Protein AF-A0A7W3T4W5-F1 (afdb_monomer_lite)

Sequence (788 aa):
MAALDNLVVTTALPVIREDLDGSLAALEWIVNGYTLPFACLLLFAAGLGDRFGRRRVFAGGVVVFTLASALAALAGTTGELIAARALQGVGAAVLLPLSLTLITASVPAERRGTAFGIWGAINGLAVAGGPLVGGAVTEHLSWHWIFWLNVPVGLLLLPLIRLRLPGGRGTDAPLDVPGALLATAGLLGVVLGIIRGHEHGWTAPSTLGPLTAGAAVLVLFVLWERRTPAPLLPLDLFRSRTFALVNAASLLMFLGMFGSIFLLTQFLQIIQGHGPQAAGLRMLPWTAMPLLIAPLAGVLTDRIGGRPVVTTGLGLMAAGLAWFALVADPAVGYGAQLPAFVLCGLGMAMFFAPAGAMVMGSVPPERQGVASGVNNSLREVGGALGIALLASVFAARGGYAPPTAFVDGLVPALWWGAAALLTAGLLVFLVPRGGGAAGAAADPAAPLGGTAGTGGPARRLLTAGNDEDIVRAVREADTTGTPLLVLGGGSNLVVSDDGFDGTVVRIASTGVRFDGTRLEVAAGENWSALVDRVVAAGLAGIECLAGIPGSVGATPVQNVGAYGQEVADVLTEVVALDRADGGIVTLPAAECGFAYRHSRFKAEPDRWVVLRVRMELEDAGGLSAPLKYAETARLLGVSPGDRVPIGEARDGVLRLRAGKGMVLDPDDHDTWSAGSFFTNPILDDAALAAFRRRVAERLGPDAAPPLYPAGEGLTKTSAAWLIERAGFGRGHGEGPARISGKHTLALTNRGGARTADLLALAREVRAGVREAFGVTLVNEPVTVGVEL

Secondary structure (DSSP, 8-state):
-HHHHHHHHHHHHHHHHHHHT--HHHHHHHHHHHHHHHHHHHHHHHHHHHHH-HHHHHHHHHHHHHHHHHHHHT--SHHHHHHHHHHHHHHHHHHHHHHHHHHHHHS-GGGHHHHHHHHHHHHHHHHHHHHHHHHHHHHHT-THHHHHTHHHHHHHHHHHHHHHSPP-PPP-----HHHHHHHHHHHHHHHHHHHHHHHH-TTSHHHHHHHHHHHHHHHHHHHHHTT-SS-SS-GGGGGSHHHHHHHHHHHHHHHHHHHHHHHHHHIIIIIS---HHHHHHHHHHHHTHHHHHHHHHHHHHHHH-HHHHHHHHHHHHHHHHHHHHHH--TT--HHHHHHHHHHHHHHHHHHHHHHHHHHHTTS-GGGHHHHHHHHHHHHHHHHHHHHHHHHHHHHTT--SSSHHHHHHHHHHHHHHHHHHHHHHHHHHHTS-TT-SS-----BTT-B---TT----BEEEEEEE-SHHHHHHHHHHHHHHT--EEEESSSTTEEE-TT-EEEEEEEE----EEEETTEEEEETTSBHHHHHHHHHHTTEESSGGGTT--SBGGGTTTTT-EETTEEGGGTEEEEEEEETTT-SEEEEEGGGTT-BTTB-HHHHSTTTEEEEEEEEE-EE-TTBPSP---HHHHHHTT--TT---BHHHHHHHHHHHHHHTT-S--TT-GGG-EEEESBPPPEEEHHHHHHHHHHHHHHH-TT----EEE-STTEEEE-HHHHHHHHT--TT--SSSEEE-SS-TTEEEE-SS--HHHHHHHHHHHHHHHHHHHS----B-SEEES---

Foldseek 3Di:
DLLLLLQLVLLCLVVCCVQQVDDLLLSLLLNLLQLLLLLLCLLLLLLVCQAANLLVSLLVLLVQLLVLLLQLLVDNHSVSSSPSSNSNSNSNSNNPLSVLVQLVVQDDPVCSVVSVVVVVLVSLCSQLCNLQVSLCCCPPPNNSVSSVVSNVVSVVVNVCSVPPGDTDGHDNDDGDPVLSVLSSQLLCLCLQLLSVCLVPNNPDCSNCVSNVVSPVSVVVSVVCQVPDPHHSDNCVLCVQLLLVLLLLLLLLLLLLPLQLSSLQSCLCCLLVVDGSNRSSVLLSLQSVLLVVCLVVLVVVCLVQNLLVLLLQLLLLLLVLLLQCLVQDDSPRDSVSNNSSSNSNNNSVNSHDPRSLLSQQLSDDVVCSSSSVSSSVSSNSSSNSNNNSNLVSQLSVQADSPDSVRNSRSSSRSSNSSSVSSNVSSVSSNPNDPQRSFRWFPFDQWDALQALLRAAGGDNTEGEQAAPVSVLVQLVVCLVVVFDEAEAWRSLQELYANNHARGYYYYYQHADWDDDPQKIKTFFNAWPQVVLVVCLVVLWAQCLLVHQQGTTPQCQLLQQDDDQPGTQLRWWQWWWKQFPVVSDIDIGGSVRQCDAHRHTPCNVCVSGIGTGMTMTGTDNPVQKYQFRQHQQLQVLLVHGGGDIDRSVSSNVSSVVVCVLQLNHRDPVAQLVSFSHQFWDFDKDAPVLVVLQLVLCCVQVNNPDDFDWDDRDDRIITGDLQVLLVSLPQDAQDDDDQWHHHNRGRRTIGGNPDDYSVRSVVVVVVSQVSSCVRRVDGTDTSGDYHPDDD

Organism: NCBI:txid1485586

InterPro domains:
  IPR003170 UDP-N-acetylenolpyruvoylglucosamine reductase [MF_00037] (451-788)
  IPR003170 UDP-N-acetylenolpyruvoylglucosamine reductase [TIGR00179] (451-780)
  IPR004638 Drug resistance transporter EmrB-like [TIGR00711] (1-395)
  IPR006094 FAD linked oxidase, N-terminal [PF01565] (461-587)
  IPR011601 UDP-N-acetylenolpyruvoylglucosamine reductase, C-terminal [PF02873] (653-783)
  IPR011701 Major facilitator superfamily [PF07690] (2-386)
  IPR016166 FAD-binding domain, PCMH-type [PS51387] (454-620)
  IPR016167 FAD-binding, type PCMH, subdomain 1 [G3DSA:3.30.43.10] (446-508)
  IPR016169 FAD-binding, type PCMH, subdomain 2 [G3DSA:3.30.465.10] (511-661)
  IPR020846 Major facilitator superfamily domain [PS50850] (1-435)
  IPR036259 MFS transporter superfamily [G3DSA:1.20.1250.20] (236-434)
  IPR036259 MFS transporter superfamily [SSF103473] (2-433)
  IPR036318 FAD-binding, type PCMH-like superfamily [SSF56176] (451-620)
  IPR036635 UDP-N-acetylenolpyruvoylglucosamine reductase, C-terminal domain superfamily [G3DSA:3.90.78.10] (662-788)
  IPR036635 UDP-N-acetylenolpyruvoylglucosamine reductase, C-terminal domain superfamily [SSF56194] (646-785)

Radius of gyration: 33.36 Å; chains: 1; bounding box: 76×58×103 Å

Structure (mmCIF, N/CA/C/O backbone):
data_AF-A0A7W3T4W5-F1
#
_entry.id   AF-A0A7W3T4W5-F1
#
loop_
_atom_site.group_PDB
_atom_site.id
_atom_site.type_symbol
_atom_site.label_atom_id
_atom_site.label_alt_id
_atom_site.label_comp_id
_atom_site.label_asym_id
_atom_site.label_entity_id
_atom_site.label_seq_id
_atom_site.pdbx_PDB_ins_code
_atom_site.Cartn_x
_atom_site.Cartn_y
_atom_site.Cartn_z
_atom_site.occupancy
_atom_site.B_iso_or_equiv
_atom_site.auth_seq_id
_atom_site.auth_comp_id
_atom_site.auth_asym_id
_atom_site.auth_atom_id
_atom_site.pdbx_PDB_model_num
ATOM 1 N N . MET A 1 1 ? 17.329 -14.001 -7.468 1.00 81.12 1 MET A N 1
ATOM 2 C CA . MET A 1 1 ? 17.359 -14.586 -8.825 1.00 81.12 1 MET A CA 1
ATOM 3 C C . MET A 1 1 ? 16.554 -13.746 -9.811 1.00 81.12 1 MET A C 1
ATOM 5 O O . MET A 1 1 ? 17.187 -12.939 -10.459 1.00 81.12 1 MET A O 1
ATOM 9 N N . ALA A 1 2 ? 15.214 -13.784 -9.858 1.00 84.38 2 ALA A N 1
ATOM 10 C CA . ALA A 1 2 ? 14.432 -13.107 -10.915 1.00 84.38 2 ALA A CA 1
ATOM 11 C C . ALA A 1 2 ? 14.723 -11.598 -11.117 1.00 84.38 2 ALA A C 1
ATOM 13 O O . ALA A 1 2 ? 14.983 -11.170 -12.234 1.00 84.38 2 ALA A O 1
ATOM 14 N N . ALA A 1 3 ? 14.731 -10.788 -10.050 1.00 80.19 3 ALA A N 1
ATOM 15 C CA . ALA A 1 3 ? 15.004 -9.346 -10.176 1.00 80.19 3 ALA A CA 1
ATOM 16 C C . ALA A 1 3 ? 16.448 -9.035 -10.612 1.00 80.19 3 ALA A C 1
ATOM 18 O O . ALA A 1 3 ? 16.672 -8.124 -11.400 1.00 80.19 3 ALA A O 1
ATOM 19 N N . LEU A 1 4 ? 17.413 -9.814 -10.109 1.00 82.81 4 LEU A N 1
ATOM 20 C CA . LEU A 1 4 ? 18.830 -9.681 -10.450 1.00 82.81 4 LEU A CA 1
ATOM 21 C C . LEU A 1 4 ? 19.048 -10.001 -11.936 1.00 82.81 4 LEU A C 1
ATOM 23 O O . LEU A 1 4 ? 19.684 -9.250 -12.663 1.00 82.81 4 LEU A O 1
ATOM 27 N N . ASP A 1 5 ? 18.454 -11.097 -12.390 1.00 83.56 5 ASP A N 1
ATOM 28 C CA . ASP A 1 5 ? 18.610 -11.642 -13.732 1.00 83.56 5 ASP A CA 1
ATOM 29 C C . ASP A 1 5 ? 18.096 -10.700 -14.841 1.00 83.56 5 ASP A C 1
ATOM 31 O O . ASP A 1 5 ? 18.687 -10.622 -15.916 1.00 83.56 5 ASP A O 1
ATOM 35 N N . ASN A 1 6 ? 17.068 -9.896 -14.547 1.00 77.62 6 ASN A N 1
ATOM 36 C CA . ASN A 1 6 ? 16.547 -8.887 -15.475 1.00 77.62 6 ASN A CA 1
ATOM 37 C C . ASN A 1 6 ? 17.584 -7.795 -15.829 1.00 77.62 6 ASN A C 1
ATOM 39 O O . ASN A 1 6 ? 17.563 -7.253 -16.929 1.00 77.62 6 ASN A O 1
ATOM 43 N N . LEU A 1 7 ? 18.501 -7.472 -14.909 1.00 77.25 7 LEU A N 1
ATOM 44 C CA . LEU A 1 7 ? 19.478 -6.380 -15.061 1.00 77.25 7 LEU A CA 1
ATOM 45 C C . LEU A 1 7 ? 20.920 -6.858 -15.231 1.00 77.25 7 LEU A C 1
ATOM 47 O O . LEU A 1 7 ? 21.763 -6.113 -15.713 1.00 77.25 7 LEU A O 1
ATOM 51 N N . VAL A 1 8 ? 21.225 -8.087 -14.829 1.00 83.94 8 VAL A N 1
ATOM 52 C CA . VAL A 1 8 ? 22.555 -8.674 -15.017 1.00 83.94 8 VAL A CA 1
ATOM 53 C C . VAL A 1 8 ? 22.827 -8.958 -16.497 1.00 83.94 8 VAL A C 1
ATOM 55 O O . VAL A 1 8 ? 23.946 -8.768 -16.961 1.00 83.94 8 VAL A O 1
ATOM 58 N N . VAL A 1 9 ? 21.813 -9.381 -17.259 1.00 87.06 9 VAL A N 1
ATOM 59 C CA . VAL A 1 9 ? 21.981 -9.698 -18.688 1.00 87.06 9 VAL A CA 1
ATOM 60 C C . VAL A 1 9 ? 22.274 -8.444 -19.511 1.00 87.06 9 VAL A C 1
ATOM 62 O O . VAL A 1 9 ? 23.063 -8.512 -20.449 1.00 87.06 9 VAL A O 1
ATOM 65 N N . THR A 1 10 ? 21.701 -7.288 -19.157 1.00 81.75 10 THR A N 1
ATOM 66 C CA . THR A 1 10 ? 21.853 -6.052 -19.944 1.00 81.75 10 THR A CA 1
ATOM 67 C C . THR A 1 10 ? 23.299 -5.563 -20.005 1.00 81.75 10 THR A C 1
ATOM 69 O O . THR A 1 10 ? 23.703 -5.009 -21.025 1.00 81.75 10 THR A O 1
ATOM 72 N N . THR A 1 11 ? 24.106 -5.808 -18.966 1.00 83.00 11 THR A N 1
ATOM 73 C CA . THR A 1 11 ? 25.538 -5.470 -18.972 1.00 83.00 11 THR A CA 1
ATOM 74 C C . THR A 1 11 ? 26.405 -6.461 -19.734 1.00 83.00 11 THR A C 1
ATOM 76 O O . THR A 1 11 ? 27.499 -6.081 -20.142 1.00 83.00 11 THR A O 1
ATOM 79 N N . ALA A 1 12 ? 25.921 -7.678 -19.982 1.00 87.38 12 ALA A N 1
ATOM 80 C CA . ALA A 1 12 ? 26.623 -8.698 -20.756 1.00 87.38 12 ALA A CA 1
ATOM 81 C C . ALA A 1 12 ? 26.286 -8.678 -22.253 1.00 87.38 12 ALA A C 1
ATOM 83 O O . ALA A 1 12 ? 26.966 -9.338 -23.033 1.00 87.38 12 ALA A O 1
ATOM 84 N N . LEU A 1 13 ? 25.251 -7.936 -22.667 1.00 86.50 13 LEU A N 1
ATOM 85 C CA . LEU A 1 13 ? 24.751 -7.940 -24.045 1.00 86.50 13 LEU A CA 1
ATOM 86 C C . LEU A 1 13 ? 25.830 -7.706 -25.113 1.00 86.50 13 LEU A C 1
ATOM 88 O O . LEU A 1 13 ? 25.816 -8.455 -26.086 1.00 86.50 13 LEU A O 1
ATOM 92 N N . PRO A 1 14 ? 26.767 -6.742 -24.978 1.00 84.00 14 PRO A N 1
ATOM 93 C CA . PRO A 1 14 ? 27.813 -6.562 -25.985 1.00 84.00 14 PRO A CA 1
ATOM 94 C C . PRO A 1 14 ? 28.716 -7.793 -26.125 1.00 84.00 14 PRO A C 1
ATOM 96 O O . PRO A 1 14 ? 29.000 -8.213 -27.239 1.00 84.00 14 PRO A O 1
ATOM 99 N N . VAL A 1 15 ? 29.077 -8.431 -25.009 1.00 86.62 15 VAL A N 1
ATOM 100 C CA . VAL A 1 15 ? 29.899 -9.652 -25.005 1.00 86.62 15 VAL A CA 1
ATOM 101 C C . VAL A 1 15 ? 29.131 -10.836 -25.598 1.00 86.62 15 VAL A C 1
ATOM 103 O O . VAL A 1 15 ? 29.668 -11.569 -26.419 1.00 86.62 15 VAL A O 1
ATOM 106 N N . ILE A 1 16 ? 27.850 -10.995 -25.246 1.00 88.38 16 ILE A N 1
ATOM 107 C CA . ILE A 1 16 ? 26.973 -12.029 -25.825 1.00 88.38 16 ILE A CA 1
ATOM 108 C C . ILE A 1 16 ? 26.829 -11.830 -27.339 1.00 88.38 16 ILE A C 1
ATOM 110 O O . ILE A 1 16 ? 26.769 -12.800 -28.091 1.00 88.38 16 ILE A O 1
ATOM 114 N N . ARG A 1 17 ? 26.774 -10.573 -27.794 1.00 86.38 17 ARG A N 1
ATOM 115 C CA . ARG A 1 17 ? 26.706 -10.233 -29.216 1.00 86.38 17 ARG A CA 1
ATOM 116 C C . ARG A 1 17 ? 27.922 -10.745 -29.974 1.00 86.38 17 ARG A C 1
ATOM 118 O O . ARG A 1 17 ? 27.748 -11.325 -31.037 1.00 86.38 17 ARG A O 1
ATOM 125 N N . GLU A 1 18 ? 29.112 -10.473 -29.448 1.00 84.88 18 GLU A N 1
ATOM 126 C CA . GLU A 1 18 ? 30.381 -10.859 -30.065 1.00 84.88 18 GLU A CA 1
ATOM 127 C C . GLU A 1 18 ? 30.559 -12.381 -30.070 1.00 84.88 18 GLU A C 1
ATOM 129 O O . GLU A 1 18 ? 30.992 -12.935 -31.074 1.00 84.88 18 GLU A O 1
ATOM 134 N N . ASP A 1 19 ? 30.170 -13.056 -28.985 1.00 88.31 19 ASP A N 1
ATOM 135 C CA . ASP A 1 19 ? 30.322 -14.508 -28.835 1.00 88.31 19 ASP A CA 1
ATOM 136 C C . ASP A 1 19 ? 29.324 -15.312 -29.691 1.00 88.31 19 ASP A C 1
ATOM 138 O O . ASP A 1 19 ? 29.669 -16.356 -30.238 1.00 88.31 19 ASP A O 1
ATOM 142 N N . LEU A 1 20 ? 28.086 -14.821 -29.845 1.00 88.12 20 LEU A N 1
ATOM 143 C CA . LEU A 1 20 ? 27.011 -15.510 -30.580 1.00 88.12 20 LEU A CA 1
ATOM 144 C C . LEU A 1 20 ? 26.725 -14.927 -31.977 1.00 88.12 20 LEU A C 1
ATOM 146 O O . LEU A 1 20 ? 25.739 -15.324 -32.597 1.00 88.12 20 LEU A O 1
ATOM 150 N N . ASP A 1 21 ? 27.539 -13.977 -32.443 1.00 77.75 21 ASP A N 1
ATOM 151 C CA . ASP A 1 21 ? 27.377 -13.232 -33.706 1.00 77.75 21 ASP A CA 1
ATOM 152 C C . ASP A 1 21 ? 25.954 -12.657 -33.905 1.00 77.75 21 ASP A C 1
ATOM 154 O O . ASP A 1 21 ? 25.275 -12.846 -34.917 1.00 77.75 21 ASP A O 1
ATOM 158 N N . GLY A 1 22 ? 25.453 -11.981 -32.866 1.00 74.19 22 GLY A N 1
ATOM 159 C CA . GLY A 1 22 ? 24.078 -11.479 -32.800 1.00 74.19 22 GLY A CA 1
ATOM 160 C C . GLY A 1 22 ? 23.863 -10.106 -33.459 1.00 74.19 22 GLY A C 1
ATOM 161 O O . GLY A 1 22 ? 24.687 -9.193 -33.358 1.00 74.19 22 GLY A O 1
ATOM 162 N N . SER A 1 23 ? 22.689 -9.904 -34.066 1.00 79.06 23 SER A N 1
ATOM 163 C CA . SER A 1 23 ? 22.210 -8.579 -34.495 1.00 79.06 23 SER A CA 1
ATOM 164 C C . SER A 1 23 ? 21.701 -7.721 -33.318 1.00 79.06 23 SER A C 1
ATOM 166 O O . SER A 1 23 ? 21.510 -8.202 -32.201 1.00 79.06 23 SER A O 1
ATOM 168 N N . LEU A 1 24 ? 21.420 -6.434 -33.559 1.00 72.12 24 LEU A N 1
ATOM 169 C CA . LEU A 1 24 ? 20.738 -5.577 -32.573 1.00 72.12 24 LEU A CA 1
ATOM 170 C C . LEU A 1 24 ? 19.378 -6.166 -32.160 1.00 72.12 24 LEU A C 1
ATOM 172 O O . LEU A 1 24 ? 19.080 -6.254 -30.971 1.00 72.12 24 LEU A O 1
ATOM 176 N N . ALA A 1 25 ? 18.598 -6.651 -33.128 1.00 78.00 25 ALA A N 1
ATOM 177 C CA . ALA A 1 25 ? 17.320 -7.296 -32.851 1.00 78.00 25 ALA A CA 1
ATOM 178 C C . ALA A 1 25 ? 17.487 -8.557 -31.993 1.00 78.00 25 ALA A C 1
ATOM 180 O O . ALA A 1 25 ? 16.663 -8.823 -31.121 1.00 78.00 25 ALA A O 1
ATOM 181 N N . ALA A 1 26 ? 18.569 -9.316 -32.184 1.00 83.94 26 ALA A N 1
ATOM 182 C CA . ALA A 1 26 ? 18.904 -10.439 -31.317 1.00 83.94 26 ALA A CA 1
ATOM 183 C C . ALA A 1 26 ? 19.134 -9.998 -29.859 1.00 83.94 26 ALA A C 1
ATOM 185 O O . ALA A 1 26 ? 18.601 -10.633 -28.948 1.00 83.94 26 ALA A O 1
ATOM 186 N N . LEU A 1 27 ? 19.847 -8.891 -29.621 1.00 83.75 27 LEU A N 1
ATOM 187 C CA . LEU A 1 27 ? 20.033 -8.338 -28.271 1.00 83.75 27 LEU A CA 1
ATOM 188 C C . LEU A 1 27 ? 18.718 -7.878 -27.641 1.00 83.75 27 LEU A C 1
ATOM 190 O O . LEU A 1 27 ? 18.464 -8.155 -26.467 1.00 83.75 27 LEU A O 1
ATOM 194 N N . GLU A 1 28 ? 17.859 -7.225 -28.424 1.00 84.19 28 GLU A N 1
ATOM 195 C CA . GLU A 1 28 ? 16.517 -6.846 -27.981 1.00 84.19 28 GLU A CA 1
ATOM 196 C C . GLU A 1 28 ? 15.694 -8.080 -27.597 1.00 84.19 28 GLU A C 1
ATOM 198 O O . GLU A 1 28 ? 15.056 -8.085 -26.545 1.00 84.19 28 GLU A O 1
ATOM 203 N N . TRP A 1 29 ? 15.747 -9.154 -28.390 1.00 88.81 29 TRP A N 1
ATOM 204 C CA . TRP A 1 29 ? 15.044 -10.407 -28.105 1.00 88.81 29 TRP A CA 1
ATOM 205 C C . TRP A 1 29 ? 15.613 -11.181 -26.917 1.00 88.81 29 TRP A C 1
ATOM 207 O O . TRP A 1 29 ? 14.845 -11.846 -26.225 1.00 88.81 29 TRP A O 1
ATOM 217 N N . ILE A 1 30 ? 16.910 -11.087 -26.622 1.00 89.81 30 ILE A N 1
ATOM 218 C CA . ILE A 1 30 ? 17.492 -11.702 -25.417 1.00 89.81 30 ILE A CA 1
ATOM 219 C C . ILE A 1 30 ? 16.890 -11.079 -24.145 1.00 89.81 30 ILE A C 1
ATOM 221 O O . ILE A 1 30 ? 16.630 -11.786 -23.162 1.00 89.81 30 ILE A O 1
ATOM 225 N N . VAL A 1 31 ? 16.621 -9.769 -24.161 1.00 88.06 31 VAL A N 1
ATOM 226 C CA . VAL A 1 31 ? 15.975 -9.078 -23.035 1.00 88.06 31 VAL A CA 1
ATOM 227 C C . VAL A 1 31 ? 14.455 -9.252 -23.077 1.00 88.06 31 VAL A C 1
ATOM 229 O O . VAL A 1 31 ? 13.868 -9.767 -22.126 1.00 88.06 31 VAL A O 1
ATOM 232 N N . ASN A 1 32 ? 13.809 -8.905 -24.193 1.00 86.38 32 ASN A N 1
ATOM 233 C CA . ASN A 1 32 ? 12.354 -8.979 -24.351 1.00 86.38 32 ASN A CA 1
ATOM 234 C C . ASN A 1 32 ? 11.816 -10.409 -24.275 1.00 86.38 32 ASN A C 1
ATOM 236 O O . ASN A 1 32 ? 10.699 -10.611 -23.803 1.00 86.38 32 ASN A O 1
ATOM 240 N N . GLY A 1 33 ? 12.608 -11.405 -24.676 1.00 88.12 33 GLY A N 1
ATOM 241 C CA . GLY A 1 33 ? 12.278 -12.817 -24.526 1.00 88.12 33 GLY A CA 1
ATOM 242 C C . GLY A 1 33 ? 11.983 -13.176 -23.074 1.00 88.12 33 GLY A C 1
ATOM 243 O O . GLY A 1 33 ? 11.062 -13.934 -22.824 1.00 88.12 33 GLY A O 1
ATOM 244 N N . TYR A 1 34 ? 12.670 -12.565 -22.109 1.00 89.44 34 TYR A N 1
ATOM 245 C CA . TYR A 1 34 ? 12.365 -12.720 -20.687 1.00 89.44 34 TYR A CA 1
ATOM 246 C C . TYR A 1 34 ? 11.221 -11.815 -20.223 1.00 89.44 34 TYR A C 1
ATOM 248 O O . TYR A 1 34 ? 10.286 -12.282 -19.567 1.00 89.44 34 TYR A O 1
ATOM 256 N N . THR A 1 35 ? 11.274 -10.528 -20.573 1.00 85.12 35 THR A N 1
ATOM 257 C CA . THR A 1 35 ? 10.346 -9.518 -20.045 1.00 85.12 35 THR A CA 1
ATOM 258 C C . THR A 1 35 ? 8.913 -9.720 -20.542 1.00 85.12 35 THR A C 1
ATOM 260 O O . THR A 1 35 ? 7.974 -9.492 -19.784 1.00 85.12 35 THR A O 1
ATOM 263 N N . LEU A 1 36 ? 8.707 -10.199 -21.776 1.00 84.94 36 LEU A N 1
ATOM 264 C CA . LEU A 1 36 ? 7.363 -10.380 -22.338 1.00 84.94 36 LEU A CA 1
ATOM 265 C C . LEU A 1 36 ? 6.567 -11.499 -21.654 1.00 84.94 36 LEU A C 1
ATOM 267 O O . LEU A 1 36 ? 5.485 -11.196 -21.142 1.00 84.94 36 LEU A O 1
ATOM 271 N N . PRO A 1 37 ? 7.043 -12.760 -21.573 1.00 87.06 37 PRO A N 1
ATOM 272 C CA . PRO A 1 37 ? 6.335 -13.792 -20.821 1.00 87.06 37 PRO A CA 1
ATOM 273 C C . PRO A 1 37 ? 6.206 -13.422 -19.347 1.00 87.06 37 PRO A C 1
ATOM 275 O O . PRO A 1 37 ? 5.164 -13.692 -18.750 1.00 87.06 37 PRO A O 1
ATOM 278 N N . PHE A 1 38 ? 7.223 -12.759 -18.779 1.00 86.56 38 PHE A N 1
ATOM 279 C CA . PHE A 1 38 ? 7.161 -12.274 -17.407 1.00 86.56 38 PHE A CA 1
ATOM 280 C C . PHE A 1 38 ? 5.978 -11.316 -17.207 1.00 86.56 38 PHE A C 1
ATOM 282 O O . PHE A 1 38 ? 5.139 -11.560 -16.343 1.00 86.56 38 PHE A O 1
ATOM 289 N N . ALA A 1 39 ? 5.853 -10.286 -18.044 1.00 81.25 39 ALA A N 1
ATOM 290 C CA . ALA A 1 39 ? 4.787 -9.293 -17.966 1.00 81.25 39 ALA A CA 1
ATOM 291 C C . ALA A 1 39 ? 3.390 -9.887 -18.211 1.00 81.25 39 ALA A C 1
ATOM 293 O O . ALA A 1 39 ? 2.446 -9.580 -17.483 1.00 81.25 39 ALA A O 1
ATOM 294 N N . CYS A 1 40 ? 3.251 -10.742 -19.229 1.00 81.44 40 CYS A N 1
ATOM 295 C CA . CYS A 1 40 ? 1.949 -11.249 -19.671 1.00 81.44 40 CYS A CA 1
ATOM 296 C C . CYS A 1 40 ? 1.372 -12.305 -18.725 1.00 81.44 40 CYS A C 1
ATOM 298 O O . CYS A 1 40 ? 0.159 -12.384 -18.538 1.00 81.44 40 CYS A O 1
ATOM 300 N N . LEU A 1 41 ? 2.235 -13.133 -18.132 1.00 87.12 41 LEU A N 1
ATOM 301 C CA . LEU A 1 41 ? 1.805 -14.266 -17.318 1.00 87.12 41 LEU A CA 1
ATOM 302 C C . LEU A 1 41 ? 1.776 -13.952 -15.823 1.00 87.12 41 LEU A C 1
ATOM 304 O O . LEU A 1 41 ? 1.298 -14.786 -15.062 1.00 87.12 41 LEU A O 1
ATOM 308 N N . LEU A 1 42 ? 2.240 -12.776 -15.381 1.00 85.06 42 LEU A N 1
ATOM 309 C CA . LEU A 1 42 ? 2.296 -12.407 -13.961 1.00 85.06 42 LEU A CA 1
ATOM 310 C C . LEU A 1 42 ? 0.919 -12.497 -13.286 1.00 85.06 42 LEU A C 1
ATOM 312 O O . LEU A 1 42 ? 0.777 -13.138 -12.242 1.00 85.06 42 LEU A O 1
ATOM 316 N N . LEU A 1 43 ? -0.109 -11.896 -13.896 1.00 77.56 43 LEU A N 1
ATOM 317 C CA . LEU A 1 43 ? -1.485 -11.918 -13.376 1.00 77.56 43 LEU A CA 1
ATOM 318 C C . LEU A 1 43 ? -2.077 -13.330 -13.399 1.00 77.56 43 LEU A C 1
ATOM 320 O O . LEU A 1 43 ? -2.684 -13.774 -12.425 1.00 77.56 43 LEU A O 1
ATOM 324 N N . PHE A 1 44 ? -1.838 -14.066 -14.484 1.00 85.38 44 PHE A N 1
ATOM 325 C CA . PHE A 1 44 ? -2.294 -15.447 -14.624 1.00 85.38 44 PHE A CA 1
ATOM 326 C C . PHE A 1 44 ? -1.639 -16.376 -13.588 1.00 85.38 44 PHE A C 1
ATOM 328 O O . PHE A 1 44 ? -2.296 -17.232 -12.993 1.00 85.38 44 PHE A O 1
ATOM 335 N N . ALA A 1 45 ? -0.350 -16.176 -13.311 1.00 86.19 45 ALA A N 1
ATOM 336 C CA . ALA A 1 45 ? 0.416 -16.957 -12.353 1.00 86.19 45 ALA A CA 1
ATOM 337 C C . ALA A 1 45 ? -0.026 -16.739 -10.900 1.00 86.19 45 ALA A C 1
ATOM 339 O O . ALA A 1 45 ? 0.001 -17.685 -10.106 1.00 86.19 45 ALA A O 1
ATOM 340 N N . ALA A 1 46 ? -0.487 -15.533 -10.554 1.00 79.00 46 ALA A N 1
ATOM 341 C CA . ALA A 1 46 ? -1.121 -15.278 -9.263 1.00 79.00 46 ALA A CA 1
ATOM 342 C C . ALA A 1 46 ? -2.385 -16.143 -9.090 1.00 79.00 46 ALA A C 1
ATOM 344 O O . ALA A 1 46 ? -2.503 -16.865 -8.097 1.00 79.00 46 ALA A O 1
ATOM 345 N N . GLY A 1 47 ? -3.259 -16.171 -10.106 1.00 80.81 47 GLY A N 1
ATOM 346 C CA . GLY A 1 47 ? -4.461 -17.012 -10.114 1.00 80.81 47 GLY A CA 1
ATOM 347 C C . GLY A 1 47 ? -4.152 -18.511 -10.052 1.00 80.81 47 GLY A C 1
ATOM 348 O O . GLY A 1 47 ? -4.806 -19.252 -9.315 1.00 80.81 47 GLY A O 1
ATOM 349 N N . LEU A 1 48 ? -3.112 -18.975 -10.762 1.00 86.44 48 LEU A N 1
ATOM 350 C CA . LEU A 1 48 ? -2.647 -20.365 -10.669 1.00 86.44 48 LEU A CA 1
ATOM 351 C C . LEU A 1 48 ? -2.325 -20.748 -9.220 1.00 86.44 48 LEU A C 1
ATOM 353 O O . LEU A 1 48 ? -2.701 -21.835 -8.775 1.00 86.44 48 LEU A O 1
ATOM 357 N N . GLY A 1 49 ? -1.644 -19.866 -8.482 1.00 83.25 49 GLY A N 1
ATOM 358 C CA . GLY A 1 49 ? -1.307 -20.088 -7.079 1.00 83.25 49 GLY A CA 1
ATOM 359 C C . GLY A 1 49 ? -2.532 -20.217 -6.180 1.00 83.25 49 GLY A C 1
ATOM 360 O O . GLY A 1 49 ? -2.549 -21.087 -5.307 1.00 83.25 49 GLY A O 1
ATOM 361 N N . ASP A 1 50 ? -3.563 -19.411 -6.411 1.00 81.94 50 ASP A N 1
ATOM 362 C CA . ASP A 1 50 ? -4.807 -19.499 -5.648 1.00 81.94 50 ASP A CA 1
ATOM 363 C C . ASP A 1 50 ? -5.576 -20.791 -5.961 1.00 81.94 50 ASP A C 1
ATOM 365 O O . ASP A 1 50 ? -6.042 -21.448 -5.031 1.00 81.94 50 ASP A O 1
ATOM 369 N N . ARG A 1 51 ? -5.605 -21.241 -7.225 1.00 85.25 51 ARG A N 1
ATOM 370 C CA . ARG A 1 51 ? -6.320 -22.466 -7.633 1.00 85.25 51 ARG A CA 1
ATOM 371 C C . ARG A 1 51 ? -5.612 -23.772 -7.275 1.00 85.25 51 ARG A C 1
ATOM 373 O O . ARG A 1 51 ? -6.223 -24.718 -6.788 1.00 85.25 51 ARG A O 1
ATOM 380 N N . PHE A 1 52 ? -4.312 -23.869 -7.538 1.00 87.25 52 PHE A N 1
ATOM 381 C CA . PHE A 1 52 ? -3.556 -25.122 -7.379 1.00 87.25 52 PHE A CA 1
ATOM 382 C C . PHE A 1 52 ? -2.770 -25.200 -6.061 1.00 87.25 52 PHE A C 1
ATOM 384 O O . PHE A 1 52 ? -2.191 -26.243 -5.730 1.00 87.25 52 PHE A O 1
ATOM 391 N N . GLY A 1 53 ? -2.786 -24.115 -5.283 1.00 87.62 53 GLY A N 1
ATOM 392 C CA . GLY A 1 53 ? -2.077 -23.967 -4.020 1.00 87.62 53 GLY A CA 1
ATOM 393 C C . GLY A 1 53 ? -0.716 -23.293 -4.204 1.00 87.62 53 GLY A C 1
ATOM 394 O O . GLY A 1 53 ? 0.181 -23.813 -4.876 1.00 87.62 53 GLY A O 1
ATOM 395 N N . ARG A 1 54 ? -0.537 -22.154 -3.525 1.00 87.94 54 ARG A N 1
ATOM 396 C CA . ARG A 1 54 ? 0.594 -21.223 -3.692 1.00 87.94 54 ARG A CA 1
ATOM 397 C C . ARG A 1 54 ? 1.960 -21.896 -3.571 1.00 87.94 54 ARG A C 1
ATOM 399 O O . ARG A 1 54 ? 2.836 -21.647 -4.390 1.00 87.94 54 ARG A O 1
ATOM 406 N N . ARG A 1 55 ? 2.133 -22.820 -2.616 1.00 91.12 55 ARG A N 1
ATOM 407 C CA . ARG A 1 55 ? 3.393 -23.566 -2.428 1.00 91.12 55 ARG A CA 1
ATOM 408 C C . ARG A 1 55 ? 3.768 -24.421 -3.641 1.00 91.12 55 ARG A C 1
ATOM 410 O O . ARG A 1 55 ? 4.935 -24.460 -4.017 1.00 91.12 55 ARG A O 1
ATOM 417 N N . ARG A 1 56 ? 2.801 -25.139 -4.230 1.00 91.00 56 ARG A N 1
ATOM 418 C CA . ARG A 1 56 ? 3.054 -26.048 -5.363 1.00 91.00 56 ARG A CA 1
ATOM 419 C C . ARG A 1 56 ? 3.402 -25.265 -6.617 1.00 91.00 56 ARG A C 1
ATOM 421 O O . ARG A 1 56 ? 4.370 -25.601 -7.288 1.00 91.00 56 ARG A O 1
ATOM 428 N N . VAL A 1 57 ? 2.640 -24.209 -6.887 1.00 92.88 57 VAL A N 1
ATOM 429 C CA . VAL A 1 57 ? 2.865 -23.357 -8.055 1.00 92.88 57 VAL A CA 1
ATOM 430 C C . VAL A 1 57 ? 4.185 -22.605 -7.919 1.00 92.88 57 VAL A C 1
ATOM 432 O O . VAL A 1 57 ? 4.972 -22.624 -8.855 1.00 92.88 57 VAL A O 1
ATOM 435 N N . PHE A 1 58 ? 4.504 -22.064 -6.738 1.00 92.94 58 PHE A N 1
ATOM 436 C CA . PHE A 1 58 ? 5.800 -21.428 -6.486 1.00 92.94 58 PHE A CA 1
ATOM 437 C C . PHE A 1 58 ? 6.978 -22.394 -6.682 1.00 92.94 58 PHE A C 1
ATOM 439 O O . PHE A 1 58 ? 7.942 -22.044 -7.357 1.00 92.94 58 PHE A O 1
ATOM 446 N N . ALA A 1 59 ? 6.886 -23.630 -6.172 1.00 94.62 59 ALA A N 1
ATOM 447 C CA . ALA A 1 59 ? 7.899 -24.659 -6.420 1.00 94.62 59 ALA A CA 1
ATOM 448 C C . ALA A 1 59 ? 8.046 -24.972 -7.919 1.00 94.62 59 ALA A C 1
ATOM 450 O O . ALA A 1 59 ? 9.165 -25.050 -8.416 1.00 94.62 59 ALA A O 1
ATOM 451 N N . GLY A 1 60 ? 6.928 -25.102 -8.643 1.00 95.31 60 GLY A N 1
ATOM 452 C CA . GLY A 1 60 ? 6.929 -25.280 -10.097 1.00 95.31 60 GLY A CA 1
ATOM 453 C C . GLY A 1 60 ? 7.602 -24.116 -10.827 1.00 95.31 60 GLY A C 1
ATOM 454 O O . GLY A 1 60 ? 8.436 -24.346 -11.696 1.00 95.31 60 GLY A O 1
ATOM 455 N N . GLY A 1 61 ? 7.321 -22.877 -10.415 1.00 94.81 61 GLY A N 1
ATOM 456 C CA . GLY A 1 61 ? 7.975 -21.675 -10.935 1.00 94.81 61 GLY A CA 1
ATOM 457 C C . GLY A 1 61 ? 9.488 -21.673 -10.713 1.00 94.81 61 GLY A C 1
ATOM 458 O O . GLY A 1 61 ? 10.232 -21.348 -11.635 1.00 94.81 61 GLY A O 1
ATOM 459 N N . VAL A 1 62 ? 9.957 -22.100 -9.531 1.00 95.81 62 VAL A N 1
ATOM 460 C CA . VAL A 1 62 ? 11.398 -22.264 -9.255 1.00 95.81 62 VAL A CA 1
ATOM 461 C C . VAL A 1 62 ? 12.009 -23.317 -10.174 1.00 95.81 62 VAL A C 1
ATOM 463 O O . VAL A 1 62 ? 13.044 -23.046 -10.769 1.00 95.81 62 VAL A O 1
ATOM 466 N N . VAL A 1 63 ? 11.368 -24.479 -10.349 1.00 96.94 63 VAL A N 1
ATOM 467 C CA . VAL A 1 63 ? 11.862 -25.524 -11.266 1.00 96.94 63 VAL A CA 1
ATOM 468 C C . VAL A 1 63 ? 11.988 -24.986 -12.690 1.00 96.94 63 VAL A C 1
ATOM 470 O O . VAL A 1 63 ? 13.050 -25.120 -13.293 1.00 96.94 63 VAL A O 1
ATOM 473 N N . VAL A 1 64 ? 10.935 -24.347 -13.212 1.00 97.06 64 VAL A N 1
ATOM 474 C CA . VAL A 1 64 ? 10.930 -23.782 -14.570 1.00 97.06 64 VAL A CA 1
ATOM 475 C C . VAL A 1 64 ? 12.032 -22.737 -14.722 1.00 97.06 64 VAL A C 1
ATOM 477 O O . VAL A 1 64 ? 12.815 -22.828 -15.661 1.00 97.06 64 VAL A O 1
ATOM 480 N N . PHE A 1 65 ? 12.153 -21.795 -13.780 1.00 96.31 65 PHE A N 1
ATOM 481 C CA . PHE A 1 65 ? 13.196 -20.770 -13.829 1.00 96.31 65 PHE A CA 1
ATOM 482 C C . PHE A 1 65 ? 14.597 -21.388 -13.785 1.00 96.31 65 PHE A C 1
ATOM 484 O O . PHE A 1 65 ? 15.470 -20.991 -14.548 1.00 96.31 65 PHE A O 1
ATOM 491 N N . THR A 1 66 ? 14.834 -22.354 -12.898 1.00 96.69 66 THR A N 1
ATOM 492 C CA . THR A 1 66 ? 16.146 -22.987 -12.725 1.00 96.69 66 THR A CA 1
ATOM 493 C C . THR A 1 66 ? 16.561 -23.800 -13.942 1.00 96.69 66 THR A C 1
ATOM 495 O O . THR A 1 66 ? 17.700 -23.670 -14.383 1.00 96.69 66 THR A O 1
ATOM 498 N N . LEU A 1 67 ? 15.649 -24.591 -14.513 1.00 97.31 67 LEU A N 1
ATOM 499 C CA . LEU A 1 67 ? 15.916 -25.334 -15.745 1.00 97.31 67 LEU A CA 1
ATOM 500 C C . LEU A 1 67 ? 16.143 -24.385 -16.921 1.00 97.31 67 LEU A C 1
ATOM 502 O O . LEU A 1 67 ? 17.104 -24.560 -17.658 1.00 97.31 67 LEU A O 1
ATOM 506 N N . ALA A 1 68 ? 15.316 -23.349 -17.059 1.00 96.81 68 ALA A N 1
ATOM 507 C CA . ALA A 1 68 ? 15.486 -22.340 -18.097 1.00 96.81 68 ALA A CA 1
ATOM 508 C C . ALA A 1 68 ? 16.819 -21.592 -17.972 1.00 96.81 68 ALA A C 1
ATOM 510 O O . ALA A 1 68 ? 17.485 -21.356 -18.971 1.00 96.81 68 ALA A O 1
ATOM 511 N N . SER A 1 69 ? 17.245 -21.280 -16.746 1.00 96.12 69 SER A N 1
ATOM 512 C CA . SER A 1 69 ? 18.549 -20.671 -16.489 1.00 96.12 69 SER A CA 1
ATOM 513 C C . SER A 1 69 ? 19.690 -21.626 -16.851 1.00 96.12 69 SER A C 1
ATOM 515 O O . SER A 1 69 ? 20.654 -21.209 -17.474 1.00 96.12 69 SER A O 1
ATOM 517 N N . ALA A 1 70 ? 19.583 -22.922 -16.543 1.00 96.88 70 ALA A N 1
ATOM 518 C CA . ALA A 1 70 ? 20.576 -23.902 -16.991 1.00 96.88 70 ALA A CA 1
ATOM 519 C C . ALA A 1 70 ? 20.625 -24.013 -18.528 1.00 96.88 70 ALA A C 1
ATOM 521 O O . ALA A 1 70 ? 21.709 -24.070 -19.095 1.00 96.88 70 ALA A O 1
ATOM 522 N N . LEU A 1 71 ? 19.470 -23.983 -19.205 1.00 96.94 71 LEU A N 1
ATOM 523 C CA . LEU A 1 71 ? 19.395 -23.967 -20.670 1.00 96.94 71 LEU A CA 1
ATOM 524 C C . LEU A 1 71 ? 20.026 -22.701 -21.262 1.00 96.94 71 LEU A C 1
ATOM 526 O O . LEU A 1 71 ? 20.774 -22.797 -22.225 1.00 96.94 71 LEU A O 1
ATOM 530 N N . ALA A 1 72 ? 19.785 -21.532 -20.662 1.00 94.75 72 ALA A N 1
ATOM 531 C CA . ALA A 1 72 ? 20.409 -20.276 -21.079 1.00 94.75 72 ALA A CA 1
ATOM 532 C C . ALA A 1 72 ? 21.933 -20.304 -20.881 1.00 94.75 72 ALA A C 1
ATOM 534 O O . ALA A 1 72 ? 22.673 -19.799 -21.717 1.00 94.75 72 ALA A O 1
ATOM 535 N N . ALA A 1 73 ? 22.406 -20.945 -19.809 1.00 94.56 73 ALA A N 1
ATOM 536 C CA . ALA A 1 73 ? 23.828 -21.132 -19.529 1.00 94.56 73 ALA A CA 1
ATOM 537 C C . ALA A 1 73 ? 24.528 -22.136 -20.463 1.00 94.56 73 ALA A C 1
ATOM 539 O O . ALA A 1 73 ? 25.753 -22.213 -20.457 1.00 94.56 73 ALA A O 1
ATOM 540 N N . LEU A 1 74 ? 23.759 -22.939 -21.202 1.00 95.56 74 LEU A N 1
ATOM 541 C CA . LEU A 1 74 ? 24.238 -23.936 -22.163 1.00 95.56 74 LEU A CA 1
ATOM 542 C C . LEU A 1 74 ? 23.975 -23.520 -23.617 1.00 95.56 74 LEU A C 1
ATOM 544 O O . LEU A 1 74 ? 24.300 -24.281 -24.526 1.00 95.56 74 LEU A O 1
ATOM 548 N N . ALA A 1 75 ? 23.350 -22.362 -23.838 1.00 94.56 75 ALA A N 1
ATOM 549 C CA . ALA A 1 75 ? 22.962 -21.909 -25.164 1.00 94.56 75 ALA A CA 1
ATOM 550 C C . ALA A 1 75 ? 24.202 -21.605 -26.012 1.00 94.56 75 ALA A C 1
ATOM 552 O O . ALA A 1 75 ? 25.007 -20.754 -25.646 1.00 94.56 75 ALA A O 1
ATOM 553 N N . GLY A 1 76 ? 24.321 -22.276 -27.159 1.00 91.94 76 GLY A N 1
ATOM 554 C CA . GLY A 1 76 ? 25.398 -22.050 -28.126 1.00 91.94 76 GLY A CA 1
ATOM 555 C C . GLY A 1 76 ? 24.991 -21.127 -29.273 1.00 91.94 76 GLY A C 1
ATOM 556 O O . GLY A 1 76 ? 25.815 -20.787 -30.116 1.00 91.94 76 GLY A O 1
ATOM 557 N N . THR A 1 77 ? 23.716 -20.735 -29.340 1.00 92.31 77 THR A N 1
ATOM 558 C CA . THR A 1 77 ? 23.191 -19.834 -30.372 1.00 92.31 77 THR A CA 1
ATOM 559 C C . THR A 1 77 ? 22.242 -18.799 -29.776 1.00 92.31 77 THR A C 1
ATOM 561 O O . THR A 1 77 ? 21.606 -19.023 -28.742 1.00 92.31 77 THR A O 1
ATOM 564 N N . THR A 1 78 ? 22.071 -17.667 -30.464 1.00 89.25 78 THR A N 1
ATOM 565 C CA . THR A 1 78 ? 21.119 -16.632 -30.036 1.00 89.25 78 THR A CA 1
ATOM 566 C C . THR A 1 78 ? 19.690 -17.171 -29.928 1.00 89.25 78 THR A C 1
ATOM 568 O O . THR A 1 78 ? 18.970 -16.827 -28.994 1.00 89.25 78 THR A O 1
ATOM 571 N N . GLY A 1 79 ? 19.266 -18.031 -30.861 1.00 90.25 79 GLY A N 1
ATOM 572 C CA . GLY A 1 79 ? 17.916 -18.601 -30.864 1.00 90.25 79 GLY A CA 1
ATOM 573 C C . GLY A 1 79 ? 17.645 -19.481 -29.642 1.00 90.25 79 GLY A C 1
ATOM 574 O O . GLY A 1 79 ? 16.597 -19.347 -29.008 1.00 90.25 79 GLY A O 1
ATOM 575 N N . GLU A 1 80 ? 18.609 -20.328 -29.273 1.00 93.81 80 GLU A N 1
ATOM 576 C CA . GLU A 1 80 ? 18.546 -21.139 -28.050 1.00 93.81 80 GLU A CA 1
ATOM 577 C C . GLU A 1 80 ? 18.480 -20.261 -26.801 1.00 93.81 80 GLU A C 1
ATOM 579 O O . GLU A 1 80 ? 17.644 -20.501 -25.927 1.00 93.81 80 GLU A O 1
ATOM 584 N N . LEU A 1 81 ? 19.300 -19.206 -26.746 1.00 94.19 81 LEU A N 1
ATOM 585 C CA . LEU A 1 81 ? 19.297 -18.272 -25.628 1.00 94.19 81 LEU A CA 1
ATOM 586 C C . LEU A 1 81 ? 17.938 -17.573 -25.507 1.00 94.19 81 LEU A C 1
ATOM 588 O O . LEU A 1 81 ? 17.350 -17.579 -24.432 1.00 94.19 81 LEU A O 1
ATOM 592 N N . ILE A 1 82 ? 17.383 -17.041 -26.598 1.00 92.81 82 ILE A N 1
ATOM 593 C CA . ILE A 1 82 ? 16.064 -16.385 -26.599 1.00 92.81 82 ILE A CA 1
ATOM 594 C C . ILE A 1 82 ? 14.963 -17.353 -26.136 1.00 92.81 82 ILE A C 1
ATOM 596 O O . ILE A 1 82 ? 14.117 -16.979 -25.320 1.00 92.81 82 ILE A O 1
ATOM 600 N N . ALA A 1 83 ? 14.980 -18.606 -26.600 1.00 94.12 83 ALA A N 1
ATOM 601 C CA . ALA A 1 83 ? 14.010 -19.618 -26.181 1.00 94.12 83 ALA A CA 1
ATOM 602 C C . ALA A 1 83 ? 14.132 -19.951 -24.683 1.00 94.12 83 ALA A C 1
ATOM 604 O O . ALA A 1 83 ? 13.124 -20.022 -23.971 1.00 94.12 83 ALA A O 1
ATOM 605 N N . ALA A 1 84 ? 15.360 -20.093 -24.179 1.00 95.88 84 ALA A N 1
ATOM 606 C CA . ALA A 1 84 ? 15.617 -20.297 -22.760 1.00 95.88 84 ALA A CA 1
ATOM 607 C C . ALA A 1 84 ? 15.159 -19.089 -21.925 1.00 95.88 84 ALA A C 1
ATOM 609 O O . ALA A 1 84 ? 14.492 -19.264 -20.905 1.00 95.88 84 ALA A O 1
ATOM 610 N N . ARG A 1 85 ? 15.414 -17.860 -22.394 1.00 94.38 85 ARG A N 1
ATOM 611 C CA . ARG A 1 85 ? 14.942 -16.612 -21.770 1.00 94.38 85 ARG A CA 1
ATOM 612 C C . ARG A 1 85 ? 13.419 -16.544 -21.711 1.00 94.38 85 ARG A C 1
ATOM 614 O O . ARG A 1 85 ? 12.879 -16.158 -20.675 1.00 94.38 85 ARG A O 1
ATOM 621 N N . ALA A 1 86 ? 12.729 -16.990 -22.761 1.00 92.56 86 ALA A N 1
ATOM 622 C CA . ALA A 1 86 ? 11.273 -17.078 -22.772 1.00 92.56 86 ALA A CA 1
ATOM 623 C C . ALA A 1 86 ? 10.738 -18.004 -21.680 1.00 92.56 86 ALA A C 1
ATOM 625 O O . ALA A 1 86 ? 9.871 -17.606 -20.897 1.00 92.56 86 ALA A O 1
ATOM 626 N N . LEU A 1 87 ? 11.310 -19.202 -21.552 1.00 94.88 87 LEU A N 1
ATOM 627 C CA . LEU A 1 87 ? 10.950 -20.128 -20.479 1.00 94.88 87 LEU A CA 1
ATOM 628 C C . LEU A 1 87 ? 11.300 -19.563 -19.091 1.00 94.88 87 LEU A C 1
ATOM 630 O O . LEU A 1 87 ? 10.549 -19.739 -18.129 1.00 94.88 87 LEU A O 1
ATOM 634 N N . GLN A 1 88 ? 12.409 -18.833 -18.983 1.00 94.56 88 GLN A N 1
ATOM 635 C CA . GLN A 1 88 ? 12.843 -18.201 -17.741 1.00 94.56 88 GLN A CA 1
ATOM 636 C C . GLN A 1 88 ? 11.872 -17.096 -17.300 1.00 94.56 88 GLN A C 1
ATOM 638 O O . GLN A 1 88 ? 11.541 -17.013 -16.114 1.00 94.56 88 GLN A O 1
ATOM 643 N N . GLY A 1 89 ? 11.346 -16.311 -18.247 1.00 92.19 89 GLY A N 1
ATOM 644 C CA . GLY A 1 89 ? 10.294 -15.319 -18.015 1.00 92.19 89 GLY A CA 1
ATOM 645 C C . GLY A 1 89 ? 8.995 -15.939 -17.485 1.00 92.19 89 GLY A C 1
ATOM 646 O O . GLY A 1 89 ? 8.394 -15.401 -16.553 1.00 92.19 89 GLY A O 1
ATOM 647 N N . VAL A 1 90 ? 8.603 -17.121 -17.985 1.00 92.62 90 VAL A N 1
ATOM 648 C CA . VAL A 1 90 ? 7.459 -17.893 -17.447 1.00 92.62 90 VAL A CA 1
ATOM 649 C C . VAL A 1 90 ? 7.692 -18.256 -15.978 1.00 92.62 90 VAL A C 1
ATOM 651 O O . VAL A 1 90 ? 6.804 -18.083 -15.143 1.00 92.62 90 VAL A O 1
ATOM 654 N N . GLY A 1 91 ? 8.897 -18.721 -15.637 1.00 93.31 91 GLY A N 1
ATOM 655 C CA . GLY A 1 91 ? 9.277 -18.970 -14.247 1.00 93.31 91 GLY A CA 1
ATOM 656 C C . GLY A 1 91 ? 9.197 -17.698 -13.396 1.00 93.31 91 GLY A C 1
ATOM 657 O O . GLY A 1 91 ? 8.598 -17.706 -12.321 1.00 93.31 91 GLY A O 1
ATOM 658 N N . ALA A 1 92 ? 9.733 -16.579 -13.893 1.00 91.06 92 ALA A N 1
ATOM 659 C CA . ALA A 1 92 ? 9.749 -15.296 -13.189 1.00 91.06 92 ALA A CA 1
ATOM 660 C C . ALA A 1 92 ? 8.340 -14.763 -12.877 1.00 91.06 92 ALA A C 1
ATOM 662 O O . ALA A 1 92 ? 8.104 -14.290 -11.759 1.00 91.06 92 ALA A O 1
ATOM 663 N N . ALA A 1 93 ? 7.399 -14.922 -13.818 1.00 89.81 93 ALA A N 1
ATOM 664 C CA . ALA A 1 93 ? 5.986 -14.563 -13.656 1.00 89.81 93 ALA A CA 1
ATOM 665 C C . ALA A 1 93 ? 5.333 -15.248 -12.458 1.00 89.81 93 ALA A C 1
ATOM 667 O O . ALA A 1 93 ? 4.481 -14.661 -11.797 1.00 89.81 93 ALA A O 1
ATOM 668 N N . VAL A 1 94 ? 5.764 -16.469 -12.144 1.00 91.00 94 VAL A N 1
ATOM 669 C CA . VAL A 1 94 ? 5.284 -17.221 -10.984 1.00 91.00 94 VAL A CA 1
ATOM 670 C C . VAL A 1 94 ? 5.954 -16.760 -9.693 1.00 91.00 94 VAL A C 1
ATOM 672 O O . VAL A 1 94 ? 5.294 -16.629 -8.661 1.00 91.00 94 VAL A O 1
ATOM 675 N N . LEU A 1 95 ? 7.263 -16.510 -9.729 1.00 90.94 95 LEU A N 1
ATOM 676 C CA . LEU A 1 95 ? 8.048 -16.232 -8.527 1.00 90.94 95 LEU A CA 1
ATOM 677 C C . LEU A 1 95 ? 7.645 -14.922 -7.845 1.00 90.94 95 LEU A C 1
ATOM 679 O O . LEU A 1 95 ? 7.458 -14.902 -6.627 1.00 90.94 95 LEU A O 1
ATOM 683 N N . LEU A 1 96 ? 7.519 -13.831 -8.605 1.00 83.88 96 LEU A N 1
ATOM 684 C CA . LEU A 1 96 ? 7.324 -12.499 -8.029 1.00 83.88 96 LEU A CA 1
ATOM 685 C C . LEU A 1 96 ? 6.000 -12.374 -7.239 1.00 83.88 96 LEU A C 1
ATOM 687 O O . LEU A 1 96 ? 6.077 -12.131 -6.029 1.00 83.88 96 LEU A O 1
ATOM 691 N N . PRO A 1 97 ? 4.806 -12.583 -7.836 1.00 80.62 97 PRO A N 1
ATOM 692 C CA . PRO A 1 97 ? 3.539 -12.397 -7.127 1.00 80.62 97 PRO A CA 1
ATOM 693 C C . PRO A 1 97 ? 3.354 -13.418 -6.000 1.00 80.62 97 PRO A C 1
ATOM 695 O O . PRO A 1 97 ? 2.940 -13.060 -4.895 1.00 80.62 97 PRO A O 1
ATOM 698 N N . LEU A 1 98 ? 3.720 -14.686 -6.228 1.00 86.44 98 LEU A N 1
ATOM 699 C CA . LEU A 1 98 ? 3.535 -15.715 -5.208 1.00 86.44 98 LEU A CA 1
ATOM 700 C C . LEU A 1 98 ? 4.470 -15.523 -4.012 1.00 86.44 98 LEU A C 1
ATOM 702 O O . LEU A 1 98 ? 4.054 -15.822 -2.896 1.00 86.44 98 LEU A O 1
ATOM 706 N N . SER A 1 99 ? 5.669 -14.954 -4.190 1.00 87.75 99 SER A N 1
ATOM 707 C CA . SER A 1 99 ? 6.555 -14.647 -3.058 1.00 87.75 99 SER A CA 1
ATOM 708 C C . SER A 1 99 ? 5.907 -13.692 -2.043 1.00 87.75 99 SER A C 1
ATOM 710 O O . SER A 1 99 ? 5.942 -13.970 -0.845 1.00 87.75 99 SER A O 1
ATOM 712 N N . LEU A 1 100 ? 5.225 -12.635 -2.503 1.00 79.00 100 LEU A N 1
ATOM 713 C CA . LEU A 1 100 ? 4.517 -11.677 -1.640 1.00 79.00 100 LEU A CA 1
ATOM 714 C C . LEU A 1 100 ? 3.346 -12.334 -0.894 1.00 79.00 100 LEU A C 1
ATOM 716 O O . LEU A 1 100 ? 3.171 -12.150 0.315 1.00 79.00 100 LEU A O 1
ATOM 720 N N . THR A 1 101 ? 2.562 -13.153 -1.600 1.00 78.31 101 THR A N 1
ATOM 721 C CA . THR A 1 101 ? 1.431 -13.867 -0.982 1.00 78.31 101 THR A CA 1
ATOM 722 C C . THR A 1 101 ? 1.884 -14.914 0.039 1.00 78.31 101 THR A C 1
ATOM 724 O O . THR A 1 101 ? 1.247 -15.072 1.081 1.00 78.31 101 THR A O 1
ATOM 727 N N . LEU A 1 102 ? 3.002 -15.601 -0.218 1.00 85.25 102 LEU A N 1
ATOM 728 C CA . LEU A 1 102 ? 3.593 -16.573 0.700 1.00 85.25 102 LEU A CA 1
ATOM 729 C C . LEU A 1 102 ? 4.161 -15.895 1.947 1.00 85.25 102 LEU A C 1
ATOM 731 O O . LEU A 1 102 ? 3.997 -16.438 3.037 1.00 85.25 102 LEU A O 1
ATOM 735 N N . ILE A 1 103 ? 4.749 -14.701 1.819 1.00 85.12 103 ILE A N 1
ATOM 736 C CA . ILE A 1 103 ? 5.164 -13.886 2.972 1.00 85.12 103 ILE A CA 1
ATOM 737 C C . ILE A 1 103 ? 3.954 -13.549 3.845 1.00 85.12 103 ILE A C 1
ATOM 739 O O . ILE A 1 103 ? 3.989 -13.765 5.052 1.00 85.12 103 ILE A O 1
ATOM 743 N N . THR A 1 104 ? 2.852 -13.107 3.237 1.00 77.31 104 THR A N 1
ATOM 744 C CA . THR A 1 104 ? 1.635 -12.733 3.980 1.00 77.31 104 THR A CA 1
ATOM 745 C C . THR A 1 104 ? 1.028 -13.922 4.726 1.00 77.31 104 THR A C 1
ATOM 747 O O . THR A 1 104 ? 0.556 -13.770 5.851 1.00 77.31 104 THR A O 1
ATOM 750 N N . ALA A 1 105 ? 1.060 -15.109 4.110 1.00 79.25 105 ALA A N 1
ATOM 751 C CA . ALA A 1 105 ? 0.539 -16.343 4.695 1.00 79.25 105 ALA A CA 1
ATOM 752 C C . ALA A 1 105 ? 1.466 -16.966 5.754 1.00 79.25 105 ALA A C 1
ATOM 754 O O . ALA A 1 105 ? 0.998 -17.730 6.592 1.00 79.25 105 ALA A O 1
ATOM 755 N N . SER A 1 106 ? 2.769 -16.672 5.708 1.00 83.69 106 SER A N 1
ATOM 756 C CA . SER A 1 106 ? 3.770 -17.295 6.589 1.00 83.69 106 SER A CA 1
ATOM 757 C C . SER A 1 106 ? 4.190 -16.403 7.761 1.00 83.69 106 SER A C 1
ATOM 759 O O . SER A 1 106 ? 4.894 -16.873 8.652 1.00 83.69 106 SER A O 1
ATOM 761 N N . VAL A 1 107 ? 3.797 -15.124 7.763 1.00 82.31 107 VAL A N 1
ATOM 762 C CA . VAL A 1 107 ? 4.210 -14.135 8.767 1.00 82.31 107 VAL A CA 1
ATOM 763 C C . VAL A 1 107 ? 2.984 -13.586 9.522 1.00 82.31 107 VAL A C 1
ATOM 765 O O . VAL A 1 107 ? 2.038 -13.118 8.875 1.00 82.31 107 VAL A O 1
ATOM 768 N N . PRO A 1 108 ? 2.996 -13.605 10.875 1.00 77.25 108 PRO A N 1
ATOM 769 C CA . PRO A 1 108 ? 1.968 -12.977 11.712 1.00 77.25 108 PRO A CA 1
ATOM 770 C C . PRO A 1 108 ? 1.755 -11.502 11.362 1.00 77.25 108 PRO A C 1
ATOM 772 O O . PRO A 1 108 ? 2.698 -10.829 10.933 1.00 77.25 108 PRO A O 1
ATOM 775 N N . ALA A 1 109 ? 0.529 -10.997 11.530 1.00 66.75 109 ALA A N 1
ATOM 776 C CA . ALA A 1 109 ? 0.131 -9.664 11.069 1.00 66.75 109 ALA A CA 1
ATOM 777 C C . ALA A 1 109 ? 1.052 -8.548 11.594 1.00 66.75 109 ALA A C 1
ATOM 779 O O . ALA A 1 109 ? 1.413 -7.643 10.842 1.00 66.75 109 ALA A O 1
ATOM 780 N N . GLU A 1 110 ? 1.529 -8.691 12.828 1.00 61.91 110 GLU A N 1
ATOM 781 C CA . GLU A 1 110 ? 2.376 -7.746 13.562 1.00 61.91 110 GLU A CA 1
ATOM 782 C C . GLU A 1 110 ? 3.784 -7.625 12.956 1.00 61.91 110 GLU A C 1
ATOM 784 O O . GLU A 1 110 ? 4.466 -6.621 13.146 1.00 61.91 110 GLU A O 1
ATOM 789 N N . ARG A 1 111 ? 4.241 -8.643 12.210 1.00 75.56 111 ARG A N 1
ATOM 790 C CA . ARG A 1 111 ? 5.588 -8.706 11.607 1.00 75.56 111 ARG A CA 1
ATOM 791 C C . ARG A 1 111 ? 5.591 -8.545 10.087 1.00 75.56 111 ARG A C 1
ATOM 793 O O . ARG A 1 111 ? 6.667 -8.520 9.482 1.00 75.56 111 ARG A O 1
ATOM 800 N N . ARG A 1 112 ? 4.420 -8.431 9.446 1.00 72.75 112 ARG A N 1
ATOM 801 C CA . ARG A 1 112 ? 4.310 -8.329 7.977 1.00 72.75 112 ARG A CA 1
ATOM 802 C C . ARG A 1 112 ? 5.048 -7.116 7.425 1.00 72.75 112 ARG A C 1
ATOM 804 O O . ARG A 1 112 ? 5.730 -7.252 6.416 1.00 72.75 112 ARG A O 1
ATOM 811 N N . GLY A 1 113 ? 4.976 -5.971 8.108 1.00 61.25 113 GLY A N 1
ATOM 812 C CA . GLY A 1 113 ? 5.698 -4.757 7.713 1.00 61.25 113 GLY A CA 1
ATOM 813 C C . GLY A 1 113 ? 7.207 -4.991 7.596 1.00 61.25 113 GLY A C 1
ATOM 814 O O . GLY A 1 113 ? 7.798 -4.716 6.554 1.00 61.25 113 GLY A O 1
ATOM 815 N N . THR A 1 114 ? 7.818 -5.608 8.612 1.00 67.25 114 THR A N 1
ATOM 816 C CA . THR A 1 114 ? 9.243 -5.975 8.597 1.00 67.25 114 THR A CA 1
ATOM 817 C C . THR A 1 114 ? 9.565 -6.968 7.483 1.00 67.25 114 THR A C 1
ATOM 819 O O . THR A 1 114 ? 10.566 -6.813 6.788 1.00 67.25 114 THR A O 1
ATOM 822 N N . ALA A 1 115 ? 8.712 -7.974 7.268 1.00 73.38 115 ALA A N 1
ATOM 823 C CA . ALA A 1 115 ? 8.927 -8.971 6.221 1.00 73.38 115 ALA A CA 1
ATOM 824 C C . ALA A 1 115 ? 8.860 -8.369 4.806 1.00 73.38 115 ALA A C 1
ATOM 826 O O . ALA A 1 115 ? 9.717 -8.666 3.972 1.00 73.38 115 ALA A O 1
ATOM 827 N N . PHE A 1 116 ? 7.894 -7.483 4.542 1.00 72.06 116 PHE A N 1
ATOM 828 C CA . PHE A 1 116 ? 7.826 -6.737 3.285 1.00 72.06 116 PHE A CA 1
ATOM 829 C C . PHE A 1 116 ? 8.994 -5.762 3.126 1.00 72.06 116 PHE A C 1
ATOM 831 O O . PHE A 1 116 ? 9.518 -5.631 2.022 1.00 72.06 116 PHE A O 1
ATOM 838 N N . GLY A 1 117 ? 9.453 -5.144 4.218 1.00 65.06 117 GLY A N 1
ATOM 839 C CA . GLY A 1 117 ? 10.657 -4.314 4.232 1.00 65.06 117 GLY A CA 1
ATOM 840 C C . GLY A 1 117 ? 11.908 -5.093 3.815 1.00 65.06 117 GLY A C 1
ATOM 841 O O . GLY A 1 117 ? 12.634 -4.652 2.928 1.00 65.06 117 GLY A O 1
ATOM 842 N N . ILE A 1 118 ? 12.123 -6.290 4.375 1.00 80.06 118 ILE A N 1
ATOM 843 C CA . ILE A 1 118 ? 13.238 -7.177 3.997 1.00 80.06 118 ILE A CA 1
ATOM 844 C C . ILE A 1 118 ? 13.115 -7.617 2.533 1.00 80.06 118 ILE A C 1
ATOM 846 O O . ILE A 1 118 ? 14.092 -7.553 1.788 1.00 80.06 118 ILE A O 1
ATOM 850 N N . TRP A 1 119 ? 11.923 -8.036 2.096 1.00 83.62 119 TRP A N 1
ATOM 851 C CA . TRP A 1 119 ? 11.680 -8.425 0.702 1.00 83.62 119 TRP A CA 1
ATOM 852 C C . TRP A 1 119 ? 11.991 -7.280 -0.270 1.00 83.62 119 TRP A C 1
ATOM 854 O O . TRP A 1 119 ? 12.694 -7.484 -1.262 1.00 83.62 119 TRP A O 1
ATOM 864 N N . GLY A 1 120 ? 11.527 -6.068 0.046 1.00 71.62 120 GLY A N 1
ATOM 865 C CA . GLY A 1 120 ? 11.785 -4.864 -0.737 1.00 71.62 120 GLY A CA 1
ATOM 866 C C . GLY A 1 120 ? 13.267 -4.493 -0.764 1.00 71.62 120 GLY A C 1
ATOM 867 O O . GLY A 1 120 ? 13.791 -4.190 -1.831 1.00 71.62 120 GLY A O 1
ATOM 868 N N . ALA A 1 121 ? 13.968 -4.595 0.369 1.00 76.25 121 ALA A N 1
ATOM 869 C CA . ALA A 1 121 ? 15.406 -4.339 0.454 1.00 76.25 121 ALA A CA 1
ATOM 870 C C . ALA A 1 121 ? 16.223 -5.330 -0.390 1.00 76.25 121 ALA A C 1
ATOM 872 O O . ALA A 1 121 ? 17.116 -4.916 -1.126 1.00 76.25 121 ALA A O 1
ATOM 873 N N . ILE A 1 122 ? 15.891 -6.627 -0.348 1.00 84.50 122 ILE A N 1
ATOM 874 C CA . ILE A 1 122 ? 16.540 -7.653 -1.182 1.00 84.50 122 ILE A CA 1
ATOM 875 C C . ILE A 1 122 ? 16.279 -7.384 -2.669 1.00 84.50 122 ILE A C 1
ATOM 877 O O . ILE A 1 122 ? 17.192 -7.501 -3.486 1.00 84.50 122 ILE A O 1
ATOM 881 N N . ASN A 1 123 ? 15.047 -7.014 -3.030 1.00 81.25 123 ASN A N 1
ATOM 882 C CA . ASN A 1 123 ? 14.701 -6.669 -4.407 1.00 81.25 123 ASN A CA 1
ATOM 883 C C . ASN A 1 123 ? 15.468 -5.423 -4.884 1.00 81.25 123 ASN A C 1
ATOM 885 O O . ASN A 1 123 ? 16.083 -5.453 -5.948 1.00 81.25 123 ASN A O 1
ATOM 889 N N . GLY A 1 124 ? 15.516 -4.373 -4.061 1.00 75.25 124 GLY A N 1
ATOM 890 C CA . GLY A 1 124 ? 16.278 -3.156 -4.333 1.00 75.25 124 GLY A CA 1
ATOM 891 C C . GLY A 1 124 ? 17.779 -3.414 -4.465 1.00 75.25 124 GLY A C 1
ATOM 892 O O . GLY A 1 124 ? 18.403 -2.897 -5.386 1.00 75.25 124 GLY A O 1
ATOM 893 N N . LEU A 1 125 ? 18.351 -4.274 -3.616 1.00 83.00 125 LEU A N 1
ATOM 894 C CA . LEU A 1 125 ? 19.755 -4.678 -3.710 1.00 83.00 125 LEU A CA 1
ATOM 895 C C . LEU A 1 125 ? 20.036 -5.467 -4.994 1.00 83.00 125 LEU A C 1
ATOM 897 O O . LEU A 1 125 ? 21.062 -5.248 -5.630 1.00 83.00 125 LEU A O 1
ATOM 901 N N . ALA A 1 126 ? 19.123 -6.353 -5.401 1.00 83.75 126 ALA A N 1
ATOM 902 C CA . ALA A 1 126 ? 19.235 -7.074 -6.666 1.00 83.75 126 ALA A CA 1
ATOM 903 C C . ALA A 1 126 ? 19.208 -6.122 -7.872 1.00 83.75 126 ALA A C 1
ATOM 905 O O . ALA A 1 126 ? 19.975 -6.310 -8.813 1.00 83.75 126 ALA A O 1
ATOM 906 N N . VAL A 1 127 ? 18.372 -5.080 -7.823 1.00 77.38 127 VAL A N 1
ATOM 907 C CA . VAL A 1 127 ? 18.300 -4.048 -8.866 1.00 77.38 127 VAL A CA 1
ATOM 908 C C . VAL A 1 127 ? 19.561 -3.183 -8.896 1.00 77.38 127 VAL A C 1
ATOM 910 O O . VAL A 1 127 ? 20.156 -2.997 -9.955 1.00 77.38 127 VAL A O 1
ATOM 913 N N . ALA A 1 128 ? 20.010 -2.699 -7.738 1.00 78.19 128 ALA A N 1
ATOM 914 C CA . ALA A 1 128 ? 21.203 -1.864 -7.621 1.00 78.19 128 ALA A CA 1
ATOM 915 C C . ALA A 1 128 ? 22.481 -2.622 -8.013 1.00 78.19 128 ALA A C 1
ATOM 917 O O . ALA A 1 128 ? 23.332 -2.091 -8.727 1.00 78.19 128 ALA A O 1
ATOM 918 N N . GLY A 1 129 ? 22.592 -3.872 -7.559 1.00 81.62 129 GLY A N 1
ATOM 919 C CA . GLY A 1 129 ? 23.742 -4.740 -7.782 1.00 81.62 129 GLY A CA 1
ATOM 920 C C . GLY A 1 129 ? 23.776 -5.406 -9.155 1.00 81.62 129 GLY A C 1
ATOM 921 O O . GLY A 1 129 ? 24.835 -5.895 -9.533 1.00 81.62 129 GLY A O 1
ATOM 922 N N . GLY A 1 130 ? 22.671 -5.413 -9.909 1.00 83.88 130 GLY A N 1
ATOM 923 C CA . GLY A 1 130 ? 22.569 -6.085 -11.209 1.00 83.88 130 GLY A CA 1
ATOM 924 C C . GLY A 1 130 ? 23.704 -5.731 -12.174 1.00 83.88 130 GLY A C 1
ATOM 925 O O . GLY A 1 130 ? 24.474 -6.622 -12.533 1.00 83.88 130 GLY A O 1
ATOM 926 N N . PRO A 1 131 ? 23.901 -4.446 -12.521 1.00 82.25 131 PRO A N 1
ATOM 927 C CA . PRO A 1 131 ? 24.980 -4.049 -13.420 1.00 82.25 131 PRO A CA 1
ATOM 928 C C . PRO A 1 131 ? 26.383 -4.407 -12.913 1.00 82.25 131 PRO A C 1
ATOM 930 O O . PRO A 1 131 ? 27.234 -4.810 -13.702 1.00 82.25 131 PRO A O 1
ATOM 933 N N . LEU A 1 132 ? 26.625 -4.296 -11.602 1.00 84.44 132 LEU A N 1
ATOM 934 C CA . LEU A 1 132 ? 27.925 -4.581 -10.990 1.00 84.44 132 LEU A CA 1
ATOM 935 C C . LEU A 1 132 ? 28.243 -6.082 -11.003 1.00 84.44 132 LEU A C 1
ATOM 937 O O . LEU A 1 132 ? 29.326 -6.478 -11.426 1.00 84.44 132 LEU A O 1
ATOM 941 N N . VAL A 1 133 ? 27.293 -6.910 -10.556 1.00 86.62 133 VAL A N 1
ATOM 942 C CA . VAL A 1 133 ? 27.431 -8.372 -10.531 1.00 86.62 133 VAL A CA 1
ATOM 943 C C . VAL A 1 133 ? 27.535 -8.904 -11.955 1.00 86.62 133 VAL A C 1
ATOM 945 O O . VAL A 1 133 ? 28.419 -9.708 -12.230 1.00 86.62 133 VAL A O 1
ATOM 948 N N . GLY A 1 134 ? 26.694 -8.424 -12.874 1.00 84.56 134 GLY A N 1
ATOM 949 C CA . GLY A 1 134 ? 26.756 -8.834 -14.275 1.00 84.56 134 GLY A CA 1
ATOM 950 C C . GLY A 1 134 ? 28.035 -8.417 -14.965 1.00 84.56 134 GLY A C 1
ATOM 951 O O . GLY A 1 134 ? 28.644 -9.240 -15.642 1.00 84.56 134 GLY A O 1
ATOM 952 N N . GLY A 1 135 ? 28.505 -7.196 -14.713 1.00 86.06 135 GLY A N 1
ATOM 953 C CA . GLY A 1 135 ? 29.787 -6.739 -15.227 1.00 86.06 135 GLY A CA 1
ATOM 954 C C . GLY A 1 135 ? 30.950 -7.593 -14.718 1.00 86.06 135 GLY A C 1
ATOM 955 O O . GLY A 1 135 ? 31.728 -8.098 -15.517 1.00 86.06 135 GLY A O 1
ATOM 956 N N . ALA A 1 136 ? 31.024 -7.836 -13.406 1.00 88.75 136 ALA A N 1
ATOM 957 C CA . ALA A 1 136 ? 32.093 -8.636 -12.807 1.00 88.75 136 ALA A CA 1
ATOM 958 C C . ALA A 1 136 ? 32.076 -10.107 -13.264 1.00 88.75 136 ALA A C 1
ATOM 960 O O . ALA A 1 136 ? 33.123 -10.664 -13.581 1.00 88.75 136 ALA A O 1
ATOM 961 N N . VAL A 1 137 ? 30.902 -10.745 -13.318 1.00 89.94 137 VAL A N 1
ATOM 962 C CA . VAL A 1 137 ? 30.778 -12.141 -13.775 1.00 89.94 137 VAL A CA 1
ATOM 963 C C . VAL A 1 137 ? 31.122 -12.266 -15.259 1.00 89.94 137 VAL A C 1
ATOM 965 O O . VAL A 1 137 ? 31.796 -13.215 -15.649 1.00 89.94 137 VAL A O 1
ATOM 968 N N . THR A 1 138 ? 30.701 -11.306 -16.081 1.00 88.38 138 THR A N 1
ATOM 969 C CA . THR A 1 138 ? 31.002 -11.317 -17.519 1.00 88.38 138 THR A CA 1
ATOM 970 C C . THR A 1 138 ? 32.487 -11.097 -17.784 1.00 88.38 138 THR A C 1
ATOM 972 O O . THR A 1 138 ? 33.051 -11.775 -18.633 1.00 88.38 138 THR A O 1
ATOM 975 N N . GLU A 1 139 ? 33.121 -10.178 -17.053 1.00 86.31 139 GLU A N 1
ATOM 976 C CA . GLU A 1 139 ? 34.518 -9.789 -17.274 1.00 86.31 139 GLU A CA 1
ATOM 977 C C . GLU A 1 139 ? 35.526 -10.819 -16.741 1.00 86.31 139 GLU A C 1
ATOM 979 O O . GLU A 1 139 ? 36.526 -11.083 -17.401 1.00 86.31 139 GLU A O 1
ATOM 984 N N . HIS A 1 140 ? 35.268 -11.430 -15.576 1.00 88.25 140 HIS A N 1
ATOM 985 C CA . HIS A 1 140 ? 36.237 -12.325 -14.910 1.00 88.25 140 HIS A CA 1
ATOM 986 C C . HIS A 1 140 ? 35.964 -13.821 -15.088 1.00 88.25 140 HIS A C 1
ATOM 988 O O . HIS A 1 140 ? 36.813 -14.639 -14.738 1.00 88.25 140 HIS A O 1
ATOM 994 N N . LEU A 1 141 ? 34.779 -14.202 -15.569 1.00 88.44 141 LEU A N 1
ATOM 995 C CA . LEU A 1 141 ? 34.402 -15.603 -15.773 1.00 88.44 141 LEU A CA 1
ATOM 996 C C . LEU A 1 141 ? 33.963 -15.824 -17.224 1.00 88.44 141 LEU A C 1
ATOM 998 O O . LEU A 1 141 ? 34.773 -16.101 -18.099 1.00 88.44 141 LEU A O 1
ATOM 1002 N N . SER A 1 142 ? 32.659 -15.755 -17.463 1.00 90.12 142 SER A N 1
ATOM 1003 C CA . SER A 1 142 ? 32.011 -15.860 -18.766 1.00 90.12 142 SER A CA 1
ATOM 1004 C C . SER A 1 142 ? 30.571 -15.395 -18.588 1.00 90.12 142 SER A C 1
ATOM 1006 O O . SER A 1 142 ? 29.982 -15.599 -17.521 1.00 90.12 142 SER A O 1
ATOM 1008 N N . TRP A 1 143 ? 29.965 -14.833 -19.631 1.00 92.06 143 TRP A N 1
ATOM 1009 C CA . TRP A 1 143 ? 28.558 -14.435 -19.594 1.00 92.06 143 TRP A CA 1
ATOM 1010 C C . TRP A 1 143 ? 27.626 -15.615 -19.259 1.00 92.06 143 TRP A C 1
ATOM 1012 O O . TRP A 1 143 ? 26.619 -15.416 -18.589 1.00 92.06 143 TRP A O 1
ATOM 1022 N N . HIS A 1 144 ? 27.986 -16.858 -19.604 1.00 93.25 144 HIS A N 1
ATOM 1023 C CA . HIS A 1 144 ? 27.218 -18.058 -19.242 1.00 93.25 144 HIS A CA 1
ATOM 1024 C C . HIS A 1 144 ? 27.020 -18.200 -17.717 1.00 93.25 144 HIS A C 1
ATOM 1026 O O . HIS A 1 144 ? 25.996 -18.712 -17.253 1.00 93.25 144 HIS A O 1
ATOM 1032 N N . TRP A 1 145 ? 27.970 -17.713 -16.905 1.00 93.31 145 TRP A N 1
ATOM 1033 C CA . TRP A 1 145 ? 27.903 -17.803 -15.442 1.00 93.31 145 TRP A CA 1
ATOM 1034 C C . TRP A 1 145 ? 26.830 -16.918 -14.811 1.00 93.31 145 TRP A C 1
ATOM 1036 O O . TRP A 1 145 ? 26.388 -17.209 -13.697 1.00 93.31 145 TRP A O 1
ATOM 1046 N N . ILE A 1 146 ? 26.347 -15.903 -15.534 1.00 91.50 146 ILE A N 1
ATOM 1047 C CA . ILE A 1 146 ? 25.161 -15.124 -15.148 1.00 91.50 146 ILE A CA 1
ATOM 1048 C C . ILE A 1 146 ? 23.981 -16.059 -14.899 1.00 91.50 146 ILE A C 1
ATOM 1050 O O . ILE A 1 146 ? 23.267 -15.932 -13.904 1.00 91.50 146 ILE A O 1
ATOM 1054 N N . PHE A 1 147 ? 23.819 -17.037 -15.785 1.00 93.94 147 PHE A N 1
ATOM 1055 C CA . PHE A 1 147 ? 22.725 -17.985 -15.733 1.00 93.94 147 PHE A CA 1
ATOM 1056 C C . PHE A 1 147 ? 23.031 -19.165 -14.803 1.00 93.94 147 PHE A C 1
ATOM 1058 O O . PHE A 1 147 ? 22.134 -19.623 -14.086 1.00 93.94 147 PHE A O 1
ATOM 1065 N N . TRP A 1 148 ? 24.288 -19.623 -14.722 1.00 94.81 148 TRP A N 1
ATOM 1066 C CA . TRP A 1 148 ? 24.670 -20.651 -13.745 1.00 94.81 148 TRP A CA 1
ATOM 1067 C C . TRP A 1 148 ? 24.472 -20.200 -12.297 1.00 94.81 148 TRP A C 1
ATOM 1069 O O . TRP A 1 148 ? 24.093 -21.027 -11.471 1.00 94.81 148 TRP A O 1
ATOM 1079 N N . LEU A 1 149 ? 24.629 -18.909 -11.980 1.00 91.12 149 LEU A N 1
ATOM 1080 C CA . LEU A 1 149 ? 24.430 -18.368 -10.627 1.00 91.12 149 LEU A CA 1
ATOM 1081 C C . LEU A 1 149 ? 23.048 -18.711 -10.040 1.00 91.12 149 LEU A C 1
ATOM 1083 O O . LEU A 1 149 ? 22.911 -18.957 -8.840 1.00 91.12 149 LEU A O 1
ATOM 1087 N N . ASN A 1 150 ? 22.012 -18.763 -10.879 1.00 93.06 150 ASN A N 1
ATOM 1088 C CA . ASN A 1 150 ? 20.651 -19.056 -10.437 1.00 93.06 150 ASN A CA 1
ATOM 1089 C C . ASN A 1 150 ? 20.419 -20.543 -10.123 1.00 93.06 150 ASN A C 1
ATOM 1091 O O . ASN A 1 150 ? 19.479 -20.867 -9.391 1.00 93.06 150 ASN A O 1
ATOM 1095 N N . VAL A 1 151 ? 21.233 -21.453 -10.673 1.00 95.12 151 VAL A N 1
ATOM 1096 C CA . VAL A 1 151 ? 21.001 -22.901 -10.571 1.00 95.12 151 VAL A CA 1
ATOM 1097 C C . VAL A 1 151 ? 21.219 -23.419 -9.144 1.00 95.12 151 VAL A C 1
ATOM 1099 O O . VAL A 1 151 ? 20.281 -24.008 -8.600 1.00 95.12 151 VAL A O 1
ATOM 1102 N N . PRO A 1 152 ? 22.356 -23.147 -8.466 1.00 94.81 152 PRO A N 1
ATOM 1103 C CA . PRO A 1 152 ? 22.543 -23.528 -7.066 1.00 94.81 152 PRO A CA 1
ATOM 1104 C C . PRO A 1 152 ? 21.479 -22.929 -6.143 1.00 94.81 152 PRO A C 1
ATOM 1106 O O . PRO A 1 152 ? 20.976 -23.610 -5.251 1.00 94.81 152 PRO A O 1
ATOM 1109 N N . VAL A 1 153 ? 21.090 -21.671 -6.386 1.00 93.12 153 VAL A N 1
ATOM 1110 C CA . VAL A 1 153 ? 20.048 -20.986 -5.607 1.00 93.12 153 VAL A CA 1
ATOM 1111 C C . VAL A 1 153 ? 18.709 -21.705 -5.755 1.00 93.12 153 VAL A C 1
ATOM 1113 O O . VAL A 1 153 ? 18.047 -21.983 -4.758 1.00 93.12 153 VAL A O 1
ATOM 1116 N N . GLY A 1 154 ? 18.322 -22.060 -6.980 1.00 93.44 154 GLY A N 1
ATOM 1117 C CA . GLY A 1 154 ? 17.107 -22.824 -7.243 1.00 93.44 154 GLY A CA 1
ATOM 1118 C C . GLY A 1 154 ? 17.104 -24.200 -6.584 1.00 93.44 154 GLY A C 1
ATOM 1119 O O . GLY A 1 154 ? 16.146 -24.550 -5.894 1.00 93.44 154 GLY A O 1
ATOM 1120 N N . LEU A 1 155 ? 18.200 -24.952 -6.725 1.00 95.19 155 LEU A N 1
ATOM 1121 C CA . LEU A 1 155 ? 18.360 -26.274 -6.111 1.00 95.19 155 LEU A CA 1
ATOM 1122 C C . LEU A 1 155 ? 18.286 -26.221 -4.579 1.00 95.19 155 LEU A C 1
ATOM 1124 O O . LEU A 1 155 ? 17.717 -27.126 -3.974 1.00 95.19 155 LEU A O 1
ATOM 1128 N N . LEU A 1 156 ? 18.795 -25.153 -3.956 1.00 95.56 156 LEU A N 1
ATOM 1129 C CA . LEU A 1 156 ? 18.679 -24.916 -2.515 1.00 95.56 156 LEU A CA 1
ATOM 1130 C C . LEU A 1 156 ? 17.256 -24.502 -2.100 1.00 95.56 156 LEU A C 1
ATOM 1132 O O . LEU A 1 156 ? 16.769 -24.904 -1.042 1.00 95.56 156 LEU A O 1
ATOM 1136 N N . LEU A 1 157 ? 16.568 -23.705 -2.922 1.00 93.75 157 LEU A N 1
ATOM 1137 C CA . LEU A 1 157 ? 15.218 -23.224 -2.626 1.00 93.75 157 LEU A CA 1
ATOM 1138 C C . LEU A 1 157 ? 14.171 -24.339 -2.664 1.00 93.75 157 LEU A C 1
ATOM 1140 O O . LEU A 1 157 ? 13.261 -24.329 -1.840 1.00 93.75 157 LEU A O 1
ATOM 1144 N N . LEU A 1 158 ? 14.282 -25.314 -3.568 1.00 93.94 158 LEU A N 1
ATOM 1145 C CA . LEU A 1 158 ? 13.309 -26.410 -3.694 1.00 93.94 158 LEU A CA 1
ATOM 1146 C C . LEU A 1 158 ? 13.077 -27.213 -2.393 1.00 93.94 158 LEU A C 1
ATOM 1148 O O . LEU A 1 158 ? 11.912 -27.358 -1.995 1.00 93.94 158 LEU A O 1
ATOM 1152 N N . PRO A 1 159 ? 14.110 -27.712 -1.681 1.00 94.06 159 PRO A N 1
ATOM 1153 C CA . PRO A 1 159 ? 13.912 -28.377 -0.398 1.00 94.06 159 PRO A CA 1
ATOM 1154 C C . PRO A 1 159 ? 13.401 -27.406 0.672 1.00 94.06 159 PRO A C 1
ATOM 1156 O O . PRO A 1 159 ? 12.505 -27.771 1.432 1.00 94.06 159 PRO A O 1
ATOM 1159 N N . LEU A 1 160 ? 13.880 -26.156 0.703 1.00 93.19 160 LEU A N 1
ATOM 1160 C CA . LEU A 1 160 ? 13.400 -25.145 1.655 1.00 93.19 160 LEU A CA 1
ATOM 1161 C C . LEU A 1 160 ? 11.906 -24.852 1.479 1.00 93.19 160 LEU A C 1
ATOM 1163 O O . LEU A 1 160 ? 11.169 -24.833 2.460 1.00 93.19 160 LEU A O 1
ATOM 1167 N N . ILE A 1 161 ? 11.434 -24.705 0.242 1.00 91.62 161 ILE A N 1
ATOM 1168 C CA . ILE A 1 161 ? 10.015 -24.519 -0.088 1.00 91.62 161 ILE A CA 1
ATOM 1169 C C . ILE A 1 161 ? 9.192 -25.700 0.418 1.00 91.62 161 ILE A C 1
ATOM 1171 O O . ILE A 1 161 ? 8.132 -25.514 1.016 1.00 91.62 161 ILE A O 1
ATOM 1175 N N . ARG A 1 162 ? 9.678 -26.925 0.205 1.00 87.94 162 ARG A N 1
ATOM 1176 C CA . ARG A 1 162 ? 8.959 -28.135 0.609 1.00 87.94 162 ARG A CA 1
ATOM 1177 C C . ARG A 1 162 ? 8.887 -28.293 2.131 1.00 87.94 162 ARG A C 1
ATOM 1179 O O . ARG A 1 162 ? 7.859 -28.749 2.627 1.00 87.94 162 ARG A O 1
ATOM 1186 N N . LEU A 1 163 ? 9.955 -27.926 2.841 1.00 89.62 163 LEU A N 1
ATOM 1187 C CA . LEU A 1 163 ? 10.112 -28.132 4.285 1.00 89.62 163 LEU A CA 1
ATOM 1188 C C . LEU A 1 163 ? 9.579 -26.974 5.140 1.00 89.62 163 LEU A C 1
ATOM 1190 O O . LEU A 1 163 ? 9.125 -27.211 6.254 1.00 89.62 163 LEU A O 1
ATOM 1194 N N . ARG A 1 164 ? 9.667 -25.727 4.659 1.00 88.50 164 ARG A N 1
ATOM 1195 C CA . ARG A 1 164 ? 9.399 -24.521 5.464 1.00 88.50 164 ARG A CA 1
ATOM 1196 C C . ARG A 1 164 ? 8.108 -23.800 5.101 1.00 88.50 164 ARG A C 1
ATOM 1198 O O . ARG A 1 164 ? 7.589 -23.085 5.950 1.00 88.50 164 ARG A O 1
ATOM 1205 N N . LEU A 1 165 ? 7.591 -23.957 3.880 1.00 87.00 165 LEU A N 1
ATOM 1206 C CA . LEU A 1 165 ? 6.360 -23.271 3.485 1.00 87.00 165 LEU A CA 1
ATOM 1207 C C . LEU A 1 165 ? 5.115 -24.113 3.802 1.00 87.00 165 LEU A C 1
ATOM 1209 O O . LEU A 1 165 ? 5.093 -25.320 3.506 1.00 87.00 165 LEU A O 1
ATOM 1213 N N . PRO A 1 166 ? 4.056 -23.487 4.355 1.00 77.75 166 PRO A N 1
ATOM 1214 C CA . PRO A 1 166 ? 2.822 -24.177 4.699 1.00 77.75 166 PRO A CA 1
ATOM 1215 C C . PRO A 1 166 ? 2.181 -24.808 3.456 1.00 77.75 166 PRO A C 1
ATOM 1217 O O . PRO A 1 166 ? 2.149 -24.232 2.365 1.00 77.75 166 PRO A O 1
ATOM 1220 N N . GLY A 1 167 ? 1.699 -26.042 3.609 1.00 67.88 167 GLY A N 1
ATOM 1221 C CA . GLY A 1 167 ? 0.931 -26.728 2.577 1.00 67.88 167 GLY A CA 1
ATOM 1222 C C . GLY A 1 167 ? -0.544 -26.350 2.664 1.00 67.88 167 GLY A C 1
ATOM 1223 O O . GLY A 1 167 ? -1.128 -26.446 3.734 1.00 67.88 167 GLY A O 1
ATOM 1224 N N . GLY A 1 168 ? -1.151 -25.973 1.540 1.00 66.38 168 GLY A N 1
ATOM 1225 C CA . GLY A 1 168 ? -2.589 -25.721 1.429 1.00 66.38 168 GLY A CA 1
ATOM 1226 C C . GLY A 1 168 ? -3.124 -26.228 0.093 1.00 66.38 168 GLY A C 1
ATOM 1227 O O . GLY A 1 168 ? -2.387 -26.258 -0.900 1.00 66.38 168 GLY A O 1
ATOM 1228 N N . ARG A 1 169 ? -4.385 -26.671 0.075 1.00 68.12 169 ARG A N 1
ATOM 1229 C CA . ARG A 1 169 ? -5.126 -26.904 -1.171 1.00 68.12 169 ARG A CA 1
ATOM 1230 C C . ARG A 1 169 ? -5.591 -25.544 -1.691 1.00 68.12 169 ARG A C 1
ATOM 1232 O O . ARG A 1 169 ? -5.968 -24.696 -0.889 1.00 68.12 169 ARG A O 1
ATOM 1239 N N . GLY A 1 170 ? -5.477 -25.325 -2.998 1.00 69.06 170 GLY A N 1
ATOM 1240 C CA . GLY A 1 170 ? -6.035 -24.122 -3.604 1.00 69.06 170 GLY A CA 1
ATOM 1241 C C . GLY A 1 170 ? -7.564 -24.155 -3.615 1.00 69.06 170 GLY A C 1
ATOM 1242 O O . GLY A 1 170 ? -8.171 -25.154 -3.224 1.00 69.06 170 GLY A O 1
ATOM 1243 N N . THR A 1 171 ? -8.168 -23.044 -4.011 1.00 74.62 171 THR A N 1
ATOM 1244 C CA . THR A 1 171 ? -9.619 -22.866 -4.116 1.00 74.62 171 THR A CA 1
ATOM 1245 C C . THR A 1 171 ? -10.116 -23.261 -5.510 1.00 74.62 171 THR A C 1
ATOM 1247 O O . THR A 1 171 ? -9.333 -23.353 -6.453 1.00 74.62 171 THR A O 1
ATOM 1250 N N . ASP A 1 172 ? -11.428 -23.418 -5.691 1.00 73.44 172 ASP A N 1
ATOM 1251 C CA . ASP A 1 172 ? -12.038 -23.598 -7.021 1.00 73.44 172 ASP A CA 1
ATOM 1252 C C . ASP A 1 172 ? -12.139 -22.274 -7.810 1.00 73.44 172 ASP A C 1
ATOM 1254 O O . ASP A 1 172 ? -13.072 -22.053 -8.583 1.00 73.44 172 ASP A O 1
ATOM 1258 N N . ALA A 1 173 ? -11.176 -21.365 -7.617 1.00 71.12 173 ALA A N 1
ATOM 1259 C CA . ALA A 1 173 ? -11.165 -20.078 -8.294 1.00 71.12 173 ALA A CA 1
ATOM 1260 C C . ALA A 1 173 ? -11.044 -20.262 -9.824 1.00 71.12 173 ALA A C 1
ATOM 1262 O O . ALA A 1 173 ? -10.147 -20.974 -10.302 1.00 71.12 173 ALA A O 1
ATOM 1263 N N . PRO A 1 174 ? -11.929 -19.632 -10.618 1.00 77.94 174 PRO A N 1
ATOM 1264 C CA . PRO A 1 174 ? -11.838 -19.655 -12.074 1.00 77.94 174 PRO A CA 1
ATOM 1265 C C . PRO A 1 174 ? -10.550 -18.972 -12.559 1.00 77.94 174 PRO A C 1
ATOM 1267 O O . PRO A 1 174 ? -10.090 -17.993 -11.978 1.00 77.94 174 PRO A O 1
ATOM 1270 N N . LEU A 1 175 ? -9.969 -19.504 -13.639 1.00 84.56 175 LEU A N 1
ATOM 1271 C CA . LEU A 1 175 ? -8.786 -18.945 -14.299 1.00 84.56 175 LEU A CA 1
ATOM 1272 C C . LEU A 1 175 ? -9.174 -18.426 -15.674 1.00 84.56 175 LEU A C 1
ATOM 1274 O O . LEU A 1 175 ? -9.753 -19.171 -16.468 1.00 84.56 175 LEU A O 1
ATOM 1278 N N . ASP A 1 176 ? -8.775 -17.203 -15.987 1.00 87.44 176 ASP A N 1
ATOM 1279 C CA . ASP A 1 176 ? -8.987 -16.625 -17.308 1.00 87.44 176 ASP A CA 1
ATOM 1280 C C . ASP A 1 176 ? -7.814 -16.934 -18.249 1.00 87.44 176 ASP A C 1
ATOM 1282 O O . ASP A 1 176 ? -6.918 -16.133 -18.511 1.00 87.44 176 ASP A O 1
ATOM 1286 N N . VAL A 1 177 ? -7.812 -18.179 -18.730 1.00 89.25 177 VAL A N 1
ATOM 1287 C CA . VAL A 1 177 ? -6.857 -18.670 -19.733 1.00 89.25 177 VAL A CA 1
ATOM 1288 C C . VAL A 1 177 ? -6.997 -17.923 -21.070 1.00 89.25 177 VAL A C 1
ATOM 1290 O O . VAL A 1 177 ? -5.963 -17.546 -21.627 1.00 89.25 177 VAL A O 1
ATOM 1293 N N . PRO A 1 178 ? -8.213 -17.669 -21.609 1.00 91.06 178 PRO A N 1
ATOM 1294 C CA . PRO A 1 178 ? -8.353 -16.920 -22.857 1.00 91.06 178 PRO A CA 1
ATOM 1295 C C . PRO A 1 178 ? -7.786 -15.502 -22.761 1.00 91.06 178 PRO A C 1
ATOM 1297 O O . PRO A 1 178 ? -7.061 -15.087 -23.664 1.00 91.06 178 PRO A O 1
ATOM 1300 N N . GLY A 1 179 ? -8.035 -14.793 -21.654 1.00 88.88 179 GLY A N 1
ATOM 1301 C CA . GLY A 1 179 ? -7.456 -13.476 -21.395 1.00 88.88 179 GLY A CA 1
ATOM 1302 C C . GLY A 1 179 ? -5.928 -13.510 -21.427 1.00 88.88 179 GLY A C 1
ATOM 1303 O O . GLY A 1 179 ? -5.307 -12.690 -22.103 1.00 88.88 179 GLY A O 1
ATOM 1304 N N . ALA A 1 180 ? -5.308 -14.517 -20.798 1.00 87.06 180 ALA A N 1
ATOM 1305 C CA . ALA A 1 180 ? -3.849 -14.652 -20.756 1.00 87.06 180 ALA A CA 1
ATOM 1306 C C . ALA A 1 180 ? -3.257 -14.871 -22.155 1.00 87.06 180 ALA A C 1
ATOM 1308 O O . ALA A 1 180 ? -2.241 -14.266 -22.509 1.00 87.06 180 ALA A O 1
ATOM 1309 N N . LEU A 1 181 ? -3.903 -15.714 -22.966 1.00 89.56 181 LEU A N 1
ATOM 1310 C CA . LEU A 1 181 ? -3.481 -15.982 -24.340 1.00 89.56 181 LEU A CA 1
ATOM 1311 C C . LEU A 1 181 ? -3.628 -14.743 -25.226 1.00 89.56 181 LEU A C 1
ATOM 1313 O O . LEU A 1 181 ? -2.707 -14.431 -25.979 1.00 89.56 181 LEU A O 1
ATOM 1317 N N . LEU A 1 182 ? -4.743 -14.013 -25.111 1.00 92.06 182 LEU A N 1
ATOM 1318 C CA . LEU A 1 182 ? -4.974 -12.783 -25.871 1.00 92.06 182 LEU A CA 1
ATOM 1319 C C . LEU A 1 182 ? -3.969 -11.689 -25.486 1.00 92.06 182 LEU A C 1
ATOM 1321 O O . LEU A 1 182 ? -3.363 -11.089 -26.370 1.00 92.06 182 LEU A O 1
ATOM 1325 N N . ALA A 1 183 ? -3.728 -11.463 -24.191 1.00 88.62 183 ALA A N 1
ATOM 1326 C CA . ALA A 1 183 ? -2.737 -10.488 -23.732 1.00 88.62 183 ALA A CA 1
ATOM 1327 C C . ALA A 1 183 ? -1.329 -10.828 -24.245 1.00 88.62 183 ALA A C 1
ATOM 1329 O O . ALA A 1 183 ? -0.647 -9.968 -24.804 1.00 88.62 183 ALA A O 1
ATOM 1330 N N . THR A 1 184 ? -0.927 -12.099 -24.120 1.00 86.56 184 THR A N 1
ATOM 1331 C CA . THR A 1 184 ? 0.389 -12.582 -24.565 1.00 86.56 184 THR A CA 1
ATOM 1332 C C . THR A 1 184 ? 0.556 -12.442 -26.077 1.00 86.56 184 THR A C 1
ATOM 1334 O O . THR A 1 184 ? 1.541 -11.868 -26.536 1.00 86.56 184 THR A O 1
ATOM 1337 N N . ALA A 1 185 ? -0.412 -12.920 -26.865 1.00 89.50 185 ALA A N 1
ATOM 1338 C CA . ALA A 1 185 ? -0.359 -12.849 -28.323 1.00 89.50 185 ALA A CA 1
ATOM 1339 C C . ALA A 1 185 ? -0.402 -11.399 -28.834 1.00 89.50 185 ALA A C 1
ATOM 1341 O O . ALA A 1 185 ? 0.321 -11.049 -29.767 1.00 89.50 185 ALA A O 1
ATOM 1342 N N . GLY A 1 186 ? -1.213 -10.545 -28.203 1.00 91.31 186 GLY A N 1
ATOM 1343 C CA . GLY A 1 186 ? -1.328 -9.133 -28.549 1.00 91.31 186 GLY A CA 1
ATOM 1344 C C . GLY A 1 186 ? -0.036 -8.356 -28.299 1.00 91.31 186 GLY A C 1
ATOM 1345 O O . GLY A 1 186 ? 0.464 -7.688 -29.205 1.00 91.31 186 GLY A O 1
ATOM 1346 N N . LEU A 1 187 ? 0.546 -8.488 -27.101 1.00 88.19 187 LEU A N 1
ATOM 1347 C CA . LEU A 1 187 ? 1.812 -7.833 -26.750 1.00 88.19 187 LEU A CA 1
ATOM 1348 C C . LEU A 1 187 ? 2.981 -8.355 -27.588 1.00 88.19 187 LEU A C 1
ATOM 1350 O O . LEU A 1 187 ? 3.783 -7.554 -28.072 1.00 88.19 187 LEU A O 1
ATOM 1354 N N . LEU A 1 188 ? 3.045 -9.670 -27.822 1.00 87.12 188 LEU A N 1
ATOM 1355 C CA . LEU A 1 188 ? 4.042 -10.269 -28.708 1.00 87.12 188 LEU A CA 1
ATOM 1356 C C . LEU A 1 188 ? 3.939 -9.695 -30.125 1.00 87.12 188 LEU A C 1
ATOM 1358 O O . LEU A 1 188 ? 4.960 -9.327 -30.694 1.00 87.12 188 LEU A O 1
ATOM 1362 N N . GLY A 1 189 ? 2.729 -9.584 -30.681 1.00 89.38 189 GLY A N 1
ATOM 1363 C CA . GLY A 1 189 ? 2.509 -9.017 -32.013 1.00 89.38 189 GLY A CA 1
ATOM 1364 C C . GLY A 1 189 ? 2.967 -7.561 -32.122 1.00 89.38 189 GLY A C 1
ATOM 1365 O O . GLY A 1 189 ? 3.662 -7.208 -33.074 1.00 89.38 189 GLY A O 1
ATOM 1366 N N . VAL A 1 190 ? 2.648 -6.735 -31.119 1.00 90.62 190 VAL A N 1
ATOM 1367 C CA . VAL A 1 190 ? 3.073 -5.325 -31.075 1.00 90.62 190 VAL A CA 1
ATOM 1368 C C . VAL A 1 190 ? 4.593 -5.205 -31.005 1.00 90.62 190 VAL A C 1
ATOM 1370 O O . VAL A 1 190 ? 5.183 -4.478 -31.801 1.00 90.62 190 VAL A O 1
ATOM 1373 N N . VAL A 1 191 ? 5.239 -5.935 -30.095 1.00 86.81 191 VAL A N 1
ATOM 1374 C CA . VAL A 1 191 ? 6.697 -5.863 -29.913 1.00 86.81 191 VAL A CA 1
ATOM 1375 C C . VAL A 1 191 ? 7.423 -6.441 -31.123 1.00 86.81 191 VAL A C 1
ATOM 1377 O O . VAL A 1 191 ? 8.344 -5.811 -31.631 1.00 86.81 191 VAL A O 1
ATOM 1380 N N . LEU A 1 192 ? 6.955 -7.569 -31.664 1.00 85.81 192 LEU A N 1
ATOM 1381 C CA . LEU A 1 192 ? 7.469 -8.141 -32.910 1.00 85.81 192 LEU A CA 1
ATOM 1382 C C . LEU A 1 192 ? 7.361 -7.147 -34.072 1.00 85.81 192 LEU A C 1
ATOM 1384 O O . LEU A 1 192 ? 8.297 -7.031 -34.859 1.00 85.81 192 LEU A O 1
ATOM 1388 N N . GLY A 1 193 ? 6.240 -6.428 -34.171 1.00 86.94 193 GLY A N 1
ATOM 1389 C CA . GLY A 1 193 ? 6.046 -5.367 -35.154 1.00 86.94 193 GLY A CA 1
ATOM 1390 C C . GLY A 1 193 ? 7.060 -4.235 -34.992 1.00 86.94 193 GLY A C 1
ATOM 1391 O O . GLY A 1 193 ? 7.693 -3.854 -35.968 1.00 86.94 193 GLY A O 1
ATOM 1392 N N . ILE A 1 194 ? 7.271 -3.733 -33.772 1.00 87.50 194 ILE A N 1
ATOM 1393 C CA . ILE A 1 194 ? 8.235 -2.651 -33.502 1.00 87.50 194 ILE A CA 1
ATOM 1394 C C . ILE A 1 194 ? 9.664 -3.076 -33.870 1.00 87.50 194 ILE A C 1
ATOM 1396 O O . ILE A 1 194 ? 10.344 -2.350 -34.595 1.00 87.50 194 ILE A O 1
ATOM 1400 N N . ILE A 1 195 ? 10.090 -4.265 -33.432 1.00 82.19 195 ILE A N 1
ATOM 1401 C CA . ILE A 1 195 ? 11.441 -4.786 -33.695 1.00 82.19 195 ILE A CA 1
ATOM 1402 C C . ILE A 1 195 ? 11.658 -4.963 -35.207 1.00 82.19 195 ILE A C 1
ATOM 1404 O O . ILE A 1 195 ? 12.642 -4.482 -35.769 1.00 82.19 195 ILE A O 1
ATOM 1408 N N . ARG A 1 196 ? 10.698 -5.586 -35.910 1.00 83.44 196 ARG A N 1
ATOM 1409 C CA . ARG A 1 196 ? 10.787 -5.792 -37.368 1.00 83.44 196 ARG A CA 1
ATOM 1410 C C . ARG A 1 196 ? 10.699 -4.502 -38.173 1.00 83.44 196 ARG A C 1
ATOM 1412 O O . ARG A 1 196 ? 11.242 -4.457 -39.275 1.00 83.44 196 ARG A O 1
ATOM 1419 N N . GLY A 1 197 ? 10.042 -3.474 -37.637 1.00 81.00 197 GLY A N 1
ATOM 1420 C CA . GLY A 1 197 ? 9.901 -2.177 -38.290 1.00 81.00 197 GLY A CA 1
ATOM 1421 C C . GLY A 1 197 ? 11.236 -1.512 -38.587 1.00 81.00 197 GLY A C 1
ATOM 1422 O O . GLY A 1 197 ? 11.376 -0.895 -39.643 1.00 81.00 197 GLY A O 1
ATOM 1423 N N . HIS A 1 198 ? 12.231 -1.698 -37.718 1.00 72.00 198 HIS A N 1
ATOM 1424 C CA . HIS A 1 198 ? 13.583 -1.230 -37.993 1.00 72.00 198 HIS A CA 1
ATOM 1425 C C . HIS A 1 198 ? 14.319 -2.113 -39.022 1.00 72.00 198 HIS A C 1
ATOM 1427 O O . HIS A 1 198 ? 14.921 -1.575 -39.946 1.00 72.00 198 HIS A O 1
ATOM 1433 N N . GLU A 1 199 ? 14.236 -3.445 -38.919 1.00 73.69 199 GLU A N 1
ATOM 1434 C CA . GLU A 1 199 ? 14.973 -4.361 -39.812 1.00 73.69 199 GLU A CA 1
ATOM 1435 C C . GLU A 1 199 ? 14.457 -4.377 -41.260 1.00 73.69 199 GLU A C 1
ATOM 1437 O O . GLU A 1 199 ? 15.236 -4.409 -42.208 1.00 73.69 199 GLU A O 1
ATOM 1442 N N . HIS A 1 200 ? 13.133 -4.397 -41.435 1.00 79.44 200 HIS A N 1
ATOM 1443 C CA . HIS A 1 200 ? 12.476 -4.631 -42.727 1.00 79.44 200 HIS A CA 1
ATOM 1444 C C . HIS A 1 200 ? 11.745 -3.388 -43.257 1.00 79.44 200 HIS A C 1
ATOM 1446 O O . HIS A 1 200 ? 11.212 -3.409 -44.367 1.00 79.44 200 HIS A O 1
ATOM 1452 N N . GLY A 1 201 ? 11.707 -2.309 -42.470 1.00 81.00 201 GLY A N 1
ATOM 1453 C CA . GLY A 1 201 ? 10.992 -1.075 -42.774 1.00 81.00 201 GLY A CA 1
ATOM 1454 C C . GLY A 1 201 ? 9.556 -1.043 -42.238 1.00 81.00 201 GLY A C 1
ATOM 1455 O O . GLY A 1 201 ? 8.862 -2.058 -42.117 1.00 81.00 201 GLY A O 1
ATOM 1456 N N . TRP A 1 202 ? 9.080 0.168 -41.943 1.00 87.38 202 TRP A N 1
ATOM 1457 C CA . TRP A 1 202 ? 7.775 0.417 -41.316 1.00 87.38 202 TRP A CA 1
ATOM 1458 C C . TRP A 1 202 ? 6.564 0.129 -42.208 1.00 87.38 202 TRP A C 1
ATOM 1460 O O . TRP A 1 202 ? 5.467 -0.095 -41.704 1.00 87.38 202 TRP A O 1
ATOM 1470 N N . THR A 1 203 ? 6.751 0.127 -43.527 1.00 88.12 203 THR A N 1
ATOM 1471 C CA . THR A 1 203 ? 5.694 -0.145 -44.511 1.00 88.12 203 THR A CA 1
ATOM 1472 C C . THR A 1 203 ? 5.648 -1.605 -44.954 1.00 88.12 203 THR A C 1
ATOM 1474 O O . THR A 1 203 ? 4.739 -1.993 -45.688 1.00 88.12 203 THR A O 1
ATOM 1477 N N . ALA A 1 204 ? 6.605 -2.432 -44.523 1.00 88.38 204 ALA A N 1
ATOM 1478 C CA . ALA A 1 204 ? 6.656 -3.828 -44.919 1.00 88.38 204 ALA A CA 1
ATOM 1479 C C . ALA A 1 204 ? 5.472 -4.617 -44.323 1.00 88.38 204 ALA A C 1
ATOM 1481 O O . ALA A 1 204 ? 5.140 -4.439 -43.144 1.00 88.38 204 ALA A O 1
ATOM 1482 N N . PRO A 1 205 ? 4.861 -5.553 -45.077 1.00 88.44 205 PRO A N 1
ATOM 1483 C CA . PRO A 1 205 ? 3.821 -6.436 -44.544 1.00 88.44 205 PRO A CA 1
ATOM 1484 C C . PRO A 1 205 ? 4.284 -7.250 -43.326 1.00 88.44 205 PRO A C 1
ATOM 1486 O O . PRO A 1 205 ? 3.492 -7.530 -42.429 1.00 88.44 205 PRO A O 1
ATOM 1489 N N . SER A 1 206 ? 5.579 -7.581 -43.263 1.00 85.50 206 SER A N 1
ATOM 1490 C CA . SER A 1 206 ? 6.221 -8.267 -42.134 1.00 85.50 206 SER A CA 1
ATOM 1491 C C . SER A 1 206 ? 6.248 -7.446 -40.838 1.00 85.50 206 SER A C 1
ATOM 1493 O O . SER A 1 206 ? 6.394 -8.045 -39.771 1.00 85.50 206 SER A O 1
ATOM 1495 N N . THR A 1 207 ? 6.069 -6.125 -40.930 1.00 87.81 207 THR A N 1
ATOM 1496 C CA . THR A 1 207 ? 5.985 -5.164 -39.820 1.00 87.81 207 THR A CA 1
ATOM 1497 C C . THR A 1 207 ? 4.531 -4.822 -39.503 1.00 87.81 207 THR A C 1
ATOM 1499 O O . THR A 1 207 ? 4.071 -4.998 -38.374 1.00 87.81 207 THR A O 1
ATOM 1502 N N . LEU A 1 208 ? 3.780 -4.366 -40.515 1.00 89.88 208 LEU A N 1
ATOM 1503 C CA . LEU A 1 208 ? 2.396 -3.918 -40.346 1.00 89.88 208 LEU A CA 1
ATOM 1504 C C . LEU A 1 208 ? 1.469 -5.065 -39.944 1.00 89.88 208 LEU A C 1
ATOM 1506 O O . LEU A 1 208 ? 0.562 -4.847 -39.144 1.00 89.88 208 LEU A O 1
ATOM 1510 N N . GLY A 1 209 ? 1.702 -6.281 -40.450 1.00 92.12 209 GLY A N 1
ATOM 1511 C CA . GLY A 1 209 ? 0.917 -7.468 -40.109 1.00 92.12 209 GLY A CA 1
ATOM 1512 C C . GLY A 1 209 ? 0.931 -7.755 -38.604 1.00 92.12 209 GLY A C 1
ATOM 1513 O O . GLY A 1 209 ? -0.121 -7.652 -37.975 1.00 92.12 209 GLY A O 1
ATOM 1514 N N . PRO A 1 210 ? 2.096 -8.050 -37.994 1.00 90.81 210 PRO A N 1
ATOM 1515 C CA . PRO A 1 210 ? 2.199 -8.261 -36.550 1.00 90.81 210 PRO A CA 1
ATOM 1516 C C . PRO A 1 210 ? 1.724 -7.070 -35.714 1.00 90.81 210 PRO A C 1
ATOM 1518 O O . PRO A 1 210 ? 1.030 -7.276 -34.721 1.00 90.81 210 PRO A O 1
ATOM 1521 N N . LEU A 1 211 ? 2.031 -5.835 -36.129 1.00 90.38 211 LEU A N 1
ATOM 1522 C CA . LEU A 1 211 ? 1.654 -4.635 -35.381 1.00 90.38 211 LEU A CA 1
ATOM 1523 C C . LEU A 1 211 ? 0.130 -4.431 -35.342 1.00 90.38 211 LEU A C 1
ATOM 1525 O O . LEU A 1 211 ? -0.446 -4.230 -34.273 1.00 90.38 211 LEU A O 1
ATOM 1529 N N . THR A 1 212 ? -0.538 -4.515 -36.498 1.00 93.25 212 THR A N 1
ATOM 1530 C CA . THR A 1 212 ? -1.997 -4.339 -36.603 1.00 93.25 212 THR A CA 1
ATOM 1531 C C . THR A 1 212 ? -2.759 -5.522 -36.017 1.00 93.25 212 THR A C 1
ATOM 1533 O O . THR A 1 212 ? -3.723 -5.313 -35.281 1.00 93.25 212 THR A O 1
ATOM 1536 N N . ALA A 1 213 ? -2.306 -6.756 -36.266 1.00 94.00 213 ALA A N 1
ATOM 1537 C CA . ALA A 1 213 ? -2.888 -7.951 -35.663 1.00 94.00 213 ALA A CA 1
ATOM 1538 C C . ALA A 1 213 ? -2.712 -7.945 -34.139 1.00 94.00 213 ALA A C 1
ATOM 1540 O O . ALA A 1 213 ? -3.670 -8.204 -33.419 1.00 94.00 213 ALA A O 1
ATOM 1541 N N . GLY A 1 214 ? -1.528 -7.579 -33.639 1.00 92.81 214 GLY A N 1
ATOM 1542 C CA . GLY A 1 214 ? -1.254 -7.440 -32.209 1.00 92.81 214 GLY A CA 1
ATOM 1543 C C . GLY A 1 214 ? -2.163 -6.404 -31.551 1.00 92.81 214 GLY A C 1
ATOM 1544 O O . GLY A 1 214 ? -2.821 -6.705 -30.557 1.00 92.81 214 GLY A O 1
ATOM 1545 N N . ALA A 1 215 ? -2.291 -5.216 -32.151 1.00 93.81 215 ALA A N 1
ATOM 1546 C CA . ALA A 1 215 ? -3.213 -4.184 -31.678 1.00 93.81 215 ALA A CA 1
ATOM 1547 C C . ALA A 1 215 ? -4.678 -4.658 -31.688 1.00 93.81 215 ALA A C 1
ATOM 1549 O O . ALA A 1 215 ? -5.397 -4.454 -30.710 1.00 93.81 215 ALA A O 1
ATOM 1550 N N . ALA A 1 216 ? -5.116 -5.343 -32.749 1.00 96.38 216 ALA A N 1
ATOM 1551 C CA . ALA A 1 216 ? -6.459 -5.913 -32.828 1.00 96.38 216 ALA A CA 1
ATOM 1552 C C . ALA A 1 216 ? -6.696 -6.975 -31.741 1.00 96.38 216 ALA A C 1
ATOM 1554 O O . ALA A 1 216 ? -7.739 -6.965 -31.089 1.00 96.38 216 ALA A O 1
ATOM 1555 N N . VAL A 1 217 ? -5.717 -7.847 -31.482 1.00 95.81 217 VAL A N 1
ATOM 1556 C CA . VAL A 1 217 ? -5.780 -8.858 -30.417 1.00 95.81 217 VAL A CA 1
ATOM 1557 C C . VAL A 1 217 ? -5.816 -8.209 -29.030 1.00 95.81 217 VAL A C 1
ATOM 1559 O O . VAL A 1 217 ? -6.569 -8.672 -28.177 1.00 95.81 217 VAL A O 1
ATOM 1562 N N . LEU A 1 218 ? -5.102 -7.102 -28.799 1.00 92.75 218 LEU A N 1
ATOM 1563 C CA . LEU A 1 218 ? -5.210 -6.336 -27.549 1.00 92.75 218 LEU A CA 1
ATOM 1564 C C . LEU A 1 218 ? -6.586 -5.677 -27.379 1.00 92.75 218 LEU A C 1
ATOM 1566 O O . LEU A 1 218 ? -7.115 -5.629 -26.269 1.00 92.75 218 LEU A O 1
ATOM 1570 N N . VAL A 1 219 ? -7.208 -5.210 -28.464 1.00 94.81 219 VAL A N 1
ATOM 1571 C CA . VAL A 1 219 ? -8.601 -4.739 -28.418 1.00 94.81 219 VAL A CA 1
ATOM 1572 C C . VAL A 1 219 ? -9.538 -5.896 -28.066 1.00 94.81 219 VAL A C 1
ATOM 1574 O O . VAL A 1 219 ? -10.390 -5.740 -27.192 1.00 94.81 219 VAL A O 1
ATOM 1577 N N . LEU A 1 220 ? -9.360 -7.070 -28.681 1.00 95.06 220 LEU A N 1
ATOM 1578 C CA . LEU A 1 220 ? -10.130 -8.272 -28.346 1.00 95.06 220 LEU A CA 1
ATOM 1579 C C . LEU A 1 220 ? -9.928 -8.698 -26.888 1.00 95.06 220 LEU A C 1
ATOM 1581 O O . LEU A 1 220 ? -10.909 -9.039 -26.234 1.00 95.06 220 LEU A O 1
ATOM 1585 N N . PHE A 1 221 ? -8.704 -8.611 -26.362 1.00 93.62 221 PHE A N 1
ATOM 1586 C CA . PHE A 1 221 ? -8.395 -8.822 -24.948 1.00 93.62 221 PHE A CA 1
ATOM 1587 C C . PHE A 1 221 ? -9.219 -7.886 -24.057 1.00 93.62 221 PHE A C 1
ATOM 1589 O O . PHE A 1 221 ? -9.962 -8.353 -23.202 1.00 93.62 221 PHE A O 1
ATOM 1596 N N . VAL A 1 222 ? -9.194 -6.573 -24.305 1.00 92.94 222 VAL A N 1
ATOM 1597 C CA . VAL A 1 222 ? -9.985 -5.614 -23.512 1.00 92.94 222 VAL A CA 1
ATOM 1598 C C . VAL A 1 222 ? -11.489 -5.895 -23.622 1.00 92.94 222 VAL A C 1
ATOM 1600 O O . VAL A 1 222 ? -12.217 -5.773 -22.639 1.00 92.94 222 VAL A O 1
ATOM 1603 N N . LEU A 1 223 ? -11.986 -6.282 -24.800 1.00 93.62 223 LEU A N 1
ATOM 1604 C CA . LEU A 1 223 ? -13.394 -6.646 -24.994 1.00 93.62 223 LEU A CA 1
ATOM 1605 C C . LEU A 1 223 ? -13.775 -7.963 -24.298 1.00 93.62 223 LEU A C 1
ATOM 1607 O O . LEU A 1 223 ? -14.931 -8.114 -23.895 1.00 93.62 223 LEU A O 1
ATOM 1611 N N . TRP A 1 224 ? -12.835 -8.898 -24.171 1.00 94.25 224 TRP A N 1
ATOM 1612 C CA . TRP A 1 224 ? -12.988 -10.151 -23.435 1.00 94.25 224 TRP A CA 1
ATOM 1613 C C . TRP A 1 224 ? -13.031 -9.907 -21.924 1.00 94.25 224 TRP A C 1
ATOM 1615 O O . TRP A 1 224 ? -13.985 -10.316 -21.264 1.00 94.25 224 TRP A O 1
ATOM 1625 N N . GLU A 1 225 ? -12.076 -9.134 -21.403 1.00 92.25 225 GLU A N 1
ATOM 1626 C CA . GLU A 1 225 ? -11.973 -8.758 -19.985 1.00 92.25 225 GLU A CA 1
ATOM 1627 C C . GLU A 1 225 ? -13.219 -8.009 -19.480 1.00 92.25 225 GLU A C 1
ATOM 1629 O O . GLU A 1 225 ? -13.590 -8.104 -18.315 1.00 92.25 225 GLU A O 1
ATOM 1634 N N . ARG A 1 226 ? -13.937 -7.300 -20.364 1.00 90.62 226 ARG A N 1
ATOM 1635 C CA . ARG A 1 226 ? -15.227 -6.663 -20.028 1.00 90.62 226 ARG A CA 1
ATOM 1636 C C . ARG A 1 226 ? -16.375 -7.646 -19.795 1.00 90.62 226 ARG A C 1
ATOM 1638 O O . ARG A 1 226 ? -17.387 -7.243 -19.227 1.00 90.62 226 ARG A O 1
ATOM 1645 N N . ARG A 1 227 ? -16.281 -8.871 -20.315 1.00 89.62 227 ARG A N 1
ATOM 1646 C CA . ARG A 1 227 ? -17.375 -9.858 -20.324 1.00 89.62 227 ARG A CA 1
ATOM 1647 C C . ARG A 1 227 ? -17.104 -11.067 -19.439 1.00 89.62 227 ARG A C 1
ATOM 1649 O O . ARG A 1 227 ? -18.056 -11.708 -19.003 1.00 89.62 227 ARG A O 1
ATOM 1656 N N . THR A 1 228 ? -15.838 -11.411 -19.232 1.00 88.62 228 THR A N 1
ATOM 1657 C CA . THR A 1 228 ? -15.456 -12.589 -18.453 1.00 88.62 228 THR A CA 1
ATOM 1658 C C . THR A 1 228 ? -15.864 -12.432 -16.975 1.00 88.62 228 THR A C 1
ATOM 1660 O O . THR A 1 228 ? -15.695 -11.353 -16.406 1.00 88.62 228 THR A O 1
ATOM 1663 N N . PRO A 1 229 ? -16.397 -13.482 -16.320 1.00 81.56 229 PRO A N 1
ATOM 1664 C CA . PRO A 1 229 ? -16.749 -13.436 -14.896 1.00 81.56 229 PRO A CA 1
ATOM 1665 C C . PRO A 1 229 ? -15.545 -13.306 -13.952 1.00 81.56 229 PRO A C 1
ATOM 1667 O O . PRO A 1 229 ? -15.716 -12.939 -12.793 1.00 81.56 229 PRO A O 1
ATOM 1670 N N . ALA A 1 230 ? -14.341 -13.643 -14.424 1.00 82.00 230 ALA A N 1
ATOM 1671 C CA . ALA A 1 230 ? -13.118 -13.676 -13.626 1.00 82.00 230 ALA A CA 1
ATOM 1672 C C . ALA A 1 230 ? -11.942 -13.024 -14.380 1.00 82.00 230 ALA A C 1
ATOM 1674 O O . ALA A 1 230 ? -11.034 -13.736 -14.801 1.00 82.00 230 ALA A O 1
ATOM 1675 N N . PRO A 1 231 ? -11.977 -11.697 -14.597 1.00 85.25 231 PRO A N 1
ATOM 1676 C CA . PRO A 1 231 ? -11.008 -10.994 -15.441 1.00 85.25 231 PRO A CA 1
ATOM 1677 C C . PRO A 1 231 ? -9.587 -11.038 -14.875 1.00 85.25 231 PRO A C 1
ATOM 1679 O O . PRO A 1 231 ? -9.394 -10.838 -13.671 1.00 85.25 231 PRO A O 1
ATOM 1682 N N . LEU A 1 232 ? -8.583 -11.232 -15.741 1.00 82.06 232 LEU A N 1
ATOM 1683 C CA . LEU A 1 232 ? -7.176 -11.022 -15.371 1.00 82.06 232 LEU A CA 1
ATOM 1684 C C . LEU A 1 232 ? -6.891 -9.557 -15.080 1.00 82.06 232 LEU A C 1
ATOM 1686 O O . LEU A 1 232 ? -6.115 -9.243 -14.175 1.00 82.06 232 LEU A O 1
ATOM 1690 N N . LEU A 1 233 ? -7.495 -8.667 -15.865 1.00 86.06 233 LEU A N 1
ATOM 1691 C CA . LEU A 1 233 ? -7.354 -7.228 -15.756 1.00 86.06 233 LEU A CA 1
ATOM 1692 C C . LEU A 1 233 ? -8.715 -6.632 -15.384 1.00 86.06 233 LEU A C 1
ATOM 1694 O O . LEU A 1 233 ? -9.503 -6.290 -16.267 1.00 86.06 233 LEU A O 1
ATOM 1698 N N . PRO A 1 234 ? -9.002 -6.447 -14.084 1.00 85.25 234 PRO A N 1
ATOM 1699 C CA . PRO A 1 234 ? -10.257 -5.856 -13.651 1.00 85.25 234 PRO A CA 1
ATOM 1700 C C . PRO A 1 234 ? -10.336 -4.389 -14.094 1.00 85.25 234 PRO A C 1
ATOM 1702 O O . PRO A 1 234 ? -9.773 -3.480 -13.476 1.00 85.25 234 PRO A O 1
ATOM 1705 N N . LEU A 1 235 ? -11.030 -4.152 -15.209 1.00 88.88 235 LEU A N 1
ATOM 1706 C CA . LEU A 1 235 ? -11.129 -2.837 -15.850 1.00 88.88 235 LEU A CA 1
ATOM 1707 C C . LEU A 1 235 ? -11.888 -1.813 -14.997 1.00 88.88 235 LEU A C 1
ATOM 1709 O O . LEU A 1 235 ? -11.775 -0.608 -15.214 1.00 88.88 235 LEU A O 1
ATOM 1713 N N . ASP A 1 236 ? -12.643 -2.278 -14.006 1.00 87.25 236 ASP A N 1
ATOM 1714 C CA . ASP A 1 236 ? -13.351 -1.433 -13.058 1.00 87.25 236 ASP A CA 1
ATOM 1715 C C . ASP A 1 236 ? -12.397 -0.642 -12.144 1.00 87.25 236 ASP A C 1
ATOM 1717 O O . ASP A 1 236 ? -12.723 0.486 -11.773 1.00 87.25 236 ASP A O 1
ATOM 1721 N N . LEU A 1 237 ? -11.183 -1.151 -11.884 1.00 86.31 237 LEU A N 1
ATOM 1722 C CA . LEU A 1 237 ? -10.130 -0.415 -11.168 1.00 86.31 237 LEU A CA 1
ATOM 1723 C C . LEU A 1 237 ? -9.723 0.871 -11.901 1.00 86.31 237 LEU A C 1
ATOM 1725 O O . LEU A 1 237 ? -9.447 1.893 -11.274 1.00 86.31 237 LEU A O 1
ATOM 1729 N N . PHE A 1 238 ? -9.762 0.862 -13.235 1.00 90.19 238 PHE A N 1
ATOM 1730 C CA . PHE A 1 238 ? -9.422 2.021 -14.066 1.00 90.19 238 PHE A CA 1
ATOM 1731 C C . PHE A 1 238 ? -10.511 3.103 -14.082 1.00 90.19 238 PHE A C 1
ATOM 1733 O O . PHE A 1 238 ? -10.299 4.172 -14.655 1.00 90.19 238 PHE A O 1
ATOM 1740 N N . ARG A 1 239 ? -11.658 2.883 -13.418 1.00 86.81 239 ARG A N 1
ATOM 1741 C CA . ARG A 1 239 ? -12.639 3.952 -13.155 1.00 86.81 239 ARG A CA 1
ATOM 1742 C C . ARG A 1 239 ? -12.085 4.984 -12.169 1.00 86.81 239 ARG A C 1
ATOM 1744 O O . ARG A 1 239 ? -12.468 6.151 -12.230 1.00 86.81 239 ARG A O 1
ATOM 1751 N N . SER A 1 240 ? -11.155 4.579 -11.298 1.00 88.75 240 SER A N 1
ATOM 1752 C CA . SER A 1 240 ? -10.393 5.505 -10.461 1.00 88.75 240 SER A CA 1
ATOM 1753 C C . SER A 1 240 ? -9.388 6.271 -11.321 1.00 88.75 240 SER A C 1
ATOM 1755 O O . SER A 1 240 ? -8.437 5.700 -11.859 1.00 88.75 240 SER A O 1
ATOM 1757 N N . ARG A 1 241 ? -9.575 7.594 -11.433 1.00 90.12 241 ARG A N 1
ATOM 1758 C CA . ARG A 1 241 ? -8.654 8.468 -12.185 1.00 90.12 241 ARG A CA 1
ATOM 1759 C C . ARG A 1 241 ? -7.228 8.386 -11.643 1.00 90.12 241 ARG A C 1
ATOM 1761 O O . ARG A 1 241 ? -6.291 8.360 -12.432 1.00 90.12 241 ARG A O 1
ATOM 1768 N N . THR A 1 242 ? -7.062 8.304 -10.322 1.00 89.31 242 THR A N 1
ATOM 1769 C CA . THR A 1 242 ? -5.748 8.131 -9.684 1.00 89.31 242 THR A CA 1
ATOM 1770 C C . THR A 1 242 ? -5.105 6.816 -10.111 1.00 89.31 242 THR A C 1
ATOM 1772 O O . THR A 1 242 ? -3.966 6.827 -10.572 1.00 89.31 242 THR A O 1
ATOM 1775 N N . PHE A 1 243 ? -5.845 5.704 -10.038 1.00 91.12 243 PHE A N 1
ATOM 1776 C CA . PHE A 1 243 ? -5.336 4.395 -10.444 1.00 91.12 243 PHE A CA 1
ATOM 1777 C C . PHE A 1 243 ? -4.908 4.391 -11.917 1.00 91.12 243 PHE A C 1
ATOM 1779 O O . PHE A 1 243 ? -3.806 3.947 -12.234 1.00 91.12 243 PHE A O 1
ATOM 1786 N N . ALA A 1 244 ? -5.741 4.928 -12.814 1.00 94.69 244 ALA A N 1
ATOM 1787 C CA . ALA A 1 244 ? -5.451 4.976 -14.244 1.00 94.69 244 ALA A CA 1
ATOM 1788 C C . ALA A 1 244 ? -4.223 5.847 -14.571 1.00 94.69 244 ALA A C 1
ATOM 1790 O O . ALA A 1 244 ? -3.331 5.402 -15.292 1.00 94.69 244 ALA A O 1
ATOM 1791 N N . LEU A 1 245 ? -4.143 7.062 -14.016 1.00 95.62 245 LEU A N 1
ATOM 1792 C CA . LEU A 1 245 ? -3.051 8.003 -14.292 1.00 95.62 245 LEU A CA 1
ATOM 1793 C C . LEU A 1 245 ? -1.707 7.524 -13.734 1.00 95.62 245 LEU A C 1
ATOM 1795 O O . LEU A 1 245 ? -0.699 7.608 -14.432 1.00 95.62 245 LEU A O 1
ATOM 1799 N N . VAL A 1 246 ? -1.677 6.988 -12.508 1.00 94.19 246 VAL A N 1
ATOM 1800 C CA . VAL A 1 246 ? -0.431 6.498 -11.889 1.00 94.19 246 VAL A CA 1
ATOM 1801 C C . VAL A 1 246 ? 0.081 5.246 -12.601 1.00 94.19 246 VAL A C 1
ATOM 1803 O O . VAL A 1 246 ? 1.286 5.109 -12.815 1.00 94.19 246 VAL A O 1
ATOM 1806 N N . ASN A 1 247 ? -0.810 4.349 -13.029 1.00 95.31 247 ASN A N 1
ATOM 1807 C CA . ASN A 1 247 ? -0.416 3.178 -13.810 1.00 95.31 247 ASN A CA 1
ATOM 1808 C C . ASN A 1 247 ? 0.069 3.546 -15.220 1.00 95.31 247 ASN A C 1
ATOM 1810 O O . ASN A 1 247 ? 1.086 3.015 -15.662 1.00 95.31 247 ASN A O 1
ATOM 1814 N N . ALA A 1 248 ? -0.583 4.497 -15.898 1.00 96.62 248 ALA A N 1
ATOM 1815 C CA . ALA A 1 248 ? -0.103 5.020 -17.179 1.00 96.62 248 ALA A CA 1
ATOM 1816 C C . ALA A 1 248 ? 1.276 5.692 -17.039 1.00 96.62 248 ALA A C 1
ATOM 1818 O O . ALA A 1 248 ? 2.176 5.441 -17.838 1.00 96.62 248 ALA A O 1
ATOM 1819 N N . ALA A 1 249 ? 1.475 6.481 -15.980 1.00 96.56 249 ALA A N 1
ATOM 1820 C CA . ALA A 1 249 ? 2.772 7.066 -15.662 1.00 96.56 249 ALA A CA 1
ATOM 1821 C C . ALA A 1 249 ? 3.834 6.004 -15.332 1.00 96.56 249 ALA A C 1
ATOM 1823 O O . ALA A 1 249 ? 4.980 6.157 -15.736 1.00 96.56 249 ALA A O 1
ATOM 1824 N N . SER A 1 250 ? 3.462 4.913 -14.654 1.00 95.62 250 SER A N 1
ATOM 1825 C CA . SER A 1 250 ? 4.368 3.790 -14.365 1.00 95.62 250 SER A CA 1
ATOM 1826 C C . SER A 1 250 ? 4.830 3.083 -15.633 1.00 95.62 250 SER A C 1
ATOM 1828 O O . SER A 1 250 ? 6.017 2.799 -15.769 1.00 95.62 250 SER A O 1
ATOM 1830 N N . LEU A 1 251 ? 3.917 2.854 -16.580 1.00 95.62 251 LEU A N 1
ATOM 1831 C CA . LEU A 1 251 ? 4.251 2.289 -17.884 1.00 95.62 251 LEU A CA 1
ATOM 1832 C C . LEU A 1 251 ? 5.223 3.200 -18.647 1.00 95.62 251 LEU A C 1
ATOM 1834 O O . LEU A 1 251 ? 6.254 2.730 -19.118 1.00 95.62 251 LEU A O 1
ATOM 1838 N N . LEU A 1 252 ? 4.934 4.504 -18.725 1.00 97.50 252 LEU A N 1
ATOM 1839 C CA . LEU A 1 252 ? 5.792 5.479 -19.413 1.00 97.50 252 LEU A CA 1
ATOM 1840 C C . LEU A 1 252 ? 7.154 5.668 -18.733 1.00 97.50 252 LEU A C 1
ATOM 1842 O O . LEU A 1 252 ? 8.165 5.826 -19.415 1.00 97.50 252 LEU A O 1
ATOM 1846 N N . MET A 1 253 ? 7.191 5.629 -17.400 1.00 96.19 253 MET A N 1
ATOM 1847 C CA . MET A 1 253 ? 8.431 5.687 -16.632 1.00 96.19 253 MET A CA 1
ATOM 1848 C C . MET A 1 253 ? 9.327 4.501 -16.972 1.00 96.19 253 MET A C 1
ATOM 1850 O O . MET A 1 253 ? 10.488 4.704 -17.313 1.00 96.19 253 MET A O 1
ATOM 1854 N N . PHE A 1 254 ? 8.779 3.283 -16.959 1.00 93.19 254 PHE A N 1
ATOM 1855 C CA . PHE A 1 254 ? 9.524 2.078 -17.320 1.00 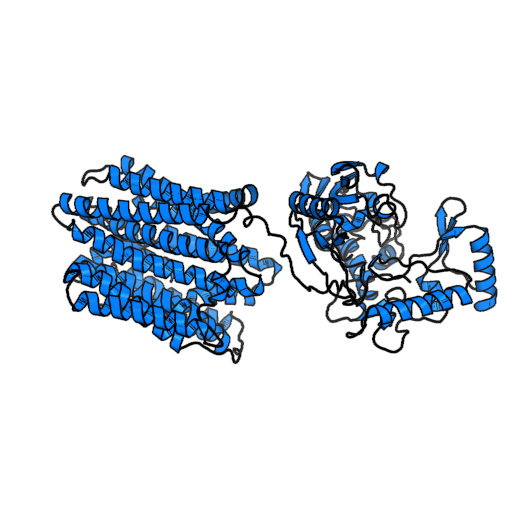93.19 254 PHE A CA 1
ATOM 1856 C C . PHE A 1 254 ? 9.967 2.088 -18.784 1.00 93.19 254 PHE A C 1
ATOM 1858 O O . PHE A 1 254 ? 11.108 1.727 -19.063 1.00 93.19 254 PHE A O 1
ATOM 1865 N N . LEU A 1 255 ? 9.115 2.577 -19.689 1.00 94.44 255 LEU A N 1
ATOM 1866 C CA . LEU A 1 255 ? 9.427 2.752 -21.108 1.00 94.44 255 LEU A CA 1
ATOM 1867 C C . LEU A 1 255 ? 10.643 3.663 -21.313 1.00 94.44 255 LEU A C 1
ATOM 1869 O O . LEU A 1 255 ? 11.614 3.259 -21.952 1.00 94.44 255 LEU A O 1
ATOM 1873 N N . GLY A 1 256 ? 10.625 4.869 -20.738 1.00 94.75 256 GLY A N 1
ATOM 1874 C CA . GLY A 1 256 ? 11.735 5.812 -20.881 1.00 94.75 256 GLY A CA 1
ATOM 1875 C C . GLY A 1 256 ? 13.007 5.336 -20.175 1.00 94.75 256 GLY A C 1
ATOM 1876 O O . GLY A 1 256 ? 14.102 5.452 -20.722 1.00 94.75 256 GLY A O 1
ATOM 1877 N N . MET A 1 257 ? 12.861 4.756 -18.983 1.00 90.81 257 MET A N 1
ATOM 1878 C CA . MET A 1 257 ? 13.963 4.319 -18.127 1.00 90.81 257 MET A CA 1
ATOM 1879 C C . MET A 1 257 ? 14.715 3.111 -18.702 1.00 90.81 257 MET A C 1
ATOM 1881 O O . MET A 1 257 ? 15.920 3.190 -18.928 1.00 90.81 257 MET A O 1
ATOM 1885 N N . PHE A 1 258 ? 14.023 1.996 -18.960 1.00 86.56 258 PHE A N 1
ATOM 1886 C CA . PHE A 1 258 ? 14.677 0.751 -19.384 1.00 86.56 258 PHE A CA 1
ATOM 1887 C C . PHE A 1 258 ? 15.252 0.847 -20.796 1.00 86.56 258 PHE A C 1
ATOM 1889 O O . PHE A 1 258 ? 16.361 0.365 -21.023 1.00 86.56 258 PHE A O 1
ATOM 1896 N N . GLY A 1 259 ? 14.554 1.517 -21.720 1.00 89.69 259 GLY A N 1
ATOM 1897 C CA . GLY A 1 259 ? 15.093 1.758 -23.059 1.00 89.69 259 GLY A CA 1
ATOM 1898 C C . GLY A 1 259 ? 16.358 2.624 -23.029 1.00 89.69 259 GLY A C 1
ATOM 1899 O O . GLY A 1 259 ? 17.329 2.322 -23.721 1.00 89.69 259 GLY A O 1
ATOM 1900 N N . SER A 1 260 ? 16.404 3.642 -22.161 1.00 93.38 260 SER A N 1
ATOM 1901 C CA . SER A 1 260 ? 17.599 4.483 -22.005 1.00 93.38 260 SER A CA 1
ATOM 1902 C C . SER A 1 260 ? 18.748 3.734 -21.336 1.00 93.38 260 SER A C 1
ATOM 1904 O O . SER A 1 260 ? 19.874 3.819 -21.811 1.00 93.38 260 SER A O 1
ATOM 1906 N N . ILE A 1 261 ? 18.483 2.963 -20.275 1.00 89.19 261 ILE A N 1
ATOM 1907 C CA . ILE A 1 261 ? 19.498 2.125 -19.615 1.00 89.19 261 ILE A CA 1
ATOM 1908 C C . ILE A 1 261 ? 20.133 1.167 -20.629 1.00 89.19 261 ILE A C 1
ATOM 1910 O O . ILE A 1 261 ? 21.356 1.113 -20.716 1.00 89.19 261 ILE A O 1
ATOM 1914 N N . PHE A 1 262 ? 19.320 0.479 -21.437 1.00 88.25 262 PHE A N 1
ATOM 1915 C CA . PHE A 1 262 ? 19.792 -0.440 -22.476 1.00 88.25 262 PHE A CA 1
ATOM 1916 C C . PHE A 1 262 ? 20.767 0.225 -23.463 1.00 88.25 262 PHE A C 1
ATOM 1918 O O . PHE A 1 262 ? 21.832 -0.328 -23.748 1.00 88.25 262 PHE A O 1
ATOM 1925 N N . LEU A 1 263 ? 20.440 1.420 -23.964 1.00 91.12 263 LEU A N 1
ATOM 1926 C CA . LEU A 1 263 ? 21.295 2.147 -24.909 1.00 91.12 263 LEU A CA 1
ATOM 1927 C C . LEU A 1 263 ? 22.536 2.757 -24.243 1.00 91.12 263 LEU A C 1
ATOM 1929 O O . LEU A 1 263 ? 23.618 2.740 -24.825 1.00 91.12 263 LEU A O 1
ATOM 1933 N N . LEU A 1 264 ? 22.410 3.269 -23.017 1.00 92.38 264 LEU A N 1
ATOM 1934 C CA . LEU A 1 264 ? 23.517 3.894 -22.290 1.00 92.38 264 LEU A CA 1
ATOM 1935 C C . LEU A 1 264 ? 24.556 2.875 -21.826 1.00 92.38 264 LEU A C 1
ATOM 1937 O O . LEU A 1 264 ? 25.751 3.153 -21.885 1.00 92.38 264 LEU A O 1
ATOM 1941 N N . THR A 1 265 ? 24.133 1.673 -21.431 1.00 88.62 265 THR A N 1
ATOM 1942 C CA . THR A 1 265 ? 25.067 0.573 -21.167 1.00 88.62 265 THR A CA 1
ATOM 1943 C C . THR A 1 265 ? 25.880 0.237 -22.420 1.00 88.62 265 THR A C 1
ATOM 1945 O O . THR A 1 265 ? 27.098 0.088 -22.333 1.00 88.62 265 THR A O 1
ATOM 1948 N N . GLN A 1 266 ? 25.237 0.184 -23.591 1.00 88.88 266 GLN A N 1
ATOM 1949 C CA . GLN A 1 266 ? 25.924 -0.053 -24.863 1.00 88.88 266 GLN A CA 1
ATOM 1950 C C . GLN A 1 266 ? 26.846 1.103 -25.259 1.00 88.88 266 GLN A C 1
ATOM 1952 O O . GLN A 1 266 ? 27.950 0.852 -25.724 1.00 88.88 266 GLN A O 1
ATOM 1957 N N . PHE A 1 267 ? 26.447 2.353 -25.024 1.00 92.56 267 PHE A N 1
ATOM 1958 C CA . PHE A 1 267 ? 27.297 3.521 -25.251 1.00 92.56 267 PHE A CA 1
ATOM 1959 C C . PHE A 1 267 ? 28.603 3.443 -24.447 1.00 92.56 267 PHE A C 1
ATOM 1961 O O . PHE A 1 267 ? 29.690 3.587 -25.003 1.00 92.56 267 PHE A O 1
ATOM 1968 N N . LEU A 1 268 ? 28.514 3.158 -23.143 1.00 92.06 268 LEU A N 1
ATOM 1969 C CA . LEU A 1 268 ? 29.690 3.057 -22.275 1.00 92.06 268 LEU A CA 1
ATOM 1970 C C . LEU A 1 268 ? 30.644 1.936 -22.712 1.00 92.06 268 LEU A C 1
ATOM 1972 O O . LEU A 1 268 ? 31.859 2.099 -22.618 1.00 92.06 268 LEU A O 1
ATOM 1976 N N . GLN A 1 269 ? 30.108 0.810 -23.184 1.00 91.25 269 GLN A N 1
ATOM 1977 C CA . GLN A 1 269 ? 30.924 -0.347 -23.554 1.00 91.25 269 GLN A CA 1
ATOM 1978 C C . GLN A 1 269 ? 31.463 -0.260 -24.985 1.00 91.25 269 GLN A C 1
ATOM 1980 O O . GLN A 1 269 ? 32.665 -0.371 -25.196 1.00 91.25 269 GLN A O 1
ATOM 1985 N N . ILE A 1 270 ? 30.591 -0.012 -25.962 1.00 89.31 270 ILE A N 1
ATOM 1986 C CA . ILE A 1 270 ? 30.928 -0.070 -27.390 1.00 89.31 270 ILE A CA 1
ATOM 1987 C C . ILE A 1 270 ? 31.607 1.222 -27.854 1.00 89.31 270 ILE A C 1
ATOM 1989 O O . ILE A 1 270 ? 32.535 1.170 -28.654 1.00 89.31 270 ILE A O 1
ATOM 1993 N N . ILE A 1 271 ? 31.167 2.384 -27.353 1.00 92.38 271 ILE A N 1
ATOM 1994 C CA . ILE A 1 271 ? 31.693 3.685 -27.793 1.00 92.38 271 ILE A CA 1
ATOM 1995 C C . ILE A 1 271 ? 32.803 4.191 -26.882 1.00 92.38 271 ILE A C 1
ATOM 1997 O O . ILE A 1 271 ? 33.854 4.593 -27.373 1.00 92.38 271 ILE A O 1
ATOM 2001 N N . GLN A 1 272 ? 32.605 4.147 -25.562 1.00 91.88 272 GLN A N 1
ATOM 2002 C CA . GLN A 1 272 ? 33.628 4.607 -24.614 1.00 91.88 272 GLN A CA 1
ATOM 2003 C C . GLN A 1 272 ? 34.674 3.534 -24.269 1.00 91.88 272 GLN A C 1
ATOM 2005 O O . GLN A 1 272 ? 35.613 3.810 -23.519 1.00 91.88 272 GLN A O 1
ATOM 2010 N N . GLY A 1 273 ? 34.527 2.316 -24.804 1.00 88.88 273 GLY A N 1
ATOM 2011 C CA . GLY A 1 273 ? 35.495 1.228 -24.650 1.00 88.88 273 GLY A CA 1
ATOM 2012 C C . GLY A 1 273 ? 35.653 0.730 -23.211 1.00 88.88 273 GLY A C 1
ATOM 2013 O O . GLY A 1 273 ? 36.707 0.209 -22.848 1.00 88.88 273 GLY A O 1
ATOM 2014 N N . HIS A 1 274 ? 34.659 0.940 -22.346 1.00 91.19 274 HIS A N 1
ATOM 2015 C CA . HIS A 1 274 ? 34.712 0.449 -20.974 1.00 91.19 274 HIS A CA 1
ATOM 2016 C C . HIS A 1 274 ? 34.328 -1.031 -20.910 1.00 91.19 274 HIS A C 1
ATOM 2018 O O . HIS A 1 274 ? 33.311 -1.433 -21.464 1.00 91.19 274 HIS A O 1
ATOM 2024 N N . GLY A 1 275 ? 35.096 -1.832 -20.165 1.00 89.44 275 GLY A N 1
ATOM 2025 C CA . GLY A 1 275 ? 34.715 -3.215 -19.867 1.00 89.44 275 GLY A CA 1
ATOM 2026 C C . GLY A 1 275 ? 33.371 -3.312 -19.118 1.00 89.44 275 GLY A C 1
ATOM 2027 O O . GLY A 1 275 ? 32.926 -2.319 -18.520 1.00 89.44 275 GLY A O 1
ATOM 2028 N N . PRO A 1 276 ? 32.715 -4.488 -19.103 1.00 86.94 276 PRO A N 1
ATOM 2029 C CA . PRO A 1 276 ? 31.404 -4.672 -18.478 1.00 86.94 276 PRO A CA 1
ATOM 2030 C C . PRO A 1 276 ? 31.343 -4.237 -17.005 1.00 86.94 276 PRO A C 1
ATOM 2032 O O . PRO A 1 276 ? 30.398 -3.547 -16.606 1.00 86.94 276 PRO A O 1
ATOM 2035 N N . GLN A 1 277 ? 32.351 -4.566 -16.184 1.00 88.69 277 GLN A N 1
ATOM 2036 C CA . GLN A 1 277 ? 32.405 -4.136 -14.782 1.00 88.69 277 GLN A CA 1
ATOM 2037 C C . GLN A 1 277 ? 32.570 -2.619 -14.675 1.00 88.69 277 GLN A C 1
ATOM 2039 O O . GLN A 1 277 ? 31.908 -1.968 -13.864 1.00 88.69 277 GLN A O 1
ATOM 2044 N N . ALA A 1 278 ? 33.435 -2.042 -15.508 1.00 89.94 278 ALA A N 1
ATOM 2045 C CA . ALA A 1 278 ? 33.717 -0.614 -15.532 1.00 89.94 278 ALA A CA 1
ATOM 2046 C C . ALA A 1 278 ? 32.494 0.218 -15.969 1.00 89.94 278 ALA A C 1
ATOM 2048 O O . ALA A 1 278 ? 32.271 1.306 -15.425 1.00 89.94 278 ALA A O 1
ATOM 2049 N N . ALA A 1 279 ? 31.691 -0.285 -16.911 1.00 89.56 279 ALA A N 1
ATOM 2050 C CA . ALA A 1 279 ? 30.419 0.312 -17.311 1.00 89.56 279 ALA A CA 1
ATOM 2051 C C . ALA A 1 279 ? 29.366 0.190 -16.197 1.00 89.56 279 ALA A C 1
ATOM 2053 O O . ALA A 1 279 ? 28.744 1.187 -15.831 1.00 89.56 279 ALA A O 1
ATOM 2054 N N . GLY A 1 280 ? 29.231 -0.992 -15.581 1.00 88.38 280 GLY A N 1
ATOM 2055 C CA . GLY A 1 280 ? 28.339 -1.202 -14.437 1.00 88.38 280 GLY A CA 1
ATOM 2056 C C . GLY A 1 280 ? 28.657 -0.278 -13.254 1.00 88.38 280 GLY A C 1
ATOM 2057 O O . GLY A 1 280 ? 27.750 0.327 -12.683 1.00 88.38 280 GLY A O 1
ATOM 2058 N N . LEU A 1 281 ? 29.944 -0.089 -12.938 1.00 90.38 281 LEU A N 1
ATOM 2059 C CA . LEU A 1 281 ? 30.402 0.816 -11.877 1.00 90.38 281 LEU A CA 1
ATOM 2060 C C . LEU A 1 281 ? 30.034 2.281 -12.162 1.00 90.38 281 LEU A C 1
ATOM 2062 O O . LEU A 1 281 ? 29.614 3.001 -11.259 1.00 90.38 281 LEU A O 1
ATOM 2066 N N . ARG A 1 282 ? 30.144 2.721 -13.421 1.00 91.62 282 ARG A N 1
ATOM 2067 C CA . ARG A 1 282 ? 29.762 4.078 -13.852 1.00 91.62 282 ARG A CA 1
ATOM 2068 C C . ARG A 1 282 ? 28.256 4.322 -13.794 1.00 91.62 282 ARG A C 1
ATOM 2070 O O . ARG A 1 282 ? 27.838 5.460 -13.620 1.00 91.62 282 ARG A O 1
ATOM 2077 N N . MET A 1 283 ? 27.442 3.273 -13.900 1.00 90.00 283 MET A N 1
ATOM 2078 C CA . MET A 1 283 ? 25.984 3.370 -13.773 1.00 90.00 283 MET A CA 1
ATOM 2079 C C . MET A 1 283 ? 25.491 3.307 -12.319 1.00 90.00 283 MET A C 1
ATOM 2081 O O . MET A 1 283 ? 24.317 3.577 -12.071 1.00 90.00 283 MET A O 1
ATOM 2085 N N . LEU A 1 284 ? 26.359 3.020 -11.339 1.00 89.75 284 LEU A N 1
ATOM 2086 C CA . LEU A 1 284 ? 25.968 2.951 -9.924 1.00 89.75 284 LEU A CA 1
ATOM 2087 C C . LEU A 1 284 ? 25.272 4.211 -9.387 1.00 89.75 284 LEU A C 1
ATOM 2089 O O . LEU A 1 284 ? 24.304 4.046 -8.647 1.00 89.75 284 LEU A O 1
ATOM 2093 N N . PRO A 1 285 ? 25.673 5.455 -9.724 1.00 91.94 285 PRO A N 1
ATOM 2094 C CA . PRO A 1 285 ? 24.947 6.636 -9.254 1.00 91.94 285 PRO A CA 1
ATOM 2095 C C . PRO A 1 285 ? 23.476 6.644 -9.682 1.00 91.94 285 PRO A C 1
ATOM 2097 O O . PRO A 1 285 ? 22.647 7.235 -9.002 1.00 91.94 285 PRO A O 1
ATOM 2100 N N . TRP A 1 286 ? 23.127 5.953 -10.766 1.00 91.25 286 TRP A N 1
ATOM 2101 C CA . TRP A 1 286 ? 21.739 5.748 -11.155 1.00 91.25 286 TRP A CA 1
ATOM 2102 C C . TRP A 1 286 ? 21.076 4.662 -10.308 1.00 91.25 286 TRP A C 1
ATOM 2104 O O . TRP A 1 286 ? 20.047 4.903 -9.677 1.00 91.25 286 TRP A O 1
ATOM 2114 N N . THR A 1 287 ? 21.649 3.458 -10.279 1.00 85.69 287 THR A N 1
ATOM 2115 C CA . THR A 1 287 ? 20.970 2.270 -9.734 1.00 85.69 287 THR A CA 1
ATOM 2116 C C . THR A 1 287 ? 21.060 2.144 -8.213 1.00 85.69 287 THR A C 1
ATOM 2118 O O . THR A 1 287 ? 20.199 1.508 -7.608 1.00 85.69 287 THR A O 1
ATOM 2121 N N . ALA A 1 288 ? 22.051 2.774 -7.574 1.00 86.44 288 ALA A N 1
ATOM 2122 C CA . ALA A 1 288 ? 22.256 2.742 -6.125 1.00 86.44 288 ALA A CA 1
ATOM 2123 C C . ALA A 1 288 ? 21.537 3.877 -5.375 1.00 86.44 288 ALA A C 1
ATOM 2125 O O . ALA A 1 288 ? 21.218 3.716 -4.198 1.00 86.44 288 ALA A O 1
ATOM 2126 N N . MET A 1 289 ? 21.230 5.006 -6.026 1.00 89.12 289 MET A N 1
ATOM 2127 C CA . MET A 1 289 ? 20.507 6.119 -5.386 1.00 89.12 289 MET A CA 1
ATOM 2128 C C . MET A 1 289 ? 19.149 5.719 -4.789 1.00 89.12 289 MET A C 1
ATOM 2130 O O . MET A 1 289 ? 18.857 6.170 -3.680 1.00 89.12 289 MET A O 1
ATOM 2134 N N . PRO A 1 290 ? 18.340 4.839 -5.415 1.00 85.38 290 PRO A N 1
ATOM 2135 C CA . PRO A 1 290 ? 17.138 4.301 -4.784 1.00 85.38 290 PRO A CA 1
ATOM 2136 C C . PRO A 1 290 ? 17.374 3.686 -3.401 1.00 85.38 290 PRO A C 1
ATOM 2138 O O . PRO A 1 290 ? 16.546 3.883 -2.520 1.00 85.38 290 PRO A O 1
ATOM 2141 N N . LEU A 1 291 ? 18.507 3.015 -3.164 1.00 82.88 291 LEU A N 1
ATOM 2142 C CA . LEU A 1 291 ? 18.821 2.430 -1.855 1.00 82.88 291 LEU A CA 1
ATOM 2143 C C . LEU A 1 291 ? 19.029 3.505 -0.775 1.00 82.88 291 LEU A C 1
ATOM 2145 O O . LEU A 1 291 ? 18.657 3.301 0.378 1.00 82.88 291 LEU A O 1
ATOM 2149 N N . LEU A 1 292 ? 19.604 4.648 -1.154 1.00 85.38 292 LEU A N 1
ATOM 2150 C CA . LEU A 1 292 ? 19.930 5.744 -0.239 1.00 85.38 292 LEU A CA 1
ATOM 2151 C C . LEU A 1 292 ? 18.740 6.684 -0.007 1.00 85.38 292 LEU A C 1
ATOM 2153 O O . LEU A 1 292 ? 18.528 7.172 1.100 1.00 85.38 292 LEU A O 1
ATOM 2157 N N . ILE A 1 293 ? 17.967 6.949 -1.059 1.00 87.88 293 ILE A N 1
ATOM 2158 C CA . ILE A 1 293 ? 16.998 8.049 -1.095 1.00 87.88 293 ILE A CA 1
ATOM 2159 C C . ILE A 1 293 ? 15.556 7.560 -0.906 1.00 87.88 293 ILE A C 1
ATOM 2161 O O . ILE A 1 293 ? 14.714 8.343 -0.466 1.00 87.88 293 ILE A O 1
ATOM 2165 N N . ALA A 1 294 ? 15.246 6.279 -1.151 1.00 80.12 294 ALA A N 1
ATOM 2166 C CA . ALA A 1 294 ? 13.885 5.758 -0.976 1.00 80.12 294 ALA A CA 1
ATOM 2167 C C . ALA A 1 294 ? 13.300 5.958 0.441 1.00 80.12 294 ALA A C 1
ATOM 2169 O O . ALA A 1 294 ? 12.126 6.331 0.521 1.00 80.12 294 ALA A O 1
ATOM 2170 N N . PRO A 1 295 ? 14.055 5.799 1.554 1.00 79.31 295 PRO A N 1
ATOM 2171 C CA . PRO A 1 295 ? 13.527 6.092 2.891 1.00 79.31 295 PRO A CA 1
ATOM 2172 C C . PRO A 1 295 ? 13.114 7.561 3.047 1.00 79.31 295 PRO A C 1
ATOM 2174 O O . PRO A 1 295 ? 12.043 7.861 3.571 1.00 79.31 295 PRO A O 1
ATOM 2177 N N . LEU A 1 296 ? 13.933 8.482 2.526 1.00 84.31 296 LEU A N 1
ATOM 2178 C CA . LEU A 1 296 ? 13.645 9.917 2.526 1.00 84.31 296 LEU A CA 1
ATOM 2179 C C . LEU A 1 296 ? 12.430 10.251 1.656 1.00 84.31 296 LEU A C 1
ATOM 2181 O O . LEU A 1 296 ? 11.594 11.057 2.056 1.00 84.31 296 LEU A O 1
ATOM 2185 N N . ALA A 1 297 ? 12.313 9.619 0.487 1.00 79.19 297 ALA A N 1
ATOM 2186 C CA . ALA A 1 297 ? 11.161 9.778 -0.394 1.00 79.19 297 ALA A CA 1
ATOM 2187 C C . ALA A 1 297 ? 9.857 9.307 0.272 1.00 79.19 297 ALA A C 1
ATOM 2189 O O . ALA A 1 297 ? 8.819 9.939 0.074 1.00 79.19 297 ALA A O 1
ATOM 2190 N N . GLY A 1 298 ? 9.915 8.250 1.092 1.00 73.38 298 GLY A N 1
ATOM 2191 C CA . GLY A 1 298 ? 8.803 7.806 1.938 1.00 73.38 298 GLY A CA 1
ATOM 2192 C C . GLY A 1 298 ? 8.395 8.870 2.958 1.00 73.38 298 GLY A C 1
ATOM 2193 O O . GLY A 1 298 ? 7.264 9.341 2.926 1.00 73.38 298 GLY A O 1
ATOM 2194 N N . VAL A 1 299 ? 9.341 9.358 3.769 1.00 73.69 299 VAL A N 1
ATOM 2195 C CA . VAL A 1 299 ? 9.074 10.418 4.765 1.00 73.69 299 VAL A CA 1
ATOM 2196 C C . VAL A 1 299 ? 8.537 11.697 4.114 1.00 73.69 299 VAL A C 1
ATOM 2198 O O . VAL A 1 299 ? 7.646 12.356 4.649 1.00 73.69 299 VAL A O 1
ATOM 2201 N N . LEU A 1 300 ? 9.070 12.074 2.950 1.00 74.94 300 LEU A N 1
ATOM 2202 C CA . LEU A 1 300 ? 8.592 13.237 2.208 1.00 74.94 300 LEU A CA 1
ATOM 2203 C C . LEU A 1 300 ? 7.163 13.017 1.694 1.00 74.94 300 LEU A C 1
ATOM 2205 O O . LEU A 1 300 ? 6.344 13.931 1.746 1.00 74.94 300 LEU A O 1
ATOM 2209 N N . THR A 1 301 ? 6.850 11.801 1.254 1.00 77.50 301 THR A N 1
ATOM 2210 C CA . THR A 1 301 ? 5.500 11.410 0.829 1.00 77.50 301 THR A CA 1
ATOM 2211 C C . THR A 1 301 ? 4.499 11.510 1.969 1.00 77.50 301 THR A C 1
ATOM 2213 O O . THR A 1 301 ? 3.412 12.038 1.752 1.00 77.50 301 THR A O 1
ATOM 2216 N N . ASP A 1 302 ? 4.881 11.114 3.181 1.00 73.00 302 ASP A N 1
ATOM 2217 C CA . ASP A 1 302 ? 4.020 11.240 4.361 1.00 73.00 302 ASP A CA 1
ATOM 2218 C C . ASP A 1 302 ? 3.754 12.710 4.731 1.00 73.00 302 ASP A C 1
ATOM 2220 O O . ASP A 1 302 ? 2.696 13.040 5.262 1.00 73.00 302 ASP A O 1
ATOM 2224 N N . ARG A 1 303 ? 4.697 13.619 4.432 1.00 76.81 303 ARG A N 1
ATOM 2225 C CA . ARG A 1 303 ? 4.583 15.052 4.761 1.00 76.81 303 ARG A CA 1
ATOM 2226 C C . ARG A 1 303 ? 3.830 15.884 3.727 1.00 76.81 303 ARG A C 1
ATOM 2228 O O . ARG A 1 303 ? 3.079 16.772 4.111 1.00 76.81 303 ARG A O 1
ATOM 2235 N N . ILE A 1 304 ? 4.085 15.673 2.434 1.00 81.06 304 ILE A N 1
ATOM 2236 C CA . ILE A 1 304 ? 3.540 16.519 1.350 1.00 81.06 304 ILE A CA 1
ATOM 2237 C C . ILE A 1 304 ? 2.672 15.745 0.345 1.00 81.06 304 ILE A C 1
ATOM 2239 O O . ILE A 1 304 ? 2.204 16.314 -0.644 1.00 81.06 304 ILE A O 1
ATOM 2243 N N . GLY A 1 305 ? 2.431 14.455 0.593 1.00 78.81 305 GLY A N 1
ATOM 2244 C CA . GLY A 1 305 ? 1.684 13.548 -0.276 1.00 78.81 305 GLY A CA 1
ATOM 2245 C C . GLY A 1 305 ? 2.521 12.982 -1.430 1.00 78.81 305 GLY A C 1
ATOM 2246 O O . GLY A 1 305 ? 3.510 13.569 -1.868 1.00 78.81 305 GLY A O 1
ATOM 2247 N N . GLY A 1 306 ? 2.094 11.842 -1.985 1.00 85.38 306 GLY A N 1
ATOM 2248 C CA . GLY A 1 306 ? 2.854 11.147 -3.039 1.00 85.38 306 GLY A CA 1
ATOM 2249 C C . GLY A 1 306 ? 2.921 11.905 -4.365 1.00 85.38 306 GLY A C 1
ATOM 2250 O O . GLY A 1 306 ? 3.930 11.873 -5.062 1.00 85.38 306 GLY A O 1
ATOM 2251 N N . ARG A 1 307 ? 1.876 12.665 -4.705 1.00 90.62 307 ARG A N 1
ATOM 2252 C CA . ARG A 1 307 ? 1.768 13.355 -5.998 1.00 90.62 307 ARG A CA 1
ATOM 2253 C C . ARG A 1 307 ? 2.924 14.330 -6.298 1.00 90.62 307 ARG A C 1
ATOM 2255 O O . ARG A 1 307 ? 3.515 14.193 -7.372 1.00 90.62 307 ARG A O 1
ATOM 2262 N N . PRO A 1 308 ? 3.266 15.312 -5.434 1.00 92.88 308 PRO A N 1
ATOM 2263 C CA . PRO A 1 308 ? 4.409 16.193 -5.687 1.00 92.88 308 PRO A CA 1
ATOM 2264 C C . PRO A 1 308 ? 5.741 15.437 -5.707 1.00 92.88 308 PRO A C 1
ATOM 2266 O O . PRO A 1 308 ? 6.596 15.768 -6.521 1.00 92.88 308 PRO A O 1
ATOM 2269 N N . VAL A 1 309 ? 5.909 14.400 -4.880 1.00 92.62 309 VAL A N 1
ATOM 2270 C CA . VAL A 1 309 ? 7.148 13.608 -4.829 1.00 92.62 309 VAL A CA 1
ATOM 2271 C C . VAL A 1 309 ? 7.364 12.845 -6.137 1.00 92.62 309 VAL A C 1
ATOM 2273 O O . VAL A 1 309 ? 8.408 12.998 -6.766 1.00 92.62 309 VAL A O 1
ATOM 2276 N N . VAL A 1 310 ? 6.354 12.110 -6.609 1.00 95.44 310 VAL A N 1
ATOM 2277 C CA . VAL A 1 310 ? 6.423 11.357 -7.872 1.00 95.44 310 VAL A CA 1
ATOM 2278 C C . VAL A 1 310 ? 6.589 12.293 -9.072 1.00 95.44 310 VAL A C 1
ATOM 2280 O O . VAL A 1 310 ? 7.397 12.014 -9.954 1.00 95.44 310 VAL A O 1
ATOM 2283 N N . THR A 1 311 ? 5.862 13.417 -9.109 1.00 96.75 311 THR A N 1
ATOM 2284 C CA . THR A 1 311 ? 5.964 14.395 -10.210 1.00 96.75 311 THR A CA 1
ATOM 2285 C C . THR A 1 311 ? 7.376 14.971 -10.303 1.00 96.75 311 THR A C 1
ATOM 2287 O O . THR A 1 311 ? 7.964 14.990 -11.383 1.00 96.75 311 THR A O 1
ATOM 2290 N N . THR A 1 312 ? 7.945 15.393 -9.169 1.00 96.56 312 THR A N 1
ATOM 2291 C CA . THR A 1 312 ? 9.327 15.884 -9.104 1.00 96.56 312 THR A CA 1
ATOM 2292 C C . THR A 1 312 ? 10.310 14.789 -9.496 1.00 96.56 312 THR A C 1
ATOM 2294 O O . THR A 1 312 ? 11.213 15.049 -10.284 1.00 96.56 312 THR A O 1
ATOM 2297 N N . GLY A 1 313 ? 10.108 13.555 -9.024 1.00 96.75 313 GLY A N 1
ATOM 2298 C CA . GLY A 1 313 ? 10.956 12.423 -9.385 1.00 96.75 313 GLY A CA 1
ATOM 2299 C C . GLY A 1 313 ? 11.004 12.175 -10.894 1.00 96.75 313 GLY A C 1
ATOM 2300 O O . GLY A 1 313 ? 12.082 12.070 -11.472 1.00 96.75 313 GLY A O 1
ATOM 2301 N N . LEU A 1 314 ? 9.846 12.161 -11.558 1.00 98.06 314 LEU A N 1
ATOM 2302 C CA . LEU A 1 314 ? 9.745 12.026 -13.018 1.00 98.06 314 LEU A CA 1
ATOM 2303 C C . LEU A 1 314 ? 10.390 13.205 -13.758 1.00 98.06 314 LEU A C 1
ATOM 2305 O O . LEU A 1 314 ? 11.083 12.990 -14.752 1.00 98.06 314 LEU A O 1
ATOM 2309 N N . GLY A 1 315 ? 10.235 14.427 -13.243 1.00 98.12 315 GLY A N 1
ATOM 2310 C CA . GLY A 1 315 ? 10.910 15.615 -13.769 1.00 98.12 315 GLY A CA 1
ATOM 2311 C C . GLY A 1 315 ? 12.437 15.537 -13.663 1.00 98.12 315 GLY A C 1
ATOM 2312 O O . GLY A 1 315 ? 13.127 15.848 -14.630 1.00 98.12 315 GLY A O 1
ATOM 2313 N N . LEU A 1 316 ? 12.972 15.064 -12.531 1.00 98.12 316 LEU A N 1
ATOM 2314 C CA . LEU A 1 316 ? 14.414 14.861 -12.342 1.00 98.12 316 LEU A CA 1
ATOM 2315 C C . LEU A 1 316 ? 14.965 13.798 -13.297 1.00 98.12 316 LEU A C 1
ATOM 2317 O O . LEU A 1 316 ? 16.010 14.017 -13.902 1.00 98.12 316 LEU A O 1
ATOM 2321 N N . MET A 1 317 ? 14.252 12.681 -13.490 1.00 97.94 317 MET A N 1
ATOM 2322 C CA . MET A 1 317 ? 14.667 11.660 -14.461 1.00 97.94 317 MET A CA 1
ATOM 2323 C C . MET A 1 317 ? 14.668 12.207 -15.891 1.00 97.94 317 MET A C 1
ATOM 2325 O O . MET A 1 317 ? 15.626 11.991 -16.629 1.00 97.94 317 MET A O 1
ATOM 2329 N N . ALA A 1 318 ? 13.627 12.948 -16.280 1.00 98.38 318 ALA A N 1
ATOM 2330 C CA . ALA A 1 318 ? 13.574 13.573 -17.596 1.00 98.38 318 ALA A CA 1
ATOM 2331 C C . ALA A 1 318 ? 14.711 14.581 -17.806 1.00 98.38 318 ALA A C 1
ATOM 2333 O O . ALA A 1 318 ? 15.344 14.576 -18.859 1.00 98.38 318 ALA A O 1
ATOM 2334 N N . ALA A 1 319 ? 14.999 15.410 -16.798 1.00 98.38 319 ALA A N 1
ATOM 2335 C CA . ALA A 1 319 ? 16.120 16.342 -16.824 1.00 98.38 319 ALA A CA 1
ATOM 2336 C C . ALA A 1 319 ? 17.466 15.611 -16.915 1.00 98.38 319 ALA A C 1
ATOM 2338 O O . ALA A 1 319 ? 18.341 16.053 -17.650 1.00 98.38 319 ALA A O 1
ATOM 2339 N N . GLY A 1 320 ? 17.621 14.476 -16.226 1.00 98.00 320 GLY A N 1
ATOM 2340 C CA . GLY A 1 320 ? 18.809 13.632 -16.317 1.00 98.00 320 GLY A CA 1
ATOM 2341 C C . GLY A 1 320 ? 19.017 13.053 -17.719 1.00 98.00 320 GLY A C 1
ATOM 2342 O O . GLY A 1 320 ? 20.112 13.171 -18.265 1.00 98.00 320 GLY A O 1
ATOM 2343 N N . LEU A 1 321 ? 17.972 12.503 -18.347 1.00 97.94 321 LEU A N 1
ATOM 2344 C CA . LEU A 1 321 ? 18.062 12.012 -19.729 1.00 97.94 321 LEU A CA 1
ATOM 2345 C C . LEU A 1 321 ? 18.321 13.138 -20.735 1.00 97.94 321 LEU A C 1
ATOM 2347 O O . LEU A 1 321 ? 19.152 12.978 -21.625 1.00 97.94 321 LEU A O 1
ATOM 2351 N N . ALA A 1 322 ? 17.649 14.282 -20.580 1.00 98.12 322 ALA A N 1
ATOM 2352 C CA . ALA A 1 322 ? 17.872 15.457 -21.418 1.00 98.12 322 ALA A CA 1
ATOM 2353 C C . ALA A 1 322 ? 19.304 15.990 -21.268 1.00 98.12 322 ALA A C 1
ATOM 2355 O O . ALA A 1 322 ? 19.955 16.291 -22.262 1.00 98.12 322 ALA A O 1
ATOM 2356 N N . TRP A 1 323 ? 19.827 16.046 -20.039 1.00 98.25 323 TRP A N 1
ATOM 2357 C CA . TRP A 1 323 ? 21.219 16.404 -19.779 1.00 98.25 323 TRP A CA 1
ATOM 2358 C C . TRP A 1 323 ? 22.168 15.458 -20.503 1.00 98.25 323 TRP A C 1
ATOM 2360 O O . TRP A 1 323 ? 23.065 15.920 -21.201 1.00 98.25 323 TRP A O 1
ATOM 2370 N N . PHE A 1 324 ? 21.949 14.145 -20.384 1.00 96.38 324 PHE A N 1
ATOM 2371 C CA . PHE A 1 324 ? 22.774 13.163 -21.081 1.00 96.38 324 PHE A CA 1
ATOM 2372 C C . PHE A 1 324 ? 22.717 13.372 -22.597 1.00 96.38 324 PHE A C 1
ATOM 2374 O O . PHE A 1 324 ? 23.757 13.402 -23.241 1.00 96.38 324 PHE A O 1
ATOM 2381 N N . ALA A 1 325 ? 21.527 13.591 -23.161 1.00 96.62 325 ALA A N 1
ATOM 2382 C CA . ALA A 1 325 ? 21.351 13.859 -24.586 1.00 96.62 325 ALA A CA 1
ATOM 2383 C C . ALA A 1 325 ? 22.093 15.123 -25.061 1.00 96.62 325 ALA A C 1
ATOM 2385 O O . ALA A 1 325 ? 22.547 15.164 -26.199 1.00 96.62 325 ALA A O 1
ATOM 2386 N N . LEU A 1 326 ? 22.232 16.140 -24.204 1.00 96.94 326 LEU A N 1
ATOM 2387 C CA . LEU A 1 326 ? 22.955 17.379 -24.513 1.00 96.94 326 LEU A CA 1
ATOM 2388 C C . LEU A 1 326 ? 24.477 17.220 -24.466 1.00 96.94 326 LEU A C 1
ATOM 2390 O O . LEU A 1 326 ? 25.178 17.894 -25.214 1.00 96.94 326 LEU A O 1
ATOM 2394 N N . VAL A 1 327 ? 24.986 16.370 -23.571 1.00 96.31 327 VAL A N 1
ATOM 2395 C CA . VAL A 1 327 ? 26.434 16.146 -23.405 1.00 96.31 327 VAL A CA 1
ATOM 2396 C C . VAL A 1 327 ? 26.940 14.912 -24.151 1.00 96.31 327 VAL A C 1
ATOM 2398 O O . VAL A 1 327 ? 28.133 14.629 -24.100 1.00 96.31 327 VAL A O 1
ATOM 2401 N N . ALA A 1 328 ? 26.052 14.156 -24.802 1.00 94.12 328 ALA A N 1
ATOM 2402 C CA . ALA A 1 328 ? 26.397 12.932 -25.507 1.00 94.12 328 ALA A CA 1
ATOM 2403 C C . ALA A 1 328 ? 27.377 13.228 -26.648 1.00 94.12 328 ALA A C 1
ATOM 2405 O O . ALA A 1 328 ? 27.034 13.849 -27.648 1.00 94.12 328 ALA A O 1
ATOM 2406 N N . ASP A 1 329 ? 28.598 12.740 -26.481 1.00 93.81 329 ASP A N 1
ATOM 2407 C CA . ASP A 1 329 ? 29.686 12.822 -27.446 1.00 93.81 329 ASP A CA 1
ATOM 2408 C C . ASP A 1 329 ? 30.562 11.573 -27.265 1.00 93.81 329 ASP A C 1
ATOM 2410 O O . ASP A 1 329 ? 30.709 11.114 -26.127 1.00 93.81 329 ASP A O 1
ATOM 2414 N N . PRO A 1 330 ? 31.159 10.992 -28.322 1.00 92.00 330 PRO A N 1
ATOM 2415 C CA . PRO A 1 330 ? 31.987 9.796 -28.173 1.00 92.00 330 PRO A CA 1
ATOM 2416 C C . PRO A 1 330 ? 33.119 9.946 -27.140 1.00 92.00 330 PRO A C 1
ATOM 2418 O O . PRO A 1 330 ? 33.446 8.984 -26.447 1.00 92.00 330 PRO A O 1
ATOM 2421 N N . ALA A 1 331 ? 33.675 11.152 -26.986 1.00 91.62 331 ALA A N 1
ATOM 2422 C CA . ALA A 1 331 ? 34.765 11.469 -26.067 1.00 91.62 331 ALA A CA 1
ATOM 2423 C C . ALA A 1 331 ? 34.296 12.101 -24.738 1.00 91.62 331 ALA A C 1
ATOM 2425 O O . ALA A 1 331 ? 35.128 12.574 -23.957 1.00 91.62 331 ALA A O 1
ATOM 2426 N N . VAL A 1 332 ? 32.987 12.121 -24.442 1.00 94.06 332 VAL A N 1
ATOM 2427 C CA . VAL A 1 332 ? 32.465 12.769 -23.228 1.00 94.06 332 VAL A CA 1
ATOM 2428 C C . VAL A 1 332 ? 33.025 12.134 -21.951 1.00 94.06 332 VAL A C 1
ATOM 2430 O O . VAL A 1 332 ? 32.824 10.953 -21.654 1.00 94.06 332 VAL A O 1
ATOM 2433 N N . GLY A 1 333 ? 33.694 12.945 -21.131 1.00 93.62 333 GLY A N 1
ATOM 2434 C CA . GLY A 1 333 ? 34.231 12.506 -19.846 1.00 93.62 333 GLY A CA 1
ATOM 2435 C C . GLY A 1 333 ? 33.136 12.152 -18.832 1.00 93.62 333 GLY A C 1
ATOM 2436 O O . GLY A 1 333 ? 32.080 12.783 -18.780 1.00 93.62 333 GLY A O 1
ATOM 2437 N N . TYR A 1 334 ? 33.414 11.184 -17.955 1.00 93.94 334 TYR A N 1
ATOM 2438 C CA . TYR A 1 334 ? 32.463 10.723 -16.932 1.00 93.94 334 TYR A CA 1
ATOM 2439 C C . TYR A 1 334 ? 31.961 11.845 -16.005 1.00 93.94 334 TYR A C 1
ATOM 2441 O O . TYR A 1 334 ? 30.803 11.835 -15.598 1.00 93.94 334 TYR A O 1
ATOM 2449 N N . GLY A 1 335 ? 32.791 12.856 -15.720 1.00 94.88 335 GLY A N 1
ATOM 2450 C CA . GLY A 1 335 ? 32.392 14.007 -14.901 1.00 94.88 335 GLY A CA 1
ATOM 2451 C C . GLY A 1 335 ? 31.201 14.791 -15.469 1.00 94.88 335 GLY A C 1
ATOM 2452 O O . GLY A 1 335 ? 30.384 15.282 -14.698 1.00 94.88 335 GLY A O 1
ATOM 2453 N N . ALA A 1 336 ? 31.054 14.853 -16.798 1.00 94.88 336 ALA A N 1
ATOM 2454 C CA . ALA A 1 336 ? 29.911 15.497 -17.450 1.00 94.88 336 ALA A CA 1
ATOM 2455 C C . ALA A 1 336 ? 28.655 14.604 -17.470 1.00 94.88 336 ALA A C 1
ATOM 2457 O O . ALA A 1 336 ? 27.535 15.116 -17.503 1.00 94.88 336 ALA A O 1
ATOM 2458 N N . GLN A 1 337 ? 28.836 13.280 -17.407 1.00 95.25 337 GLN A N 1
ATOM 2459 C CA . GLN A 1 337 ? 27.758 12.284 -17.369 1.00 95.25 337 GLN A CA 1
ATOM 2460 C C . GLN A 1 337 ? 27.194 12.083 -15.954 1.00 95.25 337 GLN A C 1
ATOM 2462 O O . GLN A 1 337 ? 26.006 11.816 -15.779 1.00 95.25 337 GLN A O 1
ATOM 2467 N N . LEU A 1 338 ? 28.038 12.222 -14.927 1.00 95.94 338 LEU A N 1
ATOM 2468 C CA . LEU A 1 338 ? 27.690 11.949 -13.533 1.00 95.94 338 LEU A CA 1
ATOM 2469 C C . LEU A 1 338 ? 26.433 12.703 -13.046 1.00 95.94 338 LEU A C 1
ATOM 2471 O O . LEU A 1 338 ? 25.581 12.053 -12.434 1.00 95.94 338 LEU A O 1
ATOM 2475 N N . PRO A 1 339 ? 26.239 14.011 -13.331 1.00 96.81 339 PRO A N 1
ATOM 2476 C CA . PRO A 1 339 ? 25.011 14.712 -12.959 1.00 96.81 339 PRO A CA 1
ATOM 2477 C C . PRO A 1 339 ? 23.748 14.066 -13.534 1.00 96.81 339 PRO A C 1
ATOM 2479 O O . PRO A 1 339 ? 22.756 13.939 -12.820 1.00 96.81 339 PRO A O 1
ATOM 2482 N N . ALA A 1 340 ? 23.786 13.593 -14.785 1.00 96.44 340 ALA A N 1
ATOM 2483 C CA . ALA A 1 340 ? 22.650 12.913 -15.402 1.00 96.44 340 ALA A CA 1
ATOM 2484 C C . ALA A 1 340 ? 22.297 11.614 -14.666 1.00 96.44 340 ALA A C 1
ATOM 2486 O O . ALA A 1 340 ? 21.127 11.391 -14.350 1.00 96.44 340 ALA A O 1
ATOM 2487 N N . PHE A 1 341 ? 23.296 10.790 -14.329 1.00 95.31 341 PHE A N 1
ATOM 2488 C CA . PHE A 1 341 ? 23.075 9.552 -13.575 1.00 95.31 341 PHE A CA 1
ATOM 2489 C C . PHE A 1 341 ? 22.525 9.811 -12.171 1.00 95.31 341 PHE A C 1
ATOM 2491 O O . PHE A 1 341 ? 21.594 9.127 -11.748 1.00 95.31 341 PHE A O 1
ATOM 2498 N N . VAL A 1 342 ? 23.036 10.830 -11.474 1.00 96.50 342 VAL A N 1
ATOM 2499 C CA . VAL A 1 342 ? 22.536 11.226 -10.148 1.00 96.50 342 VAL A CA 1
ATOM 2500 C C . VAL A 1 342 ? 21.089 11.718 -10.225 1.00 96.50 342 VAL A C 1
ATOM 2502 O O . VAL A 1 342 ? 20.266 11.293 -9.418 1.00 96.50 342 VAL A O 1
ATOM 2505 N N . LEU A 1 343 ? 20.748 12.563 -11.204 1.00 97.38 343 LEU A N 1
ATOM 2506 C CA . LEU A 1 343 ? 19.376 13.049 -11.402 1.00 97.38 343 LEU A CA 1
ATOM 2507 C C . LEU A 1 343 ? 18.404 11.904 -11.710 1.00 97.38 343 LEU A C 1
ATOM 2509 O O . LEU A 1 343 ? 17.322 11.839 -11.119 1.00 97.38 343 LEU A O 1
ATOM 2513 N N . CYS A 1 344 ? 18.803 10.967 -12.575 1.00 95.81 344 CYS A N 1
ATOM 2514 C CA . CYS A 1 344 ? 17.992 9.791 -12.880 1.00 95.81 344 CYS A CA 1
ATOM 2515 C C . CYS A 1 344 ? 17.810 8.889 -11.653 1.00 95.81 344 CYS A C 1
ATOM 2517 O O . CYS A 1 344 ? 16.694 8.449 -11.379 1.00 95.81 344 CYS A O 1
ATOM 2519 N N . GLY A 1 345 ? 18.871 8.660 -10.877 1.00 93.38 345 GLY A N 1
ATOM 2520 C CA . GLY A 1 345 ? 18.821 7.860 -9.656 1.00 93.38 345 GLY A CA 1
ATOM 2521 C C . GLY A 1 345 ? 17.970 8.488 -8.545 1.00 93.38 345 GLY A C 1
ATOM 2522 O O . GLY A 1 345 ? 17.145 7.802 -7.937 1.00 93.38 345 GLY A O 1
ATOM 2523 N N . LEU A 1 346 ? 18.112 9.798 -8.311 1.00 95.19 346 LEU A N 1
ATOM 2524 C CA . LEU A 1 346 ? 17.273 10.565 -7.380 1.00 95.19 346 LEU A CA 1
ATOM 2525 C C . LEU A 1 346 ? 15.803 10.494 -7.782 1.00 95.19 346 LEU A C 1
ATOM 2527 O O . LEU A 1 346 ? 14.937 10.190 -6.961 1.00 95.19 346 LEU A O 1
ATOM 2531 N N . GLY A 1 347 ? 15.524 10.735 -9.062 1.00 95.25 347 GLY A N 1
ATOM 2532 C CA . GLY A 1 347 ? 14.166 10.695 -9.566 1.00 95.25 347 GLY A CA 1
ATOM 2533 C C . GLY A 1 347 ? 13.537 9.306 -9.442 1.00 95.25 347 GLY A C 1
ATOM 2534 O O . GLY A 1 347 ? 12.406 9.184 -8.971 1.00 95.25 347 GLY A O 1
ATOM 2535 N N . MET A 1 348 ? 14.295 8.252 -9.761 1.00 92.06 348 MET A N 1
ATOM 2536 C CA . MET A 1 348 ? 13.889 6.852 -9.599 1.00 92.06 348 MET A CA 1
ATOM 2537 C C . MET A 1 348 ? 13.550 6.516 -8.139 1.00 92.06 348 MET A C 1
ATOM 2539 O O . MET A 1 348 ? 12.538 5.862 -7.874 1.00 92.06 348 MET A O 1
ATOM 2543 N N . ALA A 1 349 ? 14.338 7.014 -7.182 1.00 89.88 349 ALA A N 1
ATOM 2544 C CA . ALA A 1 349 ? 14.081 6.845 -5.752 1.00 89.88 349 ALA A CA 1
ATOM 2545 C C . ALA A 1 349 ? 12.770 7.509 -5.297 1.00 89.88 349 ALA A C 1
ATOM 2547 O O . ALA A 1 349 ? 12.020 6.937 -4.505 1.00 89.88 349 ALA A O 1
ATOM 2548 N N . MET A 1 350 ? 12.471 8.695 -5.835 1.00 92.50 350 MET A N 1
ATOM 2549 C CA . MET A 1 350 ? 11.235 9.442 -5.570 1.00 92.50 350 MET A CA 1
ATOM 2550 C C . MET A 1 350 ? 10.000 8.848 -6.264 1.00 92.50 350 MET A C 1
ATOM 2552 O O . MET A 1 350 ? 8.874 9.244 -5.966 1.00 92.50 350 MET A O 1
ATOM 2556 N N . PHE A 1 351 ? 10.186 7.898 -7.182 1.00 92.12 351 PHE A N 1
ATOM 2557 C CA . PHE A 1 351 ? 9.097 7.273 -7.922 1.00 92.12 351 PHE A CA 1
ATOM 2558 C C . PHE A 1 351 ? 8.565 6.007 -7.240 1.00 92.12 351 PHE A C 1
ATOM 2560 O O . PHE A 1 351 ? 7.368 5.919 -6.987 1.00 92.12 351 PHE A O 1
ATOM 2567 N N . PHE A 1 352 ? 9.422 5.027 -6.925 1.00 83.62 352 PHE A N 1
ATOM 2568 C CA . PHE A 1 352 ? 8.965 3.669 -6.586 1.00 83.62 352 PHE A CA 1
ATOM 2569 C C . PHE A 1 352 ? 8.059 3.573 -5.362 1.00 83.62 352 PHE A C 1
ATOM 2571 O O . PHE A 1 352 ? 6.940 3.067 -5.469 1.00 83.62 352 PHE A O 1
ATOM 2578 N N . ALA A 1 353 ? 8.537 4.027 -4.202 1.00 79.50 353 ALA A N 1
ATOM 2579 C CA . ALA A 1 353 ? 7.757 3.928 -2.972 1.00 79.50 353 ALA A CA 1
ATOM 2580 C C . ALA A 1 353 ? 6.486 4.800 -3.035 1.00 79.50 353 ALA A C 1
ATOM 2582 O O . ALA A 1 353 ? 5.398 4.276 -2.776 1.00 79.50 353 ALA A O 1
ATOM 2583 N N . PRO A 1 354 ? 6.560 6.076 -3.464 1.00 84.25 354 PRO A N 1
ATOM 2584 C CA . PRO A 1 354 ? 5.387 6.945 -3.471 1.00 84.25 354 PRO A CA 1
ATOM 2585 C C . PRO A 1 354 ? 4.351 6.564 -4.539 1.00 84.25 354 PRO A C 1
ATOM 2587 O O . PRO A 1 354 ? 3.154 6.580 -4.257 1.00 84.25 354 PRO A O 1
ATOM 2590 N N . ALA A 1 355 ? 4.774 6.157 -5.744 1.00 87.88 355 ALA A N 1
ATOM 2591 C CA . ALA A 1 355 ? 3.848 5.697 -6.781 1.00 87.88 355 ALA A CA 1
ATOM 2592 C C . ALA A 1 355 ? 3.145 4.398 -6.364 1.00 87.88 355 ALA A C 1
ATOM 2594 O O . ALA A 1 355 ? 1.933 4.279 -6.542 1.00 87.88 355 ALA A O 1
ATOM 2595 N N . GLY A 1 356 ? 3.871 3.460 -5.742 1.00 83.56 356 GLY A N 1
ATOM 2596 C CA . GLY A 1 356 ? 3.282 2.246 -5.174 1.00 83.56 356 GLY A CA 1
ATOM 2597 C C . GLY A 1 356 ? 2.207 2.559 -4.130 1.00 83.56 356 GLY A C 1
ATOM 2598 O O . GLY A 1 356 ? 1.097 2.030 -4.215 1.00 83.56 356 GLY A O 1
ATOM 2599 N N . ALA A 1 357 ? 2.491 3.482 -3.206 1.00 78.50 357 ALA A N 1
ATOM 2600 C CA . ALA A 1 357 ? 1.526 3.939 -2.207 1.00 78.50 357 ALA A CA 1
ATOM 2601 C C . ALA A 1 357 ? 0.290 4.602 -2.844 1.00 78.50 357 ALA A C 1
ATOM 2603 O O . ALA A 1 357 ? -0.834 4.301 -2.448 1.00 78.50 357 ALA A O 1
ATOM 2604 N N . MET A 1 358 ? 0.469 5.437 -3.875 1.00 85.94 358 MET A N 1
ATOM 2605 C CA . MET A 1 358 ? -0.647 6.054 -4.605 1.00 85.94 358 MET A CA 1
ATOM 2606 C C . MET A 1 358 ? -1.541 5.023 -5.309 1.00 85.94 358 MET A C 1
ATOM 2608 O O . MET A 1 358 ? -2.760 5.186 -5.321 1.00 85.94 358 MET A O 1
ATOM 2612 N N . VAL A 1 359 ? -0.967 3.955 -5.879 1.00 86.56 359 VAL A N 1
ATOM 2613 C CA . VAL A 1 359 ? -1.759 2.861 -6.467 1.00 86.56 359 VAL A CA 1
ATOM 2614 C C . VAL A 1 359 ? -2.537 2.129 -5.376 1.00 86.56 359 VAL A C 1
ATOM 2616 O O . VAL A 1 359 ? -3.749 1.966 -5.512 1.00 86.56 359 VAL A O 1
ATOM 2619 N N . MET A 1 360 ? -1.877 1.730 -4.285 1.00 81.94 360 MET A N 1
ATOM 2620 C CA . MET A 1 360 ? -2.526 0.973 -3.206 1.00 81.94 360 MET A CA 1
ATOM 2621 C C . MET A 1 360 ? -3.603 1.785 -2.479 1.00 81.94 360 MET A C 1
ATOM 2623 O O . MET A 1 360 ? -4.641 1.236 -2.126 1.00 81.94 360 MET A O 1
ATOM 2627 N N . GLY A 1 361 ? -3.392 3.091 -2.297 1.00 79.19 361 GLY A N 1
ATOM 2628 C CA . GLY A 1 361 ? -4.361 4.000 -1.681 1.00 79.19 361 GLY A CA 1
ATOM 2629 C C . GLY A 1 361 ? -5.536 4.377 -2.588 1.00 79.19 361 GLY A C 1
ATOM 2630 O O . GLY A 1 361 ? -6.495 4.985 -2.124 1.00 79.19 361 GLY A O 1
ATOM 2631 N N . SER A 1 362 ? -5.486 4.026 -3.877 1.00 81.38 362 SER A N 1
ATOM 2632 C CA . SER A 1 362 ? -6.567 4.304 -4.834 1.00 81.38 362 SER A CA 1
ATOM 2633 C C . SER A 1 362 ? -7.606 3.183 -4.945 1.00 81.38 362 SER A C 1
ATOM 2635 O O . SER A 1 362 ? -8.559 3.318 -5.717 1.00 81.38 362 SER A O 1
ATOM 2637 N N . VAL A 1 363 ? -7.417 2.090 -4.194 1.00 77.69 363 VAL A N 1
ATOM 2638 C CA . VAL A 1 363 ? -8.278 0.901 -4.187 1.00 77.69 363 VAL A CA 1
ATOM 2639 C C . VAL A 1 363 ? -8.568 0.438 -2.748 1.00 77.69 363 VAL A C 1
ATOM 2641 O O . VAL A 1 363 ? -7.747 0.680 -1.862 1.00 77.69 363 VAL A O 1
ATOM 2644 N N . PRO A 1 364 ? -9.698 -0.251 -2.493 1.00 69.25 364 PRO A N 1
ATOM 2645 C CA . PRO A 1 364 ? -9.987 -0.841 -1.183 1.00 69.25 364 PRO A CA 1
ATOM 2646 C C . PRO A 1 364 ? -8.920 -1.863 -0.740 1.00 69.25 364 PRO A C 1
ATOM 2648 O O . PRO A 1 364 ? -8.338 -2.526 -1.613 1.00 69.25 364 PRO A O 1
ATOM 2651 N N . PRO A 1 365 ? -8.674 -2.041 0.577 1.00 63.00 365 PRO A N 1
ATOM 2652 C CA . PRO A 1 365 ? -7.666 -2.966 1.110 1.00 63.00 365 PRO A CA 1
ATOM 2653 C C . PRO A 1 365 ? -7.757 -4.390 0.544 1.00 63.00 365 PRO A C 1
ATOM 2655 O O . PRO A 1 365 ? -6.741 -5.006 0.225 1.00 63.00 365 PRO A O 1
ATOM 2658 N N . GLU A 1 366 ? -8.971 -4.887 0.320 1.00 66.31 366 GLU A N 1
ATOM 2659 C CA . GLU A 1 366 ? -9.256 -6.241 -0.167 1.00 66.31 366 GLU A CA 1
ATOM 2660 C C . GLU A 1 366 ? -8.778 -6.446 -1.613 1.00 66.31 366 GLU A C 1
ATOM 2662 O O . GLU A 1 366 ? -8.530 -7.572 -2.046 1.00 66.31 366 GLU A O 1
ATOM 2667 N N . ARG A 1 367 ? -8.620 -5.355 -2.375 1.00 73.38 367 ARG A N 1
ATOM 2668 C CA . ARG A 1 367 ? -8.212 -5.369 -3.788 1.00 73.38 367 ARG A CA 1
ATOM 2669 C C . ARG A 1 367 ? -6.770 -4.927 -4.019 1.00 73.38 367 ARG A C 1
ATOM 2671 O O . ARG A 1 367 ? -6.310 -4.966 -5.162 1.00 73.38 367 ARG A O 1
ATOM 2678 N N . GLN A 1 368 ? -6.031 -4.567 -2.969 1.00 67.81 368 GLN A N 1
ATOM 2679 C CA . GLN A 1 368 ? -4.638 -4.113 -3.077 1.00 67.81 368 GLN A CA 1
ATOM 2680 C C . GLN A 1 368 ? -3.716 -5.161 -3.717 1.00 67.81 368 GLN A C 1
ATOM 2682 O O . GLN A 1 368 ? -2.856 -4.811 -4.524 1.00 67.81 368 GLN A O 1
ATOM 2687 N N . GLY A 1 369 ? -3.932 -6.453 -3.446 1.00 70.75 369 GLY A N 1
ATOM 2688 C CA . GLY A 1 369 ? -3.161 -7.530 -4.080 1.00 70.75 369 GLY A CA 1
ATOM 2689 C C . GLY A 1 369 ? -3.307 -7.548 -5.607 1.00 70.75 369 GLY A C 1
ATOM 2690 O O . GLY A 1 369 ? -2.312 -7.605 -6.331 1.00 70.75 369 GLY A O 1
ATOM 2691 N N . VAL A 1 370 ? -4.541 -7.414 -6.103 1.00 76.50 370 VAL A N 1
ATOM 2692 C CA . VAL A 1 370 ? -4.838 -7.371 -7.545 1.00 76.50 370 VAL A CA 1
ATOM 2693 C C . VAL A 1 370 ? -4.297 -6.085 -8.172 1.00 76.50 370 VAL A C 1
ATOM 2695 O O . VAL A 1 370 ? -3.633 -6.131 -9.205 1.00 76.50 370 VAL A O 1
ATOM 2698 N N . ALA A 1 371 ? -4.500 -4.940 -7.517 1.00 81.31 371 ALA A N 1
ATOM 2699 C CA . ALA A 1 371 ? -3.960 -3.650 -7.943 1.00 81.31 371 ALA A CA 1
ATOM 2700 C C . ALA A 1 371 ? -2.427 -3.657 -8.070 1.00 81.31 371 ALA A C 1
ATOM 2702 O O . ALA A 1 371 ? -1.884 -3.120 -9.036 1.00 81.31 371 ALA A O 1
ATOM 2703 N N . SER A 1 372 ? -1.728 -4.295 -7.125 1.00 80.00 372 SER A N 1
ATOM 2704 C CA . SER A 1 372 ? -0.270 -4.457 -7.162 1.00 80.00 372 SER A CA 1
ATOM 2705 C C . SER A 1 372 ? 0.165 -5.324 -8.344 1.00 80.00 372 SER A C 1
ATOM 2707 O O . SER A 1 372 ? 1.108 -4.975 -9.056 1.00 80.00 372 SER A O 1
ATOM 2709 N N . GLY A 1 373 ? -0.564 -6.414 -8.611 1.00 79.12 373 GLY A N 1
ATOM 2710 C CA . GLY A 1 373 ? -0.342 -7.264 -9.782 1.00 79.12 373 GLY A CA 1
ATOM 2711 C C . GLY A 1 373 ? -0.487 -6.501 -11.100 1.00 79.12 373 GLY A C 1
ATOM 2712 O O . GLY A 1 373 ? 0.386 -6.596 -11.966 1.00 79.12 373 GLY A O 1
ATOM 2713 N N . VAL A 1 374 ? -1.545 -5.694 -11.238 1.00 84.94 374 VAL A N 1
ATOM 2714 C CA . VAL A 1 374 ? -1.772 -4.859 -12.431 1.00 84.94 374 VAL A CA 1
ATOM 2715 C C . VAL A 1 374 ? -0.643 -3.843 -12.603 1.00 84.94 374 VAL A C 1
ATOM 2717 O O . VAL A 1 374 ? -0.098 -3.715 -13.698 1.00 84.94 374 VAL A O 1
ATOM 2720 N N . ASN A 1 375 ? -0.238 -3.171 -11.522 1.00 87.62 375 ASN A N 1
ATOM 2721 C CA . ASN A 1 375 ? 0.850 -2.198 -11.568 1.00 87.62 375 ASN A CA 1
ATOM 2722 C C . ASN A 1 375 ? 2.187 -2.823 -11.979 1.00 87.62 375 ASN A C 1
ATOM 2724 O O . ASN A 1 375 ? 2.864 -2.287 -12.854 1.00 87.62 375 ASN A O 1
ATOM 2728 N N . ASN A 1 376 ? 2.552 -3.969 -11.401 1.00 83.06 376 ASN A N 1
ATOM 2729 C CA . ASN A 1 376 ? 3.776 -4.675 -11.780 1.00 83.06 376 ASN A CA 1
ATOM 2730 C C . ASN A 1 376 ? 3.736 -5.130 -13.243 1.00 83.06 376 ASN A C 1
ATOM 2732 O O . ASN A 1 376 ? 4.708 -4.935 -13.962 1.00 83.06 376 ASN A O 1
ATOM 2736 N N . SER A 1 377 ? 2.601 -5.652 -13.711 1.00 84.44 377 SER A N 1
ATOM 2737 C CA . SER A 1 377 ? 2.458 -6.086 -15.107 1.00 84.44 377 SER A CA 1
ATOM 2738 C C . SER A 1 377 ? 2.649 -4.920 -16.079 1.00 84.44 377 SER A C 1
ATOM 2740 O O . SER A 1 377 ? 3.418 -5.027 -17.029 1.00 84.44 377 SER A O 1
ATOM 2742 N N . LEU A 1 378 ? 2.018 -3.770 -15.815 1.00 88.94 378 LEU A N 1
ATOM 2743 C CA . LEU A 1 378 ? 2.160 -2.576 -16.655 1.00 88.94 378 LEU A CA 1
ATOM 2744 C C . LEU A 1 378 ? 3.583 -2.007 -16.658 1.00 88.94 378 LEU A C 1
ATOM 2746 O O . LEU A 1 378 ? 4.022 -1.489 -17.684 1.00 88.94 378 LEU A O 1
ATOM 2750 N N . ARG A 1 379 ? 4.310 -2.115 -15.540 1.00 89.50 379 ARG A N 1
ATOM 2751 C CA . ARG A 1 379 ? 5.729 -1.738 -15.461 1.00 89.50 379 ARG A CA 1
ATOM 2752 C C . ARG A 1 379 ? 6.589 -2.614 -16.372 1.00 89.50 379 ARG A C 1
ATOM 2754 O O . ARG A 1 379 ? 7.359 -2.078 -17.162 1.00 89.50 379 ARG A O 1
ATOM 2761 N N . GLU A 1 380 ? 6.423 -3.934 -16.319 1.00 86.81 380 GLU A N 1
ATOM 2762 C CA . GLU A 1 380 ? 7.188 -4.858 -17.170 1.00 86.81 380 GLU A CA 1
ATOM 2763 C C . GLU A 1 380 ? 6.830 -4.700 -18.660 1.00 86.81 380 GLU A C 1
ATOM 2765 O O . GLU A 1 380 ? 7.722 -4.662 -19.508 1.00 86.81 380 GLU A O 1
ATOM 2770 N N . VAL A 1 381 ? 5.545 -4.494 -18.990 1.00 89.56 381 VAL A N 1
ATOM 2771 C CA . VAL A 1 381 ? 5.121 -4.127 -20.358 1.00 89.56 381 VAL A CA 1
ATOM 2772 C C . VAL A 1 381 ? 5.798 -2.831 -20.808 1.00 89.56 381 VAL A C 1
ATOM 2774 O O . VAL A 1 381 ? 6.317 -2.765 -21.921 1.00 89.56 381 VAL A O 1
ATOM 2777 N N . GLY A 1 382 ? 5.824 -1.812 -19.942 1.00 92.06 382 GLY A N 1
ATOM 2778 C CA . GLY A 1 382 ? 6.527 -0.558 -20.197 1.00 92.06 382 GLY A CA 1
ATOM 2779 C C . GLY A 1 382 ? 8.004 -0.780 -20.505 1.00 92.06 382 GLY A C 1
ATOM 2780 O O . GLY A 1 382 ? 8.498 -0.242 -21.489 1.00 92.06 382 GLY A O 1
ATOM 2781 N N . GLY A 1 383 ? 8.690 -1.624 -19.730 1.00 89.44 383 GLY A N 1
ATOM 2782 C CA . GLY A 1 383 ? 10.101 -1.950 -19.942 1.00 89.44 383 GLY A CA 1
ATOM 2783 C C . GLY A 1 383 ? 10.368 -2.611 -21.296 1.00 89.44 383 GLY A C 1
ATOM 2784 O O . GLY A 1 383 ? 11.246 -2.160 -22.031 1.00 89.44 383 GLY A O 1
ATOM 2785 N N . ALA A 1 384 ? 9.573 -3.622 -21.664 1.00 87.69 384 ALA A N 1
ATOM 2786 C CA . ALA A 1 384 ? 9.718 -4.319 -22.945 1.00 87.69 384 ALA A CA 1
ATOM 2787 C C . ALA A 1 384 ? 9.449 -3.398 -24.151 1.00 87.69 384 ALA A C 1
ATOM 2789 O O . ALA A 1 384 ? 10.217 -3.372 -25.116 1.00 87.69 384 ALA A O 1
ATOM 2790 N N . LEU A 1 385 ? 8.382 -2.592 -24.076 1.00 91.12 385 LEU A N 1
ATOM 2791 C CA . LEU A 1 385 ? 8.080 -1.584 -25.096 1.00 91.12 385 LEU A CA 1
ATOM 2792 C C . LEU A 1 385 ? 9.163 -0.504 -25.160 1.00 91.12 385 LEU A C 1
ATOM 2794 O O . LEU A 1 385 ? 9.496 -0.052 -26.248 1.00 91.12 385 LEU A O 1
ATOM 2798 N N . GLY A 1 386 ? 9.730 -0.110 -24.018 1.00 91.75 386 GLY A N 1
ATOM 2799 C CA . GLY A 1 386 ? 10.819 0.860 -23.924 1.00 91.75 386 GLY A CA 1
ATOM 2800 C C . GLY A 1 386 ? 12.058 0.440 -24.681 1.00 91.75 386 GLY A C 1
ATOM 2801 O O . GLY A 1 386 ? 12.563 1.219 -25.485 1.00 91.75 386 GLY A O 1
ATOM 2802 N N . ILE A 1 387 ? 12.513 -0.794 -24.470 1.00 88.94 387 ILE A N 1
ATOM 2803 C CA . ILE A 1 387 ? 13.674 -1.335 -25.181 1.00 88.94 387 ILE A CA 1
ATOM 2804 C C . ILE A 1 387 ? 13.409 -1.340 -26.687 1.00 88.94 387 ILE A C 1
ATOM 2806 O O . ILE A 1 387 ? 14.190 -0.757 -27.430 1.00 88.94 387 ILE A O 1
ATOM 2810 N N . ALA A 1 388 ? 12.279 -1.899 -27.131 1.00 88.88 388 ALA A N 1
ATOM 2811 C CA . ALA A 1 388 ? 11.961 -1.992 -28.557 1.00 88.88 388 ALA A CA 1
ATOM 2812 C C . ALA A 1 388 ? 11.780 -0.609 -29.222 1.00 88.88 388 ALA A C 1
ATOM 2814 O O . ALA A 1 388 ? 12.299 -0.360 -30.308 1.00 88.88 388 ALA A O 1
ATOM 2815 N N . LEU A 1 389 ? 11.060 0.321 -28.580 1.00 91.50 389 LEU A N 1
ATOM 2816 C CA . LEU A 1 389 ? 10.791 1.649 -29.143 1.00 91.50 389 LEU A CA 1
ATOM 2817 C C . LEU A 1 389 ? 12.045 2.523 -29.182 1.00 91.50 389 LEU A C 1
ATOM 2819 O O . LEU A 1 389 ? 12.324 3.123 -30.217 1.00 91.50 389 LEU A O 1
ATOM 2823 N N . LEU A 1 390 ? 12.806 2.610 -28.084 1.00 92.69 390 LEU A N 1
ATOM 2824 C CA . LEU A 1 390 ? 14.006 3.450 -28.052 1.00 92.69 390 LEU A CA 1
ATOM 2825 C C . LEU A 1 390 ? 15.117 2.865 -28.927 1.00 92.69 390 LEU A C 1
ATOM 2827 O O . LEU A 1 390 ? 15.817 3.638 -29.577 1.00 92.69 390 LEU A O 1
ATOM 2831 N N . ALA A 1 391 ? 15.250 1.538 -29.012 1.00 88.69 391 ALA A N 1
ATOM 2832 C CA . ALA A 1 391 ? 16.183 0.911 -29.945 1.00 88.69 391 ALA A CA 1
ATOM 2833 C C . ALA A 1 391 ? 15.778 1.152 -31.407 1.00 88.69 391 ALA A C 1
ATOM 2835 O O . ALA A 1 391 ? 16.627 1.480 -32.232 1.00 88.69 391 ALA A O 1
ATOM 2836 N N . SER A 1 392 ? 14.481 1.119 -31.720 1.00 88.69 392 SER A N 1
ATOM 2837 C CA . SER A 1 392 ? 13.987 1.474 -33.053 1.00 88.69 392 SER A CA 1
ATOM 2838 C C . SER A 1 392 ? 14.248 2.947 -33.408 1.00 88.69 392 SER A C 1
ATOM 2840 O O . SER A 1 392 ? 14.688 3.252 -34.519 1.00 88.69 392 SER A O 1
ATOM 2842 N N . VAL A 1 393 ? 14.059 3.872 -32.456 1.00 91.69 393 VAL A N 1
ATOM 2843 C CA . VAL A 1 393 ? 14.429 5.290 -32.623 1.00 91.69 393 VAL A CA 1
ATOM 2844 C C . VAL A 1 393 ? 15.935 5.445 -32.833 1.00 91.69 393 VAL A C 1
ATOM 2846 O O . VAL A 1 393 ? 16.346 6.174 -33.736 1.00 91.69 393 VAL A O 1
ATOM 2849 N N . PHE A 1 394 ? 16.746 4.755 -32.026 1.00 92.12 394 PHE A N 1
ATOM 2850 C CA . PHE A 1 394 ? 18.200 4.736 -32.160 1.00 92.12 394 PHE A CA 1
ATOM 2851 C C . PHE A 1 394 ? 18.603 4.294 -33.563 1.00 92.12 394 PHE A C 1
ATOM 2853 O O . PHE A 1 394 ? 19.362 4.974 -34.247 1.00 92.12 394 PHE A O 1
ATOM 2860 N N . ALA A 1 395 ? 18.036 3.192 -34.029 1.00 87.38 395 ALA A N 1
ATOM 2861 C CA . ALA A 1 395 ? 18.467 2.552 -35.252 1.00 87.38 395 ALA A CA 1
ATOM 2862 C C . ALA A 1 395 ? 17.907 3.224 -36.525 1.00 87.38 395 ALA A C 1
ATOM 2864 O O . ALA A 1 395 ? 18.421 3.022 -37.621 1.00 87.38 395 ALA A O 1
ATOM 2865 N N . ALA A 1 396 ? 16.905 4.102 -36.396 1.00 87.00 396 ALA A N 1
ATOM 2866 C CA . ALA A 1 396 ? 16.429 4.945 -37.494 1.00 87.00 396 ALA A CA 1
ATOM 2867 C C . ALA A 1 396 ? 17.448 6.009 -37.944 1.00 87.00 396 ALA A C 1
ATOM 2869 O O . ALA A 1 396 ? 17.349 6.513 -39.064 1.00 87.00 396 ALA A O 1
ATOM 2870 N N . ARG A 1 397 ? 18.385 6.399 -37.069 1.00 85.00 397 ARG A N 1
ATOM 2871 C CA . ARG A 1 397 ? 19.392 7.439 -37.354 1.00 85.00 397 ARG A CA 1
ATOM 2872 C C . ARG A 1 397 ? 20.820 7.049 -37.002 1.00 85.00 397 ARG A C 1
ATOM 2874 O O . ARG A 1 397 ? 21.733 7.749 -37.424 1.00 85.00 397 ARG A O 1
ATOM 2881 N N . GLY A 1 398 ? 21.008 5.978 -36.240 1.00 87.12 398 GLY A N 1
ATOM 2882 C CA . GLY A 1 398 ? 22.306 5.587 -35.727 1.00 87.12 398 GLY A CA 1
ATOM 2883 C C . GLY A 1 398 ? 22.819 4.248 -36.222 1.00 87.12 398 GLY A C 1
ATOM 2884 O O . GLY A 1 398 ? 22.189 3.540 -37.003 1.00 87.12 398 GLY A O 1
ATOM 2885 N N . GLY A 1 399 ? 24.008 3.911 -35.738 1.00 84.94 399 GLY A N 1
ATOM 2886 C CA . GLY A 1 399 ? 24.708 2.668 -36.034 1.00 84.94 399 GLY A CA 1
ATOM 2887 C C . GLY A 1 399 ? 25.830 2.430 -35.030 1.00 84.94 399 GLY A C 1
ATOM 2888 O O . GLY A 1 399 ? 26.165 3.305 -34.242 1.00 84.94 399 GLY A O 1
ATOM 2889 N N . TYR A 1 400 ? 26.423 1.238 -35.039 1.00 82.25 400 TYR A N 1
ATOM 2890 C CA . TYR A 1 400 ? 27.484 0.889 -34.082 1.00 82.25 400 TYR A CA 1
ATOM 2891 C C . TYR A 1 400 ? 28.872 1.401 -34.471 1.00 82.25 400 TYR A C 1
ATOM 2893 O O . TYR A 1 400 ? 29.752 1.496 -33.621 1.00 82.25 400 TYR A O 1
ATOM 2901 N N . ALA A 1 401 ? 29.064 1.737 -35.744 1.00 81.62 401 ALA A N 1
ATOM 2902 C CA . ALA A 1 401 ? 30.290 2.322 -36.257 1.00 81.62 401 ALA A CA 1
ATOM 2903 C C . ALA A 1 401 ? 29.962 3.253 -37.440 1.00 81.62 401 ALA A C 1
ATOM 2905 O O . ALA A 1 401 ? 29.085 2.906 -38.237 1.00 81.62 401 ALA A O 1
ATOM 2906 N N . PRO A 1 402 ? 30.662 4.397 -37.589 1.00 90.06 402 PRO A N 1
ATOM 2907 C CA . PRO A 1 402 ? 31.641 4.976 -36.653 1.00 90.06 402 PRO A CA 1
ATOM 2908 C C . PRO A 1 402 ? 30.985 5.495 -35.350 1.00 90.06 402 PRO A C 1
ATOM 2910 O O . PRO A 1 402 ? 29.765 5.640 -35.311 1.00 90.06 402 PRO A O 1
ATOM 2913 N N . PRO A 1 403 ? 31.753 5.813 -34.284 1.00 90.19 403 PRO A N 1
ATOM 2914 C CA . PRO A 1 403 ? 31.202 6.244 -32.992 1.00 90.19 403 PRO A CA 1
ATOM 2915 C C . PRO A 1 403 ? 30.218 7.418 -33.032 1.00 90.19 403 PRO A C 1
ATOM 2917 O O . PRO A 1 403 ? 29.290 7.482 -32.227 1.00 90.19 403 PRO A O 1
ATOM 2920 N N . THR A 1 404 ? 30.389 8.333 -33.986 1.00 91.94 404 THR A N 1
ATOM 2921 C CA . THR A 1 404 ? 29.473 9.458 -34.210 1.00 91.94 404 THR A CA 1
ATOM 2922 C C . THR A 1 404 ? 28.075 8.987 -34.605 1.00 91.94 404 THR A C 1
ATOM 2924 O O . THR A 1 404 ? 27.100 9.481 -34.051 1.00 91.94 404 THR A O 1
ATOM 2927 N N . ALA A 1 405 ? 27.969 7.955 -35.451 1.00 92.25 405 ALA A N 1
ATOM 2928 C CA . ALA A 1 405 ? 26.684 7.380 -35.841 1.00 92.25 405 ALA A CA 1
ATOM 2929 C C . ALA A 1 405 ? 25.944 6.776 -34.637 1.00 92.25 405 ALA A C 1
ATOM 2931 O O . ALA A 1 405 ? 24.720 6.819 -34.574 1.00 92.25 405 ALA A O 1
ATOM 2932 N N . PHE A 1 406 ? 26.655 6.243 -33.641 1.00 93.38 406 PHE A N 1
ATOM 2933 C CA . PHE A 1 406 ? 26.000 5.757 -32.425 1.00 93.38 406 PHE A CA 1
ATOM 2934 C C . PHE A 1 406 ? 25.363 6.913 -31.655 1.00 93.38 406 PHE A C 1
ATOM 2936 O O . PHE A 1 406 ? 24.215 6.817 -31.226 1.00 93.38 406 PHE A O 1
ATOM 2943 N N . VAL A 1 407 ? 26.087 8.023 -31.502 1.00 94.88 407 VAL A N 1
ATOM 2944 C CA . VAL A 1 407 ? 25.577 9.220 -30.820 1.00 94.88 407 VAL A CA 1
ATOM 2945 C C . VAL A 1 407 ? 24.397 9.835 -31.583 1.00 94.88 407 VAL A C 1
ATOM 2947 O O . VAL A 1 407 ? 23.400 10.190 -30.951 1.00 94.88 407 VAL A O 1
ATOM 2950 N N . ASP A 1 408 ? 24.443 9.849 -32.919 1.00 94.19 408 ASP A N 1
ATOM 2951 C CA . ASP A 1 408 ? 23.354 10.330 -33.785 1.00 94.19 408 ASP A CA 1
ATOM 2952 C C . ASP A 1 408 ? 22.039 9.551 -33.590 1.00 94.19 408 ASP A C 1
ATOM 2954 O O . ASP A 1 408 ? 20.952 10.118 -33.728 1.00 94.19 408 ASP A O 1
ATOM 2958 N N . GLY A 1 409 ? 22.122 8.264 -33.231 1.00 93.62 409 GLY A N 1
ATOM 2959 C CA . GLY A 1 409 ? 20.972 7.452 -32.818 1.00 93.62 409 GLY A CA 1
ATOM 2960 C C . GLY A 1 409 ? 20.612 7.605 -31.337 1.00 93.62 409 GLY A C 1
ATOM 2961 O O . GLY A 1 409 ? 19.434 7.681 -30.977 1.00 93.62 409 GLY A O 1
ATOM 2962 N N . LEU A 1 410 ? 21.617 7.672 -30.459 1.00 95.69 410 LEU A N 1
ATOM 2963 C CA . LEU A 1 410 ? 21.435 7.732 -29.008 1.00 95.69 410 LEU A CA 1
ATOM 2964 C C . LEU A 1 410 ? 20.701 9.006 -28.586 1.00 95.69 410 LEU A C 1
ATOM 2966 O O . LEU A 1 410 ? 19.761 8.938 -27.797 1.00 95.69 410 LEU A O 1
ATOM 2970 N N . VAL A 1 411 ? 21.099 10.164 -29.117 1.00 97.06 411 VAL A N 1
ATOM 2971 C CA . VAL A 1 411 ? 20.544 11.466 -28.720 1.00 97.06 411 VAL A CA 1
ATOM 2972 C C . VAL A 1 411 ? 19.026 11.540 -28.955 1.00 97.06 411 VAL A C 1
ATOM 2974 O O . VAL A 1 411 ? 18.301 11.838 -28.001 1.00 97.06 411 VAL A O 1
ATOM 2977 N N . PRO A 1 412 ? 18.487 11.221 -30.152 1.00 96.94 412 PRO A N 1
ATOM 2978 C CA . PRO A 1 412 ? 17.042 11.139 -30.361 1.00 96.94 412 PRO A CA 1
ATOM 2979 C C . PRO A 1 412 ? 16.341 10.150 -29.425 1.00 96.94 412 PRO A C 1
ATOM 2981 O O . PRO A 1 412 ? 15.262 10.460 -28.920 1.00 96.94 412 PRO A O 1
ATOM 2984 N N . ALA A 1 413 ? 16.936 8.982 -29.169 1.00 96.38 413 ALA A N 1
ATOM 2985 C CA . ALA A 1 413 ? 16.342 7.977 -28.289 1.00 96.38 413 ALA A CA 1
ATOM 2986 C C . ALA A 1 413 ? 16.228 8.477 -26.838 1.00 96.38 413 ALA A C 1
ATOM 2988 O O . ALA A 1 413 ? 15.182 8.309 -26.208 1.00 96.38 413 ALA A O 1
ATOM 2989 N N . LEU A 1 414 ? 17.253 9.170 -26.331 1.00 97.56 414 LEU A N 1
ATOM 2990 C CA . LEU A 1 414 ? 17.229 9.789 -25.003 1.00 97.56 414 LEU A CA 1
ATOM 2991 C C . LEU A 1 414 ? 16.204 10.925 -24.911 1.00 97.56 414 LEU A C 1
ATOM 2993 O O . LEU A 1 414 ? 15.519 11.037 -23.895 1.00 97.56 414 LEU A O 1
ATOM 2997 N N . TRP A 1 415 ? 16.030 11.725 -25.968 1.00 98.12 415 TRP A N 1
ATOM 2998 C CA . TRP A 1 415 ? 14.967 12.735 -26.020 1.00 98.12 415 TRP A CA 1
ATOM 2999 C C . TRP A 1 415 ? 13.567 12.118 -25.990 1.00 98.12 415 TRP A C 1
ATOM 3001 O O . TRP A 1 415 ? 12.694 12.628 -25.287 1.00 98.12 415 TRP A O 1
ATOM 3011 N N . TRP A 1 416 ? 13.349 10.999 -26.686 1.00 97.44 416 TRP A N 1
ATOM 3012 C CA . TRP A 1 416 ? 12.097 10.242 -26.595 1.00 97.44 416 TRP A CA 1
ATOM 3013 C C . TRP A 1 416 ? 11.872 9.661 -25.195 1.00 97.44 416 TRP A C 1
ATOM 3015 O O . TRP A 1 416 ? 10.763 9.757 -24.664 1.00 97.44 416 TRP A O 1
ATOM 3025 N N . GLY A 1 417 ? 12.922 9.134 -24.558 1.00 97.38 417 GLY A N 1
ATOM 3026 C CA . GLY A 1 417 ? 12.875 8.704 -23.159 1.00 97.38 417 GLY A CA 1
ATOM 3027 C C . GLY A 1 417 ? 12.518 9.851 -22.206 1.00 97.38 417 GLY A C 1
ATOM 3028 O O . GLY A 1 417 ? 11.635 9.704 -21.358 1.00 97.38 417 GLY A O 1
ATOM 3029 N N . ALA A 1 418 ? 13.139 11.022 -22.380 1.00 98.12 418 ALA A N 1
ATOM 3030 C CA . ALA A 1 418 ? 12.853 12.219 -21.593 1.00 98.12 418 ALA A CA 1
ATOM 3031 C C . ALA A 1 418 ? 11.410 12.705 -21.802 1.00 98.12 418 ALA A C 1
ATOM 3033 O O . ALA A 1 418 ? 10.721 13.022 -20.833 1.00 98.12 418 ALA A O 1
ATOM 3034 N N . ALA A 1 419 ? 10.914 12.702 -23.042 1.00 98.19 419 ALA A N 1
ATOM 3035 C CA . ALA A 1 419 ? 9.536 13.064 -23.364 1.00 98.19 419 ALA A CA 1
ATOM 3036 C C . ALA A 1 419 ? 8.517 12.102 -22.728 1.00 98.19 419 ALA A C 1
ATOM 3038 O O . ALA A 1 419 ? 7.499 12.550 -22.191 1.00 98.19 419 ALA A O 1
ATOM 3039 N N . ALA A 1 420 ? 8.800 10.794 -22.721 1.00 97.88 420 ALA A N 1
ATOM 3040 C CA . ALA A 1 420 ? 7.971 9.806 -22.034 1.00 97.88 420 ALA A CA 1
ATOM 3041 C C . ALA A 1 420 ? 7.910 10.071 -20.519 1.00 97.88 420 ALA A C 1
ATOM 3043 O O . ALA A 1 420 ? 6.824 10.065 -19.937 1.00 97.88 420 ALA A O 1
ATOM 3044 N N . LEU A 1 421 ? 9.048 10.389 -19.891 1.00 98.19 421 LEU A N 1
ATOM 3045 C CA . LEU A 1 421 ? 9.127 10.721 -18.463 1.00 98.19 421 LEU A CA 1
ATOM 3046 C C . LEU A 1 421 ? 8.437 12.048 -18.116 1.00 98.19 421 LEU A C 1
ATOM 3048 O O . LEU A 1 421 ? 7.724 12.114 -17.116 1.00 98.19 421 LEU A O 1
ATOM 3052 N N . LEU A 1 422 ? 8.575 13.087 -18.948 1.00 98.00 422 LEU A N 1
ATOM 3053 C CA . LEU A 1 422 ? 7.839 14.348 -18.778 1.00 98.00 422 LEU A CA 1
ATOM 3054 C C . LEU A 1 422 ? 6.332 14.132 -18.899 1.00 98.00 422 LEU A C 1
ATOM 3056 O O . LEU A 1 422 ? 5.565 14.658 -18.094 1.00 98.00 422 LEU A O 1
ATOM 3060 N N . THR A 1 423 ? 5.908 13.319 -19.867 1.00 98.19 423 THR A N 1
ATOM 3061 C CA . THR A 1 423 ? 4.497 12.958 -20.045 1.00 98.19 423 THR A CA 1
ATOM 3062 C C . THR A 1 423 ? 3.985 12.194 -18.828 1.00 98.19 423 THR A C 1
ATOM 3064 O O . THR A 1 423 ? 2.928 12.529 -18.300 1.00 98.19 423 THR A O 1
ATOM 3067 N N . ALA A 1 424 ? 4.754 11.230 -18.312 1.00 97.50 424 ALA A N 1
ATOM 3068 C CA . ALA A 1 424 ? 4.438 10.542 -17.064 1.00 97.50 424 ALA A CA 1
ATOM 3069 C C . ALA A 1 424 ? 4.299 11.531 -15.894 1.00 97.50 424 ALA A C 1
ATOM 3071 O O . ALA A 1 424 ? 3.334 11.455 -15.133 1.00 97.50 424 ALA A O 1
ATOM 3072 N N . GLY A 1 425 ? 5.224 12.490 -15.776 1.00 97.12 425 GLY A N 1
ATOM 3073 C CA . GLY A 1 425 ? 5.184 13.548 -14.767 1.00 97.12 425 GLY A CA 1
ATOM 3074 C C . GLY A 1 425 ? 3.921 14.398 -14.873 1.00 97.12 425 GLY A C 1
ATOM 3075 O O . GLY A 1 425 ? 3.261 14.645 -13.866 1.00 97.12 425 GLY A O 1
ATOM 3076 N N . LEU A 1 426 ? 3.523 14.772 -16.092 1.00 97.31 426 LEU A N 1
ATOM 3077 C CA . LEU A 1 426 ? 2.284 15.503 -16.351 1.00 97.31 426 LEU A CA 1
ATOM 3078 C C . LEU A 1 426 ? 1.045 14.679 -15.972 1.00 97.31 426 LEU A C 1
ATOM 3080 O O . LEU A 1 426 ? 0.147 15.204 -15.317 1.00 97.31 426 LEU A O 1
ATOM 3084 N N . LEU A 1 427 ? 0.999 13.388 -16.316 1.00 96.81 427 LEU A N 1
ATOM 3085 C CA . LEU A 1 427 ? -0.107 12.504 -15.929 1.00 96.81 427 LEU A CA 1
ATOM 3086 C C . LEU A 1 427 ? -0.254 12.422 -14.405 1.00 96.81 427 LEU A C 1
ATOM 3088 O O . LEU A 1 427 ? -1.368 12.520 -13.890 1.00 96.81 427 LEU A O 1
ATOM 3092 N N . VAL A 1 428 ? 0.857 12.303 -13.674 1.00 95.31 428 VAL A N 1
ATOM 3093 C CA . VAL A 1 428 ? 0.839 12.308 -12.204 1.00 95.31 428 VAL A CA 1
ATOM 3094 C C . VAL A 1 428 ? 0.457 13.683 -11.659 1.00 95.31 428 VAL A C 1
ATOM 3096 O O . VAL A 1 428 ? -0.313 13.773 -10.704 1.00 95.31 428 VAL A O 1
ATOM 3099 N N . PHE A 1 429 ? 0.913 14.769 -12.278 1.00 93.31 429 PHE A N 1
ATOM 3100 C CA . PHE A 1 429 ? 0.521 16.123 -11.894 1.00 93.31 429 PHE A CA 1
ATOM 3101 C C . PHE A 1 429 ? -0.991 16.364 -12.041 1.00 93.31 429 PHE A C 1
ATOM 3103 O O . PHE A 1 429 ? -1.577 17.102 -11.241 1.00 93.31 429 PHE A O 1
ATOM 3110 N N . LEU A 1 430 ? -1.627 15.712 -13.020 1.00 92.19 430 LEU A N 1
ATOM 3111 C CA . LEU A 1 430 ? -3.073 15.731 -13.257 1.00 92.19 430 LEU A CA 1
ATOM 3112 C C . LEU A 1 430 ? -3.868 14.828 -12.301 1.00 92.19 430 LEU A C 1
ATOM 3114 O O . LEU A 1 430 ? -5.098 14.916 -12.271 1.00 92.19 430 LEU A O 1
ATOM 3118 N N . VAL A 1 431 ? -3.208 13.990 -11.492 1.00 88.56 431 VAL A N 1
ATOM 3119 C CA . VAL A 1 431 ? -3.885 13.247 -10.420 1.00 88.56 431 VAL A CA 1
ATOM 3120 C C . VAL A 1 431 ? -4.552 14.261 -9.481 1.00 88.56 431 VAL A C 1
ATOM 3122 O O . VAL A 1 431 ? -3.894 15.223 -9.068 1.00 88.56 431 VAL A O 1
ATOM 3125 N N . PRO A 1 432 ? -5.840 14.096 -9.128 1.00 80.94 432 PRO A N 1
ATOM 3126 C CA . PRO A 1 432 ? -6.533 15.026 -8.241 1.00 80.94 432 PRO A CA 1
ATOM 3127 C C . PRO A 1 432 ? -5.739 15.298 -6.952 1.00 80.94 432 PRO A C 1
ATOM 3129 O O . PRO A 1 432 ? -5.228 14.371 -6.317 1.00 80.94 432 PRO A O 1
ATOM 3132 N N . ARG A 1 433 ? -5.615 16.580 -6.565 1.00 62.56 433 ARG A N 1
ATOM 3133 C CA . ARG A 1 433 ? -5.059 16.995 -5.262 1.00 62.56 433 ARG A CA 1
ATOM 3134 C C . ARG A 1 433 ? -6.029 16.535 -4.168 1.00 62.56 433 ARG A C 1
ATOM 3136 O O . ARG A 1 433 ? -6.930 17.272 -3.798 1.00 62.56 433 ARG A O 1
ATOM 3143 N N . GLY A 1 434 ? -5.889 15.287 -3.734 1.00 49.19 434 GLY A N 1
ATOM 3144 C CA . GLY A 1 434 ? -6.758 14.691 -2.715 1.00 49.19 434 GLY A CA 1
ATOM 3145 C C . GLY A 1 434 ? -6.565 13.189 -2.493 1.00 49.19 434 GLY A C 1
ATOM 3146 O O . GLY A 1 434 ? -7.475 12.543 -1.997 1.00 49.19 434 GLY A O 1
ATOM 3147 N N . GLY A 1 435 ? -5.424 12.612 -2.891 1.00 38.53 435 GLY A N 1
ATOM 3148 C CA . GLY A 1 435 ? -5.208 11.154 -2.867 1.00 38.53 435 GLY A CA 1
ATOM 3149 C C . GLY A 1 435 ? -3.897 10.693 -2.225 1.00 38.53 435 GLY A C 1
ATOM 3150 O O . GLY A 1 435 ? -3.415 9.622 -2.571 1.00 38.53 435 GLY A O 1
ATOM 3151 N N . GLY A 1 436 ? -3.281 11.515 -1.368 1.00 34.91 436 GLY A N 1
ATOM 3152 C CA . GLY A 1 436 ? -2.003 11.210 -0.698 1.00 34.91 436 GLY A CA 1
ATOM 3153 C C . GLY A 1 436 ? -2.055 11.155 0.832 1.00 34.91 436 GLY A C 1
ATOM 3154 O O . GLY A 1 436 ? -1.080 10.747 1.443 1.00 34.91 436 GLY A O 1
ATOM 3155 N N . ALA A 1 437 ? -3.181 11.516 1.436 1.00 35.78 437 ALA A N 1
ATOM 3156 C CA . ALA A 1 437 ? -3.545 11.167 2.802 1.00 35.78 437 ALA A CA 1
ATOM 3157 C C . ALA A 1 437 ? -4.911 10.493 2.679 1.00 35.78 437 ALA A C 1
ATOM 3159 O O . ALA A 1 437 ? -5.721 10.958 1.874 1.00 35.78 437 ALA A O 1
ATOM 3160 N N . ALA A 1 438 ? -5.103 9.363 3.359 1.00 40.25 438 ALA A N 1
ATOM 3161 C CA . ALA A 1 438 ? -6.288 8.515 3.288 1.00 40.25 438 ALA A CA 1
ATOM 3162 C C . ALA A 1 438 ? -7.572 9.343 3.127 1.00 40.25 438 ALA A C 1
ATOM 3164 O O . ALA A 1 438 ? -8.063 9.955 4.072 1.00 40.25 438 ALA A O 1
ATOM 3165 N N . GLY A 1 439 ? -8.087 9.392 1.896 1.00 33.38 439 GLY A N 1
ATOM 3166 C CA . GLY A 1 439 ? -9.346 10.050 1.616 1.00 33.38 439 GLY A CA 1
ATOM 3167 C C . GLY A 1 439 ? -10.418 9.302 2.382 1.00 33.38 439 GLY A C 1
ATOM 3168 O O . GLY A 1 439 ? -10.576 8.099 2.182 1.00 33.38 439 GLY A O 1
ATOM 3169 N N . ALA A 1 440 ? -11.114 10.019 3.259 1.00 41.03 440 ALA A N 1
ATOM 3170 C CA . ALA A 1 440 ? -12.367 9.610 3.857 1.00 41.03 440 ALA A CA 1
ATOM 3171 C C . ALA A 1 440 ? -13.236 8.911 2.818 1.00 41.03 440 ALA A C 1
ATOM 3173 O O . ALA A 1 440 ? -13.891 9.565 2.008 1.00 41.03 440 ALA A O 1
ATOM 3174 N N . ALA A 1 441 ? -13.195 7.577 2.831 1.00 38.16 441 ALA A N 1
ATOM 3175 C CA . ALA A 1 441 ? -14.086 6.757 2.044 1.00 38.16 441 ALA A CA 1
ATOM 3176 C C . ALA A 1 441 ? -15.492 7.131 2.502 1.00 38.16 441 ALA A C 1
ATOM 3178 O O . ALA A 1 441 ? -15.853 6.859 3.646 1.00 38.16 441 ALA A O 1
ATOM 3179 N N . ALA A 1 442 ? -16.214 7.845 1.637 1.00 39.16 442 ALA A N 1
ATOM 3180 C CA . ALA A 1 442 ? -17.650 7.970 1.729 1.00 39.16 442 ALA A CA 1
ATOM 3181 C C . ALA A 1 442 ? -18.209 6.589 1.400 1.00 39.16 442 ALA A C 1
ATOM 3183 O O . ALA A 1 442 ? -18.316 6.253 0.224 1.00 39.16 442 ALA A O 1
ATOM 3184 N N . ASP A 1 443 ? -18.455 5.778 2.424 1.00 41.03 443 ASP A N 1
ATOM 3185 C CA . ASP A 1 443 ? -19.041 4.451 2.256 1.00 41.03 443 ASP A CA 1
ATOM 3186 C C . ASP A 1 443 ? -20.565 4.597 2.383 1.00 41.03 443 ASP A C 1
ATOM 3188 O O . ASP A 1 443 ? -21.061 4.885 3.481 1.00 41.03 443 ASP A O 1
ATOM 3192 N N . PRO A 1 444 ? -21.338 4.521 1.286 1.00 38.22 444 PRO A N 1
ATOM 3193 C CA . PRO A 1 444 ? -22.782 4.456 1.400 1.00 38.22 444 PRO A CA 1
ATOM 3194 C C . PRO A 1 444 ? -23.155 3.077 1.962 1.00 38.22 444 PRO A C 1
ATOM 3196 O O . PRO A 1 444 ? -22.866 2.057 1.344 1.00 38.22 444 PRO A O 1
ATOM 3199 N N . ALA A 1 445 ? -23.836 3.069 3.113 1.00 47.59 445 ALA A N 1
ATOM 3200 C CA . ALA A 1 445 ? -24.416 1.889 3.765 1.00 47.59 445 ALA A CA 1
ATOM 3201 C C . ALA A 1 445 ? -23.482 0.966 4.584 1.00 47.59 445 ALA A C 1
ATOM 3203 O O . ALA A 1 445 ? -23.793 -0.214 4.755 1.00 47.59 445 ALA A O 1
ATOM 3204 N N . ALA A 1 446 ? -22.403 1.482 5.182 1.00 48.59 446 ALA A N 1
ATOM 3205 C CA . ALA A 1 446 ? -21.710 0.747 6.246 1.00 48.59 446 ALA A CA 1
ATOM 3206 C C . ALA A 1 446 ? -22.605 0.652 7.507 1.00 48.59 446 ALA A C 1
ATOM 3208 O O . ALA A 1 446 ? -23.121 1.687 7.954 1.00 48.59 446 ALA A O 1
ATOM 3209 N N . PRO A 1 447 ? -22.810 -0.544 8.097 1.00 60.16 447 PRO A N 1
ATOM 3210 C CA . PRO A 1 447 ? -23.540 -0.675 9.353 1.00 60.16 447 PRO A CA 1
ATOM 3211 C C . PRO A 1 447 ? -22.761 0.015 10.474 1.00 60.16 447 PRO A C 1
ATOM 3213 O O . PRO A 1 447 ? -21.565 -0.218 10.648 1.00 60.16 447 PRO A O 1
ATOM 3216 N N . LEU A 1 448 ? -23.446 0.835 11.270 1.00 72.44 448 LEU A N 1
ATOM 3217 C CA . LEU A 1 448 ? -22.875 1.489 12.455 1.00 72.44 448 LEU A CA 1
ATOM 3218 C C . LEU A 1 448 ? -22.794 0.546 13.665 1.00 72.44 448 LEU A C 1
ATOM 3220 O O . LEU A 1 448 ? -22.676 1.002 14.803 1.00 72.44 448 LEU A O 1
ATOM 3224 N N . GLY A 1 449 ? -22.853 -0.764 13.409 1.00 63.25 449 GLY A N 1
ATOM 3225 C CA . GLY A 1 449 ? -22.744 -1.810 14.407 1.00 63.25 449 GLY A CA 1
ATOM 3226 C C . GLY A 1 449 ? -21.411 -1.714 15.125 1.00 63.25 449 GLY A C 1
ATOM 3227 O O . GLY A 1 449 ? -20.382 -2.118 14.592 1.00 63.25 449 GLY A O 1
ATOM 3228 N N . GLY A 1 450 ? -21.442 -1.146 16.330 1.00 70.94 450 GLY A N 1
ATOM 3229 C CA . GLY A 1 450 ? -20.309 -1.114 17.243 1.00 70.94 450 GLY A CA 1
ATOM 3230 C C . GLY A 1 450 ? -19.914 -2.517 17.704 1.00 70.94 450 GLY A C 1
ATOM 3231 O O . GLY A 1 450 ? -20.269 -3.528 17.105 1.00 70.94 450 GLY A O 1
ATOM 3232 N N . THR A 1 451 ? -19.240 -2.616 18.844 1.00 78.75 451 THR A N 1
ATOM 3233 C CA . THR A 1 451 ? -18.841 -3.918 19.412 1.00 78.75 451 THR A CA 1
ATOM 3234 C C . THR A 1 451 ? -20.023 -4.836 19.747 1.00 78.75 451 THR A C 1
ATOM 3236 O O . THR A 1 451 ? -19.853 -6.047 19.798 1.00 78.75 451 THR A O 1
ATOM 3239 N N . ALA A 1 452 ? -21.233 -4.290 19.910 1.00 78.38 452 ALA A N 1
ATOM 3240 C CA . ALA A 1 452 ? -22.463 -5.067 20.075 1.00 78.38 452 ALA A CA 1
ATOM 3241 C C . ALA A 1 452 ? -22.978 -5.720 18.774 1.00 78.38 452 ALA A C 1
ATOM 3243 O O . ALA A 1 452 ? -23.881 -6.556 18.824 1.00 78.38 452 ALA A O 1
ATOM 3244 N N . GLY A 1 453 ? -22.465 -5.325 17.603 1.00 79.88 453 GLY A N 1
ATOM 3245 C CA . GLY A 1 453 ? -22.910 -5.850 16.308 1.00 79.88 453 GLY A CA 1
ATOM 3246 C C . GLY A 1 453 ? -24.382 -5.557 15.986 1.00 79.88 453 GLY A C 1
ATOM 3247 O O . GLY A 1 453 ? -25.000 -6.320 15.251 1.00 79.88 453 GLY A O 1
ATOM 3248 N N . THR A 1 454 ? -24.954 -4.496 16.566 1.00 83.31 454 THR A N 1
ATOM 3249 C CA . THR A 1 454 ? -26.344 -4.048 16.357 1.00 83.31 454 THR A CA 1
ATOM 3250 C C . THR A 1 454 ? -26.370 -2.601 15.868 1.00 83.31 454 THR A C 1
ATOM 3252 O O . THR A 1 454 ? -25.523 -1.802 16.272 1.00 83.31 454 THR A O 1
ATOM 3255 N N . GLY A 1 455 ? -27.316 -2.270 14.988 1.00 85.81 455 GLY A N 1
ATOM 3256 C CA . GLY A 1 455 ? -27.485 -0.930 14.425 1.00 85.81 455 GLY A CA 1
ATOM 3257 C C . GLY A 1 455 ? -27.563 -0.899 12.900 1.00 85.81 455 GLY A C 1
ATOM 3258 O O . GLY A 1 455 ? -27.016 -1.753 12.202 1.00 85.81 455 GLY A O 1
ATOM 3259 N N . GLY A 1 456 ? -28.272 0.105 12.394 1.00 84.31 456 GLY A N 1
ATOM 3260 C CA . GLY A 1 456 ? -28.529 0.328 10.979 1.00 84.31 456 GLY A CA 1
ATOM 3261 C C . GLY A 1 456 ? -27.422 1.099 10.249 1.00 84.31 456 GLY A C 1
ATOM 3262 O O . GLY A 1 456 ? -26.363 1.400 10.813 1.00 84.31 456 GLY A O 1
ATOM 3263 N N . PRO A 1 457 ? -27.645 1.418 8.965 1.00 84.62 457 PRO A N 1
ATOM 3264 C CA . PRO A 1 457 ? -26.645 2.051 8.113 1.00 84.62 457 PRO A CA 1
ATOM 3265 C C . PRO A 1 457 ? -26.443 3.542 8.425 1.00 84.62 457 PRO A C 1
ATOM 3267 O O . PRO A 1 457 ? -27.359 4.257 8.826 1.00 84.62 457 PRO A O 1
ATOM 3270 N N . ALA A 1 458 ? -25.247 4.057 8.149 1.00 83.88 458 ALA A N 1
ATOM 3271 C CA . ALA A 1 458 ? -25.052 5.498 7.997 1.00 83.88 458 ALA A CA 1
ATOM 3272 C C . ALA A 1 458 ? -25.538 5.962 6.615 1.00 83.88 458 ALA A C 1
ATOM 3274 O O . ALA A 1 458 ? -25.171 5.358 5.602 1.00 83.88 458 ALA A O 1
ATOM 3275 N N . ARG A 1 459 ? -26.274 7.083 6.541 1.00 84.00 459 ARG A N 1
ATOM 3276 C CA . ARG A 1 459 ? -26.587 7.726 5.248 1.00 84.00 459 ARG A CA 1
ATOM 3277 C C . ARG A 1 459 ? -25.320 8.155 4.507 1.00 84.00 459 ARG A C 1
ATOM 3279 O O . ARG A 1 459 ? -25.225 8.002 3.290 1.00 84.00 459 ARG A O 1
ATOM 3286 N N . ARG A 1 460 ? -24.343 8.689 5.242 1.00 83.81 460 ARG A N 1
ATOM 3287 C CA . ARG A 1 460 ? -23.013 9.038 4.736 1.00 83.81 460 ARG A CA 1
ATOM 3288 C C . ARG A 1 460 ? -21.984 8.792 5.830 1.00 83.81 460 ARG A C 1
ATOM 3290 O O . ARG A 1 460 ? -22.070 9.419 6.875 1.00 83.81 460 ARG A O 1
ATOM 3297 N N . LEU A 1 461 ? -20.998 7.931 5.598 1.00 86.56 461 LEU A N 1
ATOM 3298 C CA . LEU A 1 461 ? -19.878 7.712 6.520 1.00 86.56 461 LEU A CA 1
ATOM 3299 C C . LEU A 1 461 ? -18.597 8.294 5.928 1.00 86.56 461 LEU A C 1
ATOM 3301 O O . LEU A 1 461 ? -18.209 7.880 4.853 1.00 86.56 461 LEU A O 1
ATOM 3305 N N . LEU A 1 462 ? -17.919 9.205 6.618 1.00 87.19 462 LEU A N 1
ATOM 3306 C CA . LEU A 1 462 ? -16.615 9.765 6.260 1.00 87.19 462 LEU A CA 1
ATOM 3307 C C . LEU A 1 462 ? -15.558 9.255 7.239 1.00 87.19 462 LEU A C 1
ATOM 3309 O O . LEU A 1 462 ? -15.762 9.318 8.443 1.00 87.19 462 LEU A O 1
ATOM 3313 N N . THR A 1 463 ? -14.408 8.786 6.756 1.00 89.00 463 THR A N 1
ATOM 3314 C CA . THR A 1 463 ? -13.281 8.387 7.624 1.00 89.00 463 THR A CA 1
ATOM 3315 C C . THR A 1 463 ? -12.173 9.438 7.626 1.00 89.00 463 THR A C 1
ATOM 3317 O O . THR A 1 463 ? -11.428 9.547 6.663 1.00 89.00 463 THR A O 1
ATOM 3320 N N . ALA A 1 464 ? -12.028 10.208 8.694 1.00 89.69 464 ALA A N 1
ATOM 3321 C CA . ALA A 1 464 ? -11.033 11.272 8.772 1.00 89.69 464 ALA A CA 1
ATOM 3322 C C . ALA A 1 464 ? -9.680 10.748 9.288 1.00 89.69 464 ALA A C 1
ATOM 3324 O O . ALA A 1 464 ? -9.600 10.275 10.421 1.00 89.69 464 ALA A O 1
ATOM 3325 N N . GLY A 1 465 ? -8.624 10.827 8.468 1.00 87.44 465 GLY A N 1
ATOM 3326 C CA . GLY A 1 465 ? -7.305 10.246 8.768 1.00 87.44 465 GLY A CA 1
ATOM 3327 C C . GLY A 1 465 ? -6.332 11.177 9.500 1.00 87.44 465 GLY A C 1
ATOM 3328 O O . GLY A 1 465 ? -5.235 10.760 9.861 1.00 87.44 465 GLY A O 1
ATOM 3329 N N . ASN A 1 466 ? -6.696 12.441 9.710 1.00 88.12 466 ASN A N 1
ATOM 3330 C CA . ASN A 1 466 ? -5.902 13.445 10.423 1.00 88.12 466 ASN A CA 1
ATOM 3331 C C . ASN A 1 466 ? -6.813 14.572 10.950 1.00 88.12 466 ASN A C 1
ATOM 3333 O O . ASN A 1 466 ? -7.992 14.636 10.602 1.00 88.12 466 ASN A O 1
ATOM 3337 N N . ASP A 1 467 ? -6.270 15.464 11.781 1.00 91.81 467 ASP A N 1
ATOM 3338 C CA . ASP A 1 467 ? -7.002 16.592 12.371 1.00 91.81 467 ASP A CA 1
ATOM 3339 C C . ASP A 1 467 ? -7.678 17.490 11.318 1.00 91.81 467 ASP A C 1
ATOM 3341 O O . ASP A 1 467 ? -8.820 17.903 11.512 1.00 91.81 467 ASP A O 1
ATOM 3345 N N . GLU A 1 468 ? -7.016 17.768 10.189 1.00 90.31 468 GLU A N 1
ATOM 3346 C CA . GLU A 1 468 ? -7.566 18.626 9.129 1.00 90.31 468 GLU A CA 1
ATOM 3347 C C . GLU A 1 468 ? -8.792 17.989 8.468 1.00 90.31 468 GLU A C 1
ATOM 3349 O O . GLU A 1 468 ? -9.777 18.675 8.190 1.00 90.31 468 GLU A O 1
ATOM 3354 N N . ASP A 1 469 ? -8.768 16.672 8.258 1.00 87.25 469 ASP A N 1
ATOM 3355 C CA . ASP A 1 469 ? -9.896 15.915 7.721 1.00 87.25 469 ASP A CA 1
ATOM 3356 C C . ASP A 1 469 ? -11.092 15.936 8.673 1.00 87.25 469 ASP A C 1
ATOM 3358 O O . ASP A 1 469 ? -12.226 16.097 8.216 1.00 87.25 469 ASP A O 1
ATOM 3362 N N . ILE A 1 470 ? -10.841 15.800 9.982 1.00 93.75 470 ILE A N 1
ATOM 3363 C CA . ILE A 1 470 ? -11.885 15.857 11.012 1.00 93.75 470 ILE A CA 1
ATOM 3364 C C . ILE A 1 470 ? -12.525 17.241 10.978 1.00 93.75 470 ILE A C 1
ATOM 3366 O O . ILE A 1 470 ? -13.736 17.358 10.804 1.00 93.75 470 ILE A O 1
ATOM 3370 N N . VAL A 1 471 ? -11.709 18.295 11.066 1.00 94.69 471 VAL A N 1
ATOM 3371 C CA . VAL A 1 471 ? -12.182 19.684 11.079 1.00 94.69 471 VAL A CA 1
ATOM 3372 C C . VAL A 1 471 ? -12.959 20.015 9.811 1.00 94.69 471 VAL A C 1
ATOM 3374 O O . VAL A 1 471 ? -14.026 20.620 9.880 1.00 94.69 471 VAL A O 1
ATOM 3377 N N . ARG A 1 472 ? -12.465 19.594 8.646 1.00 92.06 472 ARG A N 1
ATOM 3378 C CA . ARG A 1 472 ? -13.136 19.807 7.362 1.00 92.06 472 ARG A CA 1
ATOM 3379 C C . ARG A 1 472 ? -14.490 19.106 7.299 1.00 92.06 472 ARG A C 1
ATOM 3381 O O . ARG A 1 472 ? -15.458 19.734 6.884 1.00 92.06 472 ARG A O 1
ATOM 3388 N N . ALA A 1 473 ? -14.567 17.840 7.710 1.00 91.94 473 ALA A N 1
ATOM 3389 C CA . ALA A 1 473 ? -15.810 17.073 7.669 1.00 91.94 473 ALA A CA 1
ATOM 3390 C C . ALA A 1 473 ? -16.854 17.603 8.665 1.00 91.94 473 ALA A C 1
ATOM 3392 O O . ALA A 1 473 ? -18.028 17.719 8.318 1.00 91.94 473 ALA A O 1
ATOM 3393 N N . VAL A 1 474 ? -16.420 17.975 9.873 1.00 94.06 474 VAL A N 1
ATOM 3394 C CA . VAL A 1 474 ? -17.284 18.584 10.895 1.00 94.06 474 VAL A CA 1
ATOM 3395 C C . VAL A 1 474 ? -17.819 19.930 10.402 1.00 94.06 474 VAL A C 1
ATOM 3397 O O . VAL A 1 474 ? -19.028 20.129 10.369 1.00 94.06 474 VAL A O 1
ATOM 3400 N N . ARG A 1 475 ? -16.944 20.815 9.901 1.00 93.06 475 ARG A N 1
ATOM 3401 C CA . ARG A 1 475 ? -17.353 22.123 9.360 1.00 93.06 475 ARG A CA 1
ATOM 3402 C C . ARG A 1 475 ? -18.287 22.006 8.159 1.00 93.06 475 ARG A C 1
ATOM 3404 O O . ARG A 1 475 ? -19.182 22.833 8.014 1.00 93.06 475 ARG A O 1
ATOM 3411 N N . GLU A 1 476 ? -18.087 21.019 7.287 1.00 89.81 476 GLU A N 1
ATOM 3412 C CA . GLU A 1 476 ? -18.998 20.756 6.167 1.00 89.81 476 GLU A CA 1
ATOM 3413 C C . GLU A 1 476 ? -20.404 20.405 6.676 1.00 89.81 476 GLU A C 1
ATOM 3415 O O . GLU A 1 476 ? -21.389 20.973 6.198 1.00 89.81 476 GLU A O 1
ATOM 3420 N N . ALA A 1 477 ? -20.504 19.513 7.666 1.00 90.88 477 ALA A N 1
ATOM 3421 C CA . ALA A 1 477 ? -21.782 19.150 8.271 1.00 90.88 477 ALA A CA 1
ATOM 3422 C C . ALA A 1 477 ? -22.442 20.354 8.965 1.00 90.88 477 ALA A C 1
ATOM 3424 O O . ALA A 1 477 ? -23.612 20.631 8.705 1.00 90.88 477 ALA A O 1
ATOM 3425 N N . ASP A 1 478 ? -21.670 21.126 9.736 1.00 90.94 478 ASP A N 1
ATOM 3426 C CA . ASP A 1 478 ? -22.150 22.321 10.440 1.00 90.94 478 ASP A CA 1
ATOM 3427 C C . ASP A 1 478 ? -22.649 23.399 9.464 1.00 90.94 478 ASP A C 1
ATOM 3429 O O . ASP A 1 478 ? -23.738 23.943 9.632 1.00 90.94 478 ASP A O 1
ATOM 3433 N N . THR A 1 479 ? -21.905 23.658 8.383 1.00 90.62 479 THR A N 1
ATOM 3434 C CA . THR A 1 479 ? -22.268 24.666 7.366 1.00 90.62 479 THR A CA 1
ATOM 3435 C C . THR A 1 479 ? -23.518 24.267 6.581 1.00 90.62 479 THR A C 1
ATOM 3437 O O . THR A 1 479 ? -24.297 25.122 6.166 1.00 90.62 479 THR A O 1
ATOM 3440 N N . THR A 1 480 ? -23.711 22.968 6.347 1.00 89.50 480 THR A N 1
ATOM 3441 C CA . THR A 1 480 ? -24.861 22.447 5.592 1.00 89.50 480 THR A CA 1
ATOM 3442 C C . THR A 1 480 ? -26.082 22.168 6.466 1.00 89.50 480 THR A C 1
ATOM 3444 O O . THR A 1 480 ? -27.139 21.846 5.926 1.00 89.50 480 THR A O 1
ATOM 3447 N N . GLY A 1 481 ? -25.957 22.270 7.794 1.00 90.00 481 GLY A N 1
ATOM 3448 C CA . GLY A 1 481 ? -27.001 21.867 8.737 1.00 90.00 481 GLY A CA 1
ATOM 3449 C C . GLY A 1 481 ? -27.283 20.361 8.719 1.00 90.00 481 GLY A C 1
ATOM 3450 O O . GLY A 1 481 ? -28.368 19.933 9.110 1.00 90.00 481 GLY A O 1
ATOM 3451 N N . THR A 1 482 ? -26.341 19.548 8.230 1.00 91.75 482 THR A N 1
ATOM 3452 C CA . THR A 1 482 ? -26.506 18.091 8.174 1.00 91.75 482 THR A CA 1
ATOM 3453 C C . THR A 1 482 ? -26.279 17.507 9.571 1.00 91.75 482 THR A C 1
ATOM 3455 O O . THR A 1 482 ? -25.225 17.778 10.150 1.00 91.75 482 THR A O 1
ATOM 3458 N N . PRO A 1 483 ? -27.186 16.662 10.107 1.00 92.06 483 PRO A N 1
ATOM 3459 C CA . PRO A 1 483 ? -26.948 15.967 11.369 1.00 92.06 483 PRO A CA 1
ATOM 3460 C C . PRO A 1 483 ? -25.607 15.229 11.345 1.00 92.06 483 PRO A C 1
ATOM 3462 O O . PRO A 1 483 ? -25.297 14.526 10.380 1.00 92.06 483 PRO A O 1
ATOM 3465 N N . LEU A 1 484 ? -24.805 15.405 12.394 1.00 92.69 484 LEU A N 1
ATOM 3466 C CA . LEU A 1 484 ? -23.443 14.890 12.478 1.00 92.69 484 LEU A CA 1
ATOM 3467 C C . LEU A 1 484 ? -23.313 13.905 13.639 1.00 92.69 484 LEU A C 1
ATOM 3469 O O . LEU A 1 484 ? -23.654 14.235 14.770 1.00 92.69 484 LEU A O 1
ATOM 3473 N N . LEU A 1 485 ? -22.745 12.733 13.369 1.00 92.31 485 LEU A N 1
ATOM 3474 C CA . LEU A 1 485 ? -22.317 11.782 14.392 1.00 92.31 485 LEU A CA 1
ATOM 3475 C C . LEU A 1 485 ? -20.800 11.623 14.329 1.00 92.31 485 LEU A C 1
ATOM 3477 O O . LEU A 1 485 ? -20.260 11.170 13.321 1.00 92.31 485 LEU A O 1
ATOM 3481 N N . VAL A 1 486 ? -20.100 11.947 15.411 1.00 92.56 486 VAL A N 1
ATOM 3482 C CA . VAL A 1 486 ? -18.660 11.687 15.521 1.00 92.56 486 VAL A CA 1
ATOM 3483 C C . VAL A 1 486 ? -18.445 10.285 16.083 1.00 92.56 486 VAL A C 1
ATOM 3485 O O . VAL A 1 486 ? -18.875 9.968 17.190 1.00 92.56 486 VAL A O 1
ATOM 3488 N N . LEU A 1 487 ? -17.767 9.439 15.313 1.00 90.62 487 LEU A N 1
ATOM 3489 C CA . LEU A 1 487 ? -17.539 8.035 15.629 1.00 90.62 487 LEU A CA 1
ATOM 3490 C C . LEU A 1 487 ? -16.056 7.798 15.948 1.00 90.62 487 LEU A C 1
ATOM 3492 O O . LEU A 1 487 ? -15.196 7.950 15.087 1.00 90.62 487 LEU A O 1
ATOM 3496 N N . GLY A 1 488 ? -15.755 7.401 17.184 1.00 86.56 488 GLY A N 1
ATOM 3497 C CA . GLY A 1 488 ? -14.444 6.855 17.555 1.00 86.56 488 GLY A CA 1
ATOM 3498 C C . GLY A 1 488 ? -14.331 5.375 17.173 1.00 86.56 488 GLY A C 1
ATOM 3499 O O . GLY A 1 488 ? -14.632 4.978 16.051 1.00 86.56 488 GLY A O 1
ATOM 3500 N N . GLY A 1 489 ? -13.969 4.523 18.135 1.00 78.38 489 GLY A N 1
ATOM 3501 C CA . GLY A 1 489 ? -13.920 3.066 17.932 1.00 78.38 489 GLY A CA 1
ATOM 3502 C C . GLY A 1 489 ? -15.268 2.326 18.007 1.00 78.38 489 GLY A C 1
ATOM 3503 O O . GLY A 1 489 ? -15.280 1.105 17.926 1.00 78.38 489 GLY A O 1
ATOM 3504 N N . GLY A 1 490 ? -16.391 3.027 18.209 1.00 82.44 490 GLY A N 1
ATOM 3505 C CA . GLY A 1 490 ? -17.742 2.439 18.210 1.00 82.44 490 GLY A CA 1
ATOM 3506 C C . GLY A 1 490 ? -18.075 1.495 19.375 1.00 82.44 490 GLY A C 1
ATOM 3507 O O . GLY A 1 490 ? -19.147 0.902 19.391 1.00 82.44 490 GLY A O 1
ATOM 3508 N N . SER A 1 491 ? -17.196 1.359 20.369 1.00 85.38 491 SER A N 1
ATOM 3509 C CA . SER A 1 491 ? -17.341 0.393 21.468 1.00 85.38 491 SER A CA 1
ATOM 3510 C C . SER A 1 491 ? -18.394 0.744 22.527 1.00 85.38 491 SER A C 1
ATOM 3512 O O . SER A 1 491 ? -18.679 -0.073 23.396 1.00 85.38 491 SER A O 1
ATOM 3514 N N . ASN A 1 492 ? -18.961 1.951 22.469 1.00 87.75 492 ASN A N 1
ATOM 3515 C CA . ASN A 1 492 ? -19.900 2.484 23.462 1.00 87.75 492 ASN A CA 1
ATOM 3516 C C . ASN A 1 492 ? -21.191 3.032 22.821 1.00 87.75 492 ASN A C 1
ATOM 3518 O O . ASN A 1 492 ? -21.789 3.978 23.333 1.00 87.75 492 ASN A O 1
ATOM 3522 N N . LEU A 1 493 ? -21.573 2.503 21.653 1.00 89.19 493 LEU A N 1
ATOM 3523 C CA . LEU A 1 493 ? -22.732 2.965 20.885 1.00 89.19 493 LEU A CA 1
ATOM 3524 C C . LEU A 1 493 ? -23.849 1.925 20.841 1.00 89.19 493 LEU A C 1
ATOM 3526 O O . LEU A 1 493 ? -23.600 0.734 20.658 1.00 89.19 493 LEU A O 1
ATOM 3530 N N . VAL A 1 494 ? -25.082 2.420 20.937 1.00 90.94 494 VAL A N 1
ATOM 3531 C CA . VAL A 1 494 ? -26.320 1.686 20.661 1.00 90.94 494 VAL A CA 1
ATOM 3532 C C . VAL A 1 494 ? -27.086 2.478 19.603 1.00 90.94 494 VAL A C 1
ATOM 3534 O O . VAL A 1 494 ? -27.659 3.528 19.892 1.00 90.94 494 VAL A O 1
ATOM 3537 N N . VAL A 1 495 ? -27.034 2.015 18.355 1.00 91.56 495 VAL A N 1
ATOM 3538 C CA . VAL A 1 495 ? -27.539 2.754 17.186 1.00 91.56 495 VAL A CA 1
ATOM 3539 C C . VAL A 1 495 ? -28.858 2.161 16.722 1.00 91.56 495 VAL A C 1
ATOM 3541 O O . VAL A 1 495 ? -28.964 0.944 16.649 1.00 91.56 495 VAL A O 1
ATOM 3544 N N . SER A 1 496 ? -29.845 2.993 16.383 1.00 91.88 496 SER A N 1
ATOM 3545 C CA . SER A 1 496 ? -31.127 2.562 15.807 1.00 91.88 496 SER A CA 1
ATOM 3546 C C . SER A 1 496 ? -30.950 1.541 14.686 1.00 91.88 496 SER A C 1
ATOM 3548 O O . SER A 1 496 ? -30.018 1.658 13.891 1.00 91.88 496 SER A O 1
ATOM 3550 N N . ASP A 1 497 ? -31.867 0.580 14.578 1.00 90.06 497 ASP A N 1
ATOM 3551 C CA . ASP A 1 497 ? -31.910 -0.366 13.455 1.00 90.06 497 ASP A CA 1
ATOM 3552 C C . ASP A 1 497 ? -32.148 0.345 12.106 1.00 90.06 497 ASP A C 1
ATOM 3554 O O . ASP A 1 497 ? -31.687 -0.137 11.072 1.00 90.06 497 ASP A O 1
ATOM 3558 N N . ASP A 1 498 ? -32.775 1.528 12.123 1.00 87.69 498 ASP A N 1
ATOM 3559 C CA . ASP A 1 498 ? -32.936 2.400 10.947 1.00 87.69 498 ASP A CA 1
ATOM 3560 C C . ASP A 1 498 ? -31.651 3.181 10.602 1.00 87.69 498 ASP A C 1
ATOM 3562 O O . ASP A 1 498 ? -31.535 3.768 9.526 1.00 87.69 498 ASP A O 1
ATOM 3566 N N . GLY A 1 499 ? -30.657 3.164 11.496 1.00 89.31 499 GLY A N 1
ATOM 3567 C CA . GLY A 1 499 ? -29.358 3.797 11.305 1.00 89.31 499 GLY A CA 1
ATOM 3568 C C . GLY A 1 499 ? -29.311 5.268 11.720 1.00 89.31 499 GLY A C 1
ATOM 3569 O O . GLY A 1 499 ? -29.954 5.681 12.684 1.00 89.31 499 GLY A O 1
ATOM 3570 N N . PHE A 1 500 ? -28.495 6.056 11.015 1.00 90.19 500 PHE A N 1
ATOM 3571 C CA . PHE A 1 500 ? -28.333 7.492 11.260 1.00 90.19 500 PHE A CA 1
ATOM 3572 C C . PHE A 1 500 ? -28.540 8.287 9.966 1.00 90.19 500 PHE A C 1
ATOM 3574 O O . PHE A 1 500 ? -27.736 8.196 9.028 1.00 90.19 500 PHE A O 1
ATOM 3581 N N . ASP A 1 501 ? -29.609 9.088 9.928 1.00 88.38 501 ASP A N 1
ATOM 3582 C CA . ASP A 1 501 ? -29.960 9.958 8.799 1.00 88.38 501 ASP A CA 1
ATOM 3583 C C . ASP A 1 501 ? -29.147 11.265 8.825 1.00 88.38 501 ASP A C 1
ATOM 3585 O O . ASP A 1 501 ? -29.648 12.359 9.078 1.00 88.38 501 ASP A O 1
ATOM 3589 N N . GLY A 1 502 ? -27.840 11.131 8.603 1.00 89.44 502 GLY A N 1
ATOM 3590 C CA . GLY A 1 502 ? -26.892 12.237 8.621 1.00 89.44 502 GLY A CA 1
ATOM 3591 C C . GLY A 1 502 ? -25.502 11.835 8.134 1.00 89.44 502 GLY A C 1
ATOM 3592 O O . GLY A 1 502 ? -25.311 10.793 7.499 1.00 89.44 502 GLY A O 1
ATOM 3593 N N . THR A 1 503 ? -24.514 12.677 8.427 1.00 91.12 503 THR A N 1
ATOM 3594 C CA . THR A 1 503 ? -23.102 12.382 8.174 1.00 91.12 503 THR A CA 1
ATOM 3595 C C . THR A 1 503 ? -22.468 11.809 9.434 1.00 91.12 503 THR A C 1
ATOM 3597 O O . THR A 1 503 ? -22.506 12.417 10.495 1.00 91.12 503 THR A O 1
ATOM 3600 N N . VAL A 1 504 ? -21.845 10.646 9.321 1.00 92.56 504 VAL A N 1
ATOM 3601 C CA . VAL A 1 504 ? -21.012 10.056 10.364 1.00 92.56 504 VAL A CA 1
ATOM 3602 C C . VAL A 1 504 ? -19.558 10.348 10.030 1.00 92.56 504 VAL A C 1
ATOM 3604 O O . VAL A 1 504 ? -19.118 10.044 8.928 1.00 92.56 504 VAL A O 1
ATOM 3607 N N . VAL A 1 505 ? -18.793 10.911 10.959 1.00 93.38 505 VAL A N 1
ATOM 3608 C CA . VAL A 1 505 ? -17.348 11.123 10.812 1.00 93.38 505 VAL A CA 1
ATOM 3609 C C . VAL A 1 505 ? -16.618 10.151 11.727 1.00 93.38 505 VAL A C 1
ATOM 3611 O O . VAL A 1 505 ? -16.550 10.354 12.936 1.00 93.38 505 VAL A O 1
ATOM 3614 N N . ARG A 1 506 ? -16.062 9.085 11.147 1.00 93.50 506 ARG A N 1
ATOM 3615 C CA . ARG A 1 506 ? -15.171 8.145 11.826 1.00 93.50 506 ARG A CA 1
ATOM 3616 C C . ARG A 1 506 ? -13.785 8.757 11.977 1.00 93.50 506 ARG A C 1
ATOM 3618 O O . ARG A 1 506 ? -13.094 8.971 10.982 1.00 93.50 506 ARG A O 1
ATOM 3625 N N . ILE A 1 507 ? -13.368 8.998 13.212 1.00 94.06 507 ILE A N 1
ATOM 3626 C CA . ILE A 1 507 ? -12.035 9.494 13.547 1.00 94.06 507 ILE A CA 1
ATOM 3627 C C . ILE A 1 507 ? -11.037 8.335 13.443 1.00 94.06 507 ILE A C 1
ATOM 3629 O O . ILE A 1 507 ? -11.067 7.405 14.244 1.00 94.06 507 ILE A O 1
ATOM 3633 N N . ALA A 1 508 ? -10.145 8.409 12.458 1.00 91.00 508 ALA A N 1
ATOM 3634 C CA . ALA A 1 508 ? -9.080 7.441 12.191 1.00 91.00 508 ALA A CA 1
ATOM 3635 C C . ALA A 1 508 ? -7.691 8.107 12.175 1.00 91.00 508 ALA A C 1
ATOM 3637 O O . ALA A 1 508 ? -6.761 7.594 11.555 1.00 91.00 508 ALA A O 1
ATOM 3638 N N . SER A 1 509 ? -7.553 9.267 12.827 1.00 91.75 509 SER A N 1
ATOM 3639 C CA . SER A 1 509 ? -6.273 9.955 12.968 1.00 91.75 509 SER A CA 1
ATOM 3640 C C . SER A 1 509 ? -5.288 9.138 13.800 1.00 91.75 509 SER A C 1
ATOM 3642 O O . SER A 1 509 ? -5.599 8.712 14.908 1.00 91.75 509 SER A O 1
ATOM 3644 N N . THR A 1 510 ? -4.082 8.939 13.274 1.00 92.38 510 THR A N 1
ATOM 3645 C CA . THR A 1 510 ? -3.005 8.197 13.948 1.00 92.38 510 THR A CA 1
ATOM 3646 C C . THR A 1 510 ? -1.818 9.105 14.246 1.00 92.38 510 THR A C 1
ATOM 3648 O O . THR A 1 510 ? -1.533 10.042 13.500 1.00 92.38 510 THR A O 1
ATOM 3651 N N . GLY A 1 511 ? -1.093 8.805 15.313 1.00 89.81 511 GLY A N 1
ATOM 3652 C CA . GLY A 1 511 ? 0.094 9.515 15.755 1.00 89.81 511 GLY A CA 1
ATOM 3653 C C . GLY A 1 511 ? 0.276 9.386 17.263 1.00 89.81 511 GLY A C 1
ATOM 3654 O O . GLY A 1 511 ? -0.598 9.775 18.032 1.00 89.81 511 GLY A O 1
ATOM 3655 N N . VAL A 1 512 ? 1.444 8.900 17.682 1.00 95.06 512 VAL A N 1
ATOM 3656 C CA . VAL A 1 512 ? 1.877 8.874 19.086 1.00 95.06 512 VAL A CA 1
ATOM 3657 C C . VAL A 1 512 ? 3.294 9.430 19.149 1.00 95.06 512 VAL A C 1
ATOM 3659 O O . VAL A 1 512 ? 4.195 8.896 18.491 1.00 95.06 512 VAL A O 1
ATOM 3662 N N . ARG A 1 513 ? 3.503 10.485 19.935 1.00 94.31 513 ARG A N 1
ATOM 3663 C CA . ARG A 1 513 ? 4.820 11.085 20.184 1.00 94.31 513 ARG A CA 1
ATOM 3664 C C . ARG A 1 513 ? 5.173 10.946 21.657 1.00 94.31 513 ARG A C 1
ATOM 3666 O O . ARG A 1 513 ? 4.355 11.288 22.502 1.00 94.31 513 ARG A O 1
ATOM 3673 N N . PHE A 1 514 ? 6.381 10.457 21.920 1.00 93.69 514 PHE A N 1
ATOM 3674 C CA . PHE A 1 514 ? 6.968 10.368 23.254 1.00 93.69 514 PHE A CA 1
ATOM 3675 C C . PHE A 1 514 ? 8.002 11.477 23.418 1.00 93.69 514 PHE A C 1
ATOM 3677 O O . PHE A 1 514 ? 8.831 11.673 22.527 1.00 93.69 514 PHE A O 1
ATOM 3684 N N . ASP A 1 515 ? 7.965 12.144 24.561 1.00 93.75 515 ASP A N 1
ATOM 3685 C CA . ASP A 1 515 ? 8.984 13.077 25.032 1.00 93.75 515 ASP A CA 1
ATOM 3686 C C . ASP A 1 515 ? 9.237 12.796 26.520 1.00 93.75 515 ASP A C 1
ATOM 3688 O O . ASP A 1 515 ? 8.593 13.358 27.406 1.00 93.75 515 ASP A O 1
ATOM 3692 N N . GLY A 1 516 ? 10.093 11.805 26.792 1.00 94.00 516 GLY A N 1
ATOM 3693 C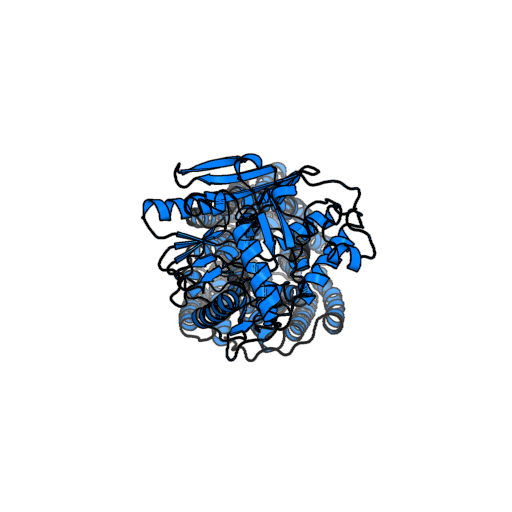 CA . GLY A 1 516 ? 10.251 11.243 28.135 1.00 94.00 516 GLY A CA 1
ATOM 3694 C C . GLY A 1 516 ? 8.938 10.647 28.652 1.00 94.00 516 GLY A C 1
ATOM 3695 O O . GLY A 1 516 ? 8.388 9.726 28.046 1.00 94.00 516 GLY A O 1
ATOM 3696 N N . THR A 1 517 ? 8.437 11.195 29.758 1.00 96.00 517 THR A N 1
ATOM 3697 C CA . THR A 1 517 ? 7.161 10.849 30.407 1.00 96.00 517 THR A CA 1
ATOM 3698 C C . THR A 1 517 ? 5.937 11.496 29.751 1.00 96.00 517 THR A C 1
ATOM 3700 O O . THR A 1 517 ? 4.803 11.148 30.087 1.00 96.00 517 THR A O 1
ATOM 3703 N N . ARG A 1 518 ? 6.135 12.418 28.799 1.00 97.31 518 ARG A N 1
ATOM 3704 C CA . ARG A 1 518 ? 5.056 13.134 28.105 1.00 97.31 518 ARG A CA 1
ATOM 3705 C C . ARG A 1 518 ? 4.650 12.446 26.822 1.00 97.31 518 ARG A C 1
ATOM 3707 O O . ARG A 1 518 ? 5.492 12.038 26.018 1.00 97.31 518 ARG A O 1
ATOM 3714 N N . LEU A 1 519 ? 3.342 12.366 26.608 1.00 96.50 519 LEU A N 1
ATOM 3715 C CA . LEU A 1 519 ? 2.759 11.788 25.409 1.00 96.50 519 LEU A CA 1
ATOM 3716 C C . LEU A 1 519 ? 1.808 12.772 24.743 1.00 96.50 519 LEU A C 1
ATOM 3718 O O . LEU A 1 519 ? 0.952 13.352 25.400 1.00 96.50 519 LEU A O 1
ATOM 3722 N N . GLU A 1 520 ? 1.913 12.894 23.422 1.00 97.75 520 GLU A N 1
ATOM 3723 C CA . GLU A 1 520 ? 0.878 13.489 22.572 1.00 97.75 520 GLU A CA 1
ATOM 3724 C C . GLU A 1 520 ? 0.325 12.401 21.652 1.00 97.75 520 GLU A C 1
ATOM 3726 O O . GLU A 1 520 ? 1.084 11.733 20.941 1.00 97.75 520 GLU A O 1
ATOM 3731 N N . VAL A 1 521 ? -0.996 12.217 21.673 1.00 97.88 521 VAL A N 1
ATOM 3732 C CA . VAL A 1 521 ? -1.665 11.098 21.004 1.00 97.88 521 VAL A CA 1
ATOM 3733 C C . VAL A 1 521 ? -2.852 11.583 20.180 1.00 97.88 521 VAL A C 1
ATOM 3735 O O . VAL A 1 521 ? -3.690 12.341 20.670 1.00 97.88 521 VAL A O 1
ATOM 3738 N N . ALA A 1 522 ? -2.941 11.138 18.927 1.00 97.81 522 ALA A N 1
ATOM 3739 C CA . ALA A 1 522 ? -4.061 11.431 18.040 1.00 97.81 522 ALA A CA 1
ATOM 3740 C C . ALA A 1 522 ? -5.357 10.739 18.498 1.00 97.81 522 ALA A C 1
ATOM 3742 O O . ALA A 1 522 ? -5.339 9.624 19.016 1.00 97.81 522 ALA A O 1
ATOM 3743 N N . ALA A 1 523 ? -6.504 11.386 18.279 1.00 96.94 523 ALA A N 1
ATOM 3744 C CA . ALA A 1 523 ? -7.803 10.907 18.753 1.00 96.94 523 ALA A CA 1
ATOM 3745 C C . ALA A 1 523 ? -8.236 9.548 18.174 1.00 96.94 523 ALA A C 1
ATOM 3747 O O . ALA A 1 523 ? -8.989 8.826 18.833 1.00 96.94 523 ALA A O 1
ATOM 3748 N N . GLY A 1 524 ? -7.796 9.195 16.964 1.00 95.88 524 GLY A N 1
ATOM 3749 C CA . GLY A 1 524 ? -8.135 7.927 16.313 1.00 95.88 524 GLY A CA 1
ATOM 3750 C C . GLY A 1 524 ? -7.251 6.745 16.711 1.00 95.88 524 GLY A C 1
ATOM 3751 O O . GLY A 1 524 ? -7.558 5.621 16.318 1.00 95.88 524 GLY A O 1
ATOM 3752 N N . GLU A 1 525 ? -6.191 6.961 17.499 1.00 96.12 525 GLU A N 1
ATOM 3753 C CA . GLU A 1 525 ? -5.329 5.874 17.968 1.00 96.12 525 GLU A CA 1
ATOM 3754 C C . GLU A 1 525 ? -6.120 4.840 18.768 1.00 96.12 525 GLU A C 1
ATOM 3756 O O . GLU A 1 525 ? -7.035 5.175 19.524 1.00 96.12 525 GLU A O 1
ATOM 3761 N N . ASN A 1 526 ? -5.768 3.564 18.615 1.00 94.38 526 ASN A N 1
ATOM 3762 C CA . ASN A 1 526 ? -6.420 2.492 19.359 1.00 94.38 526 ASN A CA 1
ATOM 3763 C C . ASN A 1 526 ? -5.982 2.539 20.831 1.00 94.38 526 ASN A C 1
ATOM 3765 O O . ASN A 1 526 ? -4.790 2.466 21.131 1.00 94.38 526 ASN A O 1
ATOM 3769 N N . TRP A 1 527 ? -6.946 2.618 21.753 1.00 95.38 527 TRP A N 1
ATOM 3770 C CA . TRP A 1 527 ? -6.652 2.761 23.180 1.00 95.38 527 TRP A CA 1
ATOM 3771 C C . TRP A 1 527 ? -5.841 1.589 23.746 1.00 95.38 527 TRP A C 1
ATOM 3773 O O . TRP A 1 527 ? -4.844 1.796 24.434 1.00 95.38 527 TRP A O 1
ATOM 3783 N N . SER A 1 528 ? -6.233 0.351 23.435 1.00 92.50 528 SER A N 1
ATOM 3784 C CA . SER A 1 528 ? -5.536 -0.837 23.944 1.00 92.50 528 SER A CA 1
ATOM 3785 C C . SER A 1 528 ? -4.101 -0.923 23.412 1.00 92.50 528 SER A C 1
ATOM 3787 O O . SER A 1 528 ? -3.187 -1.230 24.174 1.00 92.50 528 SER A O 1
ATOM 3789 N N . ALA A 1 529 ? -3.881 -0.567 22.143 1.00 92.56 529 ALA A N 1
ATOM 3790 C CA . ALA A 1 529 ? -2.539 -0.507 21.565 1.00 92.56 529 ALA A CA 1
ATOM 3791 C C . ALA A 1 529 ? -1.665 0.585 22.211 1.00 92.56 529 ALA A C 1
ATOM 3793 O O . ALA A 1 529 ? -0.468 0.373 22.413 1.00 92.56 529 ALA A O 1
ATOM 3794 N N . LEU A 1 530 ? -2.250 1.738 22.566 1.00 97.31 530 LEU A N 1
ATOM 3795 C CA . LEU A 1 530 ? -1.545 2.787 23.307 1.00 97.31 530 LEU A CA 1
ATOM 3796 C C . LEU A 1 530 ? -1.098 2.284 24.684 1.00 97.31 530 LEU A C 1
ATOM 3798 O O . LEU A 1 530 ? 0.069 2.465 25.029 1.00 97.31 530 LEU A O 1
ATOM 3802 N N . VAL A 1 531 ? -1.994 1.643 25.446 1.00 97.44 531 VAL A N 1
ATOM 3803 C CA . VAL A 1 531 ? -1.664 1.092 26.772 1.00 97.44 531 VAL A CA 1
ATOM 3804 C C . VAL A 1 531 ? -0.508 0.098 26.665 1.00 97.44 531 VAL A C 1
ATOM 3806 O O . VAL A 1 531 ? 0.460 0.210 27.410 1.00 97.44 531 VAL A O 1
ATOM 3809 N N . ASP A 1 532 ? -0.545 -0.817 25.694 1.00 94.81 532 ASP A N 1
ATOM 3810 C CA . ASP A 1 532 ? 0.535 -1.790 25.485 1.00 94.81 532 ASP A CA 1
ATOM 3811 C C . ASP A 1 532 ? 1.873 -1.116 25.155 1.00 94.81 532 ASP A C 1
ATOM 3813 O O . ASP A 1 532 ? 2.921 -1.514 25.669 1.00 94.81 532 ASP A O 1
ATOM 3817 N N . ARG A 1 533 ? 1.849 -0.056 24.339 1.00 96.31 533 ARG A N 1
ATOM 3818 C CA . ARG A 1 533 ? 3.046 0.721 23.997 1.00 96.31 533 ARG A CA 1
ATOM 3819 C C . ARG A 1 533 ? 3.613 1.479 25.199 1.00 96.31 533 ARG A C 1
ATOM 3821 O O . ARG A 1 533 ? 4.830 1.555 25.339 1.00 96.31 533 ARG A O 1
ATOM 3828 N N . VAL A 1 534 ? 2.748 2.024 26.049 1.00 96.94 534 VAL A N 1
ATOM 3829 C CA . VAL A 1 534 ? 3.117 2.722 27.288 1.00 96.94 534 VAL A CA 1
ATOM 3830 C C . VAL A 1 534 ? 3.741 1.762 28.303 1.00 96.94 534 VAL A C 1
ATOM 3832 O O . VAL A 1 534 ? 4.822 2.036 28.822 1.00 96.94 534 VAL A O 1
ATOM 3835 N N . VAL A 1 535 ? 3.128 0.593 28.502 1.00 96.62 535 VAL A N 1
ATOM 3836 C CA . VAL A 1 535 ? 3.651 -0.467 29.376 1.00 96.62 535 VAL A CA 1
ATOM 3837 C C . VAL A 1 535 ? 5.009 -0.965 28.876 1.00 96.62 535 VAL A C 1
ATOM 3839 O O . VAL A 1 535 ? 5.935 -1.126 29.668 1.00 96.62 535 VAL A O 1
ATOM 3842 N N . ALA A 1 536 ? 5.170 -1.148 27.561 1.00 95.44 536 ALA A N 1
ATOM 3843 C CA . ALA A 1 536 ? 6.447 -1.535 26.959 1.00 95.44 536 ALA A CA 1
ATOM 3844 C C . ALA A 1 536 ? 7.540 -0.461 27.106 1.00 95.44 536 ALA A C 1
ATOM 3846 O O . ALA A 1 536 ? 8.723 -0.797 27.142 1.00 95.44 536 ALA A O 1
ATOM 3847 N N . ALA A 1 537 ? 7.155 0.815 27.204 1.00 94.69 537 ALA A N 1
ATOM 3848 C CA . ALA A 1 537 ? 8.062 1.921 27.501 1.00 94.69 537 ALA A CA 1
ATOM 3849 C C . ALA A 1 537 ? 8.403 2.039 29.001 1.00 94.69 537 ALA A C 1
ATOM 3851 O O . ALA A 1 537 ? 9.214 2.886 29.362 1.00 94.69 537 ALA A O 1
ATOM 3852 N N . GLY A 1 538 ? 7.811 1.206 29.867 1.00 96.25 538 GLY A N 1
ATOM 3853 C CA . GLY A 1 538 ? 8.049 1.221 31.313 1.00 96.25 538 GLY A CA 1
ATOM 3854 C C . GLY A 1 538 ? 7.370 2.374 32.059 1.00 96.25 538 GLY A C 1
ATOM 3855 O O . GLY A 1 538 ? 7.726 2.629 33.206 1.00 96.25 538 GLY A O 1
ATOM 3856 N N . LEU A 1 539 ? 6.411 3.059 31.427 1.00 97.81 539 LEU A N 1
ATOM 3857 C CA . LEU A 1 539 ? 5.739 4.236 31.981 1.00 97.81 539 LEU A CA 1
ATOM 3858 C C . LEU A 1 539 ? 4.398 3.858 32.620 1.00 97.81 539 LEU A C 1
ATOM 3860 O O . LEU A 1 539 ? 3.549 3.247 31.972 1.00 97.81 539 LEU A O 1
ATOM 3864 N N . ALA A 1 540 ? 4.199 4.251 33.874 1.00 97.44 540 ALA A N 1
ATOM 3865 C CA . ALA A 1 540 ? 3.013 3.965 34.671 1.00 97.44 540 ALA A CA 1
ATOM 3866 C C . ALA A 1 540 ? 1.949 5.066 34.582 1.00 97.44 540 ALA A C 1
ATOM 3868 O O . ALA A 1 540 ? 2.253 6.243 34.402 1.00 97.44 540 ALA A O 1
ATOM 3869 N N . GLY A 1 541 ? 0.686 4.677 34.756 1.00 96.31 541 GLY A N 1
ATOM 3870 C CA . GLY A 1 541 ? -0.453 5.585 34.902 1.00 96.31 541 GLY A CA 1
ATOM 3871 C C . GLY A 1 541 ? -1.729 5.133 34.188 1.00 96.31 541 GLY A C 1
ATOM 3872 O O . GLY A 1 541 ? -2.808 5.609 34.530 1.00 96.31 541 GLY A O 1
ATOM 3873 N N . ILE A 1 542 ? -1.633 4.208 33.225 1.00 97.81 542 ILE A N 1
ATOM 3874 C CA . ILE A 1 542 ? -2.788 3.718 32.442 1.00 97.81 542 ILE A CA 1
ATOM 3875 C C . ILE A 1 542 ? -2.829 2.192 32.271 1.00 97.81 542 ILE A C 1
ATOM 3877 O O . ILE A 1 542 ? -3.692 1.664 31.570 1.00 97.81 542 ILE A O 1
ATOM 3881 N N . GLU A 1 543 ? -1.921 1.448 32.898 1.00 97.31 543 GLU A N 1
ATOM 3882 C CA . GLU A 1 543 ? -1.828 -0.011 32.792 1.00 97.31 543 GLU A CA 1
ATOM 3883 C C . GLU A 1 543 ? -3.083 -0.739 33.301 1.00 97.31 543 GLU A C 1
ATOM 3885 O O . GLU A 1 543 ? -3.455 -1.781 32.757 1.00 97.31 543 GLU A O 1
ATOM 3890 N N . CYS A 1 544 ? -3.806 -0.173 34.277 1.00 96.44 544 CYS A N 1
ATOM 3891 C CA . CYS A 1 544 ? -5.075 -0.731 34.755 1.00 96.44 544 CYS A CA 1
ATOM 3892 C C . CYS A 1 544 ? -6.265 -0.415 33.832 1.00 96.44 544 CYS A C 1
ATOM 3894 O O . CYS A 1 544 ? -7.379 -0.898 34.055 1.00 96.44 544 CYS A O 1
ATOM 3896 N N . LEU A 1 545 ? -6.029 0.347 32.762 1.00 96.50 545 LEU A N 1
ATOM 3897 C CA . LEU A 1 545 ? -6.984 0.631 31.690 1.00 96.50 545 LEU A CA 1
ATOM 3898 C C . LEU A 1 545 ? -6.792 -0.295 30.476 1.00 96.50 545 LEU A C 1
ATOM 3900 O O . LEU A 1 545 ? -7.429 -0.092 29.437 1.00 96.50 545 LEU A O 1
ATOM 3904 N N . ALA A 1 546 ? -5.937 -1.317 30.597 1.00 95.31 546 ALA A N 1
ATOM 3905 C CA . ALA A 1 546 ? -5.682 -2.304 29.556 1.00 95.31 546 ALA A CA 1
ATOM 3906 C C . ALA A 1 546 ? -6.953 -3.052 29.124 1.00 95.31 546 ALA A C 1
ATOM 3908 O O . ALA A 1 546 ? -7.816 -3.393 29.937 1.00 95.31 546 ALA A O 1
ATOM 3909 N N . GLY A 1 547 ? -7.064 -3.327 27.821 1.00 89.12 547 GLY A N 1
ATOM 3910 C CA . GLY A 1 547 ? -8.176 -4.081 27.234 1.00 89.12 547 GLY A CA 1
ATOM 3911 C C . GLY A 1 547 ? -9.505 -3.329 27.172 1.00 89.12 547 GLY A C 1
ATOM 3912 O O . GLY A 1 547 ? -10.536 -3.950 26.911 1.00 89.12 547 GLY A O 1
ATOM 3913 N N . ILE A 1 548 ? -9.518 -2.017 27.438 1.00 91.81 548 ILE A N 1
ATOM 3914 C CA . ILE A 1 548 ? -10.665 -1.169 27.108 1.00 91.81 548 ILE A CA 1
ATOM 3915 C C . ILE A 1 548 ? -10.687 -0.968 25.581 1.00 91.81 548 ILE A C 1
ATOM 3917 O O . ILE A 1 548 ? -9.695 -0.503 25.010 1.00 91.81 548 ILE A O 1
ATOM 3921 N N . PRO A 1 549 ? -11.787 -1.324 24.896 1.00 88.25 549 PRO A N 1
ATOM 3922 C CA . PRO A 1 549 ? -11.906 -1.115 23.462 1.00 88.25 549 PRO A CA 1
ATOM 3923 C C . PRO A 1 549 ? -12.227 0.346 23.145 1.00 88.25 549 PRO A C 1
ATOM 3925 O O . PRO A 1 549 ? -12.882 1.037 23.926 1.00 88.25 549 PRO A O 1
ATOM 3928 N N . GLY A 1 550 ? -11.852 0.797 21.952 1.00 90.06 550 GLY A N 1
ATOM 3929 C CA . GLY A 1 550 ? -12.182 2.132 21.463 1.00 90.06 550 GLY A CA 1
ATOM 3930 C C . GLY A 1 550 ? -10.954 2.933 21.054 1.00 90.06 550 GLY A C 1
ATOM 3931 O O . GLY A 1 550 ? -9.844 2.403 20.950 1.00 90.06 550 GLY A O 1
ATOM 3932 N N . SER A 1 551 ? -11.179 4.218 20.797 1.00 95.12 551 SER A N 1
ATOM 3933 C CA . SER A 1 551 ? -10.141 5.155 20.386 1.00 95.12 551 SER A CA 1
ATOM 3934 C C . SER A 1 551 ? -9.729 6.072 21.536 1.00 95.12 551 SER A C 1
ATOM 3936 O O . SER A 1 551 ? -10.509 6.335 22.453 1.00 95.12 551 SER A O 1
ATOM 3938 N N . VAL A 1 552 ? -8.504 6.584 21.473 1.00 96.81 552 VAL A N 1
ATOM 3939 C CA . VAL A 1 552 ? -7.931 7.465 22.493 1.00 96.81 552 VAL A CA 1
ATOM 3940 C C . VAL A 1 552 ? -8.753 8.742 22.668 1.00 96.81 552 VAL A C 1
ATOM 3942 O O . VAL A 1 552 ? -9.023 9.145 23.790 1.00 96.81 552 VAL A O 1
ATOM 3945 N N . GLY A 1 553 ? -9.236 9.351 21.586 1.00 95.94 553 GLY A N 1
ATOM 3946 C CA . GLY A 1 553 ? -10.038 10.576 21.653 1.00 95.94 553 GLY A CA 1
ATOM 3947 C C . GLY A 1 553 ? -11.407 10.396 22.311 1.00 95.94 553 GLY A C 1
ATOM 3948 O O . GLY A 1 553 ? -12.010 11.375 22.737 1.00 95.94 553 GLY A O 1
ATOM 3949 N N . ALA A 1 554 ? -11.894 9.157 22.436 1.00 94.00 554 ALA A N 1
ATOM 3950 C CA . ALA A 1 554 ? -13.133 8.871 23.149 1.00 94.00 554 ALA A CA 1
ATOM 3951 C C . ALA A 1 554 ? -12.936 8.825 24.674 1.00 94.00 554 ALA A C 1
ATOM 3953 O O . ALA A 1 554 ? -13.911 8.951 25.416 1.00 94.00 554 ALA A O 1
ATOM 3954 N N . THR A 1 555 ? -11.703 8.655 25.168 1.00 95.81 555 THR A N 1
ATOM 3955 C CA . THR A 1 555 ? -11.474 8.450 26.603 1.00 95.81 555 THR A CA 1
ATOM 3956 C C . THR A 1 555 ? -11.725 9.678 27.475 1.00 95.81 555 THR A C 1
ATOM 3958 O O . THR A 1 555 ? -12.346 9.502 28.529 1.00 95.81 555 THR A O 1
ATOM 3961 N N . PRO A 1 556 ? -11.383 10.919 27.066 1.00 96.38 556 PRO A N 1
ATOM 3962 C CA . PRO A 1 556 ? -11.722 12.104 27.848 1.00 96.38 556 PRO A CA 1
ATOM 3963 C C . PRO A 1 556 ? -13.231 12.345 27.902 1.00 96.38 556 PRO A C 1
ATOM 3965 O O . PRO A 1 556 ? -13.724 12.877 28.891 1.00 96.38 556 PRO A O 1
ATOM 3968 N N . VAL A 1 557 ? -13.989 11.916 26.882 1.00 94.38 557 VAL A N 1
ATOM 3969 C CA . VAL A 1 557 ? -15.422 12.231 26.767 1.00 94.38 557 VAL A CA 1
ATOM 3970 C C . VAL A 1 557 ? -16.183 11.811 28.013 1.00 94.38 557 VAL A C 1
ATOM 3972 O O . VAL A 1 557 ? -16.912 12.607 28.594 1.00 94.38 557 VAL A O 1
ATOM 3975 N N . GLN A 1 558 ? -15.972 10.589 28.483 1.00 90.75 558 GLN A N 1
ATOM 3976 C CA . GLN A 1 558 ? -16.626 10.101 29.692 1.00 90.75 558 GLN A CA 1
ATOM 3977 C C . GLN A 1 558 ? -15.660 9.941 30.863 1.00 90.75 558 GLN A C 1
ATOM 3979 O O . GLN A 1 558 ? -16.029 9.263 31.808 1.00 90.75 558 GLN A O 1
ATOM 3984 N N . ASN A 1 559 ? -14.447 10.502 30.817 1.00 94.75 559 ASN A N 1
ATOM 3985 C CA . ASN A 1 559 ? -13.390 10.176 31.781 1.00 94.75 559 ASN A CA 1
ATOM 3986 C C . ASN A 1 559 ? -13.285 8.648 31.991 1.00 94.75 559 ASN A C 1
ATOM 3988 O O . ASN A 1 559 ? -13.648 8.094 33.036 1.00 94.75 559 ASN A O 1
ATOM 3992 N N . VAL A 1 560 ? -12.913 7.943 30.919 1.00 93.69 560 VAL A N 1
ATOM 3993 C CA . VAL A 1 560 ? -12.830 6.479 30.916 1.00 93.69 560 VAL A CA 1
ATOM 3994 C C . VAL A 1 560 ? -11.931 6.012 32.055 1.00 93.69 560 VAL A C 1
ATOM 3996 O O . VAL A 1 560 ? -10.814 6.489 32.232 1.00 93.69 560 VAL A O 1
ATOM 3999 N N . GLY A 1 561 ? -12.427 5.045 32.819 1.00 91.81 561 GLY A N 1
ATOM 4000 C CA . GLY A 1 561 ? -11.714 4.530 33.975 1.00 91.81 561 GLY A CA 1
ATOM 4001 C C . GLY A 1 561 ? -12.131 3.117 34.329 1.00 91.81 561 GLY A C 1
ATOM 4002 O O . GLY A 1 561 ? -13.299 2.743 34.196 1.00 91.81 561 GLY A O 1
ATOM 4003 N N . ALA A 1 562 ? -11.180 2.320 34.787 1.00 90.19 562 ALA A N 1
ATOM 4004 C CA . ALA A 1 562 ? -11.392 0.952 35.221 1.00 90.19 562 ALA A CA 1
ATOM 4005 C C . ALA A 1 562 ? -10.329 0.572 36.253 1.00 90.19 562 ALA A C 1
ATOM 4007 O O . ALA A 1 562 ? -9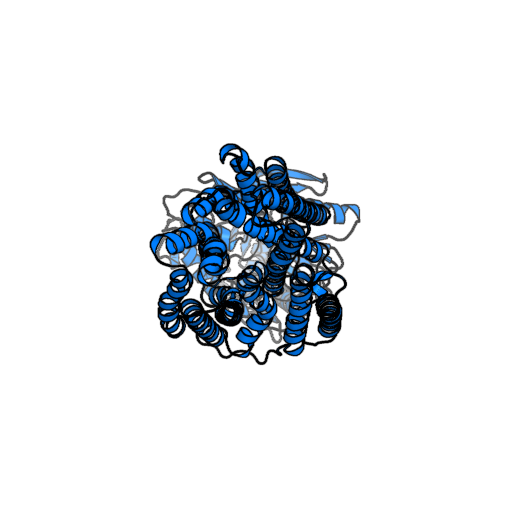.235 1.125 36.264 1.00 90.19 562 ALA A O 1
ATOM 4008 N N . TYR A 1 563 ? -10.670 -0.374 37.132 1.00 92.31 563 TYR A N 1
ATOM 4009 C CA . TYR A 1 563 ? -9.727 -0.957 38.094 1.00 92.31 563 TYR A CA 1
ATOM 4010 C C . TYR A 1 563 ? -8.922 0.080 38.901 1.00 92.31 563 TYR A C 1
ATOM 4012 O O . TYR A 1 563 ? -7.768 -0.148 39.250 1.00 92.31 563 TYR A O 1
ATOM 4020 N N . GLY A 1 564 ? -9.562 1.200 39.260 1.00 89.50 564 GLY A N 1
ATOM 4021 C CA . GLY A 1 564 ? -8.982 2.221 40.135 1.00 89.50 564 GLY A CA 1
ATOM 4022 C C . GLY A 1 564 ? -8.092 3.256 39.441 1.00 89.50 564 GLY A C 1
ATOM 4023 O O . GLY A 1 564 ? -7.509 4.081 40.136 1.00 89.50 564 GLY A O 1
ATOM 4024 N N . GLN A 1 565 ? -8.007 3.237 38.111 1.00 94.56 565 GLN A N 1
ATOM 4025 C CA . GLN A 1 565 ? -7.418 4.314 37.314 1.00 94.56 565 GLN A CA 1
ATOM 4026 C C . GLN A 1 565 ? -8.500 4.989 36.472 1.00 94.56 565 GLN A C 1
ATOM 4028 O O . GLN A 1 565 ? -9.475 4.346 36.064 1.00 94.56 565 GLN A O 1
ATOM 4033 N N . GLU A 1 566 ? -8.315 6.273 36.201 1.00 95.31 566 GLU A N 1
ATOM 4034 C CA . GLU A 1 566 ? -9.107 7.049 35.248 1.00 95.31 566 GLU A CA 1
ATOM 4035 C C . GLU A 1 566 ? -8.162 7.856 34.357 1.00 95.31 566 GLU A C 1
ATOM 4037 O O . GLU A 1 566 ? -7.072 8.226 34.785 1.00 95.31 566 GLU A O 1
ATOM 4042 N N . VAL A 1 567 ? -8.549 8.150 33.115 1.00 96.62 567 VAL A N 1
ATOM 4043 C CA . VAL A 1 567 ? -7.675 8.930 32.219 1.00 96.62 567 VAL A CA 1
ATOM 4044 C C . VAL A 1 567 ? -7.390 10.336 32.744 1.00 96.62 567 VAL A C 1
ATOM 4046 O O . VAL A 1 567 ? -6.319 10.875 32.478 1.00 96.62 567 VAL A O 1
ATOM 4049 N N . ALA A 1 568 ? -8.301 10.914 33.531 1.00 96.62 568 ALA A N 1
ATOM 4050 C CA . ALA A 1 568 ? -8.078 12.193 34.198 1.00 96.62 568 ALA A CA 1
ATOM 4051 C C . ALA A 1 568 ? -6.885 12.185 35.173 1.00 96.62 568 ALA A C 1
ATOM 4053 O O . ALA A 1 568 ? -6.355 13.256 35.449 1.00 96.62 568 ALA A O 1
ATOM 4054 N N . ASP A 1 569 ? -6.431 11.015 35.651 1.00 96.06 569 ASP A N 1
ATOM 4055 C CA . ASP A 1 569 ? -5.257 10.907 36.531 1.00 96.06 569 ASP A CA 1
ATOM 4056 C C . ASP A 1 569 ? -3.949 11.300 35.808 1.00 96.06 569 ASP A C 1
ATOM 4058 O O . ASP A 1 569 ? -2.980 11.676 36.464 1.00 96.06 569 ASP A O 1
ATOM 4062 N N . VAL A 1 570 ? -3.911 11.204 34.471 1.00 97.31 570 VAL A N 1
ATOM 4063 C CA . VAL A 1 570 ? -2.695 11.413 33.658 1.00 97.31 570 VAL A CA 1
ATOM 4064 C C . VAL A 1 570 ? -2.850 12.460 32.557 1.00 97.31 570 VAL A C 1
ATOM 4066 O O . VAL A 1 570 ? -1.856 12.900 31.982 1.00 97.31 570 VAL A O 1
ATOM 4069 N N . LEU A 1 571 ? -4.079 12.850 32.207 1.00 97.69 571 LEU A N 1
ATOM 4070 C CA . LEU A 1 571 ? -4.321 13.866 31.184 1.00 97.69 571 LEU A CA 1
ATOM 4071 C C . LEU A 1 571 ? -3.828 15.233 31.662 1.00 97.69 571 LEU A C 1
ATOM 4073 O O . LEU A 1 571 ? -4.194 15.698 32.737 1.00 97.69 571 LEU A O 1
ATOM 4077 N N . THR A 1 572 ? -3.049 15.905 30.819 1.00 98.06 572 THR A N 1
ATOM 4078 C CA . THR A 1 572 ? -2.604 17.284 31.050 1.00 98.06 572 THR A CA 1
ATOM 4079 C C . THR A 1 572 ? -3.394 18.269 30.205 1.00 98.06 572 THR A C 1
ATOM 4081 O O . THR A 1 572 ? -3.832 19.301 30.712 1.00 98.06 572 THR A O 1
ATOM 4084 N N . GLU A 1 573 ? -3.629 17.940 28.933 1.00 98.12 573 GLU A N 1
ATOM 4085 C CA . GLU A 1 573 ? -4.350 18.791 27.986 1.00 98.12 573 GLU A CA 1
ATOM 4086 C C . GLU A 1 573 ? -5.173 17.955 26.992 1.00 98.12 573 GLU A C 1
ATOM 4088 O O . GLU A 1 573 ? -4.795 16.843 26.610 1.00 98.12 573 GLU A O 1
ATOM 4093 N N . VAL A 1 574 ? -6.280 18.517 26.511 1.00 98.31 574 VAL A N 1
ATOM 4094 C CA . VAL A 1 574 ? -7.085 17.971 25.413 1.00 98.31 574 VAL A CA 1
ATOM 4095 C C . VAL A 1 574 ? -7.142 18.997 24.288 1.00 98.31 574 VAL A C 1
ATOM 4097 O O . VAL A 1 574 ? -7.592 20.124 24.483 1.00 98.31 574 VAL A O 1
ATOM 4100 N N . VAL A 1 575 ? -6.697 18.605 23.096 1.00 98.19 575 VAL A N 1
ATOM 4101 C CA . VAL A 1 575 ? -6.804 19.431 21.889 1.00 98.19 575 VAL A CA 1
ATOM 4102 C C . VAL A 1 575 ? -8.114 19.076 21.202 1.00 98.19 575 VAL A C 1
ATOM 4104 O O . VAL A 1 575 ? -8.311 17.927 20.798 1.00 98.19 575 VAL A O 1
ATOM 4107 N N . ALA A 1 576 ? -9.011 20.046 21.066 1.00 97.69 576 ALA A N 1
ATOM 4108 C CA . ALA A 1 576 ? -10.351 19.840 20.533 1.00 97.69 576 ALA A CA 1
ATOM 4109 C C . ALA A 1 576 ? -10.735 20.931 19.528 1.00 97.69 576 ALA A C 1
ATOM 4111 O O . ALA A 1 576 ? -10.278 22.067 19.613 1.00 97.69 576 ALA A O 1
ATOM 4112 N N . LEU A 1 577 ? -11.599 20.587 18.578 1.00 97.38 577 LEU A N 1
ATOM 4113 C CA . LEU A 1 577 ? -12.341 21.561 17.786 1.00 97.38 577 LEU A CA 1
ATOM 4114 C C . LEU A 1 577 ? -13.532 22.054 18.615 1.00 97.38 577 LEU A C 1
ATOM 4116 O O . LEU A 1 577 ? -14.362 21.240 19.028 1.00 97.38 577 LEU A O 1
ATOM 4120 N N . ASP A 1 578 ? -13.618 23.368 18.819 1.00 96.38 578 ASP A N 1
ATOM 4121 C CA . ASP A 1 578 ? -14.843 24.035 19.259 1.00 96.38 578 ASP A CA 1
ATOM 4122 C C . ASP A 1 578 ? -15.725 24.274 18.030 1.00 96.38 578 ASP A C 1
ATOM 4124 O O . ASP A 1 578 ? -15.375 25.061 17.149 1.00 96.38 578 ASP A O 1
ATOM 4128 N N . ARG A 1 579 ? -16.858 23.579 17.934 1.00 94.75 579 ARG A N 1
ATOM 4129 C CA . ARG A 1 579 ? -17.821 23.745 16.835 1.00 94.75 579 ARG A CA 1
ATOM 4130 C C . ARG A 1 579 ? -18.595 25.057 16.930 1.00 94.75 579 ARG A C 1
ATOM 4132 O O . ARG A 1 579 ? -19.049 25.541 15.900 1.00 94.75 579 ARG A O 1
ATOM 4139 N N . ALA A 1 580 ? -18.724 25.646 18.122 1.00 91.19 580 ALA A N 1
ATOM 4140 C CA . ALA A 1 580 ? -19.409 26.926 18.289 1.00 91.19 580 ALA A CA 1
ATOM 4141 C C . ALA A 1 580 ? -18.561 28.084 17.739 1.00 91.19 580 ALA A C 1
ATOM 4143 O O . ALA A 1 580 ? -19.063 28.911 16.981 1.00 91.19 580 ALA A O 1
ATOM 4144 N N . ASP A 1 581 ? -17.264 28.092 18.061 1.00 89.69 581 ASP A N 1
ATOM 4145 C CA . ASP A 1 581 ? -16.327 29.138 17.622 1.00 89.69 581 ASP A CA 1
ATOM 4146 C C . ASP A 1 581 ? -15.614 28.787 16.300 1.00 89.69 581 ASP A C 1
ATOM 4148 O O . ASP A 1 581 ? -14.968 29.624 15.667 1.00 89.69 581 ASP A O 1
ATOM 4152 N N . GLY A 1 582 ? -15.699 27.525 15.873 1.00 85.62 582 GLY A N 1
ATOM 4153 C CA . GLY A 1 582 ? -15.064 26.983 14.673 1.00 85.62 582 GLY A CA 1
ATOM 4154 C C . GLY A 1 582 ? -13.545 26.795 14.779 1.00 85.62 582 GLY A C 1
ATOM 4155 O O . GLY A 1 582 ? -12.927 26.376 13.796 1.00 85.62 582 GLY A O 1
ATOM 4156 N N . GLY A 1 583 ? -12.926 27.108 15.920 1.00 92.56 583 GLY A N 1
ATOM 4157 C CA . GLY A 1 583 ? -11.477 27.074 16.150 1.00 92.56 583 GLY A CA 1
ATOM 4158 C C . GLY A 1 583 ? -10.979 25.804 16.845 1.00 92.56 583 GLY A C 1
ATOM 4159 O O . GLY A 1 583 ? -11.726 25.121 17.539 1.00 92.56 583 GLY A O 1
ATOM 4160 N N . ILE A 1 584 ? -9.690 25.491 16.678 1.00 97.38 584 ILE A N 1
ATOM 4161 C CA . ILE A 1 584 ? -9.019 24.459 17.483 1.00 97.38 584 ILE A CA 1
ATOM 4162 C C . ILE A 1 584 ? -8.534 25.111 18.776 1.00 97.38 584 ILE A C 1
ATOM 4164 O O . ILE A 1 584 ? -7.831 26.120 18.731 1.00 97.38 584 ILE A O 1
ATOM 4168 N N . VAL A 1 585 ? -8.880 24.510 19.909 1.00 97.31 585 VAL A N 1
ATOM 4169 C CA . VAL A 1 585 ? -8.474 24.944 21.245 1.00 97.31 585 VAL A CA 1
ATOM 4170 C C . VAL A 1 585 ? -7.687 23.843 21.951 1.00 97.31 585 VAL A C 1
ATOM 4172 O O . VAL A 1 585 ? -7.871 22.654 21.684 1.00 97.31 585 VAL A O 1
ATOM 4175 N N . THR A 1 586 ? -6.824 24.245 22.880 1.00 98.06 586 THR A N 1
ATOM 4176 C CA . THR A 1 586 ? -6.137 23.340 23.807 1.00 98.06 586 THR A CA 1
ATOM 4177 C C . THR A 1 586 ? -6.675 23.617 25.200 1.00 98.06 586 THR A C 1
ATOM 4179 O O . THR A 1 586 ? -6.462 24.703 25.731 1.00 98.06 586 THR A O 1
ATOM 4182 N N . LEU A 1 587 ? -7.393 22.653 25.769 1.00 97.50 587 LEU A N 1
ATOM 4183 C CA . LEU A 1 587 ? -8.006 22.751 27.089 1.00 97.50 587 LEU A CA 1
ATOM 4184 C C . LEU A 1 587 ? -7.108 22.052 28.116 1.00 97.50 587 LEU A C 1
ATOM 4186 O O . LEU A 1 587 ? -6.894 20.843 27.990 1.00 97.50 587 LEU A O 1
ATOM 4190 N N . PRO A 1 588 ? -6.603 22.751 29.144 1.00 97.81 588 PRO A N 1
ATOM 4191 C CA . PRO A 1 588 ? -5.977 22.106 30.292 1.00 97.81 588 PRO A CA 1
ATOM 4192 C C . PRO A 1 588 ? -6.947 21.131 30.975 1.00 97.81 588 PRO A C 1
ATOM 4194 O O . PRO A 1 588 ? -8.160 21.356 30.996 1.00 97.81 588 PRO A O 1
ATOM 4197 N N . ALA A 1 589 ? -6.435 20.069 31.598 1.00 95.75 589 ALA A N 1
ATOM 4198 C CA . ALA A 1 589 ? -7.264 19.062 32.269 1.00 95.75 589 ALA A CA 1
ATOM 4199 C C . ALA A 1 589 ? -8.202 19.657 33.338 1.00 95.75 589 ALA A C 1
ATOM 4201 O O . ALA A 1 589 ? -9.347 19.222 33.468 1.00 95.75 589 ALA A O 1
ATOM 4202 N N . ALA A 1 590 ? -7.762 20.710 34.038 1.00 94.25 590 ALA A N 1
ATOM 4203 C CA . ALA A 1 590 ? -8.574 21.442 35.012 1.00 94.25 590 ALA A CA 1
ATOM 4204 C C . ALA A 1 590 ? -9.822 22.110 34.395 1.00 94.25 590 ALA A C 1
ATOM 4206 O O . ALA A 1 590 ? -10.837 22.262 35.070 1.00 94.25 590 ALA A O 1
ATOM 4207 N N . GLU A 1 591 ? -9.780 22.466 33.109 1.00 95.75 591 GLU A N 1
ATOM 4208 C CA . GLU A 1 591 ? -10.898 23.079 32.375 1.00 95.75 591 GLU A CA 1
ATOM 4209 C C . GLU A 1 591 ? -11.809 22.044 31.690 1.00 95.75 591 GLU A C 1
ATOM 4211 O O . GLU A 1 591 ? -12.881 22.385 31.183 1.00 95.75 591 GLU A O 1
ATOM 4216 N N . CYS A 1 592 ? -11.407 20.768 31.684 1.00 95.38 592 CYS A N 1
ATOM 4217 C CA . CYS A 1 592 ? -12.170 19.675 31.079 1.00 95.38 592 CYS A CA 1
ATOM 4218 C C . CYS A 1 592 ? -13.308 19.159 31.979 1.00 95.38 592 CYS A C 1
ATOM 4220 O O . CYS A 1 592 ? -14.139 18.377 31.515 1.00 95.38 592 CYS A O 1
ATOM 4222 N N . GLY A 1 593 ? -13.366 19.580 33.250 1.00 94.56 593 GLY A N 1
ATOM 4223 C CA . GLY A 1 593 ? -14.463 19.259 34.171 1.00 94.56 593 GLY A CA 1
ATOM 4224 C C . GLY A 1 593 ? -14.629 17.762 34.454 1.00 94.56 593 GLY A C 1
ATOM 4225 O O . GLY A 1 593 ? -15.757 17.271 34.509 1.00 94.56 593 GLY A O 1
ATOM 4226 N N . PHE A 1 594 ? -13.525 17.016 34.563 1.00 95.31 594 PHE A N 1
ATOM 4227 C CA . PHE A 1 594 ? -13.570 15.573 34.794 1.00 95.31 594 PHE A CA 1
ATOM 4228 C C . PHE A 1 594 ? -14.203 15.223 36.147 1.00 95.31 594 PHE A C 1
ATOM 4230 O O . PHE A 1 594 ? -13.838 15.763 37.189 1.00 95.31 594 PHE A O 1
ATOM 4237 N N . ALA A 1 595 ? -15.131 14.270 36.118 1.00 90.00 595 ALA A N 1
ATOM 4238 C CA . ALA A 1 595 ? -15.711 13.624 37.289 1.00 90.00 595 ALA A CA 1
ATOM 4239 C C . ALA A 1 595 ? -16.019 12.153 36.957 1.00 90.00 595 ALA A C 1
ATOM 4241 O O . ALA A 1 595 ? -15.732 11.678 35.852 1.00 90.00 595 ALA A O 1
ATOM 4242 N N . TYR A 1 596 ? -16.607 11.404 37.896 1.00 86.00 596 TYR A N 1
ATOM 4243 C CA . TYR A 1 596 ? -16.934 9.995 37.663 1.00 86.00 596 TYR A CA 1
ATOM 4244 C C . TYR A 1 596 ? -17.863 9.842 36.453 1.00 86.00 596 TYR A C 1
ATOM 4246 O O . TYR A 1 596 ? -19.021 10.262 36.478 1.00 86.00 596 TYR A O 1
ATOM 4254 N N . ARG A 1 597 ? -17.348 9.217 35.390 1.00 85.88 597 ARG A N 1
ATOM 4255 C CA . ARG A 1 597 ? -18.066 9.007 34.124 1.00 85.88 597 ARG A CA 1
ATOM 4256 C C . ARG A 1 597 ? -18.572 10.289 33.449 1.00 85.88 597 ARG A C 1
ATOM 4258 O O . ARG A 1 597 ? -19.570 10.250 32.714 1.00 85.88 597 ARG A O 1
ATOM 4265 N N . HIS A 1 598 ? -17.906 11.417 33.692 1.00 89.69 598 HIS A N 1
ATOM 4266 C CA . HIS A 1 598 ? -18.346 12.730 33.237 1.00 89.69 598 HIS A CA 1
ATOM 4267 C C . HIS A 1 598 ? -17.179 13.650 32.863 1.00 89.69 598 HIS A C 1
ATOM 4269 O O . HIS A 1 598 ? -16.070 13.525 33.380 1.00 89.69 598 HIS A O 1
ATOM 4275 N N . SER A 1 599 ? -17.452 14.566 31.939 1.00 95.75 599 SER A N 1
ATOM 4276 C CA . SER A 1 599 ? -16.563 15.645 31.519 1.00 95.75 599 SER A CA 1
ATOM 4277 C C . SER A 1 599 ? -17.388 16.736 30.836 1.00 95.75 599 SER A C 1
ATOM 4279 O O . SER A 1 599 ? -18.546 16.513 30.461 1.00 95.75 599 SER A O 1
ATOM 4281 N N . ARG A 1 600 ? -16.753 17.873 30.560 1.00 94.31 600 ARG A N 1
ATOM 4282 C CA . ARG A 1 600 ? -17.296 18.934 29.710 1.00 94.31 600 ARG A CA 1
ATOM 4283 C C . ARG A 1 600 ? -17.705 18.436 28.320 1.00 94.31 600 ARG A C 1
ATOM 4285 O O . ARG A 1 600 ? -18.755 18.817 27.817 1.00 94.31 600 ARG A O 1
ATOM 4292 N N . PHE A 1 601 ? -16.937 17.520 27.733 1.00 94.81 601 PHE A N 1
ATOM 4293 C CA . PHE A 1 601 ? -17.233 16.933 26.421 1.00 94.81 601 PHE A CA 1
ATOM 4294 C C . PHE A 1 601 ? -18.510 16.079 26.427 1.00 94.81 601 PHE A C 1
ATOM 4296 O O . PHE A 1 601 ? -19.188 15.981 25.411 1.00 94.81 601 PHE A O 1
ATOM 4303 N N . LYS A 1 602 ? -18.853 15.462 27.567 1.00 91.00 602 LYS A N 1
ATOM 4304 C CA . LYS A 1 602 ? -20.130 14.750 27.747 1.00 91.00 602 LYS A CA 1
ATOM 4305 C C . LYS A 1 602 ? -21.284 15.698 28.065 1.00 91.00 602 LYS A C 1
ATOM 4307 O O . LYS A 1 602 ? -22.415 15.387 27.713 1.00 91.00 602 LYS A O 1
ATOM 4312 N N . ALA A 1 603 ? -21.015 16.808 28.752 1.00 91.69 603 ALA A N 1
ATOM 4313 C CA . ALA A 1 603 ? -22.018 17.823 29.070 1.00 91.69 603 ALA A CA 1
ATOM 4314 C C . ALA A 1 603 ? -22.441 18.641 27.836 1.00 91.69 603 ALA A C 1
ATOM 4316 O O . ALA A 1 603 ? -23.608 19.000 27.712 1.00 91.69 603 ALA A O 1
ATOM 4317 N N . GLU A 1 604 ? -21.507 18.897 26.916 1.00 92.56 604 GLU A N 1
ATOM 4318 C CA . GLU A 1 604 ? -21.712 19.663 25.680 1.00 92.56 604 GLU A CA 1
ATOM 4319 C C . GLU A 1 604 ? -21.388 18.797 24.432 1.00 92.56 604 GLU A C 1
ATOM 4321 O O . GLU A 1 604 ? -20.447 19.110 23.693 1.00 92.56 604 GLU A O 1
ATOM 4326 N N . PRO A 1 605 ? -22.127 17.694 24.178 1.00 86.81 605 PRO A N 1
ATOM 4327 C CA . PRO A 1 605 ? -21.777 16.707 23.146 1.00 86.81 605 PRO A CA 1
ATOM 4328 C C . PRO A 1 605 ? -21.806 17.267 21.715 1.00 86.81 605 PRO A C 1
ATOM 4330 O O . PRO A 1 605 ? -21.089 16.775 20.847 1.00 86.81 605 PRO A O 1
ATOM 4333 N N . ASP A 1 606 ? -22.587 18.321 21.471 1.00 88.31 606 ASP A N 1
ATOM 4334 C CA . ASP A 1 606 ? -22.684 18.966 20.159 1.00 88.31 606 ASP A CA 1
ATOM 4335 C C . ASP A 1 606 ? -21.587 20.007 19.908 1.00 88.31 606 ASP A C 1
ATOM 4337 O O . ASP A 1 606 ? -21.396 20.432 18.770 1.00 88.31 606 ASP A O 1
ATOM 4341 N N . ARG A 1 607 ? -20.837 20.418 20.935 1.00 94.06 607 ARG A N 1
ATOM 4342 C CA . ARG A 1 607 ? -19.857 21.503 20.812 1.00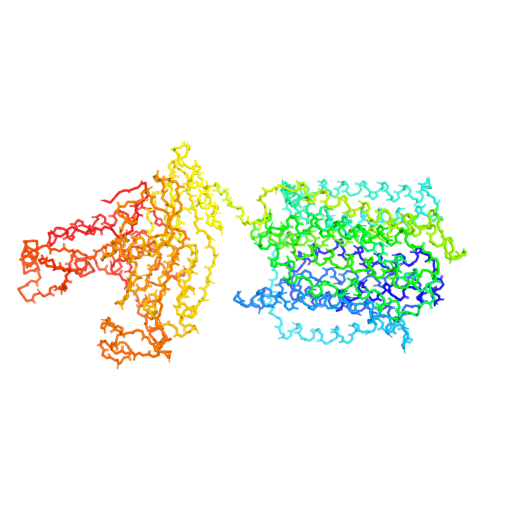 94.06 607 ARG A CA 1
ATOM 4343 C C . ARG A 1 607 ? -18.452 21.005 20.509 1.00 94.06 607 ARG A C 1
ATOM 4345 O O . ARG A 1 607 ? -17.745 21.624 19.722 1.00 94.06 607 ARG A O 1
ATOM 4352 N N . TRP A 1 608 ? -18.029 19.911 21.129 1.00 95.56 608 TRP A N 1
ATOM 4353 C CA . TRP A 1 608 ? -16.615 19.549 21.164 1.00 95.56 608 TRP A CA 1
ATOM 4354 C C . TRP A 1 608 ? -16.292 18.310 20.335 1.00 95.56 608 TRP A C 1
ATOM 4356 O O . TRP A 1 608 ? -16.947 17.279 20.462 1.00 95.56 608 TRP A O 1
ATOM 4366 N N . VAL A 1 609 ? -15.206 18.371 19.560 1.00 96.81 609 VAL A N 1
ATOM 4367 C CA . VAL A 1 609 ? -14.626 17.193 18.893 1.00 96.81 609 VAL A CA 1
ATOM 4368 C C . VAL A 1 609 ? -13.167 17.043 19.299 1.00 96.81 609 VAL A C 1
ATOM 4370 O O . VAL A 1 609 ? -12.333 17.869 18.937 1.00 96.81 609 VAL A O 1
ATOM 4373 N N . VAL A 1 610 ? -12.845 15.986 20.046 1.00 97.75 610 VAL A N 1
ATOM 4374 C CA . VAL A 1 610 ? -11.470 15.704 20.487 1.00 97.75 610 VAL A CA 1
ATOM 4375 C C . VAL A 1 610 ? -10.606 15.318 19.283 1.00 97.75 610 VAL A C 1
ATOM 4377 O O . VAL A 1 610 ? -10.935 14.387 18.550 1.00 97.75 610 VAL A O 1
ATOM 4380 N N . LEU A 1 611 ? -9.487 16.021 19.095 1.00 97.75 611 LEU A N 1
ATOM 4381 C CA . LEU A 1 611 ? -8.532 15.804 18.003 1.00 97.75 611 LEU A CA 1
ATOM 4382 C C . LEU A 1 611 ? -7.267 15.097 18.490 1.00 97.75 611 LEU A C 1
ATOM 4384 O O . LEU A 1 611 ? -6.764 14.193 17.816 1.00 97.75 611 LEU A O 1
ATOM 4388 N N . ARG A 1 612 ? -6.767 15.488 19.669 1.00 98.12 612 ARG A N 1
ATOM 4389 C CA . ARG A 1 612 ? -5.599 14.892 20.332 1.00 98.12 612 ARG A CA 1
ATOM 4390 C C . ARG A 1 612 ? -5.736 14.975 21.844 1.00 98.12 612 ARG A C 1
ATOM 4392 O O . ARG A 1 612 ? -6.447 15.827 22.371 1.00 98.12 612 ARG A O 1
ATOM 4399 N N . VAL A 1 613 ? -4.994 14.127 22.537 1.00 98.12 613 VAL A N 1
ATOM 4400 C CA . VAL A 1 613 ? -4.838 14.180 23.990 1.00 98.12 613 VAL A CA 1
ATOM 4401 C C . VAL A 1 613 ? -3.362 14.255 24.343 1.00 98.12 613 VAL A C 1
ATOM 4403 O O . VAL A 1 613 ? -2.518 13.687 23.641 1.00 98.12 613 VAL A O 1
ATOM 4406 N N . ARG A 1 614 ? -3.052 14.954 25.430 1.00 98.44 614 ARG A N 1
ATOM 4407 C CA . ARG A 1 614 ? -1.717 15.008 26.012 1.00 98.44 614 ARG A CA 1
ATOM 4408 C C . ARG A 1 614 ? -1.753 14.457 27.424 1.00 98.44 614 ARG A C 1
ATOM 4410 O O . ARG A 1 614 ? -2.684 14.739 28.179 1.00 98.44 614 ARG A O 1
ATOM 4417 N N . MET A 1 615 ? -0.762 13.637 27.746 1.00 98.12 615 MET A N 1
ATOM 4418 C CA . MET A 1 615 ? -0.651 12.953 29.030 1.00 98.12 615 MET A CA 1
ATOM 4419 C C . MET A 1 615 ? 0.744 13.142 29.613 1.00 98.12 615 MET A C 1
ATOM 4421 O O . MET A 1 615 ? 1.722 13.244 28.871 1.00 98.12 615 MET A O 1
ATOM 4425 N N . GLU A 1 616 ? 0.821 13.131 30.935 1.00 98.00 616 GLU A N 1
ATOM 4426 C CA . GLU A 1 616 ? 2.054 12.996 31.703 1.00 98.00 616 GLU A CA 1
ATOM 4427 C C . GLU A 1 616 ? 1.961 11.684 32.487 1.00 98.00 616 GLU A C 1
ATOM 4429 O O . GLU A 1 616 ? 1.049 11.494 33.292 1.00 98.00 616 GLU A O 1
ATOM 4434 N N . LEU A 1 617 ? 2.871 10.759 32.198 1.00 97.75 617 LEU A N 1
ATOM 4435 C CA . LEU A 1 617 ? 2.959 9.462 32.861 1.00 97.75 617 LEU A CA 1
ATOM 4436 C C . LEU A 1 617 ? 4.076 9.458 33.907 1.00 97.75 617 LEU A C 1
ATOM 4438 O O . LEU A 1 617 ? 4.905 10.360 33.967 1.00 97.75 617 LEU A O 1
ATOM 4442 N N . GLU A 1 618 ? 4.119 8.422 34.733 1.00 97.56 618 GLU A N 1
ATOM 4443 C CA . GLU A 1 618 ? 5.146 8.263 35.757 1.00 97.56 618 GLU A CA 1
ATOM 4444 C C . GLU A 1 618 ? 6.239 7.296 35.280 1.00 97.56 618 GLU A C 1
ATOM 4446 O O . GLU A 1 618 ? 5.956 6.148 34.938 1.00 97.56 618 GLU A O 1
ATOM 4451 N N . ASP A 1 619 ? 7.504 7.720 35.305 1.00 96.12 619 ASP A N 1
ATOM 4452 C CA . ASP A 1 619 ? 8.630 6.782 35.245 1.00 96.12 619 ASP A CA 1
ATOM 4453 C C . ASP A 1 619 ? 8.861 6.191 36.642 1.00 96.12 619 ASP A C 1
ATOM 4455 O O . ASP A 1 619 ? 9.549 6.762 37.489 1.00 96.12 619 ASP A O 1
ATOM 4459 N N . ALA A 1 620 ? 8.230 5.045 36.892 1.00 95.06 620 ALA A N 1
ATOM 4460 C CA . ALA A 1 620 ? 8.320 4.320 38.155 1.00 95.06 620 ALA A CA 1
ATOM 4461 C C . ALA A 1 620 ? 9.365 3.186 38.112 1.00 95.06 620 ALA A C 1
ATOM 4463 O O . ALA A 1 620 ? 9.247 2.208 38.853 1.00 95.06 620 ALA A O 1
ATOM 4464 N N . GLY A 1 621 ? 10.361 3.260 37.216 1.00 94.00 621 GLY A N 1
ATOM 4465 C CA . GLY A 1 621 ? 11.408 2.239 37.102 1.00 94.00 621 GLY A CA 1
ATOM 4466 C C . GLY A 1 621 ? 10.876 0.855 36.707 1.00 94.00 621 GLY A C 1
ATOM 4467 O O . GLY A 1 621 ? 11.382 -0.162 37.179 1.00 94.00 621 GLY A O 1
ATOM 4468 N N . GLY A 1 622 ? 9.824 0.809 35.880 1.00 94.38 622 GLY A N 1
ATOM 4469 C CA . GLY A 1 622 ? 9.163 -0.428 35.446 1.00 94.38 622 GLY A CA 1
ATOM 4470 C C . GLY A 1 622 ? 8.098 -0.976 36.408 1.00 94.38 622 GLY A C 1
ATOM 4471 O O . GLY A 1 622 ? 7.550 -2.054 36.160 1.00 94.38 622 GLY A O 1
ATOM 4472 N N . LEU A 1 623 ? 7.781 -0.258 37.489 1.00 98.06 623 LEU A N 1
ATOM 4473 C CA . LEU A 1 623 ? 6.657 -0.572 38.374 1.00 98.06 623 LEU A CA 1
ATOM 4474 C C . LEU A 1 623 ? 5.355 0.091 37.896 1.00 98.06 623 LEU A C 1
ATOM 4476 O O . LEU A 1 623 ? 5.378 1.066 37.156 1.00 98.06 623 LEU A O 1
ATOM 4480 N N . SER A 1 624 ? 4.210 -0.442 38.317 1.00 97.69 624 SER A N 1
ATOM 4481 C CA . SER A 1 624 ? 2.877 0.118 38.079 1.00 97.69 624 SER A CA 1
ATOM 4482 C C . SER A 1 624 ? 2.634 1.367 38.926 1.00 97.69 624 SER A C 1
ATOM 4484 O O . SER A 1 624 ? 3.342 1.620 39.906 1.00 97.69 624 SER A O 1
ATOM 4486 N N . ALA A 1 625 ? 1.562 2.100 38.632 1.00 96.25 625 ALA A N 1
ATOM 4487 C CA . ALA A 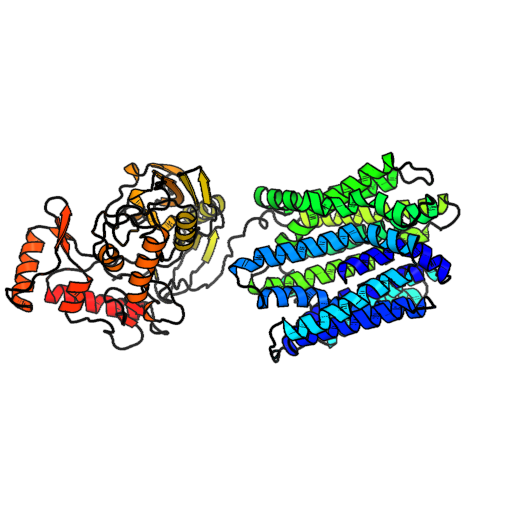1 625 ? 0.968 3.011 39.599 1.00 96.25 625 ALA A CA 1
ATOM 4488 C C . ALA A 1 625 ? 0.428 2.210 40.808 1.00 96.25 625 ALA A C 1
ATOM 4490 O O . ALA A 1 625 ? 0.216 0.993 40.701 1.00 96.25 625 ALA A O 1
ATOM 4491 N N . PRO A 1 626 ? 0.184 2.855 41.965 1.00 97.00 626 PRO A N 1
ATOM 4492 C CA . PRO A 1 626 ? -0.378 2.183 43.134 1.00 97.00 626 PRO A CA 1
ATOM 4493 C C . PRO A 1 626 ? -1.708 1.500 42.796 1.00 97.00 626 PRO A C 1
ATOM 4495 O O . PRO A 1 626 ? -2.634 2.138 42.285 1.00 97.00 626 PRO A O 1
ATOM 4498 N N . LEU A 1 627 ? -1.831 0.206 43.096 1.00 96.06 627 LEU A N 1
ATOM 4499 C CA . LEU A 1 627 ? -3.036 -0.560 42.786 1.00 96.06 627 LEU A CA 1
ATOM 4500 C C . LEU A 1 627 ? -4.186 -0.150 43.715 1.00 96.06 627 LEU A C 1
ATOM 4502 O O . LEU A 1 627 ? -4.301 -0.637 44.838 1.00 96.06 627 LEU A O 1
ATOM 4506 N N . LYS A 1 628 ? -5.075 0.735 43.250 1.00 92.62 628 LYS A N 1
ATOM 4507 C CA . LYS A 1 628 ? -6.208 1.230 44.059 1.00 92.62 628 LYS A CA 1
ATOM 4508 C C . LYS A 1 628 ? -7.368 0.225 44.158 1.00 92.62 628 LYS A C 1
ATOM 4510 O O . LYS A 1 628 ? -8.177 0.303 45.080 1.00 92.62 628 LYS A O 1
ATOM 4515 N N . TYR A 1 629 ? -7.491 -0.713 43.213 1.00 91.38 629 TYR A N 1
ATOM 4516 C CA . TYR A 1 629 ? -8.626 -1.641 43.156 1.00 91.38 629 TYR A CA 1
ATOM 4517 C C . TYR A 1 629 ? -8.336 -2.973 43.850 1.00 91.38 629 TYR A C 1
ATOM 4519 O O . TYR A 1 629 ? -7.483 -3.751 43.422 1.00 91.38 629 TYR A O 1
ATOM 4527 N N . ALA A 1 630 ? -9.105 -3.266 44.901 1.00 90.38 630 ALA A N 1
ATOM 4528 C CA . ALA A 1 630 ? -8.864 -4.404 45.786 1.00 90.38 630 ALA A CA 1
ATOM 4529 C C . ALA A 1 630 ? -8.916 -5.779 45.096 1.00 90.38 630 ALA A C 1
ATOM 4531 O O . ALA A 1 630 ? -8.206 -6.693 45.504 1.00 90.38 630 ALA A O 1
ATOM 4532 N N . GLU A 1 631 ? -9.740 -5.958 44.058 1.00 91.06 631 GLU A N 1
ATOM 4533 C CA . GLU A 1 631 ? -9.777 -7.223 43.309 1.00 91.06 631 GLU A CA 1
ATOM 4534 C C . GLU A 1 631 ? -8.478 -7.454 42.524 1.00 91.06 631 GLU A C 1
ATOM 4536 O O . GLU A 1 631 ? -7.957 -8.566 42.535 1.00 91.06 631 GLU A O 1
ATOM 4541 N N . THR A 1 632 ? -7.925 -6.398 41.915 1.00 92.31 632 THR A N 1
ATOM 4542 C CA . THR A 1 632 ? -6.646 -6.448 41.193 1.00 92.31 632 THR A CA 1
ATOM 4543 C C . THR A 1 632 ? -5.496 -6.738 42.149 1.00 92.31 632 THR A C 1
ATOM 4545 O O . THR A 1 632 ? -4.711 -7.644 41.890 1.00 92.31 632 THR A O 1
ATOM 4548 N N . ALA A 1 633 ? -5.443 -6.036 43.285 1.00 93.38 633 ALA A N 1
ATOM 4549 C CA . ALA A 1 633 ? -4.421 -6.255 44.307 1.00 93.38 633 ALA A CA 1
ATOM 4550 C C . ALA A 1 633 ? -4.450 -7.702 44.840 1.00 93.38 633 ALA A C 1
ATOM 4552 O O . ALA A 1 633 ? -3.432 -8.390 44.822 1.00 93.38 633 ALA A O 1
ATOM 4553 N N . ARG A 1 634 ? -5.641 -8.219 45.189 1.00 94.69 634 ARG A N 1
ATOM 4554 C CA . ARG A 1 634 ? -5.804 -9.619 45.624 1.00 94.69 634 ARG A CA 1
ATOM 4555 C C . ARG A 1 634 ? -5.380 -10.629 44.562 1.00 94.69 634 ARG A C 1
ATOM 4557 O O . ARG A 1 634 ? -4.753 -11.621 44.915 1.00 94.69 634 ARG A O 1
ATOM 4564 N N . LEU A 1 635 ? -5.717 -10.401 43.288 1.00 93.94 635 LEU A N 1
ATOM 4565 C CA . LEU A 1 635 ? -5.318 -11.301 42.198 1.00 93.94 635 LEU A CA 1
ATOM 4566 C C . LEU A 1 635 ? -3.791 -11.391 42.061 1.00 93.94 635 LEU A C 1
ATOM 4568 O O . LEU A 1 635 ? -3.271 -12.446 41.708 1.00 93.94 635 LEU A O 1
ATOM 4572 N N . LEU A 1 636 ? -3.092 -10.290 42.331 1.00 95.06 636 LEU A N 1
ATOM 4573 C CA . LEU A 1 636 ? -1.638 -10.189 42.230 1.00 95.06 636 LEU A CA 1
ATOM 4574 C C . LEU A 1 636 ? -0.920 -10.504 43.553 1.00 95.06 636 LEU A C 1
ATOM 4576 O O . LEU A 1 636 ? 0.301 -10.439 43.610 1.00 95.06 636 LEU A O 1
ATOM 4580 N N . GLY A 1 637 ? -1.657 -10.882 44.604 1.00 95.50 637 GLY A N 1
ATOM 4581 C CA . GLY A 1 637 ? -1.083 -11.263 45.897 1.00 95.50 637 GLY A CA 1
ATOM 4582 C C . GLY A 1 637 ? -0.520 -10.094 46.712 1.00 95.50 637 GLY A C 1
ATOM 4583 O O . GLY A 1 637 ? 0.334 -10.320 47.565 1.00 95.50 637 GLY A O 1
ATOM 4584 N N . VAL A 1 638 ? -0.992 -8.867 46.465 1.00 96.06 638 VAL A N 1
ATOM 4585 C CA . VAL A 1 638 ? -0.527 -7.636 47.129 1.00 96.06 638 VAL A CA 1
ATOM 4586 C C . VAL A 1 638 ? -1.675 -6.873 47.801 1.00 96.06 638 VAL A C 1
ATOM 4588 O O . VAL A 1 638 ? -2.855 -7.191 47.608 1.00 96.06 638 VAL A O 1
ATOM 4591 N N . SER A 1 639 ? -1.348 -5.865 48.609 1.00 94.19 639 SER A N 1
ATOM 4592 C CA . SER A 1 639 ? -2.328 -4.997 49.269 1.00 94.19 639 SER A CA 1
ATOM 4593 C C . SER A 1 639 ? -2.711 -3.805 48.380 1.00 94.19 639 SER A C 1
ATOM 4595 O O . SER A 1 639 ? -1.908 -3.357 47.560 1.00 94.19 639 SER A O 1
ATOM 4597 N N . PRO A 1 640 ? -3.931 -3.245 48.510 1.00 93.25 640 PRO A N 1
ATOM 4598 C CA . PRO A 1 640 ? -4.272 -1.994 47.839 1.00 93.25 640 PRO A CA 1
ATOM 4599 C C . PRO A 1 640 ? -3.288 -0.876 48.211 1.00 93.25 640 PRO A C 1
ATOM 4601 O O . PRO A 1 640 ? -3.024 -0.656 49.391 1.00 93.25 640 PRO A O 1
ATOM 4604 N N . GLY A 1 641 ? -2.774 -0.165 47.209 1.00 93.38 641 GLY A N 1
ATOM 4605 C CA . GLY A 1 641 ? -1.722 0.846 47.358 1.00 93.38 641 GLY A CA 1
ATOM 4606 C C . GLY A 1 641 ? -0.311 0.345 47.032 1.00 93.38 641 GLY A C 1
ATOM 4607 O O . GLY A 1 641 ? 0.552 1.170 46.737 1.00 93.38 641 GLY A O 1
ATOM 4608 N N . ASP A 1 642 ? -0.085 -0.970 46.995 1.00 96.38 642 ASP A N 1
ATOM 4609 C CA . ASP A 1 642 ? 1.195 -1.535 46.565 1.00 96.38 642 ASP A CA 1
ATOM 4610 C C . ASP A 1 642 ? 1.407 -1.342 45.053 1.00 96.38 642 ASP A C 1
ATOM 4612 O O . ASP A 1 642 ? 0.454 -1.208 44.273 1.00 96.38 642 ASP A O 1
ATOM 4616 N N . ARG A 1 643 ? 2.676 -1.342 44.633 1.00 97.69 643 ARG A N 1
ATOM 4617 C CA . ARG A 1 643 ? 3.093 -1.352 43.225 1.00 97.69 643 ARG A CA 1
ATOM 4618 C C . ARG A 1 643 ? 3.666 -2.720 42.869 1.00 97.69 643 ARG A C 1
ATOM 4620 O O . ARG A 1 643 ? 4.309 -3.363 43.693 1.00 97.69 643 ARG A O 1
ATOM 4627 N N . VAL A 1 644 ? 3.466 -3.136 41.627 1.00 97.69 644 VAL A N 1
ATOM 4628 C CA . VAL A 1 644 ? 3.979 -4.398 41.063 1.00 97.69 644 VAL A CA 1
ATOM 4629 C C . VAL A 1 644 ? 4.699 -4.105 39.746 1.00 97.69 644 VAL A C 1
ATOM 4631 O O . VAL A 1 644 ? 4.561 -2.992 39.242 1.00 97.69 644 VAL A O 1
ATOM 4634 N N . PRO A 1 645 ? 5.446 -5.042 39.138 1.00 98.25 645 PRO A N 1
ATOM 4635 C CA . PRO A 1 645 ? 5.935 -4.854 37.774 1.00 98.25 645 PRO A CA 1
ATOM 4636 C C . PRO A 1 645 ? 4.791 -4.475 36.822 1.00 98.25 645 PRO A C 1
ATOM 4638 O O . PRO A 1 645 ? 3.735 -5.110 36.817 1.00 98.25 645 PRO A O 1
ATOM 4641 N N . ILE A 1 646 ? 4.981 -3.432 36.012 1.00 97.38 646 ILE A N 1
ATOM 4642 C CA . ILE A 1 646 ? 3.892 -2.818 35.235 1.00 97.38 646 ILE A CA 1
ATOM 4643 C C . ILE A 1 646 ? 3.205 -3.798 34.267 1.00 97.38 646 ILE A C 1
ATOM 4645 O O . ILE A 1 646 ? 1.984 -3.766 34.098 1.00 97.38 646 ILE A O 1
ATOM 4649 N N . GLY A 1 647 ? 3.971 -4.732 33.692 1.00 96.81 647 GLY A N 1
ATOM 4650 C CA . GLY A 1 647 ? 3.435 -5.813 32.861 1.00 96.81 647 GLY A CA 1
ATOM 4651 C C . GLY A 1 647 ? 2.502 -6.755 33.631 1.00 96.81 647 GLY A C 1
ATOM 4652 O O . GLY A 1 647 ? 1.453 -7.129 33.115 1.00 96.81 647 GLY A O 1
ATOM 4653 N N . GLU A 1 648 ? 2.816 -7.070 34.892 1.00 97.12 648 GLU A N 1
ATOM 4654 C CA . GLU A 1 648 ? 1.973 -7.924 35.738 1.00 97.12 648 GLU A CA 1
ATOM 4655 C C . GLU A 1 648 ? 0.656 -7.239 36.116 1.00 97.12 648 GLU A C 1
ATOM 4657 O O . GLU A 1 648 ? -0.392 -7.891 36.118 1.00 97.12 648 GLU A O 1
ATOM 4662 N N . ALA A 1 649 ? 0.679 -5.925 36.377 1.00 96.56 649 ALA A N 1
ATOM 4663 C CA . ALA A 1 649 ? -0.537 -5.140 36.597 1.00 96.56 649 ALA A CA 1
ATOM 4664 C C . ALA A 1 649 ? -1.460 -5.190 35.369 1.00 96.56 649 ALA A C 1
ATOM 4666 O O . ALA A 1 649 ? -2.640 -5.541 35.490 1.00 96.56 649 ALA A O 1
ATOM 4667 N N . ARG A 1 650 ? -0.906 -4.911 34.180 1.00 97.12 650 ARG A N 1
ATOM 4668 C CA . ARG A 1 650 ? -1.621 -4.968 32.895 1.00 97.12 650 ARG A CA 1
ATOM 4669 C C . ARG A 1 650 ? -2.209 -6.359 32.634 1.00 97.12 650 ARG A C 1
ATOM 4671 O O . ARG A 1 650 ? -3.403 -6.483 32.355 1.00 97.12 650 ARG A O 1
ATOM 4678 N N . ASP A 1 651 ? -1.413 -7.415 32.776 1.00 96.00 651 ASP A N 1
ATOM 4679 C CA . ASP A 1 651 ? -1.854 -8.794 32.534 1.00 96.00 651 ASP A CA 1
ATOM 4680 C C . ASP A 1 651 ? -2.865 -9.282 33.584 1.00 96.00 651 ASP A C 1
ATOM 4682 O O . ASP A 1 651 ? -3.806 -10.018 33.268 1.00 96.00 651 ASP A O 1
ATOM 4686 N N . GLY A 1 652 ? -2.722 -8.860 34.843 1.00 95.56 652 GLY A N 1
ATOM 4687 C CA . GLY A 1 652 ? -3.708 -9.092 35.898 1.00 95.56 652 GLY A CA 1
ATOM 4688 C C . GLY A 1 652 ? -5.066 -8.485 35.552 1.00 95.56 652 GLY A C 1
ATOM 4689 O O . GLY A 1 652 ? -6.091 -9.167 35.619 1.00 95.56 652 GLY A O 1
ATOM 4690 N N . VAL A 1 653 ? -5.075 -7.229 35.105 1.00 95.94 653 VAL A N 1
ATOM 4691 C CA . VAL A 1 653 ? -6.291 -6.525 34.677 1.00 95.94 653 VAL A CA 1
ATOM 4692 C C . VAL A 1 653 ? -6.929 -7.203 33.469 1.00 95.94 653 VAL A C 1
ATOM 4694 O O . VAL A 1 653 ? -8.138 -7.440 33.474 1.00 95.94 653 VAL A O 1
ATOM 4697 N N . LEU A 1 654 ? -6.145 -7.582 32.458 1.00 95.06 654 LEU A N 1
ATOM 4698 C CA . LEU A 1 654 ? -6.668 -8.297 31.293 1.00 95.06 654 LEU A CA 1
ATOM 4699 C C . LEU A 1 654 ? -7.308 -9.633 31.670 1.00 95.06 654 LEU A C 1
ATOM 4701 O O . LEU A 1 654 ? -8.394 -9.935 31.177 1.00 95.06 654 LEU A O 1
ATOM 4705 N N . ARG A 1 655 ? -6.707 -10.396 32.594 1.00 93.81 655 ARG A N 1
ATOM 4706 C CA . ARG A 1 655 ? -7.312 -11.633 33.118 1.00 93.81 655 ARG A CA 1
ATOM 4707 C C . ARG A 1 655 ? -8.651 -11.371 33.809 1.00 93.81 655 ARG A C 1
ATOM 4709 O O . ARG A 1 655 ? -9.618 -12.080 33.529 1.00 93.81 655 ARG A O 1
ATOM 4716 N N . LEU A 1 656 ? -8.746 -10.337 34.653 1.00 93.38 656 LEU A N 1
ATOM 4717 C CA . LEU A 1 656 ? -10.013 -9.957 35.299 1.00 93.38 656 LEU A CA 1
ATOM 4718 C C . LEU A 1 656 ? -11.080 -9.554 34.278 1.00 93.38 656 LEU A C 1
ATOM 4720 O O . LEU A 1 656 ? -12.241 -9.942 34.406 1.00 93.38 656 LEU A O 1
ATOM 4724 N N . ARG A 1 657 ? -10.696 -8.785 33.255 1.00 93.44 657 ARG A N 1
ATOM 4725 C CA . ARG A 1 657 ? -11.612 -8.348 32.197 1.00 93.44 657 ARG A CA 1
ATOM 4726 C C . ARG A 1 657 ? -12.081 -9.512 31.335 1.00 93.44 657 ARG A C 1
ATOM 4728 O O . ARG A 1 657 ? -13.279 -9.616 31.095 1.00 93.44 657 ARG A O 1
ATOM 4735 N N . ALA A 1 658 ? -11.179 -10.395 30.913 1.00 90.44 658 ALA A N 1
ATOM 4736 C CA . ALA A 1 658 ? -11.516 -11.572 30.115 1.00 90.44 658 ALA A CA 1
ATOM 4737 C C . ALA A 1 658 ? -12.474 -12.505 30.874 1.00 90.44 658 ALA A C 1
ATOM 4739 O O . ALA A 1 658 ? -13.478 -12.949 30.318 1.00 90.44 658 ALA A O 1
ATOM 4740 N N . GLY A 1 659 ? -12.246 -12.705 32.180 1.00 89.81 659 GLY A N 1
ATOM 4741 C CA . GLY A 1 659 ? -13.164 -13.449 33.050 1.00 89.81 659 GLY A CA 1
ATOM 4742 C C . GLY A 1 659 ? -14.571 -12.841 33.149 1.00 89.81 659 GLY A C 1
ATOM 4743 O O . GLY A 1 659 ? -15.525 -13.552 33.452 1.00 89.81 659 GLY A O 1
ATOM 4744 N N . LYS A 1 660 ? -14.716 -11.544 32.848 1.00 90.62 660 LYS A N 1
ATOM 4745 C CA . LYS A 1 660 ? -15.987 -10.802 32.817 1.00 90.62 660 LYS A CA 1
ATOM 4746 C C . LYS A 1 660 ? -16.531 -10.598 31.391 1.00 90.62 660 LYS A C 1
ATOM 4748 O O . LYS A 1 660 ? -17.527 -9.905 31.238 1.00 90.62 660 LYS A O 1
ATOM 4753 N N . GLY A 1 661 ? -15.901 -11.154 30.350 1.00 88.94 661 GLY A N 1
ATOM 4754 C CA . GLY A 1 661 ? -16.297 -10.900 28.953 1.00 88.94 661 GLY A CA 1
ATOM 4755 C C . GLY A 1 661 ? -16.083 -9.445 28.505 1.00 88.94 661 GLY A C 1
ATOM 4756 O O . GLY A 1 661 ? -16.711 -8.981 27.565 1.00 88.94 661 GLY A O 1
ATOM 4757 N N . MET A 1 662 ? -15.209 -8.705 29.193 1.00 89.94 662 MET A N 1
ATOM 4758 C CA . MET A 1 662 ? -14.943 -7.277 28.961 1.00 89.94 662 MET A CA 1
ATOM 4759 C C . MET A 1 662 ? -13.667 -7.039 28.133 1.00 89.94 662 MET A C 1
ATOM 4761 O O . MET A 1 662 ? -13.116 -5.936 28.129 1.00 89.94 662 MET A O 1
ATOM 4765 N N . VAL A 1 663 ? -13.168 -8.075 27.459 1.00 88.62 663 VAL A N 1
ATOM 4766 C CA . VAL A 1 663 ? -12.138 -8.000 26.412 1.00 88.62 663 VAL A CA 1
ATOM 4767 C C . VAL A 1 663 ? -12.788 -8.548 25.154 1.00 88.62 663 VAL A C 1
ATOM 4769 O O . VAL A 1 663 ? -13.421 -9.593 25.234 1.00 88.62 663 VAL A O 1
ATOM 4772 N N . LEU A 1 664 ? -12.674 -7.837 24.033 1.00 84.38 664 LEU A N 1
ATOM 4773 C CA . LEU A 1 664 ? -13.312 -8.256 22.785 1.00 84.38 664 LEU A CA 1
ATOM 4774 C C . LEU A 1 664 ? -12.741 -9.589 22.301 1.00 84.38 664 LEU A C 1
ATOM 4776 O O . LEU A 1 664 ? -11.527 -9.721 22.151 1.00 84.38 664 LEU A O 1
ATOM 4780 N N . ASP A 1 665 ? -13.636 -10.526 22.016 1.00 84.81 665 ASP A N 1
ATOM 4781 C CA . ASP A 1 665 ? -13.341 -11.825 21.426 1.00 84.81 665 ASP A CA 1
ATOM 4782 C C . ASP A 1 665 ? -14.442 -12.139 20.394 1.00 84.81 665 ASP A C 1
ATOM 4784 O O . ASP A 1 665 ? -15.596 -12.358 20.774 1.00 84.81 665 ASP A O 1
ATOM 4788 N N . PRO A 1 666 ? -14.127 -12.118 19.085 1.00 81.12 666 PRO A N 1
ATOM 4789 C CA . PRO A 1 666 ? -15.111 -12.344 18.030 1.00 81.12 666 PRO A CA 1
ATOM 4790 C C . PRO A 1 666 ? -15.865 -13.671 18.153 1.00 81.12 666 PRO A C 1
ATOM 4792 O O . PRO A 1 666 ? -17.020 -13.729 17.739 1.00 81.12 666 PRO A O 1
ATOM 4795 N N . ASP A 1 667 ? -15.245 -14.695 18.741 1.00 87.75 667 ASP A N 1
ATOM 4796 C CA . ASP A 1 667 ? -15.828 -16.032 18.879 1.00 87.75 667 ASP A CA 1
ATOM 4797 C C . ASP A 1 667 ? -16.665 -16.181 20.165 1.00 87.75 667 ASP A C 1
ATOM 4799 O O . ASP A 1 667 ? -17.378 -17.172 20.346 1.00 87.75 667 ASP A O 1
ATOM 4803 N N . ASP A 1 668 ? -16.624 -15.183 21.053 1.00 90.38 668 ASP A N 1
ATOM 4804 C CA . ASP A 1 668 ? -17.389 -15.148 22.292 1.00 90.38 668 ASP A CA 1
ATOM 4805 C C . ASP A 1 668 ? -18.449 -14.041 22.276 1.00 90.38 668 ASP A C 1
ATOM 4807 O O . ASP A 1 668 ? -18.186 -12.857 22.511 1.00 90.38 668 ASP A O 1
ATOM 4811 N N . HIS A 1 669 ? -19.698 -14.462 22.092 1.00 91.44 669 HIS A N 1
ATOM 4812 C CA . HIS A 1 669 ? -20.866 -13.586 22.109 1.00 91.44 669 HIS A CA 1
ATOM 4813 C C . HIS A 1 669 ? -21.079 -12.861 23.446 1.00 91.44 669 HIS A C 1
ATOM 4815 O O . HIS A 1 669 ? -21.781 -11.853 23.468 1.00 91.44 669 HIS A O 1
ATOM 4821 N N . ASP A 1 670 ? -20.491 -13.315 24.563 1.00 91.75 670 ASP A N 1
ATOM 4822 C CA . ASP A 1 670 ? -20.532 -12.544 25.813 1.00 91.75 670 ASP A CA 1
ATOM 4823 C C . ASP A 1 670 ? -19.750 -11.221 25.719 1.00 91.75 670 ASP A C 1
ATOM 4825 O O . ASP A 1 670 ? -19.961 -10.338 26.554 1.00 91.75 670 ASP A O 1
ATOM 4829 N N . THR A 1 671 ? -18.890 -11.068 24.705 1.00 90.25 671 THR A N 1
ATOM 4830 C CA . THR A 1 671 ? -18.113 -9.849 24.435 1.00 90.25 671 THR A CA 1
ATOM 4831 C C . THR A 1 671 ? -18.777 -8.925 23.412 1.00 90.25 671 THR A C 1
ATOM 4833 O O . THR A 1 671 ? -18.390 -7.760 23.296 1.00 90.25 671 THR A O 1
ATOM 4836 N N . TRP A 1 672 ? -19.824 -9.398 22.722 1.00 92.38 672 TRP A N 1
ATOM 4837 C CA . TRP A 1 672 ? -20.593 -8.630 21.741 1.00 92.38 672 TRP A CA 1
ATOM 4838 C C . TRP A 1 672 ? -21.569 -7.691 22.457 1.00 92.38 672 TRP A C 1
ATOM 4840 O O . TRP A 1 672 ? -22.784 -7.900 22.469 1.00 92.38 672 TRP A O 1
ATOM 4850 N N . SER A 1 673 ? -21.024 -6.665 23.106 1.00 90.69 673 SER A N 1
ATOM 4851 C CA . SER A 1 673 ? -21.747 -5.698 23.935 1.00 90.69 673 SER A CA 1
ATOM 4852 C C . SER A 1 673 ? -21.200 -4.284 23.743 1.00 90.69 673 SER A C 1
ATOM 4854 O O . SER A 1 673 ? -20.152 -4.090 23.129 1.00 90.69 673 SER A O 1
ATOM 4856 N N . ALA A 1 674 ? -21.879 -3.292 24.317 1.00 88.69 674 ALA A N 1
ATOM 4857 C CA . ALA A 1 674 ? -21.347 -1.938 24.498 1.00 88.69 674 ALA A CA 1
ATOM 4858 C C . ALA A 1 674 ? -20.660 -1.770 25.875 1.00 88.69 674 ALA A C 1
ATOM 4860 O O . ALA A 1 674 ? -20.643 -0.682 26.442 1.00 88.69 674 ALA A O 1
ATOM 4861 N N . GLY A 1 675 ? -20.141 -2.863 26.454 1.00 88.69 675 GLY A N 1
ATOM 4862 C CA . GLY A 1 675 ? -19.612 -2.890 27.816 1.00 88.69 675 GLY A CA 1
ATOM 4863 C C . GLY A 1 675 ? -20.715 -2.900 28.878 1.00 88.69 675 GLY A C 1
ATOM 4864 O O . GLY A 1 675 ? -21.776 -3.495 28.684 1.00 88.69 675 GLY A O 1
ATOM 4865 N N . SER A 1 676 ? -20.454 -2.261 30.022 1.00 90.25 676 SER A N 1
ATOM 4866 C CA . SER A 1 676 ? -21.469 -2.077 31.062 1.00 90.25 676 SER A CA 1
ATOM 4867 C C . SER A 1 676 ? -22.586 -1.196 30.520 1.00 90.25 676 SER A C 1
ATOM 4869 O O . SER A 1 676 ? -22.350 -0.064 30.122 1.00 90.25 676 SER A O 1
ATOM 4871 N N . PHE A 1 677 ? -23.810 -1.706 30.505 1.00 93.88 677 PHE A N 1
ATOM 4872 C CA . PHE A 1 677 ? -24.940 -0.990 29.934 1.00 93.88 677 PHE A CA 1
ATOM 4873 C C . PHE A 1 677 ? -25.488 0.080 30.880 1.00 93.88 677 PHE A C 1
ATOM 4875 O O . PHE A 1 677 ? -26.016 1.085 30.418 1.00 93.88 677 PHE A O 1
ATOM 4882 N N . PHE A 1 678 ? -25.354 -0.108 32.195 1.00 94.06 678 PHE A N 1
ATOM 4883 C CA . PHE A 1 678 ? -25.846 0.822 33.210 1.00 94.06 678 PHE A CA 1
ATOM 4884 C C . PHE A 1 678 ? -24.715 1.349 34.086 1.00 94.06 678 PHE A C 1
ATOM 4886 O O . PHE A 1 678 ? -23.870 0.580 34.554 1.00 94.06 678 PHE A O 1
ATOM 4893 N N . THR A 1 679 ? -24.749 2.649 34.375 1.00 90.38 679 THR A N 1
ATOM 4894 C CA . THR A 1 679 ? -23.848 3.259 35.353 1.00 90.38 679 THR A CA 1
ATOM 4895 C C . THR A 1 679 ? -24.249 2.874 36.777 1.00 90.38 679 THR A C 1
ATOM 4897 O O . THR A 1 679 ? -25.407 2.578 37.080 1.00 90.38 679 THR A O 1
ATOM 4900 N N . ASN A 1 680 ? -23.273 2.891 37.684 1.00 91.75 680 ASN A N 1
ATOM 4901 C CA . ASN A 1 680 ? -23.528 2.742 39.113 1.00 91.75 680 ASN A CA 1
ATOM 4902 C C . ASN A 1 680 ? -24.325 3.948 39.643 1.00 91.75 680 ASN A C 1
ATOM 4904 O O . ASN A 1 680 ? -23.828 5.072 39.520 1.00 91.75 680 ASN A O 1
ATOM 4908 N N . PRO A 1 681 ? -25.510 3.744 40.251 1.00 93.56 681 PRO A N 1
ATOM 4909 C CA . PRO A 1 681 ? -26.326 4.845 40.746 1.00 93.56 681 PRO A CA 1
ATOM 4910 C C . PRO A 1 681 ? -25.631 5.604 41.872 1.00 93.56 681 PRO A C 1
ATOM 4912 O O . PRO A 1 681 ? -25.007 4.997 42.747 1.00 93.56 681 PRO A O 1
ATOM 4915 N N . ILE A 1 682 ? -25.791 6.925 41.866 1.00 92.19 682 ILE A N 1
ATOM 4916 C CA . ILE A 1 682 ? -25.399 7.818 42.955 1.00 92.19 682 ILE A CA 1
ATOM 4917 C C . ILE A 1 682 ? -26.684 8.284 43.636 1.00 92.19 682 ILE A C 1
ATOM 4919 O O . ILE A 1 682 ? -27.596 8.771 42.973 1.00 92.19 682 ILE A O 1
ATOM 4923 N N . LEU A 1 683 ? -26.761 8.082 44.946 1.00 94.00 683 LEU A N 1
ATOM 4924 C CA . LEU A 1 683 ? -27.923 8.372 45.774 1.00 94.00 683 LEU A CA 1
ATOM 4925 C C . LEU A 1 683 ? -27.572 9.499 46.743 1.00 94.00 683 LEU A C 1
ATOM 4927 O O . LEU A 1 683 ? -26.524 9.438 47.390 1.00 94.00 683 LEU A O 1
ATOM 4931 N N . ASP A 1 684 ? -28.454 10.486 46.860 1.00 93.88 684 ASP A N 1
ATOM 4932 C CA . ASP A 1 684 ? -28.437 11.409 47.994 1.00 93.88 684 ASP A CA 1
ATOM 4933 C C . ASP A 1 684 ? -28.898 10.700 49.280 1.00 93.88 684 ASP A C 1
ATOM 4935 O O . ASP A 1 684 ? -29.359 9.553 49.254 1.00 93.88 684 ASP A O 1
ATOM 4939 N N . ASP A 1 685 ? -28.775 11.369 50.424 1.00 92.31 685 ASP A N 1
ATOM 4940 C CA . ASP A 1 685 ? -29.118 10.785 51.724 1.00 92.31 685 ASP A CA 1
ATOM 4941 C C . ASP A 1 685 ? -30.581 10.305 51.810 1.00 92.31 685 ASP A C 1
ATOM 4943 O O . ASP A 1 685 ? -30.869 9.267 52.421 1.00 92.31 685 ASP A O 1
ATOM 4947 N N . ALA A 1 686 ? -31.515 11.010 51.163 1.00 93.50 686 ALA A N 1
ATOM 4948 C CA . ALA A 1 686 ? -32.931 10.649 51.162 1.00 93.50 686 ALA A CA 1
ATOM 4949 C C . ALA A 1 686 ? -33.193 9.393 50.315 1.00 93.50 686 ALA A C 1
ATOM 4951 O O . ALA A 1 686 ? -33.869 8.456 50.762 1.00 93.50 686 ALA A O 1
ATOM 4952 N N . ALA A 1 687 ? -32.616 9.339 49.115 1.00 94.19 687 ALA A N 1
ATOM 4953 C CA . ALA A 1 687 ? -32.677 8.199 48.216 1.00 94.19 687 ALA A CA 1
ATOM 4954 C C . ALA A 1 687 ? -31.960 6.979 48.812 1.00 94.19 687 ALA A C 1
ATOM 4956 O O . ALA A 1 687 ? -32.472 5.863 48.720 1.00 94.19 687 ALA A O 1
ATOM 4957 N N . LEU A 1 688 ? -30.828 7.176 49.497 1.00 94.25 688 LEU A N 1
ATOM 4958 C CA . LEU A 1 688 ? -30.097 6.120 50.196 1.00 94.25 688 LEU A CA 1
ATOM 4959 C C . LEU A 1 688 ? -30.927 5.517 51.335 1.00 94.25 688 LEU A C 1
ATOM 4961 O O . LEU A 1 688 ? -30.974 4.292 51.484 1.00 94.25 688 LEU A O 1
ATOM 4965 N N . ALA A 1 689 ? -31.607 6.350 52.127 1.00 93.31 689 ALA A N 1
ATOM 4966 C CA . ALA A 1 689 ? -32.491 5.880 53.189 1.00 93.31 689 ALA A CA 1
ATOM 4967 C C . ALA A 1 689 ? -33.674 5.072 52.627 1.00 93.31 689 ALA A C 1
ATOM 4969 O O . ALA A 1 689 ? -33.990 3.994 53.138 1.00 93.31 689 ALA A O 1
ATOM 4970 N N . ALA A 1 690 ? -34.301 5.550 51.547 1.00 94.69 690 ALA A N 1
ATOM 4971 C CA . ALA A 1 690 ? -35.378 4.828 50.870 1.00 94.69 690 ALA A CA 1
ATOM 4972 C C . ALA A 1 690 ? -34.902 3.490 50.278 1.00 94.69 690 ALA A C 1
ATOM 4974 O O . ALA A 1 690 ? -35.577 2.471 50.446 1.00 94.69 690 ALA A O 1
ATOM 4975 N N . PHE A 1 691 ? -33.723 3.482 49.653 1.00 95.69 691 PHE A N 1
ATOM 4976 C CA . PHE A 1 691 ? -33.088 2.289 49.104 1.00 95.69 691 PHE A CA 1
ATOM 4977 C C . PHE A 1 691 ? -32.814 1.238 50.188 1.00 95.69 691 PHE A C 1
ATOM 4979 O O . PHE A 1 691 ? -33.207 0.082 50.032 1.00 95.69 691 PHE A O 1
ATOM 4986 N N . ARG A 1 692 ? -32.214 1.631 51.321 1.00 94.62 692 ARG A N 1
ATOM 4987 C CA . ARG A 1 692 ? -31.931 0.718 52.444 1.00 94.62 692 ARG A CA 1
ATOM 4988 C C . ARG A 1 692 ? -33.191 0.058 52.999 1.00 94.62 692 ARG A C 1
ATOM 4990 O O . ARG A 1 692 ? -33.163 -1.139 53.270 1.00 94.62 692 ARG A O 1
ATOM 4997 N N . ARG A 1 693 ? -34.298 0.803 53.119 1.00 94.06 693 ARG A N 1
ATOM 4998 C CA . ARG A 1 693 ? -35.589 0.231 53.544 1.00 94.06 693 ARG A CA 1
ATOM 4999 C C . ARG A 1 693 ? -36.062 -0.857 52.583 1.00 94.06 693 ARG A C 1
ATOM 5001 O O . ARG A 1 693 ? -36.339 -1.965 53.024 1.00 94.06 693 ARG A O 1
ATOM 5008 N N . ARG A 1 694 ? -36.060 -0.581 51.275 1.00 95.31 694 ARG A N 1
ATOM 5009 C CA . ARG A 1 694 ? -36.475 -1.565 50.259 1.00 95.31 694 ARG A CA 1
ATOM 5010 C C . ARG A 1 694 ? -35.566 -2.791 50.208 1.00 95.31 694 ARG A C 1
ATOM 5012 O O . ARG A 1 694 ? -36.049 -3.902 50.013 1.00 95.31 694 ARG A O 1
ATOM 5019 N N . VAL A 1 695 ? -34.258 -2.614 50.408 1.00 95.00 695 VAL A N 1
ATOM 5020 C CA . VAL A 1 695 ? -33.319 -3.740 50.524 1.00 95.00 695 VAL A CA 1
ATOM 5021 C C . VAL A 1 695 ? -33.671 -4.623 51.718 1.00 95.00 695 VAL A C 1
ATOM 5023 O O . VAL A 1 695 ? -33.760 -5.836 51.545 1.00 95.00 695 VAL A O 1
ATOM 5026 N N . ALA A 1 696 ? -33.928 -4.032 52.887 1.00 93.56 696 ALA A N 1
ATOM 5027 C CA . ALA A 1 696 ? -34.308 -4.780 54.083 1.00 93.56 696 ALA A CA 1
ATOM 5028 C C . ALA A 1 696 ? -35.655 -5.505 53.917 1.00 93.56 696 ALA A C 1
ATOM 5030 O O . ALA A 1 696 ? -35.778 -6.668 54.295 1.00 93.56 696 ALA A O 1
ATOM 5031 N N . GLU A 1 697 ? -36.644 -4.849 53.303 1.00 93.56 697 GLU A N 1
ATOM 5032 C CA . GLU A 1 697 ? -37.961 -5.430 53.011 1.00 93.56 697 GLU A CA 1
ATOM 5033 C C . GLU A 1 697 ? -37.873 -6.618 52.043 1.00 93.56 697 GLU A C 1
ATOM 5035 O O . GLU A 1 697 ? -38.552 -7.624 52.237 1.00 93.56 697 GLU A O 1
ATOM 5040 N N . ARG A 1 698 ? -37.032 -6.523 51.004 1.00 93.00 698 ARG A N 1
ATOM 5041 C CA . ARG A 1 698 ? -36.938 -7.544 49.949 1.00 93.00 698 ARG A CA 1
ATOM 5042 C C . ARG A 1 698 ? -35.975 -8.685 50.278 1.00 93.00 698 ARG A C 1
ATOM 5044 O O . ARG A 1 698 ? -36.250 -9.825 49.917 1.00 93.00 698 ARG A O 1
ATOM 5051 N N . LEU A 1 699 ? -34.820 -8.383 50.871 1.00 93.81 699 LEU A N 1
ATOM 5052 C CA . LEU A 1 699 ? -33.711 -9.332 51.060 1.00 93.81 699 LEU A CA 1
ATOM 5053 C C . LEU A 1 699 ? -33.474 -9.709 52.531 1.00 93.81 699 LEU A C 1
ATOM 5055 O O . LEU A 1 699 ? -32.635 -10.567 52.801 1.00 93.81 699 LEU A O 1
ATOM 5059 N N . GLY A 1 700 ? -34.206 -9.095 53.462 1.00 91.88 700 GLY A N 1
ATOM 5060 C CA . GLY A 1 700 ? -34.054 -9.282 54.903 1.00 91.88 700 GLY A CA 1
ATOM 5061 C C . GLY A 1 700 ? -33.188 -8.201 55.569 1.00 91.88 700 GLY A C 1
ATOM 5062 O O . GLY A 1 700 ? -32.400 -7.528 54.900 1.00 91.88 700 GLY A O 1
ATOM 5063 N N . PRO A 1 701 ? -33.311 -8.028 56.898 1.00 86.56 701 PRO A N 1
ATOM 5064 C CA . PRO A 1 701 ? -32.688 -6.927 57.641 1.00 86.56 701 PRO A CA 1
ATOM 5065 C C . PRO A 1 701 ? -31.152 -6.956 57.637 1.00 86.56 701 PRO A C 1
ATOM 5067 O O . PRO A 1 701 ? -30.529 -5.904 57.755 1.00 86.56 701 PRO A O 1
ATOM 5070 N N . ASP A 1 702 ? -30.546 -8.130 57.448 1.00 88.38 702 ASP A N 1
ATOM 5071 C CA . ASP A 1 702 ? -29.088 -8.312 57.435 1.00 88.38 702 ASP A CA 1
ATOM 5072 C C . ASP A 1 702 ? -28.456 -8.086 56.047 1.00 88.38 702 ASP A C 1
ATOM 5074 O O . ASP A 1 702 ? -27.240 -8.202 55.873 1.00 88.38 702 ASP A O 1
ATOM 5078 N N . ALA A 1 703 ? -29.261 -7.780 55.022 1.00 88.38 703 ALA A N 1
ATOM 5079 C CA . ALA A 1 703 ? -28.764 -7.577 53.669 1.00 88.38 703 ALA A CA 1
ATOM 5080 C C . ALA A 1 703 ? -27.975 -6.261 53.553 1.00 88.38 703 ALA A C 1
ATOM 5082 O O . ALA A 1 703 ? -28.532 -5.166 53.612 1.00 88.38 703 ALA A O 1
ATOM 5083 N N . ALA A 1 704 ? -26.666 -6.372 53.315 1.00 87.50 704 ALA A N 1
ATOM 5084 C CA . ALA A 1 704 ? -25.780 -5.229 53.116 1.00 87.50 704 ALA A CA 1
ATOM 5085 C C . ALA A 1 704 ? -25.517 -4.983 51.614 1.00 87.50 704 ALA A C 1
ATOM 5087 O O . ALA A 1 704 ? -24.762 -5.742 50.993 1.00 87.50 704 ALA A O 1
ATOM 5088 N N . PRO A 1 705 ? -26.110 -3.942 50.996 1.00 91.94 705 PRO A N 1
ATOM 5089 C CA . PRO A 1 705 ? -25.772 -3.574 49.628 1.00 91.94 705 PRO A CA 1
ATOM 5090 C C . PRO A 1 705 ? -24.357 -2.965 49.573 1.00 91.94 705 PRO A C 1
ATOM 5092 O O . PRO A 1 705 ? -23.941 -2.300 50.525 1.00 91.94 705 PRO A O 1
ATOM 5095 N N . PRO A 1 706 ? -23.612 -3.121 48.463 1.00 92.12 706 PRO A N 1
ATOM 5096 C CA . PRO A 1 706 ? -22.344 -2.424 48.274 1.00 92.12 706 PRO A CA 1
ATOM 5097 C C . PRO A 1 706 ? -22.566 -0.908 48.216 1.00 92.12 706 PRO A C 1
ATOM 5099 O O . PRO A 1 706 ? -23.322 -0.426 47.368 1.00 92.12 706 PRO A O 1
ATOM 5102 N N . LEU A 1 707 ? -21.902 -0.166 49.103 1.00 91.81 707 LEU A N 1
ATOM 5103 C CA . LEU A 1 707 ? -21.981 1.291 49.202 1.00 91.81 707 LEU A CA 1
ATOM 5104 C C . LEU A 1 707 ? -20.572 1.883 49.196 1.00 91.81 707 LEU A C 1
ATOM 5106 O O . LEU A 1 707 ? -19.692 1.411 49.915 1.00 91.81 707 LEU A O 1
ATOM 5110 N N . TYR A 1 708 ? -20.377 2.925 48.394 1.00 86.62 708 TYR A N 1
ATOM 5111 C CA . TYR A 1 708 ? -19.098 3.602 48.217 1.00 86.62 708 TYR A CA 1
ATOM 5112 C C . TYR A 1 708 ? -19.301 5.122 48.302 1.00 86.62 708 TYR A C 1
ATOM 5114 O O . TYR A 1 708 ? -20.261 5.623 47.712 1.00 86.62 708 TYR A O 1
ATOM 5122 N N . PRO A 1 709 ? -18.417 5.875 48.977 1.00 85.62 709 PRO A N 1
ATOM 5123 C CA . PRO A 1 709 ? -18.469 7.337 48.966 1.00 85.62 709 PRO A CA 1
ATOM 5124 C C . PRO A 1 709 ? -18.379 7.898 47.537 1.00 85.62 709 PRO A C 1
ATOM 5126 O O . PRO A 1 709 ? -17.605 7.386 46.723 1.00 85.62 709 PRO A O 1
ATOM 5129 N N . ALA A 1 710 ? -19.164 8.933 47.226 1.00 82.19 710 ALA A N 1
ATOM 5130 C CA . ALA A 1 710 ? -19.179 9.578 45.906 1.00 82.19 710 ALA A CA 1
ATOM 5131 C C . ALA A 1 710 ? -19.152 11.118 45.961 1.00 82.19 710 ALA A C 1
ATOM 5133 O O . ALA A 1 710 ? -19.411 11.769 44.953 1.00 82.19 710 ALA A O 1
ATOM 5134 N N . GLY A 1 711 ? -18.835 11.687 47.125 1.00 79.44 711 GLY A N 1
ATOM 5135 C CA . GLY A 1 711 ? -18.866 13.124 47.392 1.00 79.44 711 GLY A CA 1
ATOM 5136 C C . GLY A 1 711 ? -19.617 13.429 48.686 1.00 79.44 711 GLY A C 1
ATOM 5137 O O . GLY A 1 711 ? -20.111 12.521 49.357 1.00 79.44 711 GLY A O 1
ATOM 5138 N N . GLU A 1 712 ? -19.687 14.705 49.049 1.00 83.38 712 GLU A N 1
ATOM 5139 C CA . GLU A 1 712 ? -20.425 15.158 50.230 1.00 83.38 712 GLU A CA 1
ATOM 5140 C C . GLU A 1 712 ? -21.931 14.890 50.053 1.00 83.38 712 GLU A C 1
ATOM 5142 O O . GLU A 1 712 ? -22.522 15.301 49.057 1.00 83.38 712 GLU A O 1
ATOM 5147 N N . GLY A 1 713 ? -22.538 14.136 50.978 1.00 86.06 713 GLY A N 1
ATOM 5148 C CA . GLY A 1 713 ? -23.962 13.761 50.928 1.00 86.06 713 GLY A CA 1
ATOM 5149 C C . GLY A 1 713 ? -24.358 12.793 49.801 1.00 86.06 713 GLY A C 1
ATOM 5150 O O . GLY A 1 713 ? -25.547 12.576 49.575 1.00 86.06 713 GLY A O 1
ATOM 5151 N N . LEU A 1 714 ? -23.388 12.216 49.075 1.00 90.56 714 LEU A N 1
ATOM 5152 C CA . LEU A 1 714 ? -23.632 11.335 47.929 1.00 90.56 714 LEU A CA 1
ATOM 5153 C C . LEU A 1 714 ? -22.984 9.960 48.122 1.00 90.56 714 LEU A C 1
ATOM 5155 O O . LEU A 1 714 ? -21.779 9.828 48.352 1.00 90.56 714 LEU A O 1
ATOM 5159 N N . THR A 1 715 ? -23.783 8.907 47.954 1.00 92.00 715 THR A N 1
ATOM 5160 C CA . THR A 1 715 ? -23.345 7.511 48.070 1.00 92.00 715 THR A CA 1
ATOM 5161 C C . THR A 1 715 ? -23.602 6.751 46.775 1.00 92.00 715 THR A C 1
ATOM 5163 O O . THR A 1 715 ? -24.730 6.666 46.297 1.00 92.00 715 THR A O 1
ATOM 5166 N N . LYS A 1 716 ? -22.559 6.134 46.219 1.00 92.06 716 LYS A N 1
ATOM 5167 C CA . LYS A 1 716 ? -22.642 5.271 45.037 1.00 92.06 716 LYS A CA 1
ATOM 5168 C C . LYS A 1 716 ? -22.935 3.826 45.436 1.00 92.06 716 LYS A C 1
ATOM 5170 O O . LYS A 1 716 ? -22.307 3.297 46.352 1.00 92.06 716 LYS A O 1
ATOM 5175 N N . THR A 1 717 ? -23.830 3.159 44.713 1.00 94.38 717 THR A N 1
ATOM 5176 C CA . THR A 1 717 ? -24.109 1.720 44.875 1.00 94.38 717 THR A CA 1
ATOM 5177 C C . THR A 1 717 ? -23.875 0.936 43.579 1.00 94.38 717 THR A C 1
ATOM 5179 O O . THR A 1 717 ? -23.682 1.520 42.516 1.00 94.38 717 THR A O 1
ATOM 5182 N N . SER A 1 718 ? -23.825 -0.397 43.664 1.00 94.06 718 SER A N 1
ATOM 5183 C CA . SER A 1 718 ? -23.490 -1.278 42.536 1.00 94.06 718 SER A CA 1
ATOM 5184 C C . SER A 1 718 ? -24.713 -1.603 41.673 1.00 94.06 718 SER A C 1
ATOM 5186 O O . SER A 1 718 ? -25.619 -2.305 42.123 1.00 94.06 718 SER A O 1
ATOM 5188 N N . ALA A 1 719 ? -24.704 -1.177 40.405 1.00 94.56 719 ALA A N 1
ATOM 5189 C CA . ALA A 1 719 ? -25.736 -1.540 39.431 1.00 94.56 719 ALA A CA 1
ATOM 5190 C C . ALA A 1 719 ? -25.803 -3.060 39.216 1.00 94.56 719 ALA A C 1
ATOM 5192 O O . ALA A 1 719 ? -26.889 -3.629 39.197 1.00 94.56 719 ALA A O 1
ATOM 5193 N N . ALA A 1 720 ? -24.651 -3.738 39.139 1.00 92.94 720 ALA A N 1
ATOM 5194 C CA . ALA A 1 720 ? -24.602 -5.193 38.980 1.00 92.94 720 ALA A CA 1
ATOM 5195 C C . ALA A 1 720 ? -25.324 -5.911 40.131 1.00 92.94 720 ALA A C 1
ATOM 5197 O O . ALA A 1 720 ? -26.118 -6.815 39.893 1.00 92.94 720 ALA A O 1
ATOM 5198 N N . TRP A 1 721 ? -25.090 -5.471 41.374 1.00 94.50 721 TRP A N 1
ATOM 5199 C CA . TRP A 1 721 ? -25.741 -6.054 42.549 1.00 94.50 721 TRP A CA 1
ATOM 5200 C C . TRP A 1 721 ? -27.255 -5.823 42.521 1.00 94.50 721 TRP A C 1
ATOM 5202 O O . TRP A 1 721 ? -28.014 -6.747 42.793 1.00 94.50 721 TRP A O 1
ATOM 5212 N N . LEU A 1 722 ? -27.701 -4.618 42.146 1.00 96.12 722 LEU A N 1
ATOM 5213 C CA . LEU A 1 722 ? -29.127 -4.305 42.015 1.00 96.12 722 LEU A CA 1
ATOM 5214 C C . LEU A 1 722 ? -29.811 -5.204 40.981 1.00 96.12 722 LEU A C 1
ATOM 5216 O O . LEU A 1 722 ? -30.872 -5.754 41.258 1.00 96.12 722 LEU A O 1
ATOM 5220 N N . ILE A 1 723 ? -29.194 -5.379 39.813 1.00 96.69 723 ILE A N 1
ATOM 5221 C CA . ILE A 1 723 ? -29.732 -6.185 38.712 1.00 96.69 723 ILE A CA 1
ATOM 5222 C C . ILE A 1 723 ? -29.832 -7.662 39.128 1.00 96.69 723 ILE A C 1
ATOM 5224 O O . ILE A 1 723 ? -30.907 -8.256 39.022 1.00 96.69 723 ILE A O 1
ATOM 5228 N N . GLU A 1 724 ? -28.771 -8.228 39.718 1.00 95.44 724 GLU A N 1
ATOM 5229 C CA . GLU A 1 724 ? -28.783 -9.615 40.210 1.00 95.44 724 GLU A CA 1
ATOM 5230 C C . GLU A 1 724 ? -29.856 -9.830 41.290 1.00 95.44 724 GLU A C 1
ATOM 5232 O O . GLU A 1 724 ? -30.599 -10.810 41.248 1.00 95.44 724 GLU A O 1
ATOM 5237 N N . ARG A 1 725 ? -29.986 -8.903 42.250 1.00 95.75 725 ARG A N 1
ATOM 5238 C CA . ARG A 1 725 ? -30.962 -9.013 43.352 1.00 95.75 725 ARG A CA 1
ATOM 5239 C C . ARG A 1 725 ? -32.396 -8.661 42.952 1.00 95.75 725 ARG A C 1
ATOM 5241 O O . ARG A 1 725 ? -33.336 -8.998 43.676 1.00 95.75 725 ARG A O 1
ATOM 5248 N N . ALA A 1 726 ? -32.582 -8.018 41.804 1.00 95.56 726 ALA A N 1
ATOM 5249 C CA . ALA A 1 726 ? -33.891 -7.834 41.191 1.00 95.56 726 ALA A CA 1
ATOM 5250 C C . ALA A 1 726 ? -34.376 -9.102 40.462 1.00 95.56 726 ALA A C 1
ATOM 5252 O O . ALA A 1 726 ? -35.573 -9.218 40.223 1.00 95.56 726 ALA A O 1
ATOM 5253 N N . GLY A 1 727 ? -33.491 -10.077 40.212 1.00 95.19 727 GLY A N 1
ATOM 5254 C CA . GLY A 1 727 ? -33.812 -11.360 39.573 1.00 95.19 727 GLY A CA 1
ATOM 5255 C C . GLY A 1 727 ? -33.180 -11.549 38.193 1.00 95.19 727 GLY A C 1
ATOM 5256 O O . GLY A 1 727 ? -33.358 -12.600 37.586 1.00 95.19 727 GLY A O 1
ATOM 5257 N N . PHE A 1 728 ? -32.410 -10.574 37.710 1.00 96.38 728 PHE A N 1
ATOM 5258 C CA . PHE A 1 728 ? -31.812 -10.579 36.377 1.00 96.38 728 PHE A CA 1
ATOM 5259 C C . PHE A 1 728 ? -30.348 -11.030 36.457 1.00 96.38 728 PHE A C 1
ATOM 5261 O O . PHE A 1 728 ? -29.416 -10.231 36.443 1.00 96.38 728 PHE A O 1
ATOM 5268 N N . GLY A 1 729 ? -30.132 -12.332 36.633 1.00 93.88 729 GLY A N 1
ATOM 5269 C CA . GLY A 1 729 ? -28.787 -12.900 36.733 1.00 93.88 729 GLY A CA 1
ATOM 5270 C C . GLY A 1 729 ? -28.022 -12.928 35.404 1.00 93.88 729 GLY A C 1
ATOM 5271 O O . GLY A 1 729 ? -28.534 -12.592 34.336 1.00 93.88 729 GLY A O 1
ATOM 5272 N N . ARG A 1 730 ? -26.774 -13.400 35.457 1.00 95.31 730 ARG A N 1
ATOM 5273 C CA . ARG A 1 730 ? -25.980 -13.691 34.252 1.00 95.31 730 ARG A CA 1
ATOM 5274 C C . ARG A 1 730 ? -26.717 -14.685 33.356 1.00 95.31 730 ARG A C 1
ATOM 5276 O O . ARG A 1 730 ? -27.237 -15.685 33.845 1.00 95.31 730 ARG A O 1
ATOM 5283 N N . GLY A 1 731 ? -26.745 -14.417 32.053 1.00 93.50 731 GLY A N 1
ATOM 5284 C CA . GLY A 1 731 ? -27.472 -15.232 31.078 1.00 93.50 731 GLY A CA 1
ATOM 5285 C C . GLY A 1 731 ? -28.977 -14.952 30.970 1.00 93.50 731 GLY A C 1
ATOM 5286 O O . GLY A 1 731 ? -29.619 -15.580 30.127 1.00 93.50 731 GLY A O 1
ATOM 5287 N N . HIS A 1 732 ? -29.537 -14.033 31.772 1.00 95.94 732 HIS A N 1
ATOM 5288 C CA . HIS A 1 732 ? -30.960 -13.664 31.722 1.00 95.94 732 HIS A CA 1
ATOM 5289 C C . HIS A 1 732 ? -31.385 -13.147 30.341 1.00 95.94 732 HIS A C 1
ATOM 5291 O O . HIS A 1 732 ? -30.636 -12.422 29.682 1.00 95.94 732 HIS A O 1
ATOM 5297 N N . GLY A 1 733 ? -32.609 -13.487 29.939 1.00 89.31 733 GLY A N 1
ATOM 5298 C CA . GLY A 1 733 ? -33.220 -13.115 28.664 1.00 89.31 733 GLY A CA 1
ATOM 5299 C C . GLY A 1 733 ? -33.494 -14.329 27.772 1.00 89.31 733 GLY A C 1
ATOM 5300 O O . GLY A 1 733 ? -32.669 -15.241 27.649 1.00 89.31 733 GLY A O 1
ATOM 5301 N N . GLU A 1 734 ? -34.657 -14.325 27.125 1.00 76.44 734 GLU A N 1
ATOM 5302 C CA . GLU A 1 734 ? -35.030 -15.285 26.087 1.00 76.44 734 GLU A CA 1
ATOM 5303 C C . GLU A 1 734 ? -34.971 -14.587 24.722 1.00 76.44 734 GLU A C 1
ATOM 5305 O O . GLU A 1 734 ? -35.483 -13.484 24.556 1.00 76.44 734 GLU A O 1
ATOM 5310 N N . GLY A 1 735 ? -34.310 -15.208 23.741 1.00 86.94 735 GLY A N 1
ATOM 5311 C CA . GLY A 1 735 ? -34.143 -14.634 22.402 1.00 86.94 735 GLY A CA 1
ATOM 5312 C C . GLY A 1 735 ? -32.723 -14.136 22.087 1.00 86.94 735 GLY A C 1
ATOM 5313 O O . GLY A 1 735 ? -31.749 -14.651 22.658 1.00 86.94 735 GLY A O 1
ATOM 5314 N N . PRO A 1 736 ? -32.591 -13.213 21.111 1.00 91.56 736 PRO A N 1
ATOM 5315 C CA . PRO A 1 736 ? -31.311 -12.871 20.494 1.00 91.56 736 PRO A CA 1
ATOM 5316 C C . PRO A 1 736 ? -30.471 -11.872 21.308 1.00 91.56 736 PRO A C 1
ATOM 5318 O O . PRO A 1 736 ? -29.255 -11.836 21.129 1.00 91.56 736 PRO A O 1
ATOM 5321 N N . ALA A 1 737 ? -31.077 -11.115 22.229 1.00 95.38 737 ALA A N 1
ATOM 5322 C CA . ALA A 1 737 ? -30.392 -10.260 23.200 1.00 95.38 737 ALA A CA 1
ATOM 5323 C C . ALA A 1 737 ? -30.456 -10.881 24.603 1.00 95.38 737 ALA A C 1
ATOM 5325 O O . ALA A 1 737 ? -31.518 -11.334 25.028 1.00 95.38 737 ALA A O 1
ATOM 5326 N N . ARG A 1 738 ? -29.333 -10.909 25.331 1.00 96.25 738 ARG A N 1
ATOM 5327 C CA . ARG A 1 738 ? -29.264 -11.457 26.701 1.00 96.25 738 ARG A CA 1
ATOM 5328 C C . ARG A 1 738 ? -28.290 -10.694 27.583 1.00 96.25 738 ARG A C 1
ATOM 5330 O O . ARG A 1 738 ? -27.349 -10.083 27.083 1.00 96.25 738 ARG A O 1
ATOM 5337 N N . ILE A 1 739 ? -28.444 -10.814 28.896 1.00 96.75 739 ILE A N 1
ATOM 5338 C CA . ILE A 1 739 ? -27.367 -10.493 29.831 1.00 96.75 739 ILE A CA 1
ATOM 5339 C C . ILE A 1 739 ? -26.226 -11.495 29.601 1.00 96.75 739 ILE A C 1
ATOM 5341 O O . ILE A 1 739 ? -26.462 -12.699 29.461 1.00 96.75 739 ILE A O 1
ATOM 5345 N N . SER A 1 740 ? -24.988 -11.004 29.551 1.00 96.12 740 SER A N 1
ATOM 5346 C CA . SER A 1 740 ? -23.783 -11.828 29.414 1.00 96.12 740 SER A CA 1
ATOM 5347 C C . SER A 1 740 ? -23.755 -12.956 30.452 1.00 96.12 740 SER A C 1
ATOM 5349 O O . SER A 1 740 ? -24.136 -12.772 31.613 1.00 96.12 740 SER A O 1
ATOM 5351 N N . GLY A 1 741 ? -23.267 -14.131 30.051 1.00 94.69 741 GLY A N 1
ATOM 5352 C CA . GLY A 1 741 ? -23.006 -15.248 30.962 1.00 94.69 741 GLY A CA 1
ATOM 5353 C C . GLY A 1 741 ? -21.862 -14.955 31.940 1.00 94.69 741 GLY A C 1
ATOM 5354 O O . GLY A 1 741 ? -21.787 -15.547 33.020 1.00 94.69 741 GLY A O 1
ATOM 5355 N N . LYS A 1 742 ? -20.998 -13.992 31.601 1.00 92.88 742 LYS A N 1
ATOM 5356 C CA . LYS A 1 742 ? -19.812 -13.617 32.379 1.00 92.88 742 LYS A CA 1
ATOM 5357 C C . LYS A 1 742 ? -20.023 -12.377 33.246 1.00 92.88 742 LYS A C 1
ATOM 5359 O O . LYS A 1 742 ? -19.450 -12.311 34.337 1.00 92.88 742 LYS A O 1
ATOM 5364 N N . HIS A 1 743 ? -20.853 -11.418 32.824 1.00 93.31 743 HIS A N 1
ATOM 5365 C CA . HIS A 1 743 ? -21.029 -10.163 33.562 1.00 93.31 743 HIS A CA 1
ATOM 5366 C C . HIS A 1 743 ? -22.424 -9.535 33.460 1.00 93.31 743 HIS A C 1
ATOM 5368 O O . HIS A 1 743 ? -22.881 -9.147 32.393 1.00 93.31 743 HIS A O 1
ATOM 5374 N N . THR A 1 744 ? -23.066 -9.325 34.608 1.00 94.56 744 THR A N 1
ATOM 5375 C CA . THR A 1 744 ? -24.472 -8.900 34.694 1.00 94.56 744 THR A CA 1
ATOM 5376 C C . THR A 1 744 ? -24.769 -7.513 34.107 1.00 94.56 744 THR A C 1
ATOM 5378 O O . THR A 1 744 ? -25.906 -7.225 33.749 1.00 94.56 744 THR A O 1
ATOM 5381 N N . LEU A 1 745 ? -23.765 -6.641 33.976 1.00 92.69 745 LEU A N 1
ATOM 5382 C CA . LEU A 1 745 ? -23.963 -5.320 33.371 1.00 92.69 745 LEU A CA 1
ATOM 5383 C C . LEU A 1 745 ? -23.881 -5.324 31.847 1.00 92.69 745 LEU A C 1
ATOM 5385 O O . LEU A 1 745 ? -24.283 -4.337 31.241 1.00 92.69 745 LEU A O 1
ATOM 5389 N N . ALA A 1 746 ? -23.368 -6.382 31.224 1.00 94.06 746 ALA A N 1
ATOM 5390 C CA . ALA A 1 746 ? -23.209 -6.424 29.779 1.00 94.06 746 ALA A CA 1
ATOM 5391 C C . ALA A 1 746 ? -24.462 -7.010 29.121 1.00 94.06 746 ALA A C 1
ATOM 5393 O O . ALA A 1 746 ? -24.788 -8.181 29.321 1.00 94.06 746 ALA A O 1
ATOM 5394 N N . LEU A 1 747 ? -25.149 -6.197 28.314 1.00 95.56 747 LEU A N 1
ATOM 5395 C CA . LEU A 1 747 ? -26.187 -6.674 27.400 1.00 95.56 747 LEU A CA 1
ATOM 5396 C C . LEU A 1 747 ? -25.525 -7.089 26.086 1.00 95.56 747 LEU A C 1
ATOM 5398 O O . LEU A 1 747 ? -24.743 -6.329 25.514 1.00 95.56 747 LEU A O 1
ATOM 5402 N N . THR A 1 748 ? -25.816 -8.305 25.639 1.00 94.88 748 THR A N 1
ATOM 5403 C CA . THR A 1 748 ? -25.052 -9.009 24.606 1.00 94.88 748 THR A CA 1
ATOM 5404 C C . THR A 1 748 ? -25.923 -9.459 23.450 1.00 94.88 748 THR A C 1
ATOM 5406 O O . THR A 1 748 ? -27.066 -9.885 23.638 1.00 94.88 748 THR A O 1
ATOM 5409 N N . ASN A 1 749 ? -25.347 -9.399 22.253 1.00 92.94 749 ASN A N 1
ATOM 5410 C CA . ASN A 1 749 ? -25.926 -9.929 21.030 1.00 92.94 749 ASN A CA 1
ATOM 5411 C C . ASN A 1 749 ? -25.508 -11.394 20.826 1.00 92.94 749 ASN A C 1
ATOM 5413 O O . ASN A 1 749 ? -24.333 -11.710 20.641 1.00 92.94 749 ASN A O 1
ATOM 5417 N N . ARG A 1 750 ? -26.483 -12.304 20.785 1.00 92.31 750 ARG A N 1
ATOM 5418 C CA . ARG A 1 750 ? -26.267 -13.742 20.551 1.00 92.31 750 ARG A CA 1
ATOM 5419 C C . ARG A 1 750 ? -26.142 -14.127 19.068 1.00 92.31 750 ARG A C 1
ATOM 5421 O O . ARG A 1 750 ? -26.202 -15.305 18.743 1.00 92.31 750 ARG A O 1
ATOM 5428 N N . GLY A 1 751 ? -25.963 -13.147 18.180 1.00 85.31 751 GLY A N 1
ATOM 5429 C CA . GLY A 1 751 ? -25.653 -13.316 16.755 1.00 85.31 751 GLY A CA 1
ATOM 5430 C C . GLY A 1 751 ? -26.715 -12.777 15.794 1.00 85.31 751 GLY A C 1
ATOM 5431 O O . GLY A 1 751 ? -26.432 -12.611 14.613 1.00 85.31 751 GLY A O 1
ATOM 5432 N N . GLY A 1 752 ? -27.919 -12.474 16.284 1.00 86.38 752 GLY A N 1
ATOM 5433 C CA . GLY A 1 752 ? -29.029 -11.974 15.465 1.00 86.38 752 GLY A CA 1
ATOM 5434 C C . GLY A 1 752 ? -29.877 -10.904 16.145 1.00 86.38 752 GLY A C 1
ATOM 5435 O O . GLY A 1 752 ? -31.017 -10.701 15.734 1.00 86.38 752 GLY A O 1
ATOM 5436 N N . ALA A 1 753 ? -29.367 -10.272 17.208 1.00 90.25 753 ALA A N 1
ATOM 5437 C CA . ALA A 1 753 ? -30.096 -9.220 17.907 1.00 90.25 753 ALA A CA 1
ATOM 5438 C C . ALA A 1 753 ? -30.206 -7.974 17.038 1.00 90.25 753 ALA A C 1
ATOM 5440 O O . ALA A 1 753 ? -29.260 -7.586 16.351 1.00 90.25 753 ALA A O 1
ATOM 5441 N N . ARG A 1 754 ? -31.355 -7.323 17.130 1.00 92.88 754 ARG A N 1
ATOM 5442 C CA . ARG A 1 754 ? -31.562 -5.944 16.706 1.00 92.88 754 ARG A CA 1
ATOM 5443 C C . ARG A 1 754 ? -31.328 -5.007 17.883 1.00 92.88 754 ARG A C 1
ATOM 5445 O O . ARG A 1 754 ? -31.374 -5.421 19.046 1.00 92.88 754 ARG A O 1
ATOM 5452 N N . THR A 1 755 ? -31.134 -3.727 17.603 1.00 93.12 755 THR A N 1
ATOM 5453 C CA . THR A 1 755 ? -31.060 -2.705 18.653 1.00 93.12 755 THR A CA 1
ATOM 5454 C C . THR A 1 755 ? -32.344 -2.674 19.479 1.00 93.12 755 THR A C 1
ATOM 5456 O O . THR A 1 755 ? -32.288 -2.539 20.703 1.00 93.12 755 THR A O 1
ATOM 5459 N N . ALA A 1 756 ? -33.498 -2.886 18.841 1.00 93.81 756 ALA A N 1
ATOM 5460 C CA . ALA A 1 756 ? -34.776 -3.027 19.532 1.00 93.81 756 ALA A CA 1
ATOM 5461 C C . ALA A 1 756 ? -34.773 -4.134 20.607 1.00 93.81 756 ALA A C 1
ATOM 5463 O O . ALA A 1 756 ? -35.320 -3.918 21.690 1.00 93.81 756 ALA A O 1
ATOM 5464 N N . ASP A 1 757 ? -34.118 -5.273 20.352 1.00 95.12 757 ASP A N 1
ATOM 5465 C CA . ASP A 1 757 ? -34.050 -6.398 21.296 1.00 95.12 757 ASP A CA 1
ATOM 5466 C C . ASP A 1 757 ? -33.195 -6.043 22.521 1.00 95.12 757 ASP A C 1
ATOM 5468 O O . ASP A 1 757 ? -33.591 -6.296 23.662 1.00 95.12 757 ASP A O 1
ATOM 5472 N N . LEU A 1 758 ? -32.043 -5.393 22.301 1.00 93.88 758 LEU A N 1
ATOM 5473 C CA . LEU A 1 758 ? -31.182 -4.909 23.387 1.00 93.88 758 LEU A CA 1
ATOM 5474 C C . LEU A 1 758 ? -31.909 -3.879 24.260 1.00 93.88 758 LEU A C 1
ATOM 5476 O O . LEU A 1 758 ? -31.834 -3.947 25.488 1.00 93.88 758 LEU A O 1
ATOM 5480 N N . LEU A 1 759 ? -32.638 -2.943 23.645 1.00 95.00 759 LEU A N 1
ATOM 5481 C CA . LEU A 1 759 ? -33.395 -1.925 24.376 1.00 95.00 759 LEU A CA 1
ATOM 5482 C C . LEU A 1 759 ? -34.603 -2.509 25.113 1.00 95.00 759 LEU A C 1
ATOM 5484 O O . LEU A 1 759 ? -34.922 -2.041 26.203 1.00 95.00 759 LEU A O 1
ATOM 5488 N N . ALA A 1 760 ? -35.272 -3.524 24.563 1.00 95.38 760 ALA A N 1
ATOM 5489 C CA . ALA A 1 760 ? -36.352 -4.220 25.259 1.00 95.38 760 ALA A CA 1
ATOM 5490 C C . ALA A 1 760 ? -35.843 -4.864 26.558 1.00 95.38 760 ALA A C 1
ATOM 5492 O O . ALA A 1 760 ? -36.389 -4.591 27.630 1.00 95.38 760 ALA A O 1
ATOM 5493 N N . LEU A 1 761 ? -34.736 -5.608 26.476 1.00 96.38 761 LEU A N 1
ATOM 5494 C CA . LEU A 1 761 ? -34.084 -6.205 27.641 1.00 96.38 761 LEU A CA 1
ATOM 5495 C C . LEU A 1 761 ? -33.610 -5.140 28.644 1.00 96.38 761 LEU A C 1
ATOM 5497 O O . LEU A 1 761 ? -33.806 -5.275 29.851 1.00 96.38 761 LEU A O 1
ATOM 5501 N N . ALA A 1 762 ? -33.030 -4.037 28.164 1.00 96.06 762 ALA A N 1
ATOM 5502 C CA . ALA A 1 762 ? -32.622 -2.935 29.029 1.00 96.06 762 ALA A CA 1
ATOM 5503 C C . ALA A 1 762 ? -33.812 -2.298 29.774 1.00 96.06 762 ALA A C 1
ATOM 5505 O O . ALA A 1 762 ? -33.697 -1.980 30.961 1.00 96.06 762 ALA A O 1
ATOM 5506 N N . ARG A 1 763 ? -34.966 -2.121 29.113 1.00 96.44 763 ARG A N 1
ATOM 5507 C CA . ARG A 1 763 ? -36.183 -1.580 29.747 1.00 96.44 763 ARG A CA 1
ATOM 5508 C C . ARG A 1 763 ? -36.737 -2.526 30.802 1.00 96.44 763 ARG A C 1
ATOM 5510 O O . ARG A 1 763 ? -37.116 -2.045 31.869 1.00 96.44 763 ARG A O 1
ATOM 5517 N N . GLU A 1 764 ? -36.743 -3.828 30.529 1.00 96.75 764 GLU A N 1
ATOM 5518 C CA . GLU A 1 764 ? -37.136 -4.869 31.485 1.00 96.75 764 GLU A CA 1
ATOM 5519 C C . GLU A 1 764 ? -36.278 -4.791 32.755 1.00 96.75 764 GLU A C 1
ATOM 5521 O O . GLU A 1 764 ? -36.806 -4.596 33.852 1.00 96.75 764 GLU A O 1
ATOM 5526 N N . VAL A 1 765 ? -34.951 -4.826 32.597 1.00 96.88 765 VAL A N 1
ATOM 5527 C CA . VAL A 1 765 ? -33.999 -4.750 33.714 1.00 96.88 765 VAL A CA 1
ATOM 5528 C C . VAL A 1 765 ? -34.169 -3.448 34.502 1.00 96.88 765 VAL A C 1
ATOM 5530 O O . VAL A 1 765 ? -34.269 -3.466 35.732 1.00 96.88 765 VAL A O 1
ATOM 5533 N N . ARG A 1 766 ? -34.253 -2.301 33.814 1.00 96.94 766 ARG A N 1
ATOM 5534 C CA . ARG A 1 766 ? -34.435 -0.991 34.460 1.00 96.94 766 ARG A CA 1
ATOM 5535 C C . ARG A 1 766 ? -35.755 -0.916 35.230 1.00 96.94 766 ARG A C 1
ATOM 5537 O O . ARG A 1 766 ? -35.789 -0.360 36.329 1.00 96.94 766 ARG A O 1
ATOM 5544 N N . ALA A 1 767 ? -36.840 -1.444 34.666 1.00 96.62 767 ALA A N 1
ATOM 5545 C CA . ALA A 1 767 ? -38.145 -1.472 35.315 1.00 96.62 767 ALA A CA 1
ATOM 5546 C C . ALA A 1 767 ? -38.134 -2.363 36.561 1.00 96.62 767 ALA A C 1
ATOM 5548 O O . ALA A 1 767 ? -38.548 -1.897 37.621 1.00 96.62 767 ALA A O 1
ATOM 5549 N N . GLY A 1 768 ? -37.591 -3.578 36.466 1.00 96.94 768 GLY A N 1
ATOM 5550 C CA . GLY A 1 768 ? -37.548 -4.498 37.600 1.00 96.94 768 GLY A CA 1
ATOM 5551 C C . GLY A 1 768 ? -36.629 -4.025 38.731 1.00 96.94 768 GLY A C 1
ATOM 5552 O O . GLY A 1 768 ? -36.969 -4.188 39.900 1.00 96.94 768 GLY A O 1
ATOM 5553 N N . VAL A 1 769 ? -35.512 -3.350 38.431 1.00 97.12 769 VAL A N 1
ATOM 5554 C CA . VAL A 1 769 ? -34.669 -2.726 39.474 1.00 97.12 769 VAL A CA 1
ATOM 5555 C C . VAL A 1 769 ? -35.389 -1.565 40.163 1.00 97.12 769 VAL A C 1
ATOM 5557 O O . VAL A 1 769 ? -35.355 -1.460 41.392 1.00 97.12 769 VAL A O 1
ATOM 5560 N N . ARG A 1 770 ? -36.094 -0.720 39.403 1.00 96.56 770 ARG A N 1
ATOM 5561 C CA . ARG A 1 770 ? -36.902 0.371 39.965 1.00 96.56 770 ARG A CA 1
ATOM 5562 C C . ARG A 1 770 ? -38.043 -0.160 40.829 1.00 96.56 770 ARG A C 1
ATOM 5564 O O . ARG A 1 770 ? -38.300 0.391 41.896 1.00 96.56 770 ARG A O 1
ATOM 5571 N N . GLU A 1 771 ? -38.697 -1.236 40.410 1.00 96.31 771 GLU A N 1
ATOM 5572 C CA . GLU A 1 771 ? -39.731 -1.905 41.197 1.00 96.31 771 GLU A CA 1
ATOM 5573 C C . GLU A 1 771 ? -39.156 -2.503 42.488 1.00 96.31 771 GLU A C 1
ATOM 5575 O O . GLU A 1 771 ? -39.661 -2.221 43.575 1.00 96.31 771 GLU A O 1
ATOM 5580 N N . ALA A 1 772 ? -38.054 -3.250 42.390 1.00 95.31 772 ALA A N 1
ATOM 5581 C CA . ALA A 1 772 ? -37.435 -3.929 43.523 1.00 95.31 772 ALA A CA 1
ATOM 5582 C C . ALA A 1 772 ? -36.833 -2.962 44.554 1.00 95.31 772 ALA A C 1
ATOM 5584 O O . ALA A 1 772 ? -36.986 -3.172 45.755 1.00 95.31 772 ALA A O 1
ATOM 5585 N N . PHE A 1 773 ? -36.160 -1.899 44.105 1.00 96.31 773 PHE A N 1
ATOM 5586 C CA . PHE A 1 773 ? -35.297 -1.081 44.965 1.00 96.31 773 PHE A CA 1
ATOM 5587 C C . PHE A 1 773 ? -35.600 0.416 44.938 1.00 96.31 773 PHE A C 1
ATOM 5589 O O . PHE A 1 773 ? -35.005 1.162 45.709 1.00 96.31 773 PHE A O 1
ATOM 5596 N N . GLY A 1 774 ? -36.532 0.876 44.098 1.00 94.00 774 GLY A N 1
ATOM 5597 C CA . GLY A 1 774 ? -36.836 2.304 43.957 1.00 94.00 774 GLY A CA 1
ATOM 5598 C C . GLY A 1 774 ? -35.716 3.109 43.289 1.00 94.00 774 GLY A C 1
ATOM 5599 O O . GLY A 1 774 ? -35.743 4.333 43.338 1.00 94.00 774 GLY A O 1
ATOM 5600 N N . VAL A 1 775 ? -34.737 2.436 42.676 1.00 95.75 775 VAL A N 1
ATOM 5601 C CA . VAL A 1 775 ? -33.578 3.055 42.023 1.00 95.75 775 VAL A CA 1
ATOM 5602 C C . VAL A 1 775 ? -33.743 2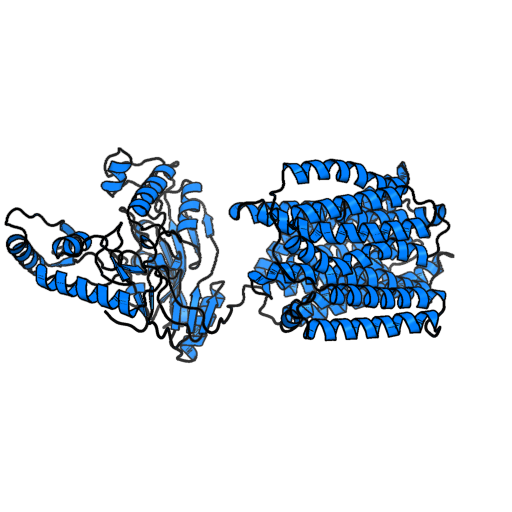.966 40.509 1.00 95.75 775 VAL A C 1
ATOM 5604 O O . VAL A 1 775 ? -33.953 1.883 39.966 1.00 95.75 775 VAL A O 1
ATOM 5607 N N . THR A 1 776 ? -33.628 4.096 39.814 1.00 94.25 776 THR A N 1
ATOM 5608 C CA . THR A 1 776 ? -33.660 4.135 38.346 1.00 94.25 776 THR A CA 1
ATOM 5609 C C . THR A 1 776 ? -32.243 4.009 37.800 1.00 94.25 776 THR A C 1
ATOM 5611 O O . THR A 1 776 ? -31.394 4.856 38.068 1.00 94.25 776 THR A O 1
ATOM 5614 N N . LEU A 1 777 ? -31.988 2.955 37.023 1.00 94.56 777 LEU A N 1
ATOM 5615 C CA . LEU A 1 777 ? -30.717 2.789 36.321 1.00 94.56 777 LEU A CA 1
ATOM 5616 C C . LEU A 1 777 ? -30.633 3.728 35.111 1.00 94.56 777 LEU A C 1
ATOM 5618 O O . LEU A 1 777 ? -31.612 3.899 34.382 1.00 94.56 777 LEU A O 1
ATOM 5622 N N . VAL A 1 778 ? -29.444 4.285 34.886 1.00 91.44 778 VAL A N 1
ATOM 5623 C CA . VAL A 1 778 ? -29.130 5.175 33.760 1.00 91.44 778 VAL A CA 1
ATOM 5624 C C . VAL A 1 778 ? -28.183 4.446 32.815 1.00 91.44 778 VAL A C 1
ATOM 5626 O O . VAL A 1 778 ? -27.241 3.802 33.280 1.00 91.44 778 VAL A O 1
ATOM 5629 N N . ASN A 1 779 ? -28.433 4.508 31.506 1.00 92.31 779 ASN A N 1
ATOM 5630 C CA . ASN A 1 779 ? -27.560 3.869 30.525 1.00 92.31 779 ASN A CA 1
ATOM 5631 C C . ASN A 1 779 ? -26.193 4.569 30.441 1.00 92.31 779 ASN A C 1
ATOM 5633 O O . ASN A 1 779 ? -26.100 5.794 30.477 1.00 92.31 779 ASN A O 1
ATOM 5637 N N . GLU A 1 780 ? -25.129 3.778 30.332 1.00 88.56 780 GLU A N 1
ATOM 5638 C CA . GLU A 1 780 ? -23.760 4.247 30.083 1.00 88.56 780 GLU A CA 1
ATOM 5639 C C . GLU A 1 780 ? -23.459 4.427 28.582 1.00 88.56 780 GLU A C 1
ATOM 5641 O O . GLU A 1 780 ? -22.845 5.450 28.240 1.00 88.56 780 GLU A O 1
ATOM 5646 N N . PRO A 1 781 ? -23.920 3.520 27.685 1.00 90.06 781 PRO A N 1
ATOM 5647 C CA . PRO A 1 781 ? -23.753 3.680 26.246 1.00 90.06 781 PRO A CA 1
ATOM 5648 C C . PRO A 1 781 ? -24.490 4.890 25.688 1.00 90.06 781 PRO A C 1
ATOM 5650 O O . PRO A 1 781 ? -25.595 5.231 26.121 1.00 90.06 781 PRO A O 1
ATOM 5653 N N . VAL A 1 782 ? -23.886 5.502 24.673 1.00 89.00 782 VAL A N 1
ATOM 5654 C CA . VAL A 1 782 ? -24.490 6.595 23.912 1.00 89.00 782 VAL A CA 1
ATOM 5655 C C . VAL A 1 782 ? -25.501 6.001 22.935 1.00 89.00 782 VAL A C 1
ATOM 5657 O O . VAL A 1 782 ? -25.162 5.142 22.116 1.00 89.00 782 VAL A O 1
ATOM 5660 N N . THR A 1 783 ? -26.750 6.451 23.023 1.00 91.00 783 THR A N 1
ATOM 5661 C CA . THR A 1 783 ? -27.819 6.041 22.113 1.00 91.00 783 THR A CA 1
ATOM 5662 C C . THR A 1 783 ? -27.902 6.978 20.911 1.00 91.00 783 THR A C 1
ATOM 5664 O O . THR A 1 783 ? -27.818 8.195 21.054 1.00 91.00 783 THR A O 1
ATOM 5667 N N . VAL A 1 784 ? -28.070 6.413 19.714 1.00 90.06 784 VAL A N 1
ATOM 5668 C CA . VAL A 1 784 ? -28.160 7.167 18.453 1.00 90.06 784 VAL A CA 1
ATOM 5669 C C . VAL A 1 784 ? -29.453 6.802 17.737 1.00 90.06 784 VAL A C 1
ATOM 5671 O O . VAL A 1 784 ? -29.632 5.655 17.334 1.00 90.06 784 VAL A O 1
ATOM 5674 N N . GLY A 1 785 ? -30.354 7.773 17.571 1.00 87.06 785 GLY A N 1
ATOM 5675 C CA . GLY A 1 785 ? -31.653 7.558 16.921 1.00 87.06 785 GLY A CA 1
ATOM 5676 C C . GLY A 1 785 ? -32.632 6.694 17.727 1.00 87.06 785 GLY A C 1
ATOM 5677 O O . GLY A 1 785 ? -33.639 6.253 17.184 1.00 87.06 785 GLY A O 1
ATOM 5678 N N . VAL A 1 786 ? -32.334 6.432 19.004 1.00 91.31 786 VAL A N 1
ATOM 5679 C CA . VAL A 1 786 ? -33.153 5.650 19.941 1.00 91.31 786 VAL A CA 1
ATOM 5680 C C . VAL A 1 786 ? -33.039 6.217 21.355 1.00 91.31 786 VAL A C 1
ATOM 5682 O O . VAL A 1 786 ? -32.052 6.872 21.689 1.00 91.31 786 VAL A O 1
ATOM 5685 N N . GLU A 1 787 ? -34.024 5.910 22.199 1.00 88.31 787 GLU A N 1
ATOM 5686 C CA . GLU A 1 787 ? -34.054 6.274 23.619 1.00 88.31 787 GLU A CA 1
ATOM 5687 C C . GLU A 1 787 ? -34.460 5.073 24.484 1.00 88.31 787 GLU A C 1
ATOM 5689 O O . GLU A 1 787 ? -35.196 4.175 24.041 1.00 88.31 787 GLU A O 1
ATOM 5694 N N . LEU A 1 788 ? -33.958 5.047 25.724 1.00 86.31 788 LEU A N 1
ATOM 5695 C CA . LEU A 1 788 ? -34.232 3.979 26.682 1.00 86.31 788 LEU A CA 1
ATOM 5696 C C . LEU A 1 788 ? -35.396 4.301 27.606 1.00 86.31 788 LEU A C 1
ATOM 5698 O O . LEU A 1 788 ? -35.296 5.263 28.401 1.00 86.31 788 LEU A O 1
#

pLDDT: mean 89.12, std 9.33, range [33.38, 98.44]